Protein AF-A0A813F5Y9-F1 (afdb_monomer_lite)

InterPro domains:
  IPR003859 Beta-1,4-galactosyltransferase [PR02050] (58-77)
  IPR003859 Beta-1,4-galactosyltransferase [PR02050] (91-110)
  IPR003859 Beta-1,4-galactosyltransferase [PR02050] (127-148)
  IPR003859 Beta-1,4-galactosyltransferase [PR02050] (149-167)
  IPR007871 Methyltransferase TRM13 [PF05206] (434-636)
  IPR011611 Carbohydrate kinase PfkB [PF00294] (832-902)
  IPR013087 Zinc finger C2H2-type [PS50157] (315-345)
  IPR027791 Galactosyltransferase, C-terminal [PF02709] (118-175)
  IPR029044 Nucleotide-diphospho-sugar transferases [G3DSA:3.90.550.10] (4-257)
  IPR029044 Nucleotide-diphospho-sugar transferases [SSF53448] (18-175)
  IPR029056 Ribokinase-like [G3DSA:3.40.1190.20] (605-904)
  IPR029056 Ribokinase-like [SSF53613] (621-900)
  IPR039044 tRNA:m(4)X modification enzyme Trm13 [PTHR12998] (368-634)

pLDDT: mean 72.05, std 18.77, range [26.48, 98.25]

Radius of gyration: 41.07 Å; chains: 1; bounding box: 110×80×117 Å

Sequence (919 aa):
MGAGTSWPCLSRSARAEAPNFVIIVPFRNIGDSSWSARLERLTAHFEVALPPGGRLLVVEQSCDGQPFNRGQLLNAGFLACFEQAWMRPDVVVLHDLSMLPDQATLNLYAYQGETRVRAFAAAHGKYKTDGCFCGVLALCPAAFEAANGFPNNLPGCGCENSALQTRLKKAEMSWTHSFGEFESNLQRFDSQRDPMVAVGDLPKGQMTSKEKRQHLTTDKRRWREDGLSTVQYSAVTSRSMERNGSVWCVHLVVELDSNGVRCGRCQKWQPVSFYSNRQANQRGPANKTVCKSCLSDEYSVVETRVKQNADEARRSCEECGKVFSTRSQLFNHLPKCGQETDESPPLVACRPCKLADKSGLSPQGWIKAFAAKIIRAASSLSTGDACSVAEGSETLLRRLLAAQKVSCQSRHTHIAQMQSLLARVTDLVGAADGDETSVLDLGAGKALFTRALYESFGRRVPVIALDVLDLRDSRKDSFFDPAEVRLGEAPYTRIVTDLRTPQWVEGPELKGPIVAVTKHLCGGATDAALVQVCQLQLKGLCMAPCCHQKLNLTEYCNKAYLEEIGFATARDFRWLLKLLQISCHKTLKEFEYRNQAILQALPFEAVKQLGRCARRVVEEGRARYLRDRGFDVTVMFALSALRGAGVDTTLVEEVTDGSGLPSSLVVLSQDTGSRTIISSRRGLREMDPDHFGVALEQAQLEVPTKGELCWCHLECRQMPGVQRMAEILRPAGLSSPGLPVLSVEVEKPSLEPAQLVALLRICDVALFSSAFIEARAAELSEPKDEQEAGEQQPMPSSSDNGSWKGHIALQSLRGYSSKVGCRRALWVCPWGALGAFALDTATGEAFFEPARAAGEVVDTLGAGDTFNAACLHALALGATAQEALRSACTVAGKKVSQHGIASLGSSVPSDMPWLQQAP

Secondary structure (DSSP, 8-state):
-----------S----SPPPEEEEEEE---S-HHHHHHHHHHHHHHHHHPPTTEEEEEEEEPS-SSPP-HHHHHHHHHHHHHHSGGG--SEEEE--TT--B-HHHHHHHT---S-SEEEEEESSGGG-STT---SEEEE-HHHHHHTT-S-SS-TT-S-HHHHHHHHHHHTT--EEEEEE-B-GGGGGGTTS--GGG--SS-TT-SPPHHHHHHHHHHHHHHTTTSSGGG--EEEEEEEEEEETTEEEEEEEEEEE-TTEEE-TTT--EEEGGGS-TTTTT----GGG---HHHHHHHHHHHHHHHHHTTSSSSSB-TTT--B-SSHHHHHHHGGGGT----S------PPPPS---TT---HHHHHHHHHHHHHHHHHT-------PPPTTHHHHHHHHHHT---TTS--HHHHHHHHHHHHHHHHHH-SS-TTT-EEEEET-TTSHHHHHHHHHTTT-S-EEEEE---TT-GGG------TTS-TT--SSEEEES-TTSSGGGG-GGG-S-EEEEEES--HHHHHHHHHHHTTS-EEEEEEE--SS----TTT-TTHHHHHHTT--SHHHHHHHHHHHHHTT---GGGTHHHHHHHHTTS-HHHHHHHHHHHHHHHHHHHHHHHHTTT-------TTHHHHHTT---TT-----SSPBPPEEEEEEPTTT--EEEEEE-TBPPPPPHHHHHHHHHHHHHH-SSS----EEEEE--STTHHHHHHHHHS-TT---TTPPEEEEEE--TTS-HHHHHHHHTT-SEEEE-HHHHHHHHHHHSPPPPSS-----PPPPSS--TTGGGG-HHHHHHHHHHHHHT-SS-EEEEE-GGG-EEEEETTT--EEEE-----SS----TTHHHHHHHHHHHHHHTT--HHHHHHHHHHHHHHHHTSSSSTTGGGGS-TT-GGGGS--

Organism: Polarella glacialis (NCBI:txid89957)

Structure (mmCIF, N/CA/C/O backbone):
data_AF-A0A813F5Y9-F1
#
_entry.id   AF-A0A813F5Y9-F1
#
loop_
_atom_site.group_PDB
_atom_site.id
_atom_site.type_symbol
_atom_site.label_atom_id
_atom_site.label_alt_id
_atom_site.label_comp_id
_atom_site.label_asym_id
_atom_site.label_entity_id
_atom_site.label_seq_id
_atom_site.pdbx_PDB_ins_code
_atom_site.Cartn_x
_atom_site.Cartn_y
_atom_site.Cartn_z
_atom_site.occupancy
_atom_site.B_iso_or_equiv
_atom_site.auth_seq_id
_atom_site.auth_comp_id
_atom_site.auth_asym_id
_atom_site.auth_atom_id
_atom_site.pdbx_PDB_model_num
ATOM 1 N N . MET A 1 1 ? 16.186 19.788 -42.450 1.00 28.94 1 MET A N 1
ATOM 2 C CA . MET A 1 1 ? 17.146 20.915 -42.434 1.00 28.94 1 MET A CA 1
ATOM 3 C C . MET A 1 1 ? 18.277 20.512 -41.498 1.00 28.94 1 MET A C 1
ATOM 5 O O . MET A 1 1 ? 17.964 20.159 -40.376 1.00 28.94 1 MET A O 1
ATOM 9 N N . GLY A 1 2 ? 19.553 20.431 -41.857 1.00 27.33 2 GLY A N 1
ATOM 10 C CA . GLY A 1 2 ? 20.276 20.708 -43.094 1.00 27.33 2 GLY A CA 1
ATOM 11 C C . GLY A 1 2 ? 21.737 20.240 -42.922 1.00 27.33 2 GLY A C 1
ATOM 12 O O . GLY A 1 2 ? 22.149 19.939 -41.805 1.00 27.33 2 GLY A O 1
ATOM 13 N N . ALA A 1 3 ? 22.460 20.201 -44.045 1.00 26.98 3 ALA A N 1
ATOM 14 C CA . ALA A 1 3 ? 23.909 20.045 -44.209 1.00 26.98 3 ALA A CA 1
ATOM 15 C C . ALA A 1 3 ? 24.560 18.727 -43.746 1.00 26.98 3 ALA A C 1
ATOM 17 O O . ALA A 1 3 ? 25.001 18.571 -42.611 1.00 26.98 3 ALA A O 1
ATOM 18 N N . GLY A 1 4 ? 24.726 17.815 -44.708 1.00 34.03 4 GLY A N 1
ATOM 19 C CA . GLY A 1 4 ? 25.836 16.872 -44.685 1.00 34.03 4 GLY A CA 1
ATOM 20 C C . GLY A 1 4 ? 27.154 17.626 -44.865 1.00 34.03 4 GLY A C 1
ATOM 21 O O . GLY A 1 4 ? 27.339 18.329 -45.854 1.00 34.03 4 GLY A O 1
ATOM 22 N N . THR A 1 5 ? 28.062 17.474 -43.909 1.00 29.80 5 THR A N 1
ATOM 23 C CA . THR A 1 5 ? 29.473 17.833 -44.045 1.00 29.80 5 THR A CA 1
ATOM 24 C C . THR A 1 5 ? 30.277 16.544 -44.150 1.00 29.80 5 THR A C 1
ATOM 26 O O . THR A 1 5 ? 30.810 16.022 -43.175 1.00 29.80 5 THR A O 1
ATOM 29 N N . SER A 1 6 ? 30.344 15.993 -45.362 1.00 30.52 6 SER A N 1
ATOM 30 C CA . SER A 1 6 ? 31.436 15.092 -45.718 1.00 30.52 6 SER A CA 1
ATOM 31 C C . SER A 1 6 ? 32.714 15.926 -45.711 1.00 30.52 6 SER A C 1
ATOM 33 O O . SER A 1 6 ? 32.892 16.787 -46.574 1.00 30.52 6 SER A O 1
ATOM 35 N N . TRP A 1 7 ? 33.574 15.717 -44.719 1.00 33.16 7 TRP A N 1
ATOM 36 C CA . TRP A 1 7 ? 34.915 16.286 -44.727 1.00 33.16 7 TRP A CA 1
ATOM 37 C C . TRP A 1 7 ? 35.662 15.681 -45.922 1.00 33.16 7 TRP A C 1
ATOM 39 O O . TRP A 1 7 ? 35.744 14.452 -46.011 1.00 33.16 7 TRP A O 1
ATOM 49 N N . PRO A 1 8 ? 36.142 16.486 -46.886 1.00 32.69 8 PRO A N 1
ATOM 50 C CA . PRO A 1 8 ? 36.857 15.937 -48.019 1.00 32.69 8 PRO A CA 1
ATOM 51 C C . PRO A 1 8 ? 38.165 15.343 -47.502 1.00 32.69 8 PRO A C 1
ATOM 53 O O . PRO A 1 8 ? 38.987 16.041 -46.913 1.00 32.69 8 PRO A O 1
ATOM 56 N N . CYS A 1 9 ? 38.355 14.045 -47.732 1.00 36.09 9 CYS A N 1
ATOM 57 C CA . CYS A 1 9 ? 39.673 13.437 -47.667 1.00 36.09 9 CYS A CA 1
ATOM 58 C C . CYS A 1 9 ? 40.500 14.136 -48.752 1.00 36.09 9 CYS A C 1
ATOM 60 O O . CYS A 1 9 ? 40.226 13.945 -49.937 1.00 36.09 9 CYS A O 1
ATOM 62 N N . LEU A 1 10 ? 41.408 15.026 -48.341 1.00 36.84 10 LEU A N 1
ATOM 63 C CA . LEU A 1 10 ? 42.212 15.859 -49.234 1.00 36.84 10 LEU A CA 1
ATOM 64 C C . LEU A 1 10 ? 42.842 14.987 -50.325 1.00 36.84 10 LEU A C 1
ATOM 66 O O . LEU A 1 10 ? 43.659 14.107 -50.054 1.00 36.84 10 LEU A O 1
ATOM 70 N N . SER A 1 11 ? 42.422 15.214 -51.569 1.00 39.12 11 SER A N 1
ATOM 71 C CA . SER A 1 11 ? 43.064 14.639 -52.740 1.00 39.12 11 SER A CA 1
ATOM 72 C C . SER A 1 11 ? 44.465 15.222 -52.876 1.00 39.12 11 SER A C 1
ATOM 74 O O . SER A 1 11 ? 44.655 16.428 -52.725 1.00 39.12 11 SER A O 1
ATOM 76 N N . ARG A 1 12 ? 45.419 14.341 -53.193 1.00 44.97 12 ARG A N 1
ATOM 77 C CA . ARG A 1 12 ? 46.825 14.615 -53.512 1.00 44.97 12 ARG A CA 1
ATOM 78 C C . ARG A 1 12 ? 46.995 15.831 -54.433 1.00 44.97 12 ARG A C 1
ATOM 80 O O . ARG A 1 12 ? 47.028 15.682 -55.648 1.00 44.97 12 ARG A O 1
ATOM 87 N N . SER A 1 13 ? 47.184 17.014 -53.869 1.00 42.34 13 SER A N 1
ATOM 88 C CA . SER A 1 13 ? 47.891 18.104 -54.538 1.00 42.34 13 SER A CA 1
ATOM 89 C C . SER A 1 13 ? 48.274 19.168 -53.516 1.00 42.34 13 SER A C 1
ATOM 91 O O . SER A 1 13 ? 47.397 19.768 -52.904 1.00 42.34 13 SER A O 1
ATOM 93 N N . ALA A 1 14 ? 49.582 19.411 -53.409 1.00 38.91 14 ALA A N 1
ATOM 94 C CA . ALA A 1 14 ? 50.242 20.492 -52.674 1.00 38.91 14 ALA A CA 1
ATOM 95 C C . ALA A 1 14 ? 50.413 20.316 -51.151 1.00 38.91 14 ALA A C 1
ATOM 97 O O . ALA A 1 14 ? 49.643 20.853 -50.363 1.00 38.91 14 ALA A O 1
ATOM 98 N N . ARG A 1 15 ? 51.516 19.665 -50.751 1.00 38.62 15 ARG A N 1
ATOM 99 C CA . ARG A 1 15 ? 52.508 20.208 -49.797 1.00 38.62 15 ARG A CA 1
ATOM 100 C C . ARG A 1 15 ? 53.756 19.322 -49.791 1.00 38.62 15 ARG A C 1
ATOM 102 O O . ARG A 1 15 ? 53.666 18.122 -49.573 1.00 38.62 15 ARG A O 1
ATOM 109 N N . ALA A 1 16 ? 54.915 19.922 -50.051 1.00 43.78 16 ALA A N 1
ATOM 110 C CA . ALA A 1 16 ? 56.237 19.304 -49.918 1.00 43.78 16 ALA A CA 1
ATOM 111 C C . ALA A 1 16 ? 56.731 19.320 -48.450 1.00 43.78 16 ALA A C 1
ATOM 113 O O . ALA A 1 16 ? 57.929 19.383 -48.194 1.00 43.78 16 ALA A O 1
ATOM 114 N N . GLU A 1 17 ? 55.805 19.319 -47.489 1.00 54.97 17 GLU A N 1
ATOM 115 C CA . GLU A 1 17 ? 56.072 19.398 -46.051 1.00 54.97 17 GLU A CA 1
ATOM 116 C C . GLU A 1 17 ? 55.865 18.014 -45.422 1.00 54.97 17 GLU A C 1
ATOM 118 O O . GLU A 1 17 ? 54.982 17.265 -45.845 1.00 54.97 17 GLU A O 1
ATOM 123 N N . ALA A 1 18 ? 56.693 17.659 -44.434 1.00 60.72 18 ALA A N 1
ATOM 124 C CA . ALA A 1 18 ? 56.549 16.406 -43.696 1.00 60.72 18 ALA A CA 1
ATOM 125 C C . ALA A 1 18 ? 55.135 16.312 -43.076 1.00 60.72 18 ALA A C 1
ATOM 127 O O . ALA A 1 18 ? 54.652 17.313 -42.542 1.00 60.72 18 ALA A O 1
ATOM 128 N N . PRO A 1 19 ? 54.459 15.149 -43.152 1.00 70.00 19 PRO A N 1
ATOM 129 C CA . PRO A 1 19 ? 53.090 15.008 -42.663 1.00 70.00 19 PRO A CA 1
ATOM 130 C C . PRO A 1 19 ? 53.037 15.237 -41.153 1.00 70.00 19 PRO A C 1
ATOM 132 O O . PRO A 1 19 ? 53.887 14.742 -40.409 1.00 70.00 19 PRO A O 1
ATOM 135 N N . ASN A 1 20 ? 52.025 15.974 -40.694 1.00 85.12 20 ASN A N 1
ATOM 136 C CA . ASN A 1 20 ? 51.847 16.222 -39.272 1.00 85.12 20 ASN A CA 1
ATOM 137 C C . ASN A 1 20 ? 51.308 14.957 -38.618 1.00 85.12 20 ASN A C 1
ATOM 139 O O . ASN A 1 20 ? 50.310 14.388 -39.066 1.00 85.12 20 ASN A O 1
ATOM 143 N N . PHE A 1 21 ? 51.925 14.523 -37.528 1.00 90.75 21 PHE A N 1
ATOM 144 C CA . PHE A 1 21 ? 51.423 13.381 -36.780 1.00 90.75 21 PHE A CA 1
ATOM 145 C C . PHE A 1 21 ? 51.489 13.629 -35.284 1.00 90.75 21 PHE A C 1
ATOM 147 O O . PHE A 1 21 ? 52.383 14.308 -34.779 1.00 90.75 21 PHE A O 1
ATOM 154 N N . VAL A 1 22 ? 50.516 13.074 -34.570 1.00 93.69 22 VAL A N 1
ATOM 155 C CA . VAL A 1 22 ? 50.449 13.173 -33.112 1.00 93.69 22 VAL A CA 1
ATOM 156 C C . VAL A 1 22 ? 50.495 11.778 -32.518 1.00 93.69 22 VAL A C 1
ATOM 158 O O . VAL A 1 22 ? 49.676 10.920 -32.850 1.00 93.69 22 VAL A O 1
ATOM 161 N N . ILE A 1 23 ? 51.452 11.572 -31.621 1.00 95.00 23 ILE A N 1
ATOM 162 C CA . ILE A 1 23 ? 51.580 10.381 -30.790 1.00 95.00 23 ILE A CA 1
ATOM 163 C C . ILE A 1 23 ? 50.748 10.590 -29.530 1.00 95.00 23 ILE A C 1
ATOM 165 O O . ILE A 1 23 ? 51.041 11.481 -28.744 1.00 95.00 23 ILE A O 1
ATOM 169 N N . ILE A 1 24 ? 49.726 9.765 -29.329 1.00 95.62 24 ILE A N 1
ATOM 170 C CA . ILE A 1 24 ? 48.841 9.799 -28.167 1.00 95.62 24 ILE A CA 1
ATOM 171 C C . ILE A 1 24 ? 49.235 8.670 -27.218 1.00 95.62 24 ILE A C 1
ATOM 173 O O . ILE A 1 24 ? 49.145 7.491 -27.575 1.00 95.62 24 ILE A O 1
ATOM 177 N N . VAL A 1 25 ? 49.631 9.033 -26.000 1.00 94.19 25 VAL A N 1
ATOM 178 C CA . VAL A 1 25 ? 50.066 8.099 -24.955 1.00 94.19 25 VAL A CA 1
ATOM 179 C C . VAL A 1 25 ? 49.088 8.155 -23.779 1.00 94.19 25 VAL A C 1
ATOM 181 O O . VAL A 1 25 ? 49.022 9.183 -23.107 1.00 94.19 25 VAL A O 1
ATOM 184 N N . PRO A 1 26 ? 48.330 7.082 -23.496 1.00 91.69 26 PRO A N 1
ATOM 185 C CA . PRO A 1 26 ? 47.463 7.018 -22.328 1.00 91.69 26 PRO A CA 1
ATOM 186 C C . PRO A 1 26 ? 48.295 6.716 -21.073 1.00 91.69 26 PRO A C 1
ATOM 188 O O . PRO A 1 26 ? 49.099 5.782 -21.065 1.00 91.69 26 PRO A O 1
ATOM 191 N N . PHE A 1 27 ? 48.081 7.473 -19.999 1.00 88.81 27 PHE A N 1
ATOM 192 C CA . PHE A 1 27 ? 48.840 7.370 -18.751 1.00 88.81 27 PHE A CA 1
ATOM 193 C C . PHE A 1 27 ? 47.930 7.485 -17.520 1.00 88.81 27 PHE A C 1
ATOM 195 O O . PHE A 1 27 ? 46.802 7.961 -17.610 1.00 88.81 27 PHE A O 1
ATOM 202 N N . ARG A 1 28 ? 48.403 7.021 -16.361 1.00 84.31 28 ARG A N 1
ATOM 203 C CA . ARG A 1 28 ? 47.819 7.322 -15.049 1.00 84.31 28 ARG A CA 1
ATOM 204 C C . ARG A 1 28 ? 48.908 7.243 -13.993 1.00 84.31 28 ARG A C 1
ATOM 206 O O . ARG A 1 28 ? 49.507 6.179 -13.823 1.00 84.31 28 ARG A O 1
ATOM 213 N N . ASN A 1 29 ? 49.116 8.325 -13.252 1.00 78.00 29 ASN A N 1
ATOM 214 C CA . ASN A 1 29 ? 50.022 8.310 -12.117 1.00 78.00 29 ASN A CA 1
ATOM 215 C C . ASN A 1 29 ? 49.344 7.648 -10.909 1.00 78.00 29 ASN A C 1
ATOM 217 O O . ASN A 1 29 ? 48.467 8.224 -10.277 1.00 78.00 29 ASN A O 1
ATOM 221 N N . ILE A 1 30 ? 49.746 6.421 -10.583 1.00 67.38 30 ILE A N 1
ATOM 222 C CA . ILE A 1 30 ? 49.210 5.668 -9.437 1.00 67.38 30 ILE A CA 1
ATOM 223 C C . ILE A 1 30 ? 50.049 5.830 -8.154 1.00 67.38 30 ILE A C 1
ATOM 225 O O . ILE A 1 30 ? 49.884 5.054 -7.217 1.00 67.38 30 ILE A O 1
ATOM 229 N N . GLY A 1 31 ? 50.963 6.808 -8.107 1.00 62.12 31 GLY A N 1
ATOM 230 C CA . GLY A 1 31 ? 51.870 7.031 -6.972 1.00 62.12 31 GLY A CA 1
ATOM 231 C C . GLY A 1 31 ? 53.081 6.088 -6.924 1.00 62.12 31 GLY A C 1
ATOM 232 O O . GLY A 1 31 ? 53.858 6.139 -5.975 1.00 62.12 31 GLY A O 1
ATOM 233 N N . ASP A 1 32 ? 53.259 5.244 -7.944 1.00 64.56 32 ASP A N 1
ATOM 234 C CA . ASP A 1 32 ? 54.415 4.359 -8.115 1.00 64.56 32 ASP A CA 1
ATOM 235 C C . ASP A 1 32 ? 55.504 5.067 -8.937 1.00 64.56 32 ASP A C 1
ATOM 237 O O . ASP A 1 32 ? 55.296 5.432 -10.101 1.00 64.56 32 ASP A O 1
ATOM 241 N N . SER A 1 33 ? 56.686 5.239 -8.339 1.00 63.16 33 SER A N 1
ATOM 242 C CA . SER A 1 33 ? 57.829 5.918 -8.957 1.00 63.16 33 SER A CA 1
ATOM 243 C C . SER A 1 33 ? 58.326 5.237 -10.237 1.00 63.16 33 SER A C 1
ATOM 245 O O . SER A 1 33 ? 58.908 5.901 -11.093 1.00 63.16 33 SER A O 1
ATOM 247 N N . SER A 1 34 ? 58.056 3.942 -10.426 1.00 67.94 34 SER A N 1
ATOM 248 C CA . SER A 1 34 ? 58.490 3.197 -11.610 1.00 67.94 34 SER A CA 1
ATOM 249 C C . SER A 1 34 ? 57.737 3.585 -12.889 1.00 67.94 34 SER A C 1
ATOM 251 O O . SER A 1 34 ? 58.334 3.584 -13.967 1.00 67.94 34 SER A O 1
ATOM 253 N N . TRP A 1 35 ? 56.454 3.954 -12.804 1.00 71.19 35 TRP A N 1
ATOM 254 C CA . TRP A 1 35 ? 55.637 4.326 -13.969 1.00 71.19 35 TRP A CA 1
ATOM 255 C C . TRP A 1 35 ? 55.847 5.776 -14.393 1.00 71.19 35 TRP A C 1
ATOM 257 O O . TRP A 1 35 ? 55.947 6.052 -15.590 1.00 71.19 35 TRP A O 1
ATOM 267 N N . SER A 1 36 ? 56.009 6.678 -13.427 1.00 78.94 36 SER A N 1
ATOM 268 C CA . SER A 1 36 ? 56.427 8.056 -13.696 1.00 78.94 36 SER A CA 1
ATOM 269 C C . SER A 1 36 ? 57.812 8.091 -14.351 1.00 78.94 36 SER A C 1
ATOM 271 O O . SER A 1 36 ? 57.975 8.739 -15.380 1.00 78.94 36 SER A O 1
ATOM 273 N N . ALA A 1 37 ? 58.765 7.275 -13.877 1.00 79.31 37 ALA A N 1
ATOM 274 C CA . ALA A 1 37 ? 60.085 7.145 -14.503 1.00 79.31 37 ALA A CA 1
ATOM 275 C C . ALA A 1 37 ? 60.026 6.607 -15.951 1.00 79.31 37 ALA A C 1
ATOM 277 O O . ALA A 1 37 ? 60.850 6.970 -16.793 1.00 79.31 37 ALA A O 1
ATOM 278 N N . ARG A 1 38 ? 59.045 5.751 -16.283 1.00 79.75 38 ARG A N 1
ATOM 279 C CA . ARG A 1 38 ? 58.827 5.294 -17.671 1.00 79.75 38 ARG A CA 1
ATOM 280 C C . ARG A 1 38 ? 58.311 6.413 -18.563 1.00 79.75 38 ARG A C 1
ATOM 282 O O . ARG A 1 38 ? 58.803 6.551 -19.681 1.00 79.75 38 ARG A O 1
ATOM 289 N N . LEU A 1 39 ? 57.349 7.200 -18.081 1.00 87.12 39 LEU A N 1
ATOM 290 C CA . LEU A 1 39 ? 56.855 8.364 -18.814 1.00 87.12 39 LEU A CA 1
ATOM 291 C C . LEU A 1 39 ? 57.957 9.395 -19.032 1.00 87.12 39 LEU A C 1
ATOM 293 O O . LEU A 1 39 ? 58.086 9.903 -20.142 1.00 87.12 39 LEU A O 1
ATOM 297 N N . GLU A 1 40 ? 58.784 9.651 -18.022 1.00 87.69 40 GLU A N 1
ATOM 298 C CA . GLU A 1 40 ? 59.948 10.529 -18.141 1.00 87.69 40 GLU A CA 1
ATOM 299 C C . GLU A 1 40 ? 60.922 10.024 -19.208 1.00 87.69 40 GLU A C 1
ATOM 301 O O . GLU A 1 40 ? 61.286 10.779 -20.106 1.00 87.69 40 GLU A O 1
ATOM 306 N N . ARG A 1 41 ? 61.276 8.731 -19.189 1.00 86.19 41 ARG A N 1
ATOM 307 C CA . ARG A 1 41 ? 62.170 8.139 -20.196 1.00 86.19 41 ARG A CA 1
ATOM 308 C C . ARG A 1 41 ? 61.588 8.203 -21.612 1.00 86.19 41 ARG A C 1
ATOM 310 O O . ARG A 1 41 ? 62.318 8.498 -22.554 1.00 86.19 41 ARG A O 1
ATOM 317 N N . LEU A 1 42 ? 60.292 7.933 -21.770 1.00 88.31 42 LEU A N 1
ATOM 318 C CA . LEU A 1 42 ? 59.597 8.011 -23.058 1.00 88.31 42 LEU A CA 1
ATOM 319 C C . LEU A 1 42 ? 59.521 9.449 -23.580 1.00 88.31 42 LEU A C 1
ATOM 321 O O . LEU A 1 42 ? 59.805 9.702 -24.749 1.00 88.31 42 LEU A O 1
ATOM 325 N N . THR A 1 43 ? 59.196 10.393 -22.702 1.00 90.44 43 THR A N 1
ATOM 326 C CA . THR A 1 43 ? 59.127 11.818 -23.035 1.00 90.44 43 THR A CA 1
ATOM 327 C C . THR A 1 43 ? 60.507 12.343 -23.427 1.00 90.44 43 THR A C 1
ATOM 329 O O . THR A 1 43 ? 60.625 12.964 -24.477 1.00 90.44 43 THR A O 1
ATOM 332 N N . ALA A 1 44 ? 61.560 12.010 -22.672 1.00 89.88 44 ALA A N 1
ATOM 333 C CA . ALA A 1 44 ? 62.941 12.383 -22.989 1.00 89.88 44 ALA A CA 1
ATOM 334 C C . ALA A 1 44 ? 63.428 11.781 -24.319 1.00 89.88 44 ALA A C 1
ATOM 336 O O . ALA A 1 44 ? 64.133 12.436 -25.083 1.00 89.88 44 ALA A O 1
ATOM 337 N N . HIS A 1 45 ? 63.029 10.545 -24.633 1.00 89.62 45 HIS A N 1
ATOM 338 C CA . HIS A 1 45 ? 63.341 9.939 -25.924 1.00 89.62 45 HIS A CA 1
ATOM 339 C C . HIS A 1 45 ? 62.681 10.709 -27.079 1.00 89.62 45 HIS A C 1
ATOM 341 O O . HIS A 1 45 ? 63.361 11.098 -28.030 1.00 89.62 45 HIS A O 1
ATOM 347 N N . PHE A 1 46 ? 61.376 10.987 -26.988 1.00 90.69 46 PHE A N 1
ATOM 348 C CA . PHE A 1 46 ? 60.668 11.745 -28.021 1.00 90.69 46 PHE A CA 1
ATOM 349 C C . PHE A 1 46 ? 61.135 13.200 -28.117 1.00 90.69 46 PHE A C 1
ATOM 351 O O . PHE A 1 46 ? 61.179 13.740 -29.220 1.00 90.69 46 PHE A O 1
ATOM 358 N N . GLU A 1 47 ? 61.563 13.810 -27.013 1.00 89.75 47 GLU A N 1
ATOM 359 C CA . GLU A 1 47 ? 62.144 15.154 -27.011 1.00 89.75 47 GLU A CA 1
ATOM 360 C C . GLU A 1 47 ? 63.356 15.267 -27.932 1.00 89.75 47 GLU A C 1
ATOM 362 O O . GLU A 1 47 ? 63.586 16.332 -28.495 1.00 89.75 47 GLU A O 1
ATOM 367 N N . VAL A 1 48 ? 64.126 14.193 -28.114 1.00 87.00 48 VAL A N 1
ATOM 368 C CA . VAL A 1 48 ? 65.313 14.187 -28.979 1.00 87.00 48 VAL A CA 1
ATOM 369 C C . VAL A 1 48 ? 64.992 13.604 -30.356 1.00 87.00 48 VAL A C 1
ATOM 371 O O . VAL A 1 48 ? 65.397 14.176 -31.366 1.00 87.00 48 VAL A O 1
ATOM 374 N N . ALA A 1 49 ? 64.236 12.506 -30.407 1.00 86.62 49 ALA A N 1
ATOM 375 C CA . ALA A 1 49 ? 64.081 11.676 -31.602 1.00 86.62 49 ALA A CA 1
ATOM 376 C C . ALA A 1 49 ? 62.872 12.027 -32.493 1.00 86.62 49 ALA A C 1
ATOM 378 O O . ALA A 1 49 ? 62.783 11.514 -33.612 1.00 86.62 49 ALA A O 1
ATOM 379 N N . LEU A 1 50 ? 61.935 12.879 -32.038 1.00 87.00 50 LEU A N 1
ATOM 380 C CA . LEU A 1 50 ? 60.741 13.247 -32.816 1.00 87.00 50 LEU A CA 1
ATOM 381 C C . LEU A 1 50 ? 61.110 13.896 -34.167 1.00 87.00 50 LEU A C 1
ATOM 383 O O . LEU A 1 50 ? 61.708 14.980 -34.172 1.00 87.00 50 LEU A O 1
ATOM 387 N N . PRO A 1 51 ? 60.699 13.290 -35.302 1.00 82.75 51 PRO A N 1
ATOM 388 C CA . PRO A 1 51 ? 60.822 13.890 -36.627 1.00 82.75 51 PRO A CA 1
ATOM 389 C C . PRO A 1 51 ? 60.084 15.238 -36.753 1.00 82.75 51 PRO A C 1
ATOM 391 O O . PRO A 1 51 ? 59.116 15.486 -36.024 1.00 82.75 51 PRO A O 1
ATOM 394 N N . PRO A 1 52 ? 60.472 16.097 -37.717 1.00 79.56 52 PRO A N 1
ATOM 395 C CA . PRO A 1 52 ? 59.720 17.307 -38.050 1.00 79.56 52 PRO A CA 1
ATOM 396 C C . PRO A 1 52 ? 58.241 17.003 -38.342 1.00 79.56 52 PRO A C 1
ATOM 398 O O . PRO A 1 52 ? 57.934 16.045 -39.047 1.00 79.56 52 PRO A O 1
ATOM 401 N N . GLY A 1 53 ? 57.330 17.813 -37.792 1.00 80.56 53 GLY A N 1
ATOM 402 C CA . GLY A 1 53 ? 55.875 17.600 -37.893 1.00 80.56 53 GLY A CA 1
ATOM 403 C C . GLY A 1 53 ? 55.293 16.631 -36.851 1.00 80.56 53 GLY A C 1
ATOM 404 O O . GLY A 1 53 ? 54.073 16.559 -36.697 1.00 80.56 53 GLY A O 1
ATOM 405 N N . GLY A 1 54 ? 56.142 15.927 -36.096 1.00 88.75 54 GLY A N 1
ATOM 406 C CA . GLY A 1 54 ? 55.734 15.047 -35.006 1.00 88.75 54 GLY A CA 1
ATOM 407 C C . GLY A 1 54 ? 55.469 15.795 -33.699 1.00 88.75 54 GLY A C 1
ATOM 408 O O . GLY A 1 54 ? 56.227 16.684 -33.306 1.00 88.75 54 GLY A O 1
ATOM 409 N N . ARG A 1 55 ? 54.405 15.406 -32.995 1.00 92.75 55 ARG A N 1
ATOM 410 C CA . ARG A 1 55 ? 54.056 15.919 -31.661 1.00 92.75 55 ARG A CA 1
ATOM 411 C C . ARG A 1 55 ? 53.702 14.777 -30.716 1.00 92.75 55 ARG A C 1
ATOM 413 O O . ARG A 1 55 ? 53.195 13.744 -31.148 1.00 92.75 55 ARG A O 1
ATOM 420 N N . LEU A 1 56 ? 53.920 14.989 -29.424 1.00 95.06 56 LEU A N 1
ATOM 421 C CA . LEU A 1 56 ? 53.534 14.073 -28.356 1.00 95.06 56 LEU A CA 1
ATOM 422 C C . LEU A 1 56 ? 52.342 14.642 -27.574 1.00 95.06 56 LEU A C 1
ATOM 424 O O . LEU A 1 56 ? 52.346 15.801 -27.170 1.00 95.06 56 LEU A O 1
ATOM 428 N N . LEU A 1 57 ? 51.331 13.817 -27.342 1.00 95.94 57 LEU A N 1
ATOM 429 C CA . LEU A 1 57 ? 50.197 14.101 -26.476 1.00 95.94 57 LEU A CA 1
ATOM 430 C C . LEU A 1 57 ? 50.108 13.001 -25.419 1.00 95.94 57 LEU A C 1
ATOM 432 O O . LEU A 1 57 ? 49.693 11.877 -25.700 1.00 95.94 57 LEU A O 1
ATOM 436 N N . VAL A 1 58 ? 50.489 13.330 -24.191 1.00 95.81 58 VAL A N 1
ATOM 437 C CA . VAL A 1 58 ? 50.279 12.457 -23.036 1.00 95.81 58 VAL A CA 1
ATOM 438 C C . VAL A 1 58 ? 48.895 12.753 -22.479 1.00 95.81 58 VAL A C 1
ATOM 440 O O . VAL A 1 58 ? 48.598 13.901 -22.163 1.00 95.81 58 VAL A O 1
ATOM 443 N N . VAL A 1 59 ? 48.050 11.731 -22.368 1.00 94.62 59 VAL A N 1
ATOM 444 C CA . VAL A 1 59 ? 46.694 11.837 -21.820 1.00 94.62 59 VAL A CA 1
ATOM 445 C C . VAL A 1 59 ? 46.647 11.059 -20.514 1.00 94.62 59 VAL A C 1
ATOM 447 O O . VAL A 1 59 ? 46.546 9.830 -20.512 1.00 94.62 59 VAL A O 1
ATOM 450 N N . GLU A 1 60 ? 46.759 11.775 -19.403 1.00 92.62 60 GLU A N 1
ATOM 451 C CA . GLU A 1 60 ? 46.773 11.210 -18.060 1.00 92.62 60 GLU A CA 1
ATOM 452 C C . GLU A 1 60 ? 45.354 11.140 -17.489 1.00 92.62 60 GLU A C 1
ATOM 454 O O . GLU A 1 60 ? 44.691 12.162 -17.369 1.00 92.62 60 GLU A O 1
ATOM 459 N N . GLN A 1 61 ? 44.881 9.957 -17.096 1.00 88.88 61 GLN A N 1
ATOM 460 C CA . GLN A 1 61 ? 43.679 9.844 -16.268 1.00 88.88 61 GLN A CA 1
ATOM 461 C C . GLN A 1 61 ? 44.004 10.338 -14.859 1.00 88.88 61 GLN A C 1
ATOM 463 O O . GLN A 1 61 ? 44.937 9.830 -14.235 1.00 88.88 61 GLN A O 1
ATOM 468 N N . SER A 1 62 ? 43.222 11.285 -14.347 1.00 83.25 62 SER A N 1
ATOM 469 C CA . SER A 1 62 ? 43.364 11.765 -12.974 1.00 83.25 62 SER A CA 1
ATOM 470 C C . SER A 1 62 ? 43.133 10.645 -11.944 1.00 83.25 62 SER A C 1
ATOM 472 O O . SER A 1 62 ? 42.574 9.585 -12.240 1.00 83.25 62 SER A O 1
ATOM 474 N N . CYS A 1 63 ? 43.538 10.879 -10.694 1.00 68.12 63 CYS A N 1
ATOM 475 C CA . CYS A 1 63 ? 43.235 9.995 -9.563 1.00 68.12 63 CYS A CA 1
ATOM 476 C C . CYS A 1 63 ? 41.767 10.134 -9.112 1.00 68.12 63 CYS A C 1
ATOM 478 O O . CYS A 1 63 ? 41.480 10.429 -7.955 1.00 68.12 63 CYS A O 1
ATOM 480 N N . ASP A 1 64 ? 40.836 9.908 -10.035 1.00 62.56 64 ASP A N 1
ATOM 481 C CA . ASP A 1 64 ? 39.379 10.023 -9.879 1.00 62.56 64 ASP A CA 1
ATOM 482 C C . ASP A 1 64 ? 38.728 8.860 -9.101 1.00 62.56 64 ASP A C 1
ATOM 484 O O . ASP A 1 64 ? 37.504 8.799 -8.947 1.00 62.56 64 ASP A O 1
ATOM 488 N N . GLY A 1 65 ? 39.532 7.904 -8.624 1.00 64.44 65 GLY A N 1
ATOM 489 C CA . GLY A 1 65 ? 39.061 6.683 -7.966 1.00 64.44 65 GLY A CA 1
ATOM 490 C C . GLY A 1 65 ? 38.368 5.689 -8.908 1.00 64.44 65 GLY A C 1
ATOM 491 O O . GLY A 1 65 ? 37.810 4.699 -8.434 1.00 64.44 65 GLY A O 1
ATOM 492 N N . GLN A 1 66 ? 38.386 5.922 -10.226 1.00 69.38 66 GLN A N 1
ATOM 493 C CA . GLN A 1 66 ? 37.818 5.020 -11.226 1.00 69.38 66 GLN A CA 1
ATOM 494 C C . GLN A 1 66 ? 38.865 4.019 -11.733 1.00 69.38 66 GLN A C 1
ATOM 496 O O . GLN A 1 66 ? 40.073 4.258 -11.645 1.00 69.38 66 GLN A O 1
ATOM 501 N N . PRO A 1 67 ? 38.449 2.873 -12.299 1.00 71.88 67 PRO A N 1
ATOM 502 C CA . PRO A 1 67 ? 39.378 1.970 -12.968 1.00 71.88 67 PRO A CA 1
ATOM 503 C C . PRO A 1 67 ? 40.057 2.639 -14.175 1.00 71.88 67 PRO A C 1
ATOM 505 O O . PRO A 1 67 ? 39.462 3.482 -14.849 1.00 71.88 67 PRO A O 1
ATOM 508 N N . PHE A 1 68 ? 41.290 2.228 -14.487 1.00 79.31 68 PHE A N 1
ATOM 509 C CA . PHE A 1 68 ? 42.019 2.751 -15.644 1.00 79.31 68 PHE A CA 1
ATOM 510 C C . PHE A 1 68 ? 41.306 2.396 -16.955 1.00 79.31 68 PHE A C 1
ATOM 512 O O . PHE A 1 68 ? 41.041 1.216 -17.227 1.00 79.31 68 PHE A O 1
ATOM 519 N N . ASN A 1 69 ? 41.021 3.398 -17.788 1.00 84.31 69 ASN A N 1
ATOM 520 C CA . ASN A 1 69 ? 40.296 3.209 -19.042 1.00 84.31 69 ASN A CA 1
ATOM 521 C C . ASN A 1 69 ? 41.103 3.671 -20.261 1.00 84.31 69 ASN A C 1
ATOM 523 O O . ASN A 1 69 ? 40.892 4.747 -20.821 1.00 84.31 69 ASN A O 1
ATOM 527 N N . ARG A 1 70 ? 42.008 2.795 -20.714 1.00 88.00 70 ARG A N 1
ATOM 528 C CA . ARG A 1 70 ? 42.888 3.032 -21.867 1.00 88.00 70 ARG A CA 1
ATOM 529 C C . ARG A 1 70 ? 42.134 3.448 -23.136 1.00 88.00 70 ARG A C 1
ATOM 531 O O . ARG A 1 70 ? 42.553 4.385 -23.807 1.00 88.00 70 ARG A O 1
ATOM 538 N N . GLY A 1 71 ? 41.036 2.769 -23.474 1.00 89.19 71 GLY A N 1
ATOM 539 C CA . GLY A 1 71 ? 40.269 3.065 -24.690 1.00 89.19 71 GLY A CA 1
ATOM 540 C C . GLY A 1 71 ? 39.658 4.468 -24.668 1.00 89.19 71 GLY A C 1
ATOM 541 O O . GLY A 1 71 ? 39.750 5.206 -25.648 1.00 89.19 71 GLY A O 1
ATOM 542 N N . GLN A 1 72 ? 39.100 4.863 -23.523 1.00 89.75 72 GLN A N 1
ATOM 543 C CA . GLN A 1 72 ? 38.503 6.184 -23.345 1.00 89.75 72 GLN A CA 1
ATOM 544 C C . GLN A 1 72 ? 39.559 7.304 -23.372 1.00 89.75 72 GLN A C 1
ATOM 546 O O . GLN A 1 72 ? 39.314 8.337 -23.990 1.00 89.75 72 GLN A O 1
ATOM 551 N N . LEU A 1 73 ? 40.752 7.082 -22.802 1.00 91.50 73 LEU A N 1
ATOM 552 C CA . LEU A 1 73 ? 41.875 8.032 -22.888 1.00 91.50 73 LEU A CA 1
ATOM 553 C C . LEU A 1 73 ? 42.350 8.248 -24.323 1.00 91.50 73 LEU A C 1
ATOM 555 O O . LEU A 1 73 ? 42.614 9.376 -24.724 1.00 91.50 73 LEU A O 1
ATOM 559 N N . LEU A 1 74 ? 42.429 7.179 -25.115 1.00 93.56 74 LEU A N 1
ATOM 560 C CA . LEU A 1 74 ? 42.828 7.272 -26.519 1.00 93.56 74 LEU A CA 1
ATOM 561 C C . LEU A 1 74 ? 41.779 8.012 -27.363 1.00 93.56 74 LEU A C 1
ATOM 563 O O . LEU A 1 74 ? 42.142 8.807 -28.227 1.00 93.56 74 LEU A O 1
ATOM 567 N N . ASN A 1 75 ? 40.486 7.810 -27.087 1.00 93.56 75 ASN A N 1
ATOM 568 C CA . ASN A 1 75 ? 39.416 8.604 -27.699 1.00 93.56 75 ASN A CA 1
ATOM 569 C C . ASN A 1 75 ? 39.491 10.087 -27.291 1.00 93.56 75 ASN A C 1
ATOM 571 O O . ASN A 1 75 ? 39.332 10.959 -28.142 1.00 93.56 75 ASN A O 1
ATOM 575 N N . ALA A 1 76 ? 39.738 10.372 -26.008 1.00 92.06 76 ALA A N 1
ATOM 576 C CA . ALA A 1 76 ? 39.878 11.733 -25.493 1.00 92.06 76 ALA A CA 1
ATOM 577 C C . ALA A 1 76 ? 41.074 12.454 -26.126 1.00 92.06 76 ALA A C 1
ATOM 579 O O . ALA A 1 76 ? 40.929 13.554 -26.650 1.00 92.06 76 ALA A O 1
ATOM 580 N N . GLY A 1 77 ? 42.232 11.791 -26.164 1.00 93.06 77 GLY A N 1
ATOM 581 C CA . GLY A 1 77 ? 43.425 12.302 -26.830 1.00 93.06 77 GLY A CA 1
ATOM 582 C C . GLY A 1 77 ? 43.186 12.600 -28.301 1.00 93.06 77 GLY A C 1
ATOM 583 O O . GLY A 1 77 ? 43.594 13.653 -28.778 1.00 93.06 77 GLY A O 1
ATOM 584 N N . PHE A 1 78 ? 42.480 11.707 -29.005 1.00 93.94 78 PHE A N 1
ATOM 585 C CA . PHE A 1 78 ? 42.155 11.925 -30.409 1.00 93.94 78 PHE A CA 1
ATOM 586 C C . PHE A 1 78 ? 41.380 13.227 -30.582 1.00 93.94 78 PHE A C 1
ATOM 588 O O . PHE A 1 78 ? 41.787 14.058 -31.382 1.00 93.94 78 PHE A O 1
ATOM 595 N N . LEU A 1 79 ? 40.305 13.434 -29.813 1.00 87.50 79 LEU A N 1
ATOM 596 C CA . LEU A 1 79 ? 39.508 14.659 -29.900 1.00 87.50 79 LEU A CA 1
ATOM 597 C C . LEU A 1 79 ? 40.318 15.907 -29.533 1.00 87.50 79 LEU A C 1
ATOM 599 O O . LEU A 1 79 ? 40.233 16.899 -30.258 1.00 87.50 79 LEU A O 1
ATOM 603 N N . ALA A 1 80 ? 41.150 15.834 -28.492 1.00 86.94 80 ALA A N 1
ATOM 604 C CA . ALA A 1 80 ? 42.007 16.938 -28.069 1.00 86.94 80 ALA A CA 1
ATOM 605 C C . ALA A 1 80 ? 42.933 17.419 -29.200 1.00 86.94 80 ALA A C 1
ATOM 607 O O . ALA A 1 80 ? 43.119 18.624 -29.371 1.00 86.94 80 ALA A O 1
ATOM 608 N N . CYS A 1 81 ? 43.441 16.513 -30.048 1.00 86.19 81 CYS A N 1
ATOM 609 C CA . CYS A 1 81 ? 44.234 16.884 -31.224 1.00 86.19 81 CYS A CA 1
ATOM 610 C C . CYS A 1 81 ? 43.482 17.798 -32.210 1.00 86.19 81 CYS A C 1
ATOM 612 O O . CYS A 1 81 ? 44.107 18.595 -32.908 1.00 86.19 81 CYS A O 1
ATOM 614 N N . PHE A 1 82 ? 42.150 17.705 -32.284 1.00 84.19 82 PHE A N 1
ATOM 615 C CA . PHE A 1 82 ? 41.336 18.472 -33.236 1.00 84.19 82 PHE A CA 1
ATOM 616 C C . PHE A 1 82 ? 40.773 19.782 -32.682 1.00 84.19 82 PHE A C 1
ATOM 618 O O . PHE A 1 82 ? 40.263 20.594 -33.470 1.00 84.19 82 PHE A O 1
ATOM 625 N N . GLU A 1 83 ? 40.904 20.016 -31.373 1.00 77.94 83 GLU A N 1
ATOM 626 C CA . GLU A 1 83 ? 40.480 21.251 -30.704 1.00 77.94 83 GLU A CA 1
ATOM 627 C C . GLU A 1 83 ? 41.311 22.458 -31.149 1.00 77.94 83 GLU A C 1
ATOM 629 O O . GLU A 1 83 ? 40.776 23.549 -31.340 1.00 77.94 83 GLU A O 1
ATOM 634 N N . GLN A 1 84 ? 42.612 22.256 -31.363 1.00 74.19 84 GLN A N 1
ATOM 635 C CA . GLN A 1 84 ? 43.542 23.306 -31.760 1.00 74.19 84 GLN A CA 1
ATOM 636 C C . GLN A 1 84 ? 44.045 23.068 -33.180 1.00 74.19 84 GLN A C 1
ATOM 638 O O . GLN A 1 84 ? 44.564 21.999 -33.494 1.00 74.19 84 GLN A O 1
ATOM 643 N N . ALA A 1 85 ? 43.942 24.081 -34.045 1.00 74.94 85 ALA A N 1
ATOM 644 C CA . ALA A 1 85 ? 44.316 23.956 -35.456 1.00 74.94 85 ALA A CA 1
ATOM 645 C C . ALA A 1 85 ? 45.773 23.496 -35.658 1.00 74.94 85 ALA A C 1
ATOM 647 O O . ALA A 1 85 ? 46.050 22.747 -36.588 1.00 74.94 85 ALA A O 1
ATOM 648 N N . TRP A 1 86 ? 46.684 23.896 -34.765 1.00 81.69 86 TRP A N 1
ATOM 649 C CA . TRP A 1 86 ? 48.108 23.552 -34.824 1.00 81.69 86 TRP A CA 1
ATOM 650 C C . TRP A 1 86 ? 48.428 22.111 -34.383 1.00 81.69 86 TRP A C 1
ATOM 652 O O . TRP A 1 86 ? 49.512 21.619 -34.697 1.00 81.69 86 TRP A O 1
ATOM 662 N N . MET A 1 87 ? 47.511 21.433 -33.680 1.00 83.25 87 MET A N 1
ATOM 663 C CA . MET A 1 87 ? 47.654 20.030 -33.258 1.00 83.25 87 MET A CA 1
ATOM 664 C C . MET A 1 87 ? 46.973 19.038 -34.197 1.00 83.25 87 MET A C 1
ATOM 666 O O . MET A 1 87 ? 47.123 17.838 -33.988 1.00 83.25 87 MET A O 1
ATOM 670 N N . ARG A 1 88 ? 46.234 19.506 -35.211 1.00 85.44 88 ARG A N 1
ATOM 671 C CA . ARG A 1 88 ? 45.487 18.631 -36.120 1.00 85.44 88 ARG A CA 1
ATOM 672 C C . ARG A 1 88 ? 46.447 17.736 -36.906 1.00 85.44 88 ARG A C 1
ATOM 674 O O . ARG A 1 88 ? 47.198 18.258 -37.729 1.00 85.44 88 ARG A O 1
ATOM 681 N N . PRO A 1 89 ? 46.434 16.415 -36.667 1.00 88.38 89 PRO A N 1
ATOM 682 C CA . PRO A 1 89 ? 47.353 15.507 -37.315 1.00 88.38 89 PRO A CA 1
ATOM 683 C C . PRO A 1 89 ? 46.762 14.982 -38.615 1.00 88.38 89 PRO A C 1
ATOM 685 O O . PRO A 1 89 ? 45.571 14.680 -38.704 1.00 88.38 89 PRO A O 1
ATOM 688 N N . ASP A 1 90 ? 47.629 14.757 -39.589 1.00 85.56 90 ASP A N 1
ATOM 689 C CA . ASP A 1 90 ? 47.306 13.949 -40.752 1.00 85.56 90 ASP A CA 1
ATOM 690 C C . ASP A 1 90 ? 47.408 12.441 -40.435 1.00 85.56 90 ASP A C 1
ATOM 692 O O . ASP A 1 90 ? 46.759 11.617 -41.085 1.00 85.56 90 ASP A O 1
ATOM 696 N N . VAL A 1 91 ? 48.194 12.074 -39.411 1.00 89.31 91 VAL A N 1
ATOM 697 C CA . VAL A 1 91 ? 48.305 10.709 -38.868 1.00 89.31 91 VAL A CA 1
ATOM 698 C C . VAL A 1 91 ? 48.232 10.719 -37.341 1.00 89.31 91 VAL A C 1
ATOM 700 O O . VAL A 1 91 ? 48.992 11.410 -36.665 1.00 89.31 91 VAL A O 1
ATOM 703 N N . VAL A 1 92 ? 47.344 9.909 -36.771 1.00 91.81 92 VAL A N 1
ATOM 704 C CA . VAL A 1 92 ? 47.290 9.672 -35.325 1.00 91.81 92 VAL A CA 1
ATOM 705 C C . VAL A 1 92 ? 48.035 8.390 -35.001 1.00 91.81 92 VAL A C 1
ATOM 707 O O . VAL A 1 92 ? 47.790 7.357 -35.622 1.00 91.81 92 VAL A O 1
ATOM 710 N N . VAL A 1 93 ? 48.911 8.443 -34.003 1.00 93.06 93 VAL A N 1
ATOM 711 C CA . VAL A 1 93 ? 49.654 7.285 -33.508 1.00 93.06 93 VAL A CA 1
ATOM 712 C C . VAL A 1 93 ? 49.201 6.973 -32.089 1.00 93.06 93 VAL A C 1
ATOM 714 O O . VAL A 1 93 ? 49.503 7.700 -31.152 1.00 93.06 93 VAL A O 1
ATOM 717 N N . LEU A 1 94 ? 48.467 5.881 -31.917 1.00 92.94 94 LEU A N 1
ATOM 718 C CA . LEU A 1 94 ? 48.024 5.377 -30.619 1.00 92.94 94 LEU A CA 1
ATOM 719 C C . LEU A 1 94 ? 49.146 4.525 -30.044 1.00 92.94 94 LEU A C 1
ATOM 721 O O . LEU A 1 94 ? 49.483 3.496 -30.632 1.00 92.94 94 LEU A O 1
ATOM 725 N N . HIS A 1 95 ? 49.726 4.944 -28.926 1.00 90.62 95 HIS A N 1
ATOM 726 C CA . HIS A 1 95 ? 51.024 4.437 -28.503 1.00 90.62 95 HIS A CA 1
ATOM 727 C C . HIS A 1 95 ? 50.999 3.867 -27.084 1.00 90.62 95 HIS A C 1
ATOM 729 O O . HIS A 1 95 ? 50.369 4.415 -26.182 1.00 90.62 95 HIS A O 1
ATOM 735 N N . ASP A 1 96 ? 51.686 2.745 -26.881 1.00 83.38 96 ASP A N 1
ATOM 736 C CA . ASP A 1 96 ? 51.870 2.123 -25.569 1.00 83.38 96 ASP A CA 1
ATOM 737 C C . ASP A 1 96 ? 53.083 2.746 -24.861 1.00 83.38 96 ASP A C 1
ATOM 739 O O . ASP A 1 96 ? 54.132 2.952 -25.472 1.00 83.38 96 ASP A O 1
ATOM 743 N N . LEU A 1 97 ? 52.960 3.039 -23.567 1.00 81.50 97 LEU A N 1
ATOM 744 C CA . LEU A 1 97 ? 54.039 3.610 -22.757 1.00 81.50 97 LEU A CA 1
ATOM 745 C C . LEU A 1 97 ? 55.281 2.699 -22.680 1.00 81.50 97 LEU A C 1
ATOM 747 O O . LEU A 1 97 ? 56.387 3.164 -22.423 1.00 81.50 97 LEU A O 1
ATOM 751 N N . SER A 1 98 ? 55.107 1.392 -22.889 1.00 73.94 98 SER A N 1
ATOM 752 C CA . SER A 1 98 ? 56.172 0.386 -22.783 1.00 73.94 98 SER A CA 1
ATOM 753 C C . SER A 1 98 ? 56.983 0.161 -24.067 1.00 73.94 98 SER A C 1
ATOM 755 O O . SER A 1 98 ? 57.893 -0.670 -24.068 1.00 73.94 98 SER A O 1
ATOM 757 N N . MET A 1 99 ? 56.679 0.874 -25.156 1.00 79.12 99 MET A N 1
ATOM 758 C CA . MET A 1 99 ? 57.288 0.648 -26.471 1.00 79.12 99 MET A CA 1
ATOM 759 C C . MET A 1 99 ? 58.133 1.845 -26.913 1.00 79.12 99 MET A C 1
ATOM 761 O O . MET A 1 99 ? 57.621 2.732 -27.567 1.00 79.12 99 MET A O 1
ATOM 765 N N . LEU A 1 100 ? 59.429 1.880 -26.594 1.00 84.06 100 LEU A N 1
ATOM 766 C CA . LEU A 1 100 ? 60.347 2.925 -27.078 1.00 84.06 100 LEU A CA 1
ATOM 767 C C . LEU A 1 100 ? 60.847 2.596 -28.497 1.00 84.06 100 LEU A C 1
ATOM 769 O O . LEU A 1 100 ? 61.599 1.628 -28.614 1.00 84.06 100 LEU A O 1
ATOM 773 N N . PRO A 1 101 ? 60.440 3.327 -29.552 1.00 87.00 101 PRO A N 1
ATOM 774 C CA . PRO A 1 101 ? 60.875 3.053 -30.924 1.00 87.00 101 PRO A CA 1
ATOM 775 C C . PRO A 1 101 ? 62.313 3.517 -31.177 1.00 87.00 101 PRO A C 1
ATOM 777 O O . PRO A 1 101 ? 62.772 4.488 -30.587 1.00 87.00 101 PRO A O 1
ATOM 780 N N . ASP A 1 102 ? 63.018 2.870 -32.101 1.00 86.00 102 ASP A N 1
ATOM 781 C CA . ASP A 1 102 ? 64.228 3.452 -32.683 1.00 86.00 102 ASP A CA 1
ATOM 782 C C . ASP A 1 102 ? 63.895 4.537 -33.734 1.00 86.00 102 ASP A C 1
ATOM 784 O O . ASP A 1 102 ? 62.736 4.758 -34.109 1.00 86.00 102 ASP A O 1
ATOM 788 N N . GLN A 1 103 ? 64.919 5.229 -34.244 1.00 83.31 103 GLN A N 1
ATOM 789 C CA . GLN A 1 103 ? 64.713 6.311 -35.215 1.00 83.31 103 GLN A CA 1
ATOM 790 C C . GLN A 1 103 ? 64.096 5.814 -36.535 1.00 83.31 103 GLN A C 1
ATOM 792 O O . GLN A 1 103 ? 63.290 6.521 -37.144 1.00 83.31 103 GLN A O 1
ATOM 797 N N . ALA A 1 104 ? 64.451 4.606 -36.988 1.00 83.06 104 ALA A N 1
ATOM 798 C CA . ALA A 1 104 ? 63.901 4.030 -38.213 1.00 83.06 104 ALA A CA 1
ATOM 799 C C . ALA A 1 104 ? 62.397 3.753 -38.066 1.00 83.06 104 ALA A C 1
ATOM 801 O O . ALA A 1 104 ? 61.615 4.104 -38.951 1.00 83.06 104 ALA A O 1
ATOM 802 N N . THR A 1 105 ? 61.981 3.210 -36.922 1.00 85.19 105 THR A N 1
ATOM 803 C CA . THR A 1 105 ? 60.579 2.948 -36.578 1.00 85.19 105 THR A CA 1
ATOM 804 C C . THR A 1 105 ? 59.792 4.246 -36.419 1.00 85.19 105 THR A C 1
ATOM 806 O O . THR A 1 105 ? 58.679 4.353 -36.934 1.00 85.19 105 THR A O 1
ATOM 809 N N . LEU A 1 106 ? 60.380 5.271 -35.795 1.00 86.06 106 LEU A N 1
ATOM 810 C CA . LEU A 1 106 ? 59.773 6.602 -35.684 1.00 86.06 106 LEU A CA 1
ATOM 811 C C . LEU A 1 106 ? 59.465 7.235 -37.039 1.00 86.06 106 LEU A C 1
ATOM 813 O O . LEU A 1 106 ? 58.394 7.810 -37.227 1.00 86.06 106 LEU A O 1
ATOM 817 N N . ASN A 1 107 ? 60.357 7.085 -38.015 1.00 83.69 107 ASN A N 1
ATOM 818 C CA . ASN A 1 107 ? 60.124 7.602 -39.364 1.00 83.69 107 ASN A CA 1
ATOM 819 C C . ASN A 1 107 ? 58.930 6.911 -40.055 1.00 83.69 107 ASN A C 1
ATOM 821 O O . ASN A 1 107 ? 58.299 7.496 -40.936 1.00 83.69 107 ASN A O 1
ATOM 825 N N . LEU A 1 108 ? 58.565 5.693 -39.635 1.00 82.94 108 LEU A N 1
ATOM 826 C CA . LEU A 1 108 ? 57.398 4.971 -40.152 1.00 82.94 108 LEU A CA 1
ATOM 827 C C . LEU A 1 108 ? 56.067 5.447 -39.552 1.00 82.94 108 LEU A C 1
ATOM 829 O O . LEU A 1 108 ? 55.020 5.124 -40.125 1.00 82.94 108 LEU A O 1
ATOM 833 N N . TYR A 1 109 ? 56.081 6.197 -38.442 1.00 86.31 109 TYR A N 1
ATOM 834 C CA . TYR A 1 109 ? 54.875 6.768 -37.820 1.00 86.31 109 TYR A CA 1
ATOM 835 C C . TYR A 1 109 ? 54.243 7.865 -38.679 1.00 86.31 109 TYR A C 1
ATOM 837 O O . TYR A 1 109 ? 53.027 8.021 -38.684 1.00 86.31 109 TYR A O 1
ATOM 845 N N . ALA A 1 110 ? 55.062 8.573 -39.454 1.00 73.56 110 ALA A N 1
ATOM 846 C CA . ALA A 1 110 ? 54.650 9.660 -40.333 1.00 73.56 110 ALA A CA 1
ATOM 847 C C . ALA A 1 110 ? 54.012 9.176 -41.660 1.00 73.56 110 ALA A C 1
ATOM 849 O O . ALA A 1 110 ? 53.641 9.976 -42.512 1.00 73.56 110 ALA A O 1
ATOM 850 N N . TYR A 1 111 ? 53.912 7.866 -41.900 1.00 67.69 111 TYR A N 1
ATOM 851 C CA . TYR A 1 111 ? 53.608 7.330 -43.230 1.00 67.69 111 TYR A CA 1
ATOM 852 C C . TYR A 1 111 ? 52.125 7.426 -43.646 1.00 67.69 111 TYR A C 1
ATOM 854 O O . TYR A 1 111 ? 51.237 6.980 -42.923 1.00 67.69 111 TYR A O 1
ATOM 862 N N . GLN A 1 112 ? 51.877 7.885 -44.881 1.00 60.06 112 GLN A N 1
ATOM 863 C CA . GLN A 1 112 ? 50.551 8.026 -45.512 1.00 60.06 112 GLN A CA 1
ATOM 864 C C . GLN A 1 112 ? 50.399 7.216 -46.820 1.00 60.06 112 GLN A C 1
ATOM 866 O O . GLN A 1 112 ? 50.148 7.766 -47.894 1.00 60.06 112 GLN A O 1
ATOM 871 N N . GLY A 1 113 ? 50.602 5.900 -46.780 1.00 56.16 113 GLY A N 1
ATOM 872 C CA . GLY A 1 113 ? 50.374 5.045 -47.957 1.00 56.16 113 GLY A CA 1
ATOM 873 C C . GLY A 1 113 ? 48.902 4.718 -48.214 1.00 56.16 113 GLY A C 1
ATOM 874 O O . GLY A 1 113 ? 48.002 5.227 -47.553 1.00 56.16 113 GLY A O 1
ATOM 875 N N . GLU A 1 114 ? 48.664 3.818 -49.171 1.00 54.84 114 GLU A N 1
ATOM 876 C CA . GLU A 1 114 ? 47.327 3.370 -49.607 1.00 54.84 114 GLU A CA 1
ATOM 877 C C . GLU A 1 114 ? 46.479 2.751 -48.480 1.00 54.84 114 GLU A C 1
ATOM 879 O O . GLU A 1 114 ? 45.249 2.755 -48.538 1.00 54.84 114 GLU A O 1
ATOM 884 N N . THR A 1 115 ? 47.121 2.248 -47.424 1.00 58.56 115 THR A N 1
ATOM 885 C CA . THR A 1 115 ? 46.454 1.614 -46.286 1.00 58.56 115 THR A CA 1
ATOM 886 C C . THR A 1 115 ? 46.195 2.606 -45.159 1.00 58.56 115 THR A C 1
ATOM 888 O O . THR A 1 115 ? 47.120 3.181 -44.591 1.00 58.56 115 THR A O 1
ATOM 891 N N . ARG A 1 116 ? 44.919 2.747 -44.787 1.00 74.38 116 ARG A N 1
ATOM 892 C CA . ARG A 1 116 ? 44.417 3.734 -43.815 1.00 74.38 116 ARG A CA 1
ATOM 893 C C . ARG A 1 116 ? 44.838 3.480 -42.356 1.00 74.38 116 ARG A C 1
ATOM 895 O O . ARG A 1 116 ? 44.656 4.355 -41.512 1.00 74.38 116 ARG A O 1
ATOM 902 N N . VAL A 1 117 ? 45.379 2.296 -42.059 1.00 85.31 117 VAL A N 1
ATOM 903 C CA . VAL A 1 117 ? 45.838 1.869 -40.727 1.00 85.31 117 VAL A CA 1
ATOM 904 C C . VAL A 1 117 ? 47.120 1.037 -40.853 1.00 85.31 117 VAL A C 1
ATOM 906 O O . VAL A 1 117 ? 47.247 0.200 -41.746 1.00 85.31 117 VAL A O 1
ATOM 909 N N . ARG A 1 118 ? 48.055 1.213 -39.922 1.00 87.00 118 ARG A N 1
ATOM 910 C CA . ARG A 1 118 ? 49.289 0.441 -39.779 1.00 87.00 118 ARG A CA 1
ATOM 911 C C . ARG A 1 118 ? 49.449 -0.018 -38.335 1.00 87.00 118 ARG A C 1
ATOM 913 O O . ARG A 1 118 ? 49.430 0.795 -37.415 1.00 87.00 118 ARG A O 1
ATOM 920 N N . ALA A 1 119 ? 49.624 -1.321 -38.149 1.00 85.94 119 ALA A N 1
ATOM 921 C CA . ALA A 1 119 ? 49.901 -1.925 -36.853 1.00 85.94 119 ALA A CA 1
ATOM 922 C C . ALA A 1 119 ? 51.380 -2.311 -36.757 1.00 85.94 119 ALA A C 1
ATOM 924 O O . ALA A 1 119 ? 51.903 -2.961 -37.666 1.00 85.94 119 ALA A O 1
ATOM 925 N N . PHE A 1 120 ? 52.038 -1.925 -35.663 1.00 83.06 120 PHE A N 1
ATOM 926 C CA . PHE A 1 120 ? 53.449 -2.224 -35.436 1.00 83.06 120 PHE A CA 1
ATOM 927 C C . PHE A 1 120 ? 53.611 -3.439 -34.523 1.00 83.06 120 PHE A C 1
ATOM 929 O O . PHE A 1 120 ? 53.086 -3.465 -33.411 1.00 83.06 120 PHE A O 1
ATOM 936 N N . ALA A 1 121 ? 54.358 -4.436 -34.994 1.00 70.81 121 ALA A N 1
ATOM 937 C CA . ALA A 1 121 ? 54.809 -5.562 -34.180 1.00 70.81 121 ALA A CA 1
ATOM 938 C C . ALA A 1 121 ? 56.223 -5.289 -33.645 1.00 70.81 121 ALA A C 1
ATOM 940 O O . ALA A 1 121 ? 57.011 -4.603 -34.299 1.00 70.81 121 ALA A O 1
ATOM 941 N N . ALA A 1 122 ? 56.545 -5.838 -32.471 1.00 66.38 122 ALA A N 1
ATOM 942 C CA . ALA A 1 122 ? 57.879 -5.730 -31.878 1.00 66.38 122 ALA A CA 1
ATOM 943 C C . ALA A 1 122 ? 58.708 -6.994 -32.149 1.00 66.38 122 ALA A C 1
ATOM 945 O O . ALA A 1 122 ? 58.170 -8.101 -32.153 1.00 66.38 122 ALA A O 1
ATOM 946 N N . ALA A 1 123 ? 60.029 -6.853 -32.292 1.00 59.38 123 ALA A N 1
ATOM 947 C CA . ALA A 1 123 ? 60.947 -7.982 -32.495 1.00 59.38 123 ALA A CA 1
ATOM 948 C C . ALA A 1 123 ? 60.962 -8.992 -31.317 1.00 59.38 123 ALA A C 1
ATOM 950 O O . ALA A 1 123 ? 61.228 -10.190 -31.490 1.00 59.38 123 ALA A O 1
ATOM 951 N N . HIS A 1 124 ? 60.635 -8.531 -30.104 1.00 57.59 124 HIS A N 1
ATOM 952 C CA . HIS A 1 124 ? 60.660 -9.306 -28.860 1.00 57.59 124 HIS A CA 1
ATOM 953 C C . HIS A 1 124 ? 59.425 -9.012 -27.969 1.00 57.59 124 HIS A C 1
ATOM 955 O O . HIS A 1 124 ? 58.720 -8.027 -28.175 1.00 57.59 124 HIS A O 1
ATOM 961 N N . GLY A 1 125 ? 59.138 -9.888 -26.990 1.00 58.25 125 GLY A N 1
ATOM 962 C CA . GLY A 1 125 ? 58.086 -9.689 -25.972 1.00 58.25 125 GLY A CA 1
ATOM 963 C C . GLY A 1 125 ? 56.660 -10.124 -26.354 1.00 58.25 125 GLY A C 1
ATOM 964 O O . GLY A 1 125 ? 56.455 -10.921 -27.268 1.00 58.25 125 GLY A O 1
ATOM 965 N N . LYS A 1 126 ? 55.647 -9.611 -25.631 1.00 57.56 126 LYS A N 1
ATOM 966 C CA . LYS A 1 126 ? 54.215 -9.969 -25.799 1.00 57.56 126 LYS A CA 1
ATOM 967 C C . LYS A 1 126 ? 53.590 -9.520 -27.130 1.00 57.56 126 LYS A C 1
ATOM 969 O O . LYS A 1 126 ? 52.465 -9.901 -27.440 1.00 57.56 126 LYS A O 1
ATOM 974 N N . TYR A 1 127 ? 54.330 -8.745 -27.921 1.00 63.38 127 TYR A N 1
ATOM 975 C CA . TYR A 1 127 ? 53.909 -8.163 -29.199 1.00 63.38 127 TYR A CA 1
ATOM 976 C C . TYR A 1 127 ? 54.621 -8.793 -30.417 1.00 63.38 127 TYR A C 1
ATOM 978 O O . TYR A 1 127 ? 54.610 -8.218 -31.501 1.00 63.38 127 TYR A O 1
ATOM 986 N N . LYS A 1 128 ? 55.225 -9.981 -30.240 1.00 55.97 128 LYS A N 1
ATOM 987 C CA . LYS A 1 128 ? 56.109 -10.671 -31.207 1.00 55.97 128 LYS A CA 1
ATOM 988 C C . LYS A 1 128 ? 55.403 -11.384 -32.378 1.00 55.97 128 LYS A C 1
ATOM 990 O O . LYS A 1 128 ? 56.056 -12.040 -33.180 1.00 55.97 128 LYS A O 1
ATOM 995 N N . THR A 1 129 ? 54.076 -11.340 -32.482 1.00 56.28 129 THR A N 1
ATOM 996 C CA . THR A 1 129 ? 53.353 -12.151 -33.482 1.00 56.28 129 THR A CA 1
ATOM 997 C C . THR A 1 129 ? 53.064 -11.383 -34.768 1.00 56.28 129 THR A C 1
ATOM 999 O O . THR A 1 129 ? 52.524 -10.275 -34.727 1.00 56.28 129 THR A O 1
ATOM 1002 N N . ASP A 1 130 ? 53.357 -12.017 -35.909 1.00 50.12 130 ASP A N 1
ATOM 1003 C CA . ASP A 1 130 ? 52.787 -11.643 -37.205 1.00 50.12 130 ASP A CA 1
ATOM 1004 C C . ASP A 1 130 ? 51.262 -11.558 -37.061 1.00 50.12 130 ASP A C 1
ATOM 1006 O O . ASP A 1 130 ? 50.605 -12.524 -36.667 1.00 50.12 130 ASP A O 1
ATOM 1010 N N . GLY A 1 131 ? 50.693 -10.379 -37.311 1.00 54.75 131 GLY A N 1
ATOM 1011 C CA . GLY A 1 131 ? 49.258 -10.145 -37.150 1.00 54.75 131 GLY A CA 1
ATOM 1012 C C . GLY A 1 131 ? 48.817 -9.513 -35.823 1.00 54.75 131 GLY A C 1
ATOM 1013 O O . GLY A 1 131 ? 47.610 -9.318 -35.639 1.00 54.75 131 GLY A O 1
ATOM 1014 N N . CYS A 1 132 ? 49.727 -9.152 -34.903 1.00 60.97 132 CYS A N 1
ATOM 1015 C CA . CYS A 1 132 ? 49.320 -8.464 -33.671 1.00 60.97 132 CYS A CA 1
ATOM 1016 C C . CYS A 1 132 ? 48.720 -7.085 -33.979 1.00 60.97 132 CYS A C 1
ATOM 1018 O O . CYS A 1 132 ? 49.336 -6.241 -34.627 1.00 60.97 132 CYS A O 1
ATOM 1020 N N . PHE A 1 133 ? 47.490 -6.864 -33.512 1.00 72.38 133 PHE A N 1
ATOM 1021 C CA . PHE A 1 133 ? 46.789 -5.582 -33.585 1.00 72.38 133 PHE A CA 1
ATOM 1022 C C . PHE A 1 133 ? 46.788 -4.956 -32.189 1.00 72.38 133 PHE A C 1
ATOM 1024 O O . PHE A 1 133 ? 45.782 -4.969 -31.482 1.00 72.38 133 PHE A O 1
ATOM 1031 N N . CYS A 1 134 ? 47.968 -4.565 -31.722 1.00 67.06 134 CYS A N 1
ATOM 1032 C CA . CYS A 1 134 ? 48.251 -4.292 -30.317 1.00 67.06 134 CYS A CA 1
ATOM 1033 C C . CYS A 1 134 ? 49.482 -3.370 -30.197 1.00 67.06 134 CYS A C 1
ATOM 1035 O O . CYS A 1 134 ? 50.240 -3.247 -31.154 1.00 67.06 134 CYS A O 1
ATOM 1037 N N . GLY A 1 135 ? 49.704 -2.741 -29.039 1.00 73.00 135 GLY A N 1
ATOM 1038 C CA . GLY A 1 135 ? 50.898 -1.917 -28.805 1.00 73.00 135 GLY A CA 1
ATOM 1039 C C . GLY A 1 135 ? 50.812 -0.535 -29.458 1.00 73.00 135 GLY A C 1
ATOM 1040 O O . GLY A 1 135 ? 50.234 0.377 -28.864 1.00 73.00 135 GLY A O 1
ATOM 1041 N N . VAL A 1 136 ? 51.351 -0.392 -30.674 1.00 86.62 136 VAL A N 1
ATOM 1042 C CA . VAL A 1 136 ? 51.356 0.870 -31.431 1.00 86.62 136 VAL A CA 1
ATOM 1043 C C . VAL A 1 136 ? 50.566 0.747 -32.734 1.00 86.62 136 VAL A C 1
ATOM 1045 O O . VAL A 1 136 ? 50.796 -0.154 -33.544 1.00 86.62 136 VAL A O 1
ATOM 1048 N N . LEU A 1 137 ? 49.647 1.689 -32.955 1.00 89.44 137 LEU A N 1
ATOM 1049 C CA . LEU A 1 137 ? 48.838 1.793 -34.171 1.00 89.44 137 LEU A CA 1
ATOM 1050 C C . LEU A 1 137 ? 48.978 3.197 -34.761 1.00 89.44 137 LEU A C 1
ATOM 1052 O O . LEU A 1 137 ? 48.633 4.164 -34.092 1.00 89.44 137 LEU A O 1
ATOM 1056 N N . ALA A 1 138 ? 49.417 3.309 -36.013 1.00 89.94 138 ALA A N 1
ATOM 1057 C CA . ALA A 1 138 ? 49.355 4.556 -36.775 1.00 89.94 138 ALA A CA 1
ATOM 1058 C C . ALA A 1 138 ? 48.172 4.498 -37.743 1.00 89.94 138 ALA A C 1
ATOM 1060 O O . ALA A 1 138 ? 47.977 3.501 -38.436 1.00 89.94 138 ALA A O 1
ATOM 1061 N N . LEU A 1 139 ? 47.349 5.535 -37.788 1.00 90.06 139 LEU A N 1
ATOM 1062 C CA . LEU A 1 139 ? 46.136 5.543 -38.594 1.00 90.06 139 LEU A CA 1
ATOM 1063 C C . LEU A 1 139 ? 45.772 6.953 -39.038 1.00 90.06 139 LEU A C 1
ATOM 1065 O O . LEU A 1 139 ? 46.035 7.929 -38.336 1.00 90.06 139 LEU A O 1
ATOM 1069 N N . CYS A 1 140 ? 45.123 7.061 -40.196 1.00 86.75 140 CYS A N 1
ATOM 1070 C CA . CYS A 1 140 ? 44.548 8.338 -40.591 1.00 86.75 140 CYS A CA 1
ATOM 1071 C C . CYS A 1 140 ? 43.322 8.660 -39.712 1.00 86.75 140 CYS A C 1
ATOM 1073 O O . CYS A 1 140 ? 42.595 7.740 -39.308 1.00 86.75 140 CYS A O 1
ATOM 1075 N N . PRO A 1 141 ? 43.038 9.947 -39.440 1.00 87.50 141 PRO A N 1
ATOM 1076 C CA . PRO A 1 141 ? 41.885 10.354 -38.636 1.00 87.50 141 PRO A CA 1
ATOM 1077 C C . PRO A 1 141 ? 40.561 9.737 -39.098 1.00 87.50 141 PRO A C 1
ATOM 1079 O O . PRO A 1 141 ? 39.813 9.189 -38.289 1.00 87.50 141 PRO A O 1
ATOM 1082 N N . ALA A 1 142 ? 40.337 9.704 -40.415 1.00 83.62 142 ALA A N 1
ATOM 1083 C CA . ALA A 1 142 ? 39.132 9.138 -41.014 1.00 83.62 142 ALA A CA 1
ATOM 1084 C C . ALA A 1 142 ? 38.930 7.647 -40.683 1.00 83.62 142 ALA A C 1
ATOM 1086 O O . ALA A 1 142 ? 37.793 7.194 -40.563 1.00 83.62 142 ALA A O 1
ATOM 1087 N N . ALA A 1 143 ? 40.003 6.865 -40.517 1.00 86.94 143 ALA A N 1
ATOM 1088 C CA . ALA A 1 143 ? 39.888 5.460 -40.129 1.00 86.94 143 ALA A CA 1
ATOM 1089 C C . ALA A 1 143 ? 39.450 5.303 -38.669 1.00 86.94 143 ALA A C 1
ATOM 1091 O O . ALA A 1 143 ? 38.633 4.432 -38.362 1.00 86.94 143 ALA A O 1
ATOM 1092 N N . PHE A 1 144 ? 39.961 6.156 -37.775 1.00 90.00 144 PHE A N 1
ATOM 1093 C CA . PHE A 1 144 ? 39.565 6.145 -36.367 1.00 90.00 144 PHE A CA 1
ATOM 1094 C C . PHE A 1 144 ? 38.101 6.555 -36.199 1.00 90.00 144 PHE A C 1
ATOM 1096 O O . PHE A 1 144 ? 37.344 5.895 -35.487 1.00 90.00 144 PHE A O 1
ATOM 1103 N N . GLU A 1 145 ? 37.686 7.597 -36.918 1.00 86.88 145 GLU A N 1
ATOM 1104 C CA . GLU A 1 145 ? 36.307 8.081 -36.944 1.00 86.88 145 GLU A CA 1
ATOM 1105 C C . GLU A 1 145 ? 35.351 7.046 -37.541 1.00 86.88 145 GLU A C 1
ATOM 1107 O O . GLU A 1 145 ? 34.309 6.759 -36.951 1.00 86.88 145 GLU A O 1
ATOM 1112 N N . ALA A 1 146 ? 35.719 6.420 -38.665 1.00 86.25 146 ALA A N 1
ATOM 1113 C CA . ALA A 1 146 ? 34.907 5.380 -39.295 1.00 86.25 146 ALA A CA 1
ATOM 1114 C C . ALA A 1 146 ? 34.715 4.154 -38.387 1.00 86.25 146 ALA A C 1
ATOM 1116 O O . ALA A 1 146 ? 33.660 3.521 -38.428 1.00 86.25 146 ALA A O 1
ATOM 1117 N N . ALA A 1 147 ? 35.701 3.842 -37.540 1.00 89.94 147 ALA A N 1
ATOM 1118 C CA . ALA A 1 147 ? 35.605 2.804 -36.515 1.00 89.94 147 ALA A CA 1
ATOM 1119 C C . ALA A 1 147 ? 34.876 3.254 -35.238 1.00 89.94 147 ALA A C 1
ATOM 1121 O O . ALA A 1 147 ? 34.684 2.440 -34.334 1.00 89.94 147 ALA A O 1
ATOM 1122 N N . ASN A 1 148 ? 34.449 4.517 -35.158 1.00 91.81 148 ASN A N 1
ATOM 1123 C CA . ASN A 1 148 ? 33.929 5.131 -33.943 1.00 91.81 148 ASN A CA 1
ATOM 1124 C C . ASN A 1 148 ? 34.888 4.951 -32.749 1.00 91.81 148 ASN A C 1
ATOM 1126 O O . ASN A 1 148 ? 34.445 4.676 -31.637 1.00 91.81 148 ASN A O 1
ATOM 1130 N N . GLY A 1 149 ? 36.201 5.034 -32.982 1.00 92.00 149 GLY A N 1
ATOM 1131 C CA . GLY A 1 149 ? 37.251 4.844 -31.977 1.00 92.00 149 GLY A CA 1
ATOM 1132 C C . GLY A 1 149 ? 37.124 3.573 -31.125 1.00 92.00 149 GLY A C 1
ATOM 1133 O O . GLY A 1 149 ? 36.530 2.563 -31.523 1.00 92.00 149 GLY A O 1
ATOM 1134 N N . PHE A 1 150 ? 37.701 3.618 -29.925 1.00 92.62 150 PHE A N 1
ATOM 1135 C CA . PHE A 1 150 ? 37.595 2.539 -28.941 1.00 92.62 150 PHE A CA 1
ATOM 1136 C C . PHE A 1 150 ? 36.234 2.551 -28.229 1.00 92.62 150 PHE A C 1
ATOM 1138 O O . PHE A 1 150 ? 35.645 3.616 -28.072 1.00 92.62 150 PHE A O 1
ATOM 1145 N N . PRO A 1 151 ? 35.731 1.408 -27.737 1.00 89.44 151 PRO A N 1
ATOM 1146 C CA . PRO A 1 151 ? 34.616 1.392 -26.784 1.00 89.44 151 PRO A CA 1
ATOM 1147 C C . PRO A 1 151 ? 34.985 2.120 -25.484 1.00 89.44 151 PRO A C 1
ATOM 1149 O O . PRO A 1 151 ? 36.075 1.910 -24.950 1.00 89.44 151 PRO A O 1
ATOM 1152 N N . ASN A 1 152 ? 34.067 2.921 -24.934 1.00 86.00 152 ASN A N 1
ATOM 1153 C CA . ASN A 1 152 ? 34.313 3.605 -23.659 1.00 86.00 152 ASN A CA 1
ATOM 1154 C C . ASN A 1 152 ? 33.970 2.720 -22.451 1.00 86.00 152 ASN A C 1
ATOM 1156 O O . ASN A 1 152 ? 34.419 2.993 -21.344 1.00 86.00 152 ASN A O 1
ATOM 1160 N N . ASN A 1 153 ? 33.188 1.652 -22.635 1.00 78.62 153 ASN A N 1
ATOM 1161 C CA . ASN A 1 153 ? 32.674 0.804 -21.552 1.00 78.62 153 ASN A CA 1
ATOM 1162 C C . ASN A 1 153 ? 33.556 -0.413 -21.191 1.00 78.62 153 ASN A C 1
ATOM 1164 O O . ASN A 1 153 ? 33.056 -1.382 -20.611 1.00 78.62 153 ASN A O 1
ATOM 1168 N N . LEU A 1 154 ? 34.848 -0.379 -21.536 1.00 75.38 154 LEU A N 1
ATOM 1169 C CA . LEU A 1 154 ? 35.804 -1.477 -21.340 1.00 75.38 154 LEU A CA 1
ATOM 1170 C C . LEU A 1 154 ? 36.995 -1.115 -20.421 1.00 75.38 154 LEU A C 1
ATOM 1172 O O . LEU A 1 154 ? 38.149 -1.318 -20.808 1.00 75.38 154 LEU A O 1
ATOM 1176 N N . PRO A 1 155 ? 36.770 -0.614 -19.192 1.00 70.00 155 PRO A N 1
ATOM 1177 C CA . PRO A 1 155 ? 37.871 -0.295 -18.290 1.00 70.00 155 PRO A CA 1
ATOM 1178 C C . PRO A 1 155 ? 38.633 -1.562 -17.865 1.00 70.00 155 PRO A C 1
ATOM 1180 O O . PRO A 1 155 ? 38.024 -2.580 -17.530 1.00 70.00 155 PRO A O 1
ATOM 1183 N N . GLY A 1 156 ? 39.968 -1.514 -17.884 1.00 61.72 156 GLY A N 1
ATOM 1184 C CA . GLY A 1 156 ? 40.839 -2.585 -17.374 1.00 61.72 156 GLY A CA 1
ATOM 1185 C C . GLY A 1 156 ? 40.695 -3.978 -18.018 1.00 61.72 156 GLY A C 1
ATOM 1186 O O . GLY A 1 156 ? 41.211 -4.951 -17.466 1.00 61.72 156 GLY A O 1
ATOM 1187 N N . CYS A 1 157 ? 39.997 -4.131 -19.156 1.00 61.91 157 CYS A N 1
ATOM 1188 C CA . CYS A 1 157 ? 39.699 -5.460 -19.716 1.00 61.91 157 CYS A CA 1
ATOM 1189 C C . CYS A 1 157 ? 40.853 -6.082 -20.526 1.00 61.91 157 CYS A C 1
ATOM 1191 O O . CYS A 1 157 ? 40.876 -7.308 -20.701 1.00 61.91 157 CYS A O 1
ATOM 1193 N N . GLY A 1 158 ? 41.789 -5.273 -21.041 1.00 66.62 158 GLY A N 1
ATOM 1194 C CA . GLY A 1 158 ? 42.871 -5.713 -21.937 1.00 66.62 158 GLY A CA 1
ATOM 1195 C C . GLY A 1 158 ? 42.367 -6.297 -23.265 1.00 66.62 158 GLY A C 1
ATOM 1196 O O . GLY A 1 158 ? 42.999 -7.168 -23.855 1.00 66.62 158 GLY A O 1
ATOM 1197 N N . CYS A 1 159 ? 41.167 -5.900 -23.678 1.00 74.94 159 CYS A N 1
ATOM 1198 C CA . CYS A 1 159 ? 40.414 -6.431 -24.811 1.00 74.94 159 CYS A CA 1
ATOM 1199 C C . CYS A 1 159 ? 39.969 -5.329 -25.790 1.00 74.94 159 CYS A C 1
ATOM 1201 O O . CYS A 1 159 ? 39.400 -5.613 -26.845 1.00 74.94 159 CYS A O 1
ATOM 1203 N N . GLU A 1 160 ? 40.266 -4.069 -25.471 1.00 82.44 160 GLU A N 1
ATOM 1204 C CA . GLU A 1 160 ? 39.899 -2.877 -26.228 1.00 82.44 160 GLU A CA 1
ATOM 1205 C C . GLU A 1 160 ? 40.541 -2.843 -27.623 1.00 82.44 160 GLU A C 1
ATOM 1207 O O . GLU A 1 160 ? 39.890 -2.458 -28.592 1.00 82.44 160 GLU A O 1
ATOM 1212 N N . ASN A 1 161 ? 41.768 -3.353 -27.766 1.00 83.62 161 ASN A N 1
ATOM 1213 C CA . ASN A 1 161 ? 42.430 -3.469 -29.069 1.00 83.62 161 ASN A CA 1
ATOM 1214 C C . ASN A 1 161 ? 41.718 -4.480 -29.990 1.00 83.62 161 ASN A C 1
ATOM 1216 O O . ASN A 1 161 ? 41.555 -4.228 -31.184 1.00 83.62 161 ASN A O 1
ATOM 1220 N N . SER A 1 162 ? 41.212 -5.593 -29.442 1.00 85.88 162 SER A N 1
ATOM 1221 C CA . SER A 1 162 ? 40.413 -6.566 -30.204 1.00 85.88 162 SER A CA 1
ATOM 1222 C C . SER A 1 162 ? 39.061 -5.991 -30.642 1.00 85.88 162 SER A C 1
ATOM 1224 O O . SER A 1 162 ? 38.554 -6.337 -31.716 1.00 85.88 162 SER A O 1
ATOM 1226 N N . ALA A 1 163 ? 38.475 -5.107 -29.828 1.00 87.88 163 ALA A N 1
ATOM 1227 C CA . ALA A 1 163 ? 37.262 -4.378 -30.180 1.00 87.88 163 ALA A CA 1
ATOM 1228 C C . ALA A 1 163 ? 37.526 -3.415 -31.347 1.00 87.88 163 ALA A C 1
ATOM 1230 O O . ALA A 1 163 ? 36.849 -3.507 -32.372 1.00 87.88 163 ALA A O 1
ATOM 1231 N N . LEU A 1 164 ? 38.570 -2.580 -31.254 1.00 90.56 164 LEU A N 1
ATOM 1232 C CA . LEU A 1 164 ? 38.946 -1.652 -32.324 1.00 90.56 164 LEU A CA 1
ATOM 1233 C C . LEU A 1 164 ? 39.267 -2.381 -33.637 1.00 90.56 164 LEU A C 1
ATOM 1235 O O . LEU A 1 164 ? 38.761 -1.990 -34.687 1.00 90.56 164 LEU A O 1
ATOM 1239 N N . GLN A 1 165 ? 40.017 -3.487 -33.589 1.00 90.00 165 GLN A N 1
ATOM 1240 C CA . GLN A 1 165 ? 40.294 -4.300 -34.780 1.00 90.00 165 GLN A CA 1
ATOM 1241 C C . GLN A 1 165 ? 39.001 -4.781 -35.453 1.00 90.00 165 GLN A C 1
ATOM 1243 O O . GLN A 1 165 ? 38.861 -4.763 -36.676 1.00 90.00 165 GLN A O 1
ATOM 1248 N N . THR A 1 166 ? 38.031 -5.221 -34.649 1.00 90.56 166 THR A N 1
ATOM 1249 C CA . THR A 1 166 ? 36.738 -5.687 -35.155 1.00 90.56 166 THR A CA 1
ATOM 1250 C C . THR A 1 166 ? 35.928 -4.547 -35.772 1.00 90.56 166 THR A C 1
ATOM 1252 O O . THR A 1 166 ? 35.268 -4.750 -36.791 1.00 90.56 166 THR A O 1
ATOM 1255 N N . ARG A 1 167 ? 35.979 -3.353 -35.178 1.00 93.69 167 ARG A N 1
ATOM 1256 C CA . ARG A 1 167 ? 35.306 -2.151 -35.685 1.00 93.69 167 ARG A CA 1
ATOM 1257 C C . ARG A 1 167 ? 35.907 -1.683 -37.006 1.00 93.69 167 ARG A C 1
ATOM 1259 O O . ARG A 1 167 ? 35.158 -1.454 -37.945 1.00 93.69 167 ARG A O 1
ATOM 1266 N N . LEU A 1 168 ? 37.234 -1.661 -37.123 1.00 90.06 168 LEU A N 1
ATOM 1267 C CA . LEU A 1 168 ? 37.932 -1.332 -38.371 1.00 90.06 168 LEU A CA 1
ATOM 1268 C C . LEU A 1 168 ? 37.596 -2.312 -39.500 1.00 90.06 168 LEU A C 1
ATOM 1270 O O . LEU A 1 168 ? 37.282 -1.875 -40.603 1.00 90.06 168 LEU A O 1
ATOM 1274 N N . LYS A 1 169 ? 37.537 -3.620 -39.209 1.00 89.81 169 LYS A N 1
ATOM 1275 C CA . LYS A 1 169 ? 37.034 -4.630 -40.161 1.00 89.81 169 LYS A CA 1
ATOM 1276 C C . LYS A 1 169 ? 35.612 -4.317 -40.635 1.00 89.81 169 LYS A C 1
ATOM 1278 O O . LYS A 1 169 ? 35.325 -4.409 -41.820 1.00 89.81 169 LYS A O 1
ATOM 1283 N N . LYS A 1 170 ? 34.717 -3.947 -39.713 1.00 90.06 170 LYS A N 1
ATOM 1284 C CA . LYS A 1 170 ? 33.320 -3.590 -40.026 1.00 90.06 170 LYS A CA 1
ATOM 1285 C C . LYS A 1 170 ? 33.170 -2.257 -40.754 1.00 90.06 170 LYS A C 1
ATOM 1287 O O . LYS A 1 170 ? 32.156 -2.053 -41.410 1.00 90.06 170 LYS A O 1
ATOM 1292 N N . ALA A 1 171 ? 34.138 -1.365 -40.599 1.00 88.19 171 ALA A N 1
ATOM 1293 C CA . ALA A 1 171 ? 34.239 -0.114 -41.333 1.00 88.19 171 ALA A CA 1
ATOM 1294 C C . ALA A 1 171 ? 34.947 -0.290 -42.689 1.00 88.19 171 ALA A C 1
ATOM 1296 O O . ALA A 1 171 ? 35.265 0.708 -43.325 1.00 88.19 171 ALA A O 1
ATOM 1297 N N . GLU A 1 172 ? 35.210 -1.536 -43.106 1.00 88.69 172 GLU A N 1
ATOM 1298 C CA . GLU A 1 172 ? 35.867 -1.877 -44.374 1.00 88.69 172 GLU A CA 1
ATOM 1299 C C . GLU A 1 172 ? 37.255 -1.226 -44.515 1.00 88.69 172 GLU A C 1
ATOM 1301 O O . GLU A 1 172 ? 37.704 -0.872 -45.602 1.00 88.69 172 GLU A O 1
ATOM 1306 N N . MET A 1 173 ? 37.961 -1.071 -43.388 1.00 85.62 173 MET A N 1
ATOM 1307 C CA . MET A 1 173 ? 39.311 -0.515 -43.352 1.00 85.62 173 MET A CA 1
ATOM 1308 C C . MET A 1 173 ? 40.348 -1.633 -43.463 1.00 85.62 173 MET A C 1
ATOM 1310 O O . MET A 1 173 ? 40.368 -2.566 -42.658 1.00 85.62 173 MET A O 1
ATOM 1314 N N . SER A 1 174 ? 41.253 -1.508 -44.430 1.00 82.62 174 SER A N 1
ATOM 1315 C CA . SER A 1 174 ? 42.448 -2.346 -44.544 1.00 82.62 174 SER A CA 1
ATOM 1316 C C . SER A 1 174 ? 43.569 -1.832 -43.639 1.00 82.62 174 SER A C 1
ATOM 1318 O O . SER A 1 174 ? 43.766 -0.617 -43.536 1.00 82.62 174 SER A O 1
ATOM 1320 N N . TRP A 1 175 ? 44.361 -2.739 -43.062 1.00 85.38 175 TRP A N 1
ATOM 1321 C CA . TRP A 1 175 ? 45.595 -2.388 -42.356 1.00 85.38 175 TRP A CA 1
ATOM 1322 C C . TRP A 1 175 ? 46.796 -3.182 -42.864 1.00 85.38 175 TRP A C 1
ATOM 1324 O O . TRP A 1 175 ? 46.653 -4.302 -43.351 1.00 85.38 175 TRP A O 1
ATOM 1334 N N . THR A 1 176 ? 47.984 -2.607 -42.701 1.00 84.25 176 THR A N 1
ATOM 1335 C CA . THR A 1 176 ? 49.267 -3.295 -42.907 1.00 84.25 176 THR A CA 1
ATOM 1336 C C . THR A 1 176 ? 49.926 -3.604 -41.578 1.00 84.25 176 THR A C 1
ATOM 1338 O O . THR A 1 176 ? 49.820 -2.814 -40.637 1.00 84.25 176 THR A O 1
ATOM 1341 N N . HIS A 1 177 ? 50.675 -4.699 -41.529 1.00 81.69 177 HIS A N 1
ATOM 1342 C CA . HIS A 1 177 ? 51.615 -4.949 -40.446 1.00 81.69 177 HIS A CA 1
ATOM 1343 C C . HIS A 1 177 ? 52.993 -4.418 -40.839 1.00 81.69 177 HIS A C 1
ATOM 1345 O O . HIS A 1 177 ? 53.427 -4.568 -41.981 1.00 81.69 177 HIS A O 1
ATOM 1351 N N . SER A 1 178 ? 53.659 -3.754 -39.904 1.00 78.38 178 SER A N 1
ATOM 1352 C CA . SER A 1 178 ? 55.040 -3.309 -40.061 1.00 78.38 178 SER A CA 1
ATOM 1353 C C . SER A 1 178 ? 55.844 -3.765 -38.857 1.00 78.38 178 SER A C 1
ATOM 1355 O O . SER A 1 178 ? 55.365 -3.721 -37.724 1.00 78.38 178 SER A O 1
ATOM 1357 N N . PHE A 1 179 ? 57.062 -4.221 -39.111 1.00 75.81 179 PHE A N 1
ATOM 1358 C CA . PHE A 1 179 ? 57.999 -4.557 -38.053 1.00 75.81 179 PHE A CA 1
ATOM 1359 C C . PHE A 1 179 ? 58.738 -3.293 -37.628 1.00 75.81 179 PHE A C 1
ATOM 1361 O O . PHE A 1 179 ? 59.265 -2.577 -38.479 1.00 75.81 179 PHE A O 1
ATOM 1368 N N . GLY A 1 180 ? 58.716 -3.013 -36.325 1.00 72.69 180 GLY A N 1
ATOM 1369 C CA . GLY A 1 180 ? 59.493 -1.946 -35.705 1.00 72.69 180 GLY A CA 1
ATOM 1370 C C . GLY A 1 180 ? 60.485 -2.513 -34.694 1.00 72.69 180 GLY A C 1
ATOM 1371 O O . GLY A 1 180 ? 60.197 -3.499 -34.007 1.00 72.69 180 GLY A O 1
ATOM 1372 N N . GLU A 1 181 ? 61.645 -1.874 -34.604 1.00 78.25 181 GLU A N 1
ATOM 1373 C CA . GLU A 1 181 ? 62.624 -2.096 -33.543 1.00 78.25 181 GLU A CA 1
ATOM 1374 C C . GLU A 1 181 ? 62.238 -1.228 -32.341 1.00 78.25 181 GLU A C 1
ATOM 1376 O O . GLU A 1 181 ? 62.086 -0.008 -32.444 1.00 78.25 181 GLU A O 1
ATOM 1381 N N . PHE A 1 182 ? 62.043 -1.878 -31.193 1.00 77.25 182 PHE A N 1
ATOM 1382 C CA . PHE A 1 182 ? 61.689 -1.222 -29.937 1.00 77.25 182 PHE A CA 1
ATOM 1383 C C . PHE A 1 182 ? 62.652 -1.675 -28.840 1.00 77.25 182 PHE A C 1
ATOM 1385 O O . PHE A 1 182 ? 62.929 -2.871 -28.724 1.00 77.25 182 PHE A O 1
ATOM 1392 N N . GLU A 1 183 ? 63.136 -0.755 -28.001 1.00 69.62 183 GLU A N 1
ATOM 1393 C CA . GLU A 1 183 ? 64.113 -1.094 -26.961 1.00 69.62 183 GLU A CA 1
ATOM 1394 C C . GLU A 1 183 ? 63.582 -2.183 -26.005 1.00 69.62 183 GLU A C 1
ATOM 1396 O O . GLU A 1 183 ? 62.609 -2.002 -25.266 1.00 69.62 183 GLU A O 1
ATOM 1401 N N . SER A 1 184 ? 64.280 -3.322 -25.956 1.00 52.06 184 SER A N 1
ATOM 1402 C CA . SER A 1 184 ? 63.872 -4.535 -25.230 1.00 52.06 184 SER A CA 1
ATOM 1403 C C . SER A 1 184 ? 63.833 -4.396 -23.701 1.00 52.06 184 SER A C 1
ATOM 1405 O O . SER A 1 184 ? 63.237 -5.226 -23.009 1.00 52.06 184 SER A O 1
ATOM 1407 N N . ASN A 1 185 ? 64.484 -3.374 -23.138 1.00 45.59 185 ASN A N 1
ATOM 1408 C CA . ASN A 1 185 ? 64.691 -3.254 -21.690 1.00 45.59 185 ASN A CA 1
ATOM 1409 C C . ASN A 1 185 ? 63.456 -2.771 -20.909 1.00 45.59 185 ASN A C 1
ATOM 1411 O O . ASN A 1 185 ? 63.394 -3.004 -19.704 1.00 45.59 185 ASN A O 1
ATOM 1415 N N . LEU A 1 186 ? 62.451 -2.169 -21.556 1.00 51.16 186 LEU A N 1
ATOM 1416 C CA . LEU A 1 186 ? 61.190 -1.803 -20.887 1.00 51.16 186 LEU A CA 1
ATOM 1417 C C . LEU A 1 186 ? 60.214 -2.983 -20.741 1.00 51.16 186 LEU A C 1
ATOM 1419 O O . LEU A 1 186 ? 59.369 -2.973 -19.848 1.00 51.16 186 LEU A O 1
ATOM 1423 N N . GLN A 1 187 ? 60.360 -4.023 -21.566 1.00 45.84 187 GLN A N 1
ATOM 1424 C CA . GLN A 1 187 ? 59.480 -5.199 -21.576 1.00 45.84 187 GLN A CA 1
ATOM 1425 C C . GLN A 1 187 ? 59.890 -6.287 -20.563 1.00 45.84 187 GLN A C 1
ATOM 1427 O O . GLN A 1 187 ? 59.091 -7.162 -20.237 1.00 45.84 187 GLN A O 1
ATOM 1432 N N . ARG A 1 188 ? 61.125 -6.249 -20.037 1.00 40.62 188 ARG A N 1
ATOM 1433 C CA . ARG A 1 188 ? 61.656 -7.259 -19.093 1.00 40.62 188 ARG A CA 1
ATOM 1434 C C . ARG A 1 188 ? 61.025 -7.229 -17.694 1.00 40.62 188 ARG A C 1
ATOM 1436 O O . ARG A 1 188 ? 61.187 -8.192 -16.953 1.00 40.62 188 ARG A O 1
ATOM 1443 N N . PHE A 1 189 ? 60.288 -6.175 -17.346 1.00 41.88 189 PHE A N 1
ATOM 1444 C CA . PHE A 1 189 ? 59.577 -6.053 -16.065 1.00 41.88 189 PHE A CA 1
ATOM 1445 C C . PHE A 1 189 ? 58.151 -6.652 -16.081 1.00 41.88 189 PHE A C 1
ATOM 1447 O O . PHE A 1 189 ? 57.464 -6.603 -15.068 1.00 41.88 189 PHE A O 1
ATOM 1454 N N . ASP A 1 190 ? 57.699 -7.227 -17.204 1.00 41.66 190 ASP A N 1
ATOM 1455 C CA . ASP A 1 190 ? 56.303 -7.652 -17.447 1.00 41.66 190 ASP A CA 1
ATOM 1456 C C . ASP A 1 190 ? 55.996 -9.112 -17.032 1.00 41.66 190 ASP A C 1
ATOM 1458 O O . ASP A 1 190 ? 54.974 -9.684 -17.408 1.00 41.66 190 ASP A O 1
ATOM 1462 N N . SER A 1 191 ? 56.872 -9.761 -16.252 1.00 37.06 191 SER A N 1
ATOM 1463 C CA . SER A 1 191 ? 56.566 -11.072 -15.646 1.00 37.06 191 SER A CA 1
ATOM 1464 C C . SER A 1 191 ? 55.605 -10.965 -14.453 1.00 37.06 191 SER A C 1
ATOM 1466 O O . SER A 1 191 ? 55.116 -11.982 -13.958 1.00 37.06 191 SER A O 1
ATOM 1468 N N . GLN A 1 192 ? 55.279 -9.744 -14.017 1.00 38.97 192 GLN A N 1
ATOM 1469 C CA . GLN A 1 192 ? 54.257 -9.461 -13.015 1.00 38.97 192 GLN A CA 1
ATOM 1470 C C . GLN A 1 192 ? 53.174 -8.548 -13.607 1.00 38.97 192 GLN A C 1
ATOM 1472 O O . GLN A 1 192 ? 53.467 -7.569 -14.281 1.00 38.97 192 GLN A O 1
ATOM 1477 N N . ARG A 1 193 ? 51.914 -8.942 -13.372 1.00 44.56 193 ARG A N 1
ATOM 1478 C CA . ARG A 1 193 ? 50.650 -8.352 -13.857 1.00 44.56 193 ARG A CA 1
ATOM 1479 C C . ARG A 1 193 ? 50.689 -6.823 -13.960 1.00 44.56 193 ARG A C 1
ATOM 1481 O O . ARG A 1 193 ? 51.102 -6.188 -13.002 1.00 44.56 193 ARG A O 1
ATOM 1488 N N . ASP A 1 194 ? 50.133 -6.272 -15.044 1.00 46.97 194 ASP A N 1
ATOM 1489 C CA . ASP A 1 194 ? 49.975 -4.829 -15.297 1.00 46.97 194 ASP A CA 1
ATOM 1490 C C . ASP A 1 194 ? 49.303 -4.095 -14.103 1.00 46.97 194 ASP A C 1
ATOM 1492 O O . ASP A 1 194 ? 48.078 -4.185 -13.928 1.00 46.97 194 ASP A O 1
ATOM 1496 N N . PRO A 1 195 ? 50.071 -3.408 -13.230 1.00 42.28 195 PRO A N 1
ATOM 1497 C CA . PRO A 1 195 ? 49.570 -2.835 -11.980 1.00 42.28 195 PRO A CA 1
ATOM 1498 C C . PRO A 1 195 ? 48.712 -1.585 -12.196 1.00 42.28 195 PRO A C 1
ATOM 1500 O O . PRO A 1 195 ? 47.968 -1.200 -11.294 1.00 42.28 195 PRO A O 1
ATOM 1503 N N . MET A 1 196 ? 48.741 -0.973 -13.391 1.00 47.00 196 MET A N 1
ATOM 1504 C CA . MET A 1 196 ? 47.880 0.172 -13.723 1.00 47.00 196 MET A CA 1
ATOM 1505 C C . MET A 1 196 ? 46.387 -0.186 -13.675 1.00 47.00 196 MET A C 1
ATOM 1507 O O . MET A 1 196 ? 45.550 0.707 -13.559 1.00 47.00 196 MET A O 1
ATOM 1511 N N . VAL A 1 197 ? 46.038 -1.478 -13.689 1.00 48.41 197 VAL A N 1
ATOM 1512 C CA . VAL A 1 197 ? 44.667 -1.990 -13.528 1.00 48.41 197 VAL A CA 1
ATOM 1513 C C . VAL A 1 197 ? 44.238 -2.089 -12.049 1.00 48.41 197 VAL A C 1
ATOM 1515 O O . VAL A 1 197 ? 43.050 -2.230 -11.774 1.00 48.41 197 VAL A O 1
ATOM 1518 N N . ALA A 1 198 ? 45.164 -2.004 -11.086 1.00 40.75 198 ALA A N 1
ATOM 1519 C CA . ALA A 1 198 ? 44.978 -2.566 -9.742 1.00 40.75 198 ALA A CA 1
ATOM 1520 C C . ALA A 1 198 ? 44.807 -1.570 -8.573 1.00 40.75 198 ALA A C 1
ATOM 1522 O O . ALA A 1 198 ? 44.798 -2.016 -7.427 1.00 40.75 198 ALA A O 1
ATOM 1523 N N . VAL A 1 199 ? 44.657 -0.259 -8.802 1.00 36.69 199 VAL A N 1
ATOM 1524 C CA . VAL A 1 199 ? 44.489 0.707 -7.692 1.00 36.69 199 VAL A CA 1
ATOM 1525 C C . VAL A 1 199 ? 43.025 1.109 -7.504 1.00 36.69 199 VAL A C 1
ATOM 1527 O O . VAL A 1 199 ? 42.399 1.661 -8.409 1.00 36.69 199 VAL A O 1
ATOM 1530 N N . GLY A 1 200 ? 42.522 0.797 -6.307 1.00 34.19 200 GLY A N 1
ATOM 1531 C CA . GLY A 1 200 ? 41.144 0.906 -5.831 1.00 34.19 200 GLY A CA 1
ATOM 1532 C C . GLY A 1 200 ? 40.785 -0.397 -5.114 1.00 34.19 200 GLY A C 1
ATOM 1533 O O . GLY A 1 200 ? 40.741 -1.442 -5.757 1.00 34.19 200 GLY A O 1
ATOM 1534 N N . ASP A 1 201 ? 40.611 -0.362 -3.792 1.00 33.66 201 ASP A N 1
ATOM 1535 C CA . ASP A 1 201 ? 40.357 -1.530 -2.940 1.00 33.66 201 ASP A CA 1
ATOM 1536 C C . ASP A 1 201 ? 39.383 -2.542 -3.569 1.00 33.66 201 ASP A C 1
ATOM 1538 O O . ASP A 1 201 ? 38.179 -2.299 -3.633 1.00 33.66 201 ASP A O 1
ATOM 1542 N N . LEU A 1 202 ? 39.920 -3.676 -4.040 1.00 33.72 202 LEU A N 1
ATOM 1543 C CA . LEU A 1 202 ? 39.411 -5.048 -3.900 1.00 33.72 202 LEU A CA 1
ATOM 1544 C C . LEU A 1 202 ? 40.090 -5.978 -4.934 1.00 33.72 202 LEU A C 1
ATOM 1546 O O . LEU A 1 202 ? 40.037 -5.715 -6.137 1.00 33.72 202 LEU A O 1
ATOM 1550 N N . PRO A 1 203 ? 40.579 -7.167 -4.534 1.00 36.81 203 PRO A N 1
ATOM 1551 C CA . PRO A 1 203 ? 40.995 -8.246 -5.442 1.00 36.81 203 PRO A CA 1
ATOM 1552 C C . PRO A 1 203 ? 39.807 -8.922 -6.182 1.00 36.81 203 PRO A C 1
ATOM 1554 O O . PRO A 1 203 ? 39.786 -10.137 -6.367 1.00 36.81 203 PRO A O 1
ATOM 1557 N N . LYS A 1 204 ? 38.789 -8.149 -6.601 1.00 38.91 204 LYS A N 1
ATOM 1558 C CA . LYS A 1 204 ? 37.555 -8.598 -7.287 1.00 38.91 204 LYS A CA 1
ATOM 1559 C C . LYS A 1 204 ? 37.288 -7.908 -8.643 1.00 38.91 204 LYS A C 1
ATOM 1561 O O . LYS A 1 204 ? 36.213 -8.090 -9.202 1.00 38.91 204 LYS A O 1
ATOM 1566 N N . GLY A 1 205 ? 38.231 -7.129 -9.179 1.00 45.06 205 GLY A N 1
ATOM 1567 C CA . GLY A 1 205 ? 37.998 -6.232 -10.327 1.00 45.06 205 GLY A CA 1
ATOM 1568 C C . GLY A 1 205 ? 38.438 -6.706 -11.722 1.00 45.06 205 GLY A C 1
ATOM 1569 O O . GLY A 1 205 ? 38.343 -5.925 -12.663 1.00 45.06 205 GLY A O 1
ATOM 1570 N N . GLN A 1 206 ? 38.935 -7.935 -11.910 1.00 51.03 206 GLN A N 1
ATOM 1571 C CA . GLN A 1 206 ? 39.306 -8.412 -13.253 1.00 51.03 206 GLN A CA 1
ATOM 1572 C C . GLN A 1 206 ? 38.115 -9.058 -13.965 1.00 51.03 206 GLN A C 1
ATOM 1574 O O . GLN A 1 206 ? 37.572 -10.054 -13.489 1.00 51.03 206 GLN A O 1
ATOM 1579 N N . MET A 1 207 ? 37.758 -8.531 -15.144 1.00 60.09 207 MET A N 1
ATOM 1580 C CA . MET A 1 207 ? 36.769 -9.166 -16.019 1.00 60.09 207 MET A CA 1
ATOM 1581 C C . MET A 1 207 ? 37.206 -10.596 -16.355 1.00 60.09 207 MET A C 1
ATOM 1583 O O . MET A 1 207 ? 38.274 -10.823 -16.934 1.00 60.09 207 MET A O 1
ATOM 1587 N N . THR A 1 208 ? 36.351 -11.564 -16.043 1.00 67.06 208 THR A N 1
ATOM 1588 C CA . THR A 1 208 ? 36.520 -12.968 -16.419 1.00 67.06 208 THR A CA 1
ATOM 1589 C C . THR A 1 208 ? 36.571 -13.117 -17.942 1.00 67.06 208 THR A C 1
ATOM 1591 O O . THR A 1 208 ? 36.001 -12.321 -18.693 1.00 67.06 208 THR A O 1
ATOM 1594 N N . SER A 1 209 ? 37.178 -14.197 -18.444 1.00 67.50 209 SER A N 1
ATOM 1595 C CA . SER A 1 209 ? 37.184 -14.511 -19.885 1.00 67.50 209 SER A CA 1
ATOM 1596 C C . SER A 1 209 ? 35.774 -14.565 -20.492 1.00 67.50 209 SER A C 1
ATOM 1598 O O . SER A 1 209 ? 35.589 -14.268 -21.674 1.00 67.50 209 SER A O 1
ATOM 1600 N N . LYS A 1 210 ? 34.768 -14.915 -19.677 1.00 69.38 210 LYS A N 1
ATOM 1601 C CA . LYS A 1 210 ? 33.353 -14.922 -20.060 1.00 69.38 210 LYS A CA 1
ATOM 1602 C C . LYS A 1 210 ? 32.798 -13.504 -20.221 1.00 69.38 210 LYS A C 1
ATOM 1604 O O . LYS A 1 210 ? 32.161 -13.229 -21.236 1.00 69.38 210 LYS A O 1
ATOM 1609 N N . GLU A 1 211 ? 33.077 -12.607 -19.280 1.00 68.88 211 GLU A N 1
ATOM 1610 C CA . GLU A 1 211 ? 32.674 -11.196 -19.350 1.00 68.88 211 GLU A CA 1
ATOM 1611 C C . GLU A 1 211 ? 33.352 -10.482 -20.521 1.00 68.88 211 GLU A C 1
ATOM 1613 O O . GLU A 1 211 ? 32.660 -9.854 -21.319 1.00 68.88 211 GLU A O 1
ATOM 1618 N N . LYS A 1 212 ? 34.664 -10.679 -20.728 1.00 70.19 212 LYS A N 1
ATOM 1619 C CA . LYS A 1 212 ? 35.377 -10.135 -21.902 1.00 70.19 212 LYS A CA 1
ATOM 1620 C C . LYS A 1 212 ? 34.703 -10.556 -23.210 1.00 70.19 212 LYS A C 1
ATOM 1622 O O . LYS A 1 212 ? 34.467 -9.734 -24.094 1.00 70.19 212 LYS A O 1
ATOM 1627 N N . ARG A 1 213 ? 34.322 -11.834 -23.327 1.00 76.38 213 ARG A N 1
ATOM 1628 C CA . ARG A 1 213 ? 33.624 -12.362 -24.511 1.00 76.38 213 ARG A CA 1
ATOM 1629 C C . ARG A 1 213 ? 32.229 -11.761 -24.681 1.00 76.38 213 ARG A C 1
ATOM 1631 O O . ARG A 1 213 ? 31.830 -11.475 -25.810 1.00 76.38 213 ARG A O 1
ATOM 1638 N N . GLN A 1 214 ? 31.501 -11.541 -23.589 1.00 77.56 214 GLN A N 1
ATOM 1639 C CA . GLN A 1 214 ? 30.179 -10.917 -23.608 1.00 77.56 214 GLN A CA 1
ATOM 1640 C C . GLN A 1 214 ? 30.247 -9.440 -24.014 1.00 77.56 214 GLN A C 1
ATOM 1642 O O . GLN A 1 214 ? 29.467 -9.011 -24.870 1.00 77.56 214 GLN A O 1
ATOM 1647 N N . HIS A 1 215 ? 31.196 -8.681 -23.465 1.00 75.25 215 HIS A N 1
ATOM 1648 C CA . HIS A 1 215 ? 31.400 -7.288 -23.842 1.00 75.25 215 HIS A CA 1
ATOM 1649 C C . HIS A 1 215 ? 31.817 -7.163 -25.309 1.00 75.25 215 HIS A C 1
ATOM 1651 O O . HIS A 1 215 ? 31.164 -6.433 -26.046 1.00 75.25 215 HIS A O 1
ATOM 1657 N N . LEU A 1 216 ? 32.781 -7.961 -25.788 1.00 81.06 216 LEU A N 1
ATOM 1658 C CA . LEU A 1 216 ? 33.165 -7.982 -27.209 1.00 81.06 216 LEU A CA 1
ATOM 1659 C C . LEU A 1 216 ? 32.010 -8.401 -28.136 1.00 81.06 216 LEU A C 1
ATOM 1661 O O . LEU A 1 216 ? 31.896 -7.908 -29.256 1.00 81.06 216 LEU A O 1
ATOM 1665 N N . THR A 1 217 ? 31.133 -9.306 -27.694 1.00 83.62 217 THR A N 1
ATOM 1666 C CA . THR A 1 217 ? 29.941 -9.707 -28.469 1.00 83.62 217 THR A CA 1
ATOM 1667 C C . THR A 1 217 ? 28.908 -8.585 -28.535 1.00 83.62 217 THR A C 1
ATOM 1669 O O . THR A 1 217 ? 28.283 -8.374 -29.575 1.00 83.62 217 THR A O 1
ATOM 1672 N N . THR A 1 218 ? 28.737 -7.851 -27.437 1.00 81.81 218 THR A N 1
ATOM 1673 C CA . THR A 1 218 ? 27.846 -6.688 -27.376 1.00 81.81 218 THR A CA 1
ATOM 1674 C C . THR A 1 218 ? 28.388 -5.558 -28.243 1.00 81.81 218 THR A C 1
ATOM 1676 O O . THR A 1 218 ? 27.651 -5.014 -29.065 1.00 81.81 218 THR A O 1
ATOM 1679 N N . ASP A 1 219 ? 29.686 -5.283 -28.129 1.00 86.19 219 ASP A N 1
ATOM 1680 C CA . ASP A 1 219 ? 30.409 -4.298 -28.924 1.00 86.19 219 ASP A CA 1
ATOM 1681 C C . ASP A 1 219 ? 30.245 -4.564 -30.419 1.00 86.19 219 ASP A C 1
ATOM 1683 O O . ASP A 1 219 ? 29.752 -3.720 -31.162 1.00 86.19 219 ASP A O 1
ATOM 1687 N N . LYS A 1 220 ? 30.486 -5.811 -30.845 1.00 85.81 220 LYS A N 1
ATOM 1688 C CA . LYS A 1 220 ? 30.254 -6.255 -32.225 1.00 85.81 220 LYS A CA 1
ATOM 1689 C C . LYS A 1 220 ? 28.883 -5.850 -32.765 1.00 85.81 220 LYS A C 1
ATOM 1691 O O . LYS A 1 220 ? 28.778 -5.571 -33.957 1.00 85.81 220 LYS A O 1
ATOM 1696 N N . ARG A 1 221 ? 27.832 -5.836 -31.943 1.00 82.31 221 ARG A N 1
ATOM 1697 C CA . ARG A 1 221 ? 26.468 -5.487 -32.374 1.00 82.31 221 ARG A CA 1
ATOM 1698 C C . ARG A 1 221 ? 26.181 -3.988 -32.300 1.00 82.31 221 ARG A C 1
ATOM 1700 O O . ARG A 1 221 ? 25.432 -3.498 -33.134 1.00 82.31 221 ARG A O 1
ATOM 1707 N N . ARG A 1 222 ? 26.759 -3.280 -31.328 1.00 80.12 222 ARG A N 1
ATOM 1708 C CA . ARG A 1 222 ? 26.368 -1.908 -30.952 1.00 80.12 222 ARG A CA 1
ATOM 1709 C C . ARG A 1 222 ? 27.512 -0.891 -31.007 1.00 80.12 222 ARG A C 1
ATOM 1711 O O . ARG A 1 222 ? 27.385 0.190 -30.453 1.00 80.12 222 ARG A O 1
ATOM 1718 N N . TRP A 1 223 ? 28.612 -1.199 -31.691 1.00 84.56 223 TRP A N 1
ATOM 1719 C CA . TRP A 1 223 ? 29.815 -0.354 -31.740 1.00 84.56 223 TRP A CA 1
ATOM 1720 C C . TRP A 1 223 ? 29.590 1.084 -32.244 1.00 84.56 223 TRP A C 1
ATOM 1722 O O . TRP A 1 223 ? 30.365 1.980 -31.927 1.00 84.56 223 TRP A O 1
ATOM 1732 N N . ARG A 1 224 ? 28.512 1.335 -32.998 1.00 84.94 224 ARG A N 1
ATOM 1733 C CA . ARG A 1 224 ? 28.116 2.688 -33.434 1.00 84.94 224 ARG A CA 1
ATOM 1734 C C . ARG A 1 224 ? 27.474 3.533 -32.328 1.00 84.94 224 ARG A C 1
ATOM 1736 O O . ARG A 1 224 ? 27.307 4.731 -32.502 1.00 84.94 224 ARG A O 1
ATOM 1743 N N . GLU A 1 225 ? 27.078 2.912 -31.222 1.00 83.44 225 GLU A N 1
ATOM 1744 C CA . GLU A 1 225 ? 26.354 3.555 -30.120 1.00 83.44 225 GLU A CA 1
ATOM 1745 C C . GLU A 1 225 ? 27.257 3.890 -28.922 1.00 83.44 225 GLU A C 1
ATOM 1747 O O . GLU A 1 225 ? 26.826 4.618 -28.033 1.00 83.44 225 GLU A O 1
ATOM 1752 N N . ASP A 1 226 ? 28.482 3.360 -28.887 1.00 83.62 226 ASP A N 1
ATOM 1753 C CA . ASP A 1 226 ? 29.479 3.602 -27.839 1.00 83.62 226 ASP A CA 1
ATOM 1754 C C . ASP A 1 226 ? 30.872 3.698 -28.470 1.00 83.62 226 ASP A C 1
ATOM 1756 O O . ASP A 1 226 ? 31.349 2.737 -29.069 1.00 83.62 226 ASP A O 1
ATOM 1760 N N . GLY A 1 227 ? 31.529 4.847 -28.355 1.00 86.44 227 GLY A N 1
ATOM 1761 C CA . GLY A 1 227 ? 32.899 5.026 -28.819 1.00 86.44 227 GLY A CA 1
ATOM 1762 C C . GLY A 1 227 ? 33.321 6.487 -28.910 1.00 86.44 227 GLY A C 1
ATOM 1763 O O . GLY A 1 227 ? 32.918 7.293 -28.075 1.00 86.44 227 GLY A O 1
ATOM 1764 N N . LEU A 1 228 ? 34.096 6.853 -29.927 1.00 86.62 228 LEU A N 1
ATOM 1765 C CA . LEU A 1 228 ? 34.559 8.223 -30.163 1.00 86.62 228 LEU A CA 1
ATOM 1766 C C . LEU A 1 228 ? 33.408 9.241 -30.196 1.00 86.62 228 LEU A C 1
ATOM 1768 O O . LEU A 1 228 ? 33.519 10.322 -29.635 1.00 86.62 228 LEU A O 1
ATOM 1772 N N . SER A 1 229 ? 32.266 8.882 -30.783 1.00 80.56 229 SER A N 1
ATOM 1773 C CA . SER A 1 229 ? 31.081 9.744 -30.867 1.00 80.56 229 SER A CA 1
ATOM 1774 C C . SER A 1 229 ? 30.396 10.005 -29.519 1.00 80.56 229 SER A C 1
ATOM 1776 O O . SER A 1 229 ? 29.489 10.837 -29.432 1.00 80.56 229 SER A O 1
ATOM 1778 N N . THR A 1 230 ? 30.745 9.235 -28.486 1.00 80.31 230 THR A N 1
ATOM 1779 C CA . THR A 1 230 ? 30.102 9.262 -27.165 1.00 80.31 230 THR A CA 1
ATOM 1780 C C . THR A 1 230 ? 31.085 9.466 -26.017 1.00 80.31 230 THR A C 1
ATOM 1782 O O . THR A 1 230 ? 30.652 9.492 -24.865 1.00 80.31 230 THR A O 1
ATOM 1785 N N . VAL A 1 231 ? 32.388 9.573 -26.304 1.00 83.75 231 VAL A N 1
ATOM 1786 C CA . VAL A 1 231 ? 33.419 9.778 -25.286 1.00 83.75 231 VAL A CA 1
ATOM 1787 C C . VAL A 1 231 ? 33.182 11.103 -24.563 1.00 83.75 231 VAL A C 1
ATOM 1789 O O . VAL A 1 231 ? 32.812 12.109 -25.169 1.00 83.75 231 VAL A O 1
ATOM 1792 N N . GLN A 1 232 ? 33.392 11.086 -23.252 1.00 79.25 232 GLN A N 1
ATOM 1793 C CA . GLN A 1 232 ? 33.388 12.269 -22.404 1.00 79.25 232 GLN A CA 1
ATOM 1794 C C . GLN A 1 232 ? 34.647 12.309 -21.569 1.00 79.25 232 GLN A C 1
ATOM 1796 O O . GLN A 1 232 ? 35.058 11.281 -21.021 1.00 79.25 232 GLN A O 1
ATOM 1801 N N . TYR A 1 233 ? 35.218 13.500 -21.484 1.00 83.88 233 TYR A N 1
ATOM 1802 C CA . TYR A 1 233 ? 36.330 13.824 -20.615 1.00 83.88 233 TYR A CA 1
ATOM 1803 C C . TYR A 1 233 ? 36.309 15.324 -20.313 1.00 83.88 233 TYR A C 1
ATOM 1805 O O . TYR A 1 233 ? 35.816 16.120 -21.119 1.00 83.88 233 TYR A O 1
ATOM 1813 N N . SER A 1 234 ? 36.881 15.704 -19.177 1.00 80.94 234 SER A N 1
ATOM 1814 C CA . SER A 1 234 ? 37.204 17.092 -18.854 1.00 80.94 234 SER A CA 1
ATOM 1815 C C . SER A 1 234 ? 38.700 17.230 -18.624 1.00 80.94 234 SER A C 1
ATOM 1817 O O . SER A 1 234 ? 39.283 16.474 -17.850 1.00 80.94 234 SER A O 1
ATOM 1819 N N . ALA A 1 235 ? 39.328 18.201 -19.286 1.00 79.94 235 ALA A N 1
ATOM 1820 C CA . ALA A 1 235 ? 40.713 18.561 -19.009 1.00 79.94 235 ALA A CA 1
ATOM 1821 C C . ALA A 1 235 ? 40.809 19.191 -17.611 1.00 79.94 235 ALA A C 1
ATOM 1823 O O . ALA A 1 235 ? 40.196 20.225 -17.353 1.00 79.94 235 ALA A O 1
ATOM 1824 N N . VAL A 1 236 ? 41.565 18.561 -16.716 1.00 76.69 236 VAL A N 1
ATOM 1825 C CA . VAL A 1 236 ? 41.836 19.049 -15.357 1.00 76.69 236 VAL A CA 1
ATOM 1826 C C . VAL A 1 236 ? 43.016 20.009 -15.393 1.00 76.69 236 VAL A C 1
ATOM 1828 O O . VAL A 1 236 ? 42.938 21.130 -14.899 1.00 76.69 236 VAL A O 1
ATOM 1831 N N . THR A 1 237 ? 44.110 19.584 -16.022 1.00 84.62 237 THR A N 1
ATOM 1832 C CA . THR A 1 237 ? 45.299 20.406 -16.237 1.00 84.62 237 THR A CA 1
ATOM 1833 C C . THR A 1 237 ? 45.906 20.096 -17.599 1.00 84.62 237 THR A C 1
ATOM 1835 O O . THR A 1 237 ? 45.770 18.997 -18.132 1.00 84.62 237 THR A O 1
ATOM 1838 N N . SER A 1 238 ? 46.574 21.087 -18.181 1.00 88.69 238 SER A N 1
ATOM 1839 C CA . SER A 1 238 ? 47.323 20.936 -19.424 1.00 88.69 238 SER A CA 1
ATOM 1840 C C . SER A 1 238 ? 48.662 21.635 -19.271 1.00 88.69 238 SER A C 1
ATOM 1842 O O . SER A 1 238 ? 48.713 22.800 -18.873 1.00 88.69 238 SER A O 1
ATOM 1844 N N . ARG A 1 239 ? 49.747 20.936 -19.595 1.00 91.50 239 ARG A N 1
ATOM 1845 C CA . ARG A 1 239 ? 51.105 21.474 -19.599 1.00 91.50 239 ARG A CA 1
ATOM 1846 C C . ARG A 1 239 ? 51.728 21.263 -20.968 1.00 91.50 239 ARG A C 1
ATOM 1848 O O . ARG A 1 239 ? 51.913 20.129 -21.395 1.00 91.50 239 ARG A O 1
ATOM 1855 N N . SER A 1 240 ? 52.097 22.353 -21.623 1.00 91.38 240 SER A N 1
ATOM 1856 C CA . SER A 1 240 ? 52.821 22.317 -22.893 1.00 91.38 240 SER A CA 1
ATOM 1857 C C . SER A 1 240 ? 54.328 22.381 -22.652 1.00 91.38 240 SER A C 1
ATOM 1859 O O . SER A 1 240 ? 54.788 23.062 -21.735 1.00 91.38 240 SER A O 1
ATOM 1861 N N . MET A 1 241 ? 55.093 21.677 -23.478 1.00 93.06 241 MET A N 1
ATOM 1862 C CA . MET A 1 241 ? 56.551 21.736 -23.522 1.00 93.06 241 MET A CA 1
ATOM 1863 C C . MET A 1 241 ? 56.978 22.250 -24.895 1.00 93.06 241 MET A C 1
ATOM 1865 O O . MET A 1 241 ? 56.500 21.774 -25.931 1.00 93.06 241 MET A O 1
ATOM 1869 N N . GLU A 1 242 ? 57.874 23.231 -24.896 1.00 90.19 242 GLU A N 1
ATOM 1870 C CA . GLU A 1 242 ? 58.342 23.912 -26.099 1.00 90.19 242 GLU A CA 1
ATOM 1871 C C . GLU A 1 242 ? 59.801 23.583 -26.393 1.00 90.19 242 GLU A C 1
ATOM 1873 O O . GLU A 1 242 ? 60.619 23.429 -25.491 1.00 90.19 242 GLU A O 1
ATOM 1878 N N . ARG A 1 243 ? 60.124 23.491 -27.682 1.00 84.62 243 ARG A N 1
ATOM 1879 C CA . ARG A 1 243 ? 61.479 23.309 -28.198 1.00 84.62 243 ARG A CA 1
ATOM 1880 C C . ARG A 1 243 ? 61.618 24.210 -29.415 1.00 84.62 243 ARG A C 1
ATOM 1882 O O . ARG A 1 243 ? 60.802 24.135 -30.330 1.00 84.62 243 ARG A O 1
ATOM 1889 N N . ASN A 1 244 ? 62.620 25.088 -29.409 1.00 82.81 244 ASN A N 1
ATOM 1890 C CA . ASN A 1 244 ? 62.865 26.066 -30.478 1.00 82.81 244 ASN A CA 1
ATOM 1891 C C . ASN A 1 244 ? 61.626 26.927 -30.826 1.00 82.81 244 ASN A C 1
ATOM 1893 O O . ASN A 1 244 ? 61.334 27.159 -31.996 1.00 82.81 244 ASN A O 1
ATOM 1897 N N . GLY A 1 245 ? 60.867 27.361 -29.810 1.00 80.19 245 GLY A N 1
ATOM 1898 C CA . GLY A 1 245 ? 59.673 28.205 -29.979 1.00 80.19 245 GLY A CA 1
ATOM 1899 C C . GLY A 1 245 ? 58.436 27.484 -30.531 1.00 80.19 245 GLY A C 1
ATOM 1900 O O . GLY A 1 245 ? 57.474 28.137 -30.923 1.00 80.19 245 GLY A O 1
ATOM 1901 N N . SER A 1 246 ? 58.450 26.148 -30.594 1.00 83.50 246 SER A N 1
ATOM 1902 C CA . SER A 1 246 ? 57.312 25.327 -31.019 1.00 83.50 246 SER A CA 1
ATOM 1903 C C . SER A 1 246 ? 56.938 24.302 -29.952 1.00 83.50 246 SER A C 1
ATOM 1905 O O . SER A 1 246 ? 57.803 23.610 -29.413 1.00 83.50 246 SER A O 1
ATOM 1907 N N . VAL A 1 247 ? 55.639 24.160 -29.675 1.00 89.75 247 VAL A N 1
ATOM 1908 C CA . VAL A 1 247 ? 55.126 23.134 -28.753 1.00 89.75 247 VAL A CA 1
ATOM 1909 C C . VAL A 1 247 ? 55.310 21.749 -29.372 1.00 89.75 247 VAL A C 1
ATOM 1911 O O . VAL A 1 247 ? 54.720 21.449 -30.411 1.00 89.75 247 VAL A O 1
ATOM 1914 N N . TRP A 1 248 ? 56.108 20.895 -28.736 1.00 90.75 248 TRP A N 1
ATOM 1915 C CA . TRP A 1 248 ? 56.376 19.535 -29.216 1.00 90.75 248 TRP A CA 1
ATOM 1916 C C . TRP A 1 248 ? 55.663 18.468 -28.380 1.00 90.75 248 TRP A C 1
ATOM 1918 O O . TRP A 1 248 ? 55.330 17.411 -28.913 1.00 90.75 248 TRP A O 1
ATOM 1928 N N . CYS A 1 249 ? 55.387 18.755 -27.104 1.00 94.25 249 CYS A N 1
ATOM 1929 C CA . CYS A 1 249 ? 54.650 17.873 -26.204 1.00 94.25 249 CYS A CA 1
ATOM 1930 C C . CYS A 1 249 ? 53.544 18.635 -25.470 1.00 94.25 249 CYS A C 1
ATOM 1932 O O . CYS A 1 249 ? 53.745 19.763 -25.019 1.00 94.25 249 CYS A O 1
ATOM 1934 N N . VAL A 1 250 ? 52.386 17.998 -25.330 1.00 94.38 250 VAL A N 1
ATOM 1935 C CA . VAL A 1 250 ? 51.310 18.418 -24.434 1.00 94.38 250 VAL A CA 1
ATOM 1936 C C . VAL A 1 250 ? 51.041 17.280 -23.463 1.00 94.38 250 VAL A C 1
ATOM 1938 O O . VAL A 1 250 ? 50.755 16.157 -23.871 1.00 94.38 250 VAL A O 1
ATOM 1941 N N . HIS A 1 251 ? 51.118 17.574 -22.172 1.00 94.62 251 HIS A N 1
ATOM 1942 C CA . HIS A 1 251 ? 50.667 16.684 -21.119 1.00 94.62 251 HIS A CA 1
ATOM 1943 C C . HIS A 1 251 ? 49.300 17.153 -20.622 1.00 94.62 251 HIS A C 1
ATOM 1945 O O . HIS A 1 251 ? 49.189 18.194 -19.977 1.00 94.62 251 HIS A O 1
ATOM 1951 N N . LEU A 1 252 ? 48.269 16.389 -20.960 1.00 92.75 252 LEU A N 1
ATOM 1952 C CA . LEU A 1 252 ? 46.874 16.657 -20.659 1.00 92.75 252 LEU A CA 1
ATOM 1953 C C . LEU A 1 252 ? 46.381 15.688 -19.581 1.00 92.75 252 LEU A C 1
ATOM 1955 O O . LEU A 1 252 ? 46.210 14.501 -19.848 1.00 92.75 252 LEU A O 1
ATOM 1959 N N . VAL A 1 253 ? 46.106 16.196 -18.382 1.00 91.31 253 VAL A N 1
ATOM 1960 C CA . VAL A 1 253 ? 45.415 15.431 -17.340 1.00 91.31 253 VAL A CA 1
ATOM 1961 C C . VAL A 1 253 ? 43.920 15.572 -17.567 1.00 91.31 253 VAL A C 1
ATOM 1963 O O . VAL A 1 253 ? 43.393 16.684 -17.617 1.00 91.31 253 VAL A O 1
ATOM 1966 N N . VAL A 1 254 ? 43.229 14.448 -17.698 1.00 85.00 254 VAL A N 1
ATOM 1967 C CA . VAL A 1 254 ? 41.794 14.372 -17.930 1.00 85.00 254 VAL A CA 1
ATOM 1968 C C . VAL A 1 254 ? 41.105 13.599 -16.817 1.00 85.00 254 VAL A C 1
ATOM 1970 O O . VAL A 1 254 ? 41.560 12.548 -16.370 1.00 85.00 254 VAL A O 1
ATOM 1973 N N . GLU A 1 255 ? 39.955 14.103 -16.402 1.00 84.50 255 GLU A N 1
ATOM 1974 C CA . GLU A 1 255 ? 38.961 13.310 -15.699 1.00 84.50 255 GLU A CA 1
ATOM 1975 C C . GLU A 1 255 ? 38.134 12.586 -16.750 1.00 84.50 255 GLU A C 1
ATOM 1977 O O . GLU A 1 255 ? 37.555 13.200 -17.654 1.00 84.50 255 GLU A O 1
ATOM 1982 N N . LEU A 1 256 ? 38.124 11.259 -16.664 1.00 78.31 256 LEU A N 1
ATOM 1983 C CA . LEU A 1 256 ? 37.254 10.463 -17.501 1.00 78.31 256 LEU A CA 1
ATOM 1984 C C . LEU A 1 256 ? 35.896 10.441 -16.828 1.00 78.31 256 LEU A C 1
ATOM 1986 O O . LEU A 1 256 ? 35.712 9.836 -15.771 1.00 78.31 256 LEU A O 1
ATOM 1990 N N . ASP A 1 257 ? 34.918 11.052 -17.482 1.00 61.94 257 ASP A N 1
ATOM 1991 C CA . ASP A 1 257 ? 33.519 10.920 -17.109 1.00 61.94 257 ASP A CA 1
ATOM 1992 C C . ASP A 1 257 ? 33.083 9.485 -17.424 1.00 61.94 257 ASP A C 1
ATOM 1994 O O . ASP A 1 257 ? 32.430 9.186 -18.425 1.00 61.94 257 ASP A O 1
ATOM 1998 N N . SER A 1 258 ? 33.490 8.550 -16.569 1.00 49.81 258 SER A N 1
ATOM 1999 C CA . SER A 1 258 ? 33.337 7.102 -16.736 1.00 49.81 258 SER A CA 1
ATOM 2000 C C . SER A 1 258 ? 31.882 6.640 -16.728 1.00 49.81 258 SER A C 1
ATOM 2002 O O . SER A 1 258 ? 31.610 5.452 -16.846 1.00 49.81 258 SER A O 1
ATOM 2004 N N . ASN A 1 259 ? 30.920 7.556 -16.656 1.00 49.00 259 ASN A N 1
ATOM 2005 C CA . ASN A 1 259 ? 29.516 7.252 -16.852 1.00 49.00 259 ASN A CA 1
ATOM 2006 C C . ASN A 1 259 ? 28.789 8.443 -17.464 1.00 49.00 259 ASN A C 1
ATOM 2008 O O . ASN A 1 259 ? 27.869 8.983 -16.881 1.00 49.00 259 ASN A O 1
ATOM 2012 N N . GLY A 1 260 ? 29.194 8.905 -18.632 1.00 50.31 260 GLY A N 1
ATOM 2013 C CA . GLY A 1 260 ? 28.485 9.982 -19.296 1.00 50.31 260 GLY A CA 1
ATOM 2014 C C . GLY A 1 260 ? 27.117 9.580 -19.873 1.00 50.31 260 GLY A C 1
ATOM 2015 O O . GLY A 1 260 ? 27.074 8.746 -20.769 1.00 50.31 260 GLY A O 1
ATOM 2016 N N . VAL A 1 261 ? 25.992 10.186 -19.470 1.00 49.34 261 VAL A N 1
ATOM 2017 C CA . VAL A 1 261 ? 24.714 10.060 -20.217 1.00 49.34 261 VAL A CA 1
ATOM 2018 C C . VAL A 1 261 ? 24.525 11.298 -21.092 1.00 49.34 261 VAL A C 1
ATOM 2020 O O . VAL A 1 261 ? 24.899 12.404 -20.697 1.00 49.34 261 VAL A O 1
ATOM 2023 N N . ARG A 1 262 ? 23.982 11.140 -22.307 1.00 47.91 262 ARG A N 1
ATOM 2024 C CA . ARG A 1 262 ? 23.650 12.276 -23.177 1.00 47.91 262 ARG A CA 1
ATOM 2025 C C . ARG A 1 262 ? 22.364 12.918 -22.684 1.00 47.91 262 ARG A C 1
ATOM 2027 O O . ARG A 1 262 ? 21.344 12.244 -22.547 1.00 47.91 262 ARG A O 1
ATOM 2034 N N . CYS A 1 263 ? 22.407 14.219 -22.430 1.00 53.62 263 CYS A N 1
ATOM 2035 C CA . CYS A 1 263 ? 21.237 14.953 -21.994 1.00 53.62 263 CYS A CA 1
ATOM 2036 C C . CYS A 1 263 ? 20.235 15.063 -23.153 1.00 53.62 263 CYS A C 1
ATOM 2038 O O . CYS A 1 263 ? 20.493 15.758 -24.129 1.00 53.62 263 CYS A O 1
ATOM 2040 N N . GLY A 1 264 ? 19.058 14.453 -23.042 1.00 55.22 264 GLY A N 1
ATOM 2041 C CA . GLY A 1 264 ? 17.978 14.522 -24.025 1.00 55.22 264 GLY A CA 1
ATOM 2042 C C . GLY A 1 264 ? 17.431 15.934 -24.283 1.00 55.22 264 GLY A C 1
ATOM 2043 O O . GLY A 1 264 ? 16.723 16.125 -25.267 1.00 55.22 264 GLY A O 1
ATOM 2044 N N . ARG A 1 265 ? 17.767 16.932 -23.445 1.00 57.50 265 ARG A N 1
ATOM 2045 C CA . ARG A 1 265 ? 17.372 18.343 -23.627 1.00 57.50 265 ARG A CA 1
ATOM 2046 C C . ARG A 1 265 ? 18.440 19.148 -24.364 1.00 57.50 265 ARG A C 1
ATOM 2048 O O . ARG A 1 265 ? 18.206 19.590 -25.479 1.00 57.50 265 ARG A O 1
ATOM 2055 N N . CYS A 1 266 ? 19.609 19.335 -23.760 1.00 56.22 266 CYS A N 1
ATOM 2056 C CA . CYS A 1 266 ? 20.659 20.167 -24.352 1.00 56.22 266 CYS A CA 1
ATOM 2057 C C . CYS A 1 266 ? 21.620 19.394 -25.256 1.00 56.22 266 CYS A C 1
ATOM 2059 O O . CYS A 1 266 ? 22.555 19.982 -25.787 1.00 56.22 266 CYS A O 1
ATOM 2061 N N . GLN A 1 267 ? 21.414 18.084 -25.422 1.00 55.81 267 GLN A N 1
ATOM 2062 C CA . GLN A 1 267 ? 22.202 17.192 -26.280 1.00 55.81 267 GLN A CA 1
ATOM 2063 C C . GLN A 1 267 ? 23.696 17.115 -25.925 1.00 55.81 267 GLN A C 1
ATOM 2065 O O . GLN A 1 267 ? 24.441 16.400 -26.600 1.00 55.81 267 GLN A O 1
ATOM 2070 N N . LYS A 1 268 ? 24.101 17.787 -24.836 1.00 48.97 268 LYS A N 1
ATOM 2071 C CA . LYS A 1 268 ? 25.421 17.744 -24.217 1.00 48.97 268 LYS A CA 1
ATOM 2072 C C . LYS A 1 268 ? 25.569 16.482 -23.381 1.00 48.97 268 LYS A C 1
ATOM 2074 O O . LYS A 1 268 ? 24.647 16.015 -22.711 1.00 48.97 268 LYS A O 1
ATOM 2079 N N . TRP A 1 269 ? 26.758 15.940 -23.460 1.00 51.84 269 TRP A N 1
ATOM 2080 C CA . TRP A 1 269 ? 27.217 14.749 -22.784 1.00 51.84 269 TRP A CA 1
ATOM 2081 C C . TRP A 1 269 ? 27.732 15.168 -21.388 1.00 51.84 269 TRP A C 1
ATOM 2083 O O . TRP A 1 269 ? 28.426 16.178 -21.278 1.00 51.84 269 TRP A O 1
ATOM 2093 N N . GLN A 1 270 ? 27.245 14.517 -20.324 1.00 50.00 270 GLN A N 1
ATOM 2094 C CA . GLN A 1 270 ? 27.563 14.849 -18.923 1.00 50.00 270 GLN A CA 1
ATOM 2095 C C . GLN A 1 270 ? 27.759 13.573 -18.086 1.00 50.00 270 GLN A C 1
ATOM 2097 O O . GLN A 1 270 ? 27.064 12.593 -18.376 1.00 50.00 270 GLN A O 1
ATOM 2102 N N . PRO A 1 271 ? 28.596 13.569 -17.034 1.00 46.88 271 PRO A N 1
ATOM 2103 C CA . PRO A 1 271 ? 28.807 12.399 -16.174 1.00 46.88 271 PRO A CA 1
ATOM 2104 C C . PRO A 1 271 ? 27.533 11.985 -15.416 1.00 46.88 271 PRO A C 1
ATOM 2106 O O . PRO A 1 271 ? 26.648 12.800 -15.179 1.00 46.88 271 PRO A O 1
ATOM 2109 N N . VAL A 1 272 ? 27.395 10.722 -14.991 1.00 47.62 272 VAL A N 1
ATOM 2110 C CA . VAL A 1 272 ? 26.202 10.194 -14.281 1.00 47.62 272 VAL A CA 1
ATOM 2111 C C . VAL A 1 272 ? 26.031 10.907 -12.944 1.00 47.62 272 VAL A C 1
ATOM 2113 O O . VAL A 1 272 ? 24.901 11.127 -12.509 1.00 47.62 272 VAL A O 1
ATOM 2116 N N . SER A 1 273 ? 27.134 11.350 -12.335 1.00 43.88 273 SER A N 1
ATOM 2117 C CA . SER A 1 273 ? 27.148 12.234 -11.164 1.00 43.88 273 SER A CA 1
ATOM 2118 C C . SER A 1 273 ? 26.470 13.585 -11.437 1.00 43.88 273 SER A C 1
ATOM 2120 O O . SER A 1 273 ? 25.961 14.216 -10.509 1.00 43.88 273 SER A O 1
ATOM 2122 N N . PHE A 1 274 ? 26.375 14.002 -12.702 1.00 43.78 274 PHE A N 1
ATOM 2123 C CA . PHE A 1 274 ? 25.621 15.153 -13.198 1.00 43.78 274 PHE A CA 1
ATOM 2124 C C . PHE A 1 274 ? 24.140 14.842 -13.492 1.00 43.78 274 PHE A C 1
ATOM 2126 O O . PHE A 1 274 ? 23.438 15.686 -14.042 1.00 43.78 274 PHE A O 1
ATOM 2133 N N . TYR A 1 275 ? 23.616 13.679 -13.091 1.00 52.47 275 TYR A N 1
ATOM 2134 C CA . TYR A 1 275 ? 22.188 13.327 -13.116 1.00 52.47 275 TYR A CA 1
ATOM 2135 C C . TYR A 1 275 ? 21.711 12.944 -11.701 1.00 52.47 275 TYR A C 1
ATOM 2137 O O . TYR A 1 275 ? 22.512 12.717 -10.798 1.00 52.47 275 TYR A O 1
ATOM 2145 N N . SER A 1 276 ? 20.398 12.932 -11.443 1.00 50.22 276 SER A N 1
ATOM 2146 C CA . SER A 1 276 ? 19.873 12.554 -10.116 1.00 50.22 276 SER A CA 1
ATOM 2147 C C . SER A 1 276 ? 19.855 11.027 -9.926 1.00 50.22 276 SER A C 1
ATOM 2149 O O . SER A 1 276 ? 19.561 10.291 -10.869 1.00 50.22 276 SER A O 1
ATOM 2151 N N . ASN A 1 277 ? 20.086 10.528 -8.702 1.00 41.25 277 ASN A N 1
ATOM 2152 C CA . ASN A 1 277 ? 20.161 9.084 -8.386 1.00 41.25 277 ASN A CA 1
ATOM 2153 C C . ASN A 1 277 ? 18.917 8.261 -8.808 1.00 41.25 277 ASN A C 1
ATOM 2155 O O . ASN A 1 277 ? 19.002 7.046 -8.965 1.00 41.25 277 ASN A O 1
ATOM 2159 N N . ARG A 1 278 ? 17.758 8.900 -9.044 1.00 42.91 278 ARG A N 1
ATOM 2160 C CA . ARG A 1 278 ? 16.544 8.249 -9.584 1.00 42.91 278 ARG A CA 1
ATOM 2161 C C . ARG A 1 278 ? 16.589 8.001 -11.102 1.00 42.91 278 ARG A C 1
ATOM 2163 O O . ARG A 1 278 ? 15.832 7.164 -11.586 1.00 42.91 278 ARG A O 1
ATOM 2170 N N . GLN A 1 279 ? 17.429 8.716 -11.851 1.00 49.06 279 GLN A N 1
ATOM 2171 C CA . GLN A 1 279 ? 17.521 8.644 -13.318 1.00 49.06 279 GLN A CA 1
ATOM 2172 C C . GLN A 1 279 ? 18.647 7.724 -13.812 1.00 49.06 279 GLN A C 1
ATOM 2174 O O . GLN A 1 279 ? 18.517 7.160 -14.893 1.00 49.06 279 GLN A O 1
ATOM 2179 N N . ALA A 1 280 ? 19.695 7.500 -13.012 1.00 39.56 280 ALA A N 1
ATOM 2180 C CA . ALA A 1 280 ? 20.835 6.647 -13.375 1.00 39.56 280 ALA A CA 1
ATOM 2181 C C . ALA A 1 280 ? 20.467 5.160 -13.592 1.00 39.56 280 ALA A C 1
ATOM 2183 O O . ALA A 1 280 ? 21.127 4.460 -14.354 1.00 39.56 280 ALA A O 1
ATOM 2184 N N . ASN A 1 281 ? 19.375 4.685 -12.979 1.00 37.09 281 ASN A N 1
ATOM 2185 C CA . ASN A 1 281 ? 18.968 3.273 -13.018 1.00 37.09 281 ASN A CA 1
ATOM 2186 C C . ASN A 1 281 ? 17.885 2.936 -14.061 1.00 37.09 281 ASN A C 1
ATOM 2188 O O . ASN A 1 281 ? 17.459 1.784 -14.149 1.00 37.09 281 ASN A O 1
ATOM 2192 N N . GLN A 1 282 ? 17.426 3.897 -14.872 1.00 40.84 282 GLN A N 1
ATOM 2193 C CA . GLN A 1 282 ? 16.472 3.625 -15.952 1.00 40.84 282 GLN A CA 1
ATOM 2194 C C . GLN A 1 282 ? 17.208 3.524 -17.292 1.00 40.84 282 GLN A C 1
ATOM 2196 O O . GLN A 1 282 ? 17.509 4.532 -17.923 1.00 40.84 282 GLN A O 1
ATOM 2201 N N . ARG A 1 283 ? 17.449 2.294 -17.769 1.00 37.66 283 ARG A N 1
ATOM 2202 C CA . ARG A 1 283 ? 17.834 2.026 -19.168 1.00 37.66 283 ARG A CA 1
ATOM 2203 C C . ARG A 1 283 ? 16.627 2.265 -20.092 1.00 37.66 283 ARG A C 1
ATOM 2205 O O . ARG A 1 283 ? 16.018 1.320 -20.582 1.00 37.66 283 ARG A O 1
ATOM 2212 N N . GLY A 1 284 ? 16.229 3.525 -20.251 1.00 39.72 284 GLY A N 1
ATOM 2213 C CA . GLY A 1 284 ? 15.267 3.983 -21.258 1.00 39.72 284 GLY A CA 1
ATOM 2214 C C . GLY A 1 284 ? 15.973 4.556 -22.497 1.00 39.72 284 GLY A C 1
ATOM 2215 O O . GLY A 1 284 ? 17.187 4.756 -22.462 1.00 39.72 284 GLY A O 1
ATOM 2216 N N . PRO A 1 285 ? 15.246 4.829 -23.597 1.00 37.38 285 PRO A N 1
ATOM 2217 C CA . PRO A 1 285 ? 15.822 5.444 -24.794 1.00 37.38 285 PRO A CA 1
ATOM 2218 C C . PRO A 1 285 ? 16.441 6.816 -24.471 1.00 37.38 285 PRO A C 1
ATOM 2220 O O . PRO A 1 285 ? 15.885 7.575 -23.674 1.00 37.38 285 PRO A O 1
ATOM 2223 N N . ALA A 1 286 ? 17.568 7.133 -25.121 1.00 40.38 286 ALA A N 1
ATOM 2224 C CA . ALA A 1 286 ? 18.475 8.259 -24.838 1.00 40.38 286 ALA A CA 1
ATOM 2225 C C . ALA A 1 286 ? 17.827 9.663 -24.762 1.00 40.38 286 ALA A C 1
ATOM 2227 O O . ALA A 1 286 ? 18.428 10.600 -24.246 1.00 40.38 286 ALA A O 1
ATOM 2228 N N . ASN A 1 287 ? 16.579 9.820 -25.208 1.00 42.97 287 ASN A N 1
ATOM 2229 C CA . ASN A 1 287 ? 15.886 11.107 -25.294 1.00 42.97 287 ASN A CA 1
ATOM 2230 C C . ASN A 1 287 ? 15.184 11.562 -23.995 1.00 42.97 287 ASN A C 1
ATOM 2232 O O . ASN A 1 287 ? 14.488 12.574 -24.021 1.00 42.97 287 ASN A O 1
ATOM 2236 N N . LYS A 1 288 ? 15.312 10.849 -22.862 1.00 46.78 288 LYS A N 1
ATOM 2237 C CA . LYS A 1 288 ? 14.600 11.196 -21.604 1.00 46.78 288 LYS A CA 1
ATOM 2238 C C . LYS A 1 288 ? 15.487 11.547 -20.399 1.00 46.78 288 LYS A C 1
ATOM 2240 O O . LYS A 1 288 ? 14.951 11.891 -19.345 1.00 46.78 288 LYS A O 1
ATOM 2245 N N . THR A 1 289 ? 16.809 11.501 -20.524 1.00 54.06 289 THR A N 1
ATOM 2246 C CA . THR A 1 289 ? 17.740 11.787 -19.415 1.00 54.06 289 THR A CA 1
ATOM 2247 C C . THR A 1 289 ? 18.195 13.246 -19.488 1.00 54.06 289 THR A C 1
ATOM 2249 O O . THR A 1 289 ? 18.717 13.633 -20.516 1.00 54.06 289 THR A O 1
ATOM 2252 N N . VAL A 1 290 ? 17.996 14.090 -18.466 1.00 56.34 290 VAL A N 1
ATOM 2253 C CA . VAL A 1 290 ? 18.324 15.540 -18.520 1.00 56.34 290 VAL A CA 1
ATOM 2254 C C . VAL A 1 290 ? 19.364 15.895 -17.452 1.00 56.34 290 VAL A C 1
ATOM 2256 O O . VAL A 1 290 ? 19.171 15.530 -16.296 1.00 56.34 290 VAL A O 1
ATOM 2259 N N . CYS A 1 291 ? 20.469 16.549 -17.832 1.00 55.00 291 CYS A N 1
ATOM 2260 C CA . CYS A 1 291 ? 21.608 16.809 -16.943 1.00 55.00 291 CYS A CA 1
ATOM 2261 C C . CYS A 1 291 ? 21.338 17.931 -15.939 1.00 55.00 291 CYS A C 1
ATOM 2263 O O . CYS A 1 291 ? 20.532 18.822 -16.199 1.00 55.00 291 CYS A O 1
ATOM 2265 N N . LYS A 1 292 ? 22.070 17.922 -14.821 1.00 53.16 292 LYS A N 1
ATOM 2266 C CA . LYS A 1 292 ? 21.996 18.905 -13.735 1.00 53.16 292 LYS A CA 1
ATOM 2267 C C . LYS A 1 292 ? 22.206 20.337 -14.205 1.00 53.16 292 LYS A C 1
ATOM 2269 O O . LYS A 1 292 ? 21.588 21.189 -13.600 1.00 53.16 292 LYS A O 1
ATOM 2274 N N . SER A 1 293 ? 22.974 20.607 -15.269 1.00 55.16 293 SER A N 1
ATOM 2275 C CA . SER A 1 293 ? 23.127 21.974 -15.800 1.00 55.16 293 SER A CA 1
ATOM 2276 C C . SER A 1 293 ? 21.876 22.457 -16.554 1.00 55.16 293 SER A C 1
ATOM 2278 O O . SER A 1 293 ? 21.408 23.569 -16.376 1.00 55.16 293 SER A O 1
ATOM 2280 N N . CYS A 1 294 ? 21.265 21.585 -17.358 1.00 51.84 294 CYS A N 1
ATOM 2281 C CA . CYS A 1 294 ? 20.031 21.877 -18.099 1.00 51.84 294 CYS A CA 1
ATOM 2282 C C . CYS A 1 294 ? 18.777 21.743 -17.202 1.00 51.84 294 CYS A C 1
ATOM 2284 O O . CYS A 1 294 ? 17.686 22.173 -17.584 1.00 51.84 294 CYS A O 1
ATOM 2286 N N . LEU A 1 295 ? 18.953 21.158 -16.008 1.00 55.28 295 LEU A N 1
ATOM 2287 C CA . LEU A 1 295 ? 18.094 21.294 -14.829 1.00 55.28 295 LEU A CA 1
ATOM 2288 C C . LEU A 1 295 ? 18.403 22.595 -14.067 1.00 55.28 295 LEU A C 1
ATOM 2290 O O . LEU A 1 295 ? 17.486 23.224 -13.560 1.00 55.28 295 LEU A O 1
ATOM 2294 N N . SER A 1 296 ? 19.671 23.012 -13.978 1.00 45.16 296 SER A N 1
ATOM 2295 C CA . SER A 1 296 ? 20.092 24.211 -13.253 1.00 45.16 296 SER A CA 1
ATOM 2296 C C . SER A 1 296 ? 19.768 25.487 -14.001 1.00 45.16 296 SER A C 1
ATOM 2298 O O . SER A 1 296 ? 19.621 26.492 -13.342 1.00 45.16 296 SER A O 1
ATOM 2300 N N . ASP A 1 297 ? 19.594 25.467 -15.322 1.00 41.00 297 ASP A N 1
ATOM 2301 C CA . ASP A 1 297 ? 18.991 26.573 -16.082 1.00 41.00 297 ASP A CA 1
ATOM 2302 C C . ASP A 1 297 ? 17.487 26.717 -15.782 1.00 41.00 297 ASP A C 1
ATOM 2304 O O . ASP A 1 297 ? 16.921 27.807 -15.818 1.00 41.00 297 ASP A O 1
ATOM 2308 N N . GLU A 1 298 ? 16.829 25.613 -15.415 1.00 42.94 298 GLU A N 1
ATOM 2309 C CA . GLU A 1 298 ? 15.459 25.608 -14.888 1.00 42.94 298 GLU A CA 1
ATOM 2310 C C . GLU A 1 298 ? 15.449 26.136 -13.443 1.00 42.94 298 GLU A C 1
ATOM 2312 O O . GLU A 1 298 ? 14.561 26.902 -13.069 1.00 42.94 298 GLU A O 1
ATOM 2317 N N . TYR A 1 299 ? 16.482 25.797 -12.659 1.00 37.88 299 TYR A N 1
ATOM 2318 C CA . TYR A 1 299 ? 16.684 26.335 -11.319 1.00 37.88 299 TYR A CA 1
ATOM 2319 C C . TYR A 1 299 ? 17.247 27.745 -11.298 1.00 37.88 299 TYR A C 1
ATOM 2321 O O . TYR A 1 299 ? 16.922 28.404 -10.342 1.00 37.88 299 TYR A O 1
ATOM 2329 N N . SER A 1 300 ? 18.006 28.244 -12.274 1.00 36.81 300 SER A N 1
ATOM 2330 C CA . SER A 1 300 ? 18.629 29.575 -12.266 1.00 36.81 300 SER A CA 1
ATOM 2331 C C . SER A 1 300 ? 17.604 30.632 -12.629 1.00 36.81 300 SER A C 1
ATOM 2333 O O . SER A 1 300 ? 17.562 31.663 -11.986 1.00 36.81 300 SER A O 1
ATOM 2335 N N . VAL A 1 301 ? 16.652 30.336 -13.517 1.00 38.94 301 VAL A N 1
ATOM 2336 C CA . VAL A 1 301 ? 15.455 31.173 -13.704 1.00 38.94 301 VAL A CA 1
ATOM 2337 C C . VAL A 1 301 ? 14.588 31.189 -12.436 1.00 38.94 301 VAL A C 1
ATOM 2339 O O . VAL A 1 301 ? 13.956 32.200 -12.122 1.00 38.94 301 VAL A O 1
ATOM 2342 N N . VAL A 1 302 ? 14.577 30.089 -11.675 1.00 36.53 302 VAL A N 1
ATOM 2343 C CA . VAL A 1 302 ? 13.942 30.016 -10.351 1.00 36.53 302 VAL A CA 1
ATOM 2344 C C . VAL A 1 302 ? 14.818 30.655 -9.271 1.00 36.53 302 VAL A C 1
ATOM 2346 O O . VAL A 1 302 ? 14.261 31.245 -8.370 1.00 36.53 302 VAL A O 1
ATOM 2349 N N . GLU A 1 303 ? 16.146 30.649 -9.367 1.00 36.28 303 GLU A N 1
ATOM 2350 C CA . GLU A 1 303 ? 17.105 31.162 -8.385 1.00 36.28 303 GLU A CA 1
ATOM 2351 C C . GLU A 1 303 ? 17.295 32.658 -8.562 1.00 36.28 303 GLU A C 1
ATOM 2353 O O . GLU A 1 303 ? 17.482 33.340 -7.577 1.00 36.28 303 GLU A O 1
ATOM 2358 N N . THR A 1 304 ? 17.180 33.205 -9.772 1.00 35.62 304 THR A N 1
ATOM 2359 C CA . THR A 1 304 ? 17.073 34.647 -10.006 1.00 35.62 304 THR A CA 1
ATOM 2360 C C . THR A 1 304 ? 15.730 35.151 -9.481 1.00 35.62 304 THR A C 1
ATOM 2362 O O . THR A 1 304 ? 15.692 36.201 -8.858 1.00 35.62 304 THR A O 1
ATOM 2365 N N . ARG A 1 305 ? 14.644 34.367 -9.609 1.00 36.12 305 ARG A N 1
ATOM 2366 C CA . ARG A 1 305 ? 13.339 34.672 -8.986 1.00 36.12 305 ARG A CA 1
ATOM 2367 C C . ARG A 1 305 ? 13.313 34.449 -7.473 1.00 36.12 305 ARG A C 1
ATOM 2369 O O . ARG A 1 305 ? 12.598 35.151 -6.776 1.00 36.12 305 ARG A O 1
ATOM 2376 N N . VAL A 1 306 ? 14.066 33.482 -6.956 1.00 37.16 306 VAL A N 1
ATOM 2377 C CA . VAL A 1 306 ? 14.175 33.170 -5.525 1.00 37.16 306 VAL A CA 1
ATOM 2378 C C . VAL A 1 306 ? 15.161 34.118 -4.858 1.00 37.16 306 VAL A C 1
ATOM 2380 O O . VAL A 1 306 ? 14.849 34.558 -3.771 1.00 37.16 306 VAL A O 1
ATOM 2383 N N . LYS A 1 307 ? 16.264 34.524 -5.502 1.00 35.59 307 LYS A N 1
ATOM 2384 C CA . LYS A 1 307 ? 17.177 35.584 -5.038 1.00 35.59 307 LYS A CA 1
ATOM 2385 C C . LYS A 1 307 ? 16.476 36.945 -5.053 1.00 35.59 307 LYS A C 1
ATOM 2387 O O . LYS A 1 307 ? 16.507 37.615 -4.036 1.00 35.59 307 LYS A O 1
ATOM 2392 N N . GLN A 1 308 ? 15.696 37.269 -6.093 1.00 37.62 308 GLN A N 1
ATOM 2393 C CA . GLN A 1 308 ? 14.807 38.448 -6.083 1.00 37.62 308 GLN A CA 1
ATOM 2394 C C . GLN A 1 308 ? 13.696 38.382 -5.014 1.00 37.62 308 GLN A C 1
ATOM 2396 O O . GLN A 1 308 ? 13.220 39.422 -4.581 1.00 37.62 308 GLN A O 1
ATOM 2401 N N . ASN A 1 309 ? 13.295 37.185 -4.563 1.00 36.78 309 ASN A N 1
ATOM 2402 C CA . ASN A 1 309 ? 12.333 36.994 -3.465 1.00 36.78 309 ASN A CA 1
ATOM 2403 C C . ASN A 1 309 ? 13.001 36.768 -2.089 1.00 36.78 309 ASN A C 1
ATOM 2405 O O . ASN A 1 309 ? 12.291 36.606 -1.095 1.00 36.78 309 ASN A O 1
ATOM 2409 N N . ALA A 1 310 ? 14.335 36.689 -2.016 1.00 39.09 310 ALA A N 1
ATOM 2410 C CA . ALA A 1 310 ? 15.088 36.321 -0.813 1.00 39.09 310 ALA A CA 1
ATOM 2411 C C . ALA A 1 310 ? 15.915 37.470 -0.222 1.00 39.09 310 ALA A C 1
ATOM 2413 O O . ALA A 1 310 ? 16.558 37.239 0.813 1.00 39.09 310 ALA A O 1
ATOM 2414 N N . ASP A 1 311 ? 15.859 38.665 -0.819 1.00 37.38 311 ASP A N 1
ATOM 2415 C CA . ASP A 1 311 ? 16.489 39.864 -0.272 1.00 37.38 311 ASP A CA 1
ATOM 2416 C C . ASP A 1 311 ? 15.675 40.457 0.902 1.00 37.38 311 ASP A C 1
ATOM 2418 O O . ASP A 1 311 ? 14.557 40.961 0.791 1.00 37.38 311 ASP A O 1
ATOM 2422 N N . GLU A 1 312 ? 16.299 40.268 2.068 1.00 40.94 312 GLU A N 1
ATOM 2423 C CA . GLU A 1 312 ? 16.478 41.165 3.220 1.00 40.94 312 GLU A CA 1
ATOM 2424 C C . GLU A 1 312 ? 15.335 41.507 4.190 1.00 40.94 312 GLU A C 1
ATOM 2426 O O . GLU A 1 312 ? 15.640 41.750 5.354 1.00 40.94 312 GLU A O 1
ATOM 2431 N N . ALA A 1 313 ? 14.046 41.399 3.859 1.00 45.00 313 ALA A N 1
ATOM 2432 C CA . ALA A 1 313 ? 13.023 41.900 4.802 1.00 45.00 313 ALA A CA 1
ATOM 2433 C C . ALA A 1 313 ? 12.542 40.922 5.908 1.00 45.00 313 ALA A C 1
ATOM 2435 O O . ALA A 1 313 ? 11.903 41.360 6.854 1.00 45.00 313 ALA A O 1
ATOM 2436 N N . ARG A 1 314 ? 12.776 39.598 5.817 1.00 51.81 314 ARG A N 1
ATOM 2437 C CA . ARG A 1 314 ? 12.073 38.601 6.681 1.00 51.81 314 ARG A CA 1
ATOM 2438 C C . ARG A 1 314 ? 12.946 37.488 7.278 1.00 51.81 314 ARG A C 1
ATOM 2440 O O . ARG A 1 314 ? 12.549 36.321 7.274 1.00 51.81 314 ARG A O 1
ATOM 2447 N N . ARG A 1 315 ? 14.166 37.802 7.730 1.00 61.09 315 ARG A N 1
ATOM 2448 C CA . ARG A 1 315 ? 15.036 36.836 8.453 1.00 61.09 315 ARG A CA 1
ATOM 2449 C C . ARG A 1 315 ? 15.275 37.187 9.918 1.00 61.09 315 ARG A C 1
ATOM 2451 O O . ARG A 1 315 ? 15.854 36.377 10.641 1.00 61.09 315 ARG A O 1
ATOM 2458 N N . SER A 1 316 ? 14.802 38.349 10.343 1.00 58.81 316 SER A N 1
ATOM 2459 C CA . SER A 1 316 ? 14.637 38.738 11.736 1.00 58.81 316 SER A CA 1
ATOM 2460 C C . SER A 1 316 ? 13.239 38.358 12.218 1.00 58.81 316 SER A C 1
ATOM 2462 O O . SER A 1 316 ? 12.264 38.509 11.487 1.00 58.81 316 SER A O 1
ATOM 2464 N N . CYS A 1 317 ? 13.137 37.868 13.448 1.00 63.25 317 CYS A N 1
ATOM 2465 C CA . CYS A 1 317 ? 11.876 37.891 14.178 1.00 63.25 317 CYS A CA 1
ATOM 2466 C C . CYS A 1 317 ? 11.542 39.356 14.492 1.00 63.25 317 CYS A C 1
ATOM 2468 O O . CYS A 1 317 ? 12.370 40.028 15.098 1.00 63.25 317 CYS A O 1
ATOM 2470 N N . GLU A 1 318 ? 10.385 39.863 14.067 1.00 60.91 318 GLU A N 1
ATOM 2471 C CA . GLU A 1 318 ? 9.998 41.266 14.307 1.00 60.91 318 GLU A CA 1
ATOM 2472 C C . GLU A 1 318 ? 9.712 41.536 15.794 1.00 60.91 318 GLU A C 1
ATOM 2474 O O . GLU A 1 318 ? 9.980 42.630 16.278 1.00 60.91 318 GLU A O 1
ATOM 2479 N N . GLU A 1 319 ? 9.286 40.509 16.536 1.00 67.44 319 GLU A N 1
ATOM 2480 C CA . GLU A 1 319 ? 8.952 40.599 17.962 1.00 67.44 319 GLU A CA 1
ATOM 2481 C C . GLU A 1 319 ? 10.191 40.697 18.870 1.00 67.44 319 GLU A C 1
ATOM 2483 O O . GLU A 1 319 ? 10.210 41.448 19.841 1.00 67.44 319 GLU A O 1
ATOM 2488 N N . CYS A 1 320 ? 11.254 39.932 18.576 1.00 76.19 320 CYS A N 1
ATOM 2489 C CA . CYS A 1 320 ? 12.456 39.883 19.428 1.00 76.19 320 CYS A CA 1
ATOM 2490 C C . CYS A 1 320 ? 13.768 40.253 18.722 1.00 76.19 320 CYS A C 1
ATOM 2492 O O . CYS A 1 320 ? 14.844 40.146 19.312 1.00 76.19 320 CYS A O 1
ATOM 2494 N N . GLY A 1 321 ? 13.712 40.626 17.444 1.00 71.94 321 GLY A N 1
ATOM 2495 C CA . GLY A 1 321 ? 14.855 41.076 16.647 1.00 71.94 321 GLY A CA 1
ATOM 2496 C C . GLY A 1 321 ? 15.878 39.997 16.273 1.00 71.94 321 GLY A C 1
ATOM 2497 O O . GLY A 1 321 ? 16.847 40.295 15.575 1.00 71.94 321 GLY A O 1
ATOM 2498 N N . LYS A 1 322 ? 15.712 38.738 16.706 1.00 69.06 322 LYS A N 1
ATOM 2499 C CA . LYS A 1 322 ? 16.691 37.671 16.426 1.00 69.06 322 LYS A CA 1
ATOM 2500 C C . LYS A 1 322 ? 16.748 37.334 14.941 1.00 69.06 322 LYS A C 1
ATOM 2502 O O . LYS A 1 322 ? 15.721 37.049 14.331 1.00 69.06 322 LYS A O 1
ATOM 2507 N N . VAL A 1 323 ? 17.960 37.303 14.389 1.00 63.97 323 VAL A N 1
ATOM 2508 C CA . VAL A 1 323 ? 18.224 36.984 12.980 1.00 63.97 323 VAL A CA 1
ATOM 2509 C C . VAL A 1 323 ? 18.626 35.519 12.841 1.00 63.97 323 VAL A C 1
ATOM 2511 O O . VAL A 1 323 ? 19.525 35.045 13.535 1.00 63.97 323 VAL A O 1
ATOM 2514 N N . PHE A 1 324 ? 17.973 34.795 11.933 1.00 64.88 324 PHE A N 1
ATOM 2515 C CA . PHE A 1 324 ? 18.182 33.359 11.747 1.00 64.88 324 PHE A CA 1
ATOM 2516 C C . PHE A 1 324 ? 18.835 33.041 10.404 1.00 64.88 324 PHE A C 1
ATOM 2518 O O . PHE A 1 324 ? 18.501 33.614 9.366 1.00 64.88 324 PHE A O 1
ATOM 2525 N N . SER A 1 325 ? 19.740 32.059 10.417 1.00 44.94 325 SER A N 1
ATOM 2526 C CA . SER A 1 325 ? 20.486 31.643 9.222 1.00 44.94 325 SER A CA 1
ATOM 2527 C C . SER A 1 325 ? 19.610 30.934 8.177 1.00 44.94 325 SER A C 1
ATOM 2529 O O . SER A 1 325 ? 19.949 30.920 6.995 1.00 44.94 325 SER A O 1
ATOM 2531 N N . THR A 1 326 ? 18.456 30.383 8.585 1.00 48.00 326 THR A N 1
ATOM 2532 C CA . THR A 1 326 ? 17.490 29.722 7.690 1.00 48.00 326 THR A CA 1
ATOM 2533 C C . THR A 1 326 ? 16.037 30.046 8.063 1.00 48.00 326 THR A C 1
ATOM 2535 O O . THR A 1 326 ? 15.709 30.249 9.232 1.00 48.00 326 THR A O 1
ATOM 2538 N N . ARG A 1 327 ? 15.126 30.036 7.074 1.00 49.19 327 ARG A N 1
ATOM 2539 C CA . ARG A 1 327 ? 13.686 30.306 7.273 1.00 49.19 327 ARG A CA 1
ATOM 2540 C C . ARG A 1 327 ? 13.032 29.279 8.210 1.00 49.19 327 ARG A C 1
ATOM 2542 O O . ARG A 1 327 ? 12.222 29.657 9.042 1.00 49.19 327 ARG A O 1
ATOM 2549 N N . SER A 1 328 ? 13.440 28.011 8.157 1.00 45.59 328 SER A N 1
ATOM 2550 C CA . SER A 1 328 ? 12.971 26.971 9.087 1.00 45.59 328 SER A CA 1
ATOM 2551 C C . SER A 1 328 ? 13.367 27.238 10.543 1.00 45.59 328 SER A C 1
ATOM 2553 O O . SER A 1 328 ? 12.594 26.937 11.443 1.00 45.59 328 SER A O 1
ATOM 2555 N N . GLN A 1 329 ? 14.538 27.833 10.794 1.00 59.97 329 GLN A N 1
ATOM 2556 C CA . GLN A 1 329 ? 14.930 28.237 12.149 1.00 59.97 329 GLN A CA 1
ATOM 2557 C C . GLN A 1 329 ? 14.091 29.413 12.662 1.00 59.97 329 GLN A C 1
ATOM 2559 O O . GLN A 1 329 ? 13.708 29.392 13.827 1.00 59.97 329 GLN A O 1
ATOM 2564 N N . LEU A 1 330 ? 13.750 30.376 11.795 1.00 64.81 330 LEU A N 1
ATOM 2565 C CA . LEU A 1 330 ? 12.803 31.442 12.132 1.00 64.81 330 LEU A CA 1
ATOM 2566 C C . LEU A 1 330 ? 11.406 30.866 12.426 1.00 64.81 330 LEU A C 1
ATOM 2568 O O . LEU A 1 330 ? 10.867 31.131 13.490 1.00 64.81 330 LEU A O 1
ATOM 2572 N N . PHE A 1 331 ? 10.850 29.998 11.572 1.00 50.75 331 PHE A N 1
ATOM 2573 C CA . PHE A 1 331 ? 9.527 29.385 11.803 1.00 50.75 331 PHE A CA 1
ATOM 2574 C C . PHE A 1 331 ? 9.460 28.479 13.035 1.00 50.75 331 PHE A C 1
ATOM 2576 O O . PHE A 1 331 ? 8.425 28.419 13.680 1.00 50.75 331 PHE A O 1
ATOM 2583 N N . ASN A 1 332 ? 10.553 27.815 13.411 1.00 59.53 332 ASN A N 1
ATOM 2584 C CA . ASN A 1 332 ? 10.616 27.066 14.672 1.00 59.53 332 ASN A CA 1
ATOM 2585 C C . ASN A 1 332 ? 10.736 27.982 15.903 1.00 59.53 332 ASN A C 1
ATOM 2587 O O . ASN A 1 332 ? 10.517 27.540 17.034 1.00 59.53 332 ASN A O 1
ATOM 2591 N N . HIS A 1 333 ? 11.144 29.234 15.691 1.00 70.19 333 HIS A N 1
ATOM 2592 C CA . HIS A 1 333 ? 11.279 30.253 16.719 1.00 70.19 333 HIS A CA 1
ATOM 2593 C C . HIS A 1 333 ? 10.000 31.092 16.891 1.00 70.19 333 HIS A C 1
ATOM 2595 O O . HIS A 1 333 ? 9.674 31.402 18.032 1.00 70.19 333 HIS A O 1
ATOM 2601 N N . LEU A 1 334 ? 9.253 31.397 15.821 1.00 60.25 334 LEU A N 1
ATOM 2602 C CA . LEU A 1 334 ? 8.050 32.250 15.852 1.00 60.25 334 LEU A CA 1
ATOM 2603 C C . LEU A 1 334 ? 6.969 31.793 16.866 1.00 60.25 334 LEU A C 1
ATOM 2605 O O . LEU A 1 334 ? 6.572 32.626 17.680 1.00 60.25 334 LEU A O 1
ATOM 2609 N N . PRO A 1 335 ? 6.591 30.497 16.962 1.00 54.88 335 PRO A N 1
ATOM 2610 C CA . PRO A 1 335 ? 5.624 30.025 17.962 1.00 54.88 335 PRO A CA 1
ATOM 2611 C C . PRO A 1 335 ? 6.137 30.169 19.398 1.00 54.88 335 PRO A C 1
ATOM 2613 O O . PRO A 1 335 ? 5.375 30.385 20.332 1.00 54.88 335 PRO A O 1
ATOM 2616 N N . LYS A 1 336 ? 7.460 30.061 19.586 1.00 70.31 336 LYS A N 1
ATOM 2617 C CA . LYS A 1 336 ? 8.122 30.233 20.891 1.00 70.31 336 LYS A CA 1
ATOM 2618 C C . LYS A 1 336 ? 8.301 31.705 21.263 1.00 70.31 336 LYS A C 1
ATOM 2620 O O . LYS A 1 336 ? 8.641 31.998 22.403 1.00 70.31 336 LYS A O 1
ATOM 2625 N N . CYS A 1 337 ? 8.132 32.604 20.296 1.00 66.31 337 CYS A N 1
ATOM 2626 C CA . CYS A 1 337 ? 8.256 34.047 20.446 1.00 66.31 337 CYS A CA 1
ATOM 2627 C C . CYS A 1 337 ? 6.888 34.748 20.511 1.00 66.31 337 CYS A C 1
ATOM 2629 O O . CYS A 1 337 ? 6.845 35.971 20.492 1.00 66.31 337 CYS A O 1
ATOM 2631 N N . GLY A 1 338 ? 5.792 33.985 20.603 1.00 53.19 338 GLY A N 1
ATOM 2632 C CA . GLY A 1 338 ? 4.445 34.515 20.816 1.00 53.19 338 GLY A CA 1
ATOM 2633 C C . GLY A 1 338 ? 3.698 34.965 19.559 1.00 53.19 338 GLY A C 1
ATOM 2634 O O . GLY A 1 338 ? 2.636 35.555 19.705 1.00 53.19 338 GLY A O 1
ATOM 2635 N N . GLN A 1 339 ? 4.194 34.684 18.345 1.00 47.06 339 GLN A N 1
ATOM 2636 C CA . GLN A 1 339 ? 3.419 34.942 17.125 1.00 47.06 339 GLN A CA 1
ATOM 2637 C C . GLN A 1 339 ? 2.573 33.720 16.743 1.00 47.06 339 GLN A C 1
ATOM 2639 O O . GLN A 1 339 ? 3.113 32.658 16.416 1.00 47.06 339 GLN A O 1
ATOM 2644 N N . GLU A 1 340 ? 1.248 33.885 16.763 1.00 43.12 340 GLU A N 1
ATOM 2645 C CA . GLU A 1 340 ? 0.298 32.975 16.118 1.00 43.12 340 GLU A CA 1
ATOM 2646 C C . GLU A 1 340 ? 0.467 33.065 14.595 1.00 43.12 340 GLU A C 1
ATOM 2648 O O . GLU A 1 340 ? 0.492 34.149 14.013 1.00 43.12 340 GLU A O 1
ATOM 2653 N N . THR A 1 341 ? 0.641 31.923 13.929 1.00 37.16 341 THR A N 1
ATOM 2654 C CA . THR A 1 341 ? 0.766 31.884 12.469 1.00 37.16 341 THR A CA 1
ATOM 2655 C C . THR A 1 341 ? -0.616 31.859 11.832 1.00 37.16 341 THR A C 1
ATOM 2657 O O . THR A 1 341 ? -1.187 30.782 11.658 1.00 37.16 341 THR A O 1
ATOM 2660 N N . ASP A 1 342 ? -1.119 33.038 11.480 1.00 34.00 342 ASP A N 1
ATOM 2661 C CA . ASP A 1 342 ? -2.293 33.205 10.625 1.00 34.00 342 ASP A CA 1
ATOM 2662 C C . ASP A 1 342 ? -1.951 32.957 9.134 1.00 34.00 342 ASP A C 1
ATOM 2664 O O . ASP A 1 342 ? -0.790 32.960 8.712 1.00 34.00 342 ASP A O 1
ATOM 2668 N N . GLU A 1 343 ? -2.992 32.664 8.365 1.00 37.50 343 GLU A N 1
ATOM 2669 C CA . GLU A 1 343 ? -3.073 31.935 7.099 1.00 37.50 343 GLU A CA 1
ATOM 2670 C C . GLU A 1 343 ? -2.133 32.284 5.914 1.00 37.50 343 GLU A C 1
ATOM 2672 O O . GLU A 1 343 ? -1.702 33.408 5.682 1.00 37.50 343 GLU A O 1
ATOM 2677 N N . SER A 1 344 ? -1.983 31.264 5.047 1.00 28.89 344 SER A N 1
ATOM 2678 C CA . SER A 1 344 ? -1.791 31.322 3.582 1.00 28.89 344 SER A CA 1
ATOM 2679 C C . SER A 1 344 ? -0.546 32.036 3.000 1.00 28.89 344 SER A C 1
ATOM 2681 O O . SER A 1 344 ? -0.401 33.254 3.083 1.00 28.89 344 SER A O 1
ATOM 2683 N N . PRO A 1 345 ? 0.339 31.335 2.250 1.00 27.39 345 PRO A N 1
ATOM 2684 C CA . PRO A 1 345 ? 1.405 32.008 1.510 1.00 27.39 345 PRO A CA 1
ATOM 2685 C C . PRO A 1 345 ? 0.834 32.807 0.319 1.00 27.39 345 PRO A C 1
ATOM 2687 O O . PRO A 1 345 ? -0.073 32.328 -0.368 1.00 27.39 345 PRO A O 1
ATOM 2690 N N . PRO A 1 346 ? 1.386 33.998 0.010 1.00 27.56 346 PRO A N 1
ATOM 2691 C CA . PRO A 1 346 ? 0.848 34.864 -1.028 1.00 27.56 346 PRO A CA 1
ATOM 2692 C C . PRO A 1 346 ? 1.018 34.255 -2.425 1.00 27.56 346 PRO A C 1
ATOM 2694 O O . PRO A 1 346 ? 2.039 33.647 -2.761 1.00 27.56 346 PRO A O 1
ATOM 2697 N N . LEU A 1 347 ? -0.016 34.462 -3.243 1.00 31.08 347 LEU A N 1
ATOM 2698 C CA . LEU A 1 347 ? -0.140 34.063 -4.642 1.00 31.08 347 LEU A CA 1
ATOM 2699 C C . LEU A 1 347 ? 1.058 34.536 -5.483 1.00 31.08 347 LEU A C 1
ATOM 2701 O O . LEU A 1 347 ? 1.146 35.700 -5.869 1.00 31.08 347 LEU A O 1
ATOM 2705 N N . VAL A 1 348 ? 1.944 33.611 -5.860 1.00 26.48 348 VAL A N 1
ATOM 2706 C CA . VAL A 1 348 ? 2.894 33.838 -6.958 1.00 26.48 348 VAL A CA 1
ATOM 2707 C C . VAL A 1 348 ? 2.216 33.429 -8.262 1.00 26.48 348 VAL A C 1
ATOM 2709 O O . VAL A 1 348 ? 1.979 32.247 -8.518 1.00 26.48 348 VAL A O 1
ATOM 2712 N N . ALA A 1 349 ? 1.898 34.422 -9.092 1.00 29.81 349 ALA A N 1
ATOM 2713 C CA . ALA A 1 349 ? 1.301 34.242 -10.408 1.00 29.81 349 ALA A CA 1
ATOM 2714 C C . ALA A 1 349 ? 2.127 33.272 -11.278 1.00 29.81 349 ALA A C 1
ATOM 2716 O O . ALA A 1 349 ? 3.270 33.542 -11.661 1.00 29.81 349 ALA A O 1
ATOM 2717 N N . CYS A 1 350 ? 1.534 32.125 -11.613 1.00 28.02 350 CYS A N 1
ATOM 2718 C CA . CYS A 1 350 ? 2.112 31.158 -12.537 1.00 28.02 350 CYS A CA 1
ATOM 2719 C C . CYS A 1 350 ? 1.881 31.628 -13.986 1.00 28.02 350 CYS A C 1
ATOM 2721 O O . CYS A 1 350 ? 0.747 31.896 -14.383 1.00 28.02 350 CYS A O 1
ATOM 2723 N N . ARG A 1 351 ? 2.948 31.720 -14.796 1.00 26.70 351 ARG A N 1
ATOM 2724 C CA . ARG A 1 351 ? 2.835 31.967 -16.247 1.00 26.70 351 ARG A CA 1
ATOM 2725 C C . ARG A 1 351 ? 2.054 30.823 -16.927 1.00 26.70 351 ARG A C 1
ATOM 2727 O O . ARG A 1 351 ? 2.182 29.672 -16.515 1.00 26.70 351 ARG A O 1
ATOM 2734 N N . PRO A 1 352 ? 1.267 31.118 -17.976 1.00 36.25 352 PRO A N 1
ATOM 2735 C CA . PRO A 1 352 ? 0.135 30.292 -18.382 1.00 36.25 352 PRO A CA 1
ATOM 2736 C C . PRO A 1 352 ? 0.557 28.998 -19.090 1.00 36.25 352 PRO A C 1
ATOM 2738 O O . PRO A 1 352 ? 1.284 29.004 -20.085 1.00 36.25 352 PRO A O 1
ATOM 2741 N N . CYS A 1 353 ? 0.025 27.877 -18.602 1.00 31.91 353 CYS A N 1
ATOM 2742 C CA . CYS A 1 353 ? -0.064 26.621 -19.337 1.00 31.91 353 CYS A CA 1
ATOM 2743 C C . CYS A 1 353 ? -0.939 26.838 -20.585 1.00 31.91 353 CYS A C 1
ATOM 2745 O O . CYS A 1 353 ? -2.127 27.132 -20.470 1.00 31.91 353 CYS A O 1
ATOM 2747 N N . LYS A 1 354 ? -0.354 26.686 -21.780 1.00 31.97 354 LYS A N 1
ATOM 2748 C CA . LYS A 1 354 ? -1.050 26.727 -23.078 1.00 31.97 354 LYS A CA 1
ATOM 2749 C C . LYS A 1 354 ? -1.887 25.462 -23.324 1.00 31.97 354 LYS A C 1
ATOM 2751 O O . LYS A 1 354 ? -1.650 24.727 -24.278 1.00 31.97 354 LYS A O 1
ATOM 2756 N N . LEU A 1 355 ? -2.871 25.206 -22.473 1.00 38.94 355 LEU A N 1
ATOM 2757 C CA . LEU A 1 355 ? -4.017 24.361 -22.795 1.00 38.94 355 LEU A CA 1
ATOM 2758 C C . LEU A 1 355 ? -5.248 25.168 -22.403 1.00 38.94 355 LEU A C 1
ATOM 2760 O O . LEU A 1 355 ? -5.660 25.151 -21.248 1.00 38.94 355 LEU A O 1
ATOM 2764 N N . ALA A 1 356 ? -5.766 25.941 -23.359 1.00 33.31 356 ALA A N 1
ATOM 2765 C CA . ALA A 1 356 ? -7.030 26.640 -23.199 1.00 33.31 356 ALA A CA 1
ATOM 2766 C C . ALA A 1 356 ? -8.115 25.609 -22.858 1.00 33.31 356 ALA A C 1
ATOM 2768 O O . ALA A 1 356 ? -8.367 24.673 -23.621 1.00 33.31 356 ALA A O 1
ATOM 2769 N N . ASP A 1 357 ? -8.688 25.754 -21.670 1.00 41.50 357 ASP A N 1
ATOM 2770 C CA . ASP A 1 357 ? -9.774 24.932 -21.165 1.00 41.50 357 ASP A CA 1
ATOM 2771 C C . ASP A 1 357 ? -11.105 25.495 -21.683 1.00 41.50 357 ASP A C 1
ATOM 2773 O O . ASP A 1 357 ? -11.340 26.699 -21.595 1.00 41.50 357 ASP A O 1
ATOM 2777 N N . LYS A 1 358 ? -11.979 24.636 -22.218 1.00 47.94 358 LYS A N 1
ATOM 2778 C CA . LYS A 1 358 ? -13.349 25.014 -22.606 1.00 47.94 358 LYS A CA 1
ATOM 2779 C C . LYS A 1 358 ? -14.308 25.078 -21.402 1.00 47.94 358 LYS A C 1
ATOM 2781 O O . LYS A 1 358 ? -15.454 25.463 -21.586 1.00 47.94 358 LYS A O 1
ATOM 2786 N N . SER A 1 359 ? -13.868 24.699 -20.194 1.00 56.50 359 SER A N 1
ATOM 2787 C CA . SER A 1 359 ? -14.705 24.653 -18.979 1.00 56.50 359 SER A CA 1
ATOM 2788 C C . SER A 1 359 ? -14.764 25.954 -18.169 1.00 56.50 359 SER A C 1
ATOM 2790 O O . SER A 1 359 ? -15.543 26.033 -17.225 1.00 56.50 359 SER A O 1
ATOM 2792 N N . GLY A 1 360 ? -13.941 26.961 -18.487 1.00 57.66 360 GLY A N 1
ATOM 2793 C CA . GLY A 1 360 ? -13.920 28.248 -17.773 1.00 57.66 360 GLY A CA 1
ATOM 2794 C C . GLY A 1 360 ? -13.390 28.206 -16.327 1.00 57.66 360 GLY A C 1
ATOM 2795 O O . GLY A 1 360 ? -13.310 29.250 -15.685 1.00 57.66 360 GLY A O 1
ATOM 2796 N N . LEU A 1 361 ? -13.000 27.037 -15.804 1.00 62.47 361 LEU A N 1
ATOM 2797 C CA . LEU A 1 361 ? -12.503 26.875 -14.433 1.00 62.47 361 LEU A CA 1
ATOM 2798 C C . LEU A 1 361 ? -11.008 27.198 -14.307 1.00 62.47 361 LEU A C 1
ATOM 2800 O O . LEU A 1 361 ? -10.203 26.918 -15.199 1.00 62.47 361 LEU A O 1
ATOM 2804 N N . SER A 1 362 ? -10.610 27.716 -13.140 1.00 73.56 362 SER A N 1
ATOM 2805 C CA . SER A 1 362 ? -9.193 27.856 -12.791 1.00 73.56 362 SER A CA 1
ATOM 2806 C C . SER A 1 362 ? -8.512 26.478 -12.694 1.00 73.56 362 SER A C 1
ATOM 2808 O O . SER A 1 362 ? -9.180 25.475 -12.423 1.00 73.56 362 SER A O 1
ATOM 2810 N N . PRO A 1 363 ? -7.176 26.380 -12.851 1.00 69.81 363 PRO A N 1
ATOM 2811 C CA . PRO A 1 363 ? -6.462 25.110 -12.710 1.00 69.81 363 PRO A CA 1
ATOM 2812 C C . PRO A 1 363 ? -6.739 24.392 -11.381 1.00 69.81 363 PRO A C 1
ATOM 2814 O O . PRO A 1 363 ? -6.921 23.180 -11.382 1.00 69.81 363 PRO A O 1
ATOM 2817 N N . GLN A 1 364 ? -6.830 25.126 -10.267 1.00 70.31 364 GLN A N 1
ATOM 2818 C CA . GLN A 1 364 ? -7.192 24.573 -8.955 1.00 70.31 364 GLN A CA 1
ATOM 2819 C C . GLN A 1 364 ? -8.672 24.171 -8.890 1.00 70.31 364 GLN A C 1
ATOM 2821 O O . GLN A 1 364 ? -8.992 23.106 -8.364 1.00 70.31 364 GLN A O 1
ATOM 2826 N N . GLY A 1 365 ? -9.567 24.980 -9.469 1.00 70.12 365 GLY A N 1
ATOM 2827 C CA . GLY A 1 365 ? -10.998 24.682 -9.550 1.00 70.12 365 GLY A CA 1
ATOM 2828 C C . GLY A 1 365 ? -11.279 23.394 -10.324 1.00 70.12 365 GLY A C 1
ATOM 2829 O O . GLY A 1 365 ? -12.048 22.553 -9.866 1.00 70.12 365 GLY A O 1
ATOM 2830 N N . TRP A 1 366 ? -10.574 23.172 -11.436 1.00 82.88 366 TRP A N 1
ATOM 2831 C CA . TRP A 1 366 ? -10.672 21.923 -12.192 1.00 82.88 366 TRP A CA 1
ATOM 2832 C C . TRP A 1 366 ? -10.190 20.713 -11.375 1.00 82.88 366 TRP A C 1
ATOM 2834 O O . TRP A 1 366 ? -10.811 19.655 -11.425 1.00 82.88 366 TRP A O 1
ATOM 2844 N N . ILE A 1 367 ? -9.113 20.855 -10.592 1.00 78.00 367 ILE A N 1
ATOM 2845 C CA . ILE A 1 367 ? -8.586 19.771 -9.741 1.00 78.00 367 ILE A CA 1
ATOM 2846 C C . ILE A 1 367 ? -9.589 19.388 -8.654 1.00 78.00 367 ILE A C 1
ATOM 2848 O O . ILE A 1 367 ? -9.841 18.201 -8.455 1.00 78.00 367 ILE A O 1
ATOM 2852 N N . LYS A 1 368 ? -10.187 20.379 -7.986 1.00 73.25 368 LYS A N 1
ATOM 2853 C CA . LYS A 1 368 ? -11.230 20.153 -6.977 1.00 73.25 368 LYS A CA 1
ATOM 2854 C C . LYS A 1 368 ? -12.476 19.505 -7.593 1.00 73.25 368 LYS A C 1
ATOM 2856 O O . LYS A 1 368 ? -12.994 18.538 -7.043 1.00 73.25 368 LYS A O 1
ATOM 2861 N N . ALA A 1 369 ? -12.901 19.954 -8.776 1.00 76.25 369 ALA A N 1
ATOM 2862 C CA . ALA A 1 369 ? -14.018 19.346 -9.502 1.00 76.25 369 ALA A CA 1
ATOM 2863 C C . ALA A 1 369 ? -13.731 17.886 -9.905 1.00 76.25 369 ALA A C 1
ATOM 2865 O O . ALA A 1 369 ? -14.590 17.014 -9.754 1.00 76.25 369 ALA A O 1
ATOM 2866 N N . PHE A 1 370 ? -12.512 17.599 -10.371 1.00 83.50 370 PHE A N 1
ATOM 2867 C CA . PHE A 1 370 ? -12.070 16.246 -10.708 1.00 83.50 370 PHE A CA 1
ATOM 2868 C C . PHE A 1 370 ? -11.992 15.334 -9.472 1.00 83.50 370 PHE A C 1
ATOM 2870 O O . PHE A 1 370 ? -12.406 14.177 -9.530 1.00 83.50 370 PHE A O 1
ATOM 2877 N N . ALA A 1 371 ? -11.520 15.855 -8.337 1.00 75.94 371 ALA A N 1
ATOM 2878 C CA . ALA A 1 371 ? -11.510 15.145 -7.062 1.00 75.94 371 ALA A CA 1
ATOM 2879 C C . ALA A 1 371 ? -12.926 14.776 -6.596 1.00 75.94 371 ALA A C 1
ATOM 2881 O O . ALA A 1 371 ? -13.193 13.609 -6.318 1.00 75.94 371 ALA A O 1
ATOM 2882 N N . ALA A 1 372 ? -13.853 15.738 -6.602 1.00 73.25 372 ALA A N 1
ATOM 2883 C CA . ALA A 1 372 ? -15.249 15.502 -6.238 1.00 73.25 372 ALA A CA 1
ATOM 2884 C C . ALA A 1 372 ? -15.918 14.460 -7.152 1.00 73.25 372 ALA A C 1
ATOM 2886 O O . ALA A 1 372 ? -16.683 13.616 -6.693 1.00 73.25 372 ALA A O 1
ATOM 2887 N N . LYS A 1 373 ? -15.592 14.476 -8.449 1.00 81.69 373 LYS A N 1
ATOM 2888 C CA . LYS A 1 373 ? -16.054 13.475 -9.421 1.00 81.69 373 LYS A CA 1
ATOM 2889 C C . LYS A 1 373 ? -15.568 12.062 -9.076 1.00 81.69 373 LYS A C 1
ATOM 2891 O O . LYS A 1 373 ? -16.365 11.133 -9.131 1.00 81.69 373 LYS A O 1
ATOM 2896 N N . ILE A 1 374 ? -14.301 11.899 -8.684 1.00 80.31 374 ILE A N 1
ATOM 2897 C CA . ILE A 1 374 ? -13.752 10.606 -8.234 1.00 80.31 374 ILE A CA 1
ATOM 2898 C C . ILE A 1 374 ? -14.407 10.126 -6.943 1.00 80.31 374 ILE A C 1
ATOM 2900 O O . ILE A 1 374 ? -14.726 8.945 -6.844 1.00 80.31 374 ILE A O 1
ATOM 2904 N N . ILE A 1 375 ? -14.615 11.019 -5.974 1.00 72.56 375 ILE A N 1
ATOM 2905 C CA . ILE A 1 375 ? -15.248 10.671 -4.697 1.00 72.56 375 ILE A CA 1
ATOM 2906 C C . ILE A 1 375 ? -16.674 10.174 -4.944 1.00 72.56 375 ILE A C 1
ATOM 2908 O O . ILE A 1 375 ? -16.993 9.056 -4.557 1.00 72.56 375 ILE A O 1
ATOM 2912 N N . ARG A 1 376 ? -17.495 10.923 -5.695 1.00 75.44 376 ARG A N 1
ATOM 2913 C CA . ARG A 1 376 ? -18.864 10.499 -6.047 1.00 75.44 376 ARG A CA 1
ATOM 2914 C C . ARG A 1 376 ? -18.903 9.151 -6.770 1.00 75.44 376 ARG A C 1
ATOM 2916 O O . ARG A 1 376 ? -19.732 8.298 -6.455 1.00 75.44 376 ARG A O 1
ATOM 2923 N N . ALA A 1 377 ? -17.996 8.953 -7.726 1.00 74.56 377 ALA A N 1
ATOM 2924 C CA . ALA A 1 377 ? -17.896 7.697 -8.459 1.00 74.56 377 ALA A CA 1
ATOM 2925 C C . ALA A 1 377 ? -17.462 6.523 -7.570 1.00 74.56 377 ALA A C 1
ATOM 2927 O O . ALA A 1 377 ? -17.830 5.397 -7.859 1.00 74.56 377 ALA A O 1
ATOM 2928 N N . ALA A 1 378 ? -16.685 6.757 -6.508 1.00 72.62 378 ALA A N 1
ATOM 2929 C CA . ALA A 1 378 ? -16.259 5.710 -5.583 1.00 72.62 378 ALA A CA 1
ATOM 2930 C C . ALA A 1 378 ? -17.306 5.404 -4.499 1.00 72.62 378 ALA A C 1
ATOM 2932 O O . ALA A 1 378 ? -17.478 4.240 -4.144 1.00 72.62 378 ALA A O 1
ATOM 2933 N N . SER A 1 379 ? -18.006 6.423 -3.988 1.00 66.88 379 SER A N 1
ATOM 2934 C CA . SER A 1 379 ? -19.002 6.283 -2.914 1.00 66.88 379 SER A CA 1
ATOM 2935 C C . SER A 1 379 ? -20.273 5.543 -3.342 1.00 66.88 379 SER A C 1
ATOM 2937 O O . SER A 1 379 ? -20.976 5.006 -2.497 1.00 66.88 379 SER A O 1
ATOM 2939 N N . SER A 1 380 ? -20.563 5.483 -4.643 1.00 68.25 380 SER A N 1
ATOM 2940 C CA . SER A 1 380 ? -21.734 4.790 -5.204 1.00 68.25 380 SER A CA 1
ATOM 2941 C C . SER A 1 380 ? -21.521 3.287 -5.439 1.00 68.25 380 SER A C 1
ATOM 2943 O O . SER A 1 380 ? -22.422 2.610 -5.929 1.00 68.25 380 SER A O 1
ATOM 2945 N N . LEU A 1 381 ? -20.341 2.748 -5.114 1.00 70.25 381 LEU A N 1
ATOM 2946 C CA . LEU A 1 381 ? -19.961 1.378 -5.459 1.00 70.25 381 LEU A CA 1
ATOM 2947 C C . LEU A 1 381 ? -20.156 0.419 -4.281 1.00 70.25 381 LEU A C 1
ATOM 2949 O O . LEU A 1 381 ? -19.561 0.606 -3.219 1.00 70.25 381 LEU A O 1
ATOM 2953 N N . SER A 1 382 ? -20.924 -0.652 -4.493 1.00 52.00 382 SER A N 1
ATOM 2954 C CA . SER A 1 382 ? -21.144 -1.716 -3.505 1.00 52.00 382 SER A CA 1
ATOM 2955 C C . SER A 1 382 ? -19.883 -2.559 -3.272 1.00 52.00 382 SER A C 1
ATOM 2957 O O . SER A 1 382 ? -18.988 -2.633 -4.114 1.00 52.00 382 SER A O 1
ATOM 2959 N N . THR A 1 383 ? -19.771 -3.203 -2.114 1.00 51.81 383 THR A N 1
ATOM 2960 C CA . THR A 1 383 ? -18.687 -4.148 -1.787 1.00 51.81 383 THR A CA 1
ATOM 2961 C C . THR A 1 383 ? -19.302 -5.403 -1.191 1.00 51.81 383 THR A C 1
ATOM 2963 O O . THR A 1 383 ? -20.329 -5.281 -0.533 1.00 51.81 383 THR A O 1
ATOM 2966 N N . GLY A 1 384 ? -18.693 -6.573 -1.390 1.00 43.25 384 GLY A N 1
ATOM 2967 C CA . GLY A 1 384 ? -19.163 -7.801 -0.730 1.00 43.25 384 GLY A CA 1
ATOM 2968 C C . GLY A 1 384 ? -18.296 -8.249 0.441 1.00 43.25 384 GLY A C 1
ATOM 2969 O O . GLY A 1 384 ? -17.230 -7.677 0.692 1.00 43.25 384 GLY A O 1
ATOM 2970 N N . ASP A 1 385 ? -18.797 -9.263 1.141 1.00 38.12 385 ASP A N 1
ATOM 2971 C CA . ASP A 1 385 ? -18.383 -9.653 2.489 1.00 38.12 385 ASP A CA 1
ATOM 2972 C C . ASP A 1 385 ? -16.992 -10.289 2.577 1.00 38.12 385 ASP A C 1
ATOM 2974 O O . ASP A 1 385 ? -16.515 -10.962 1.662 1.00 38.12 385 ASP A O 1
ATOM 2978 N N . ALA A 1 386 ? -16.343 -10.093 3.730 1.00 41.72 386 ALA A N 1
ATOM 2979 C CA . ALA A 1 386 ? -15.108 -10.776 4.104 1.00 41.72 386 ALA A CA 1
ATOM 2980 C C . ALA A 1 386 ? -15.372 -12.250 4.445 1.00 41.72 386 ALA A C 1
ATOM 2982 O O . ALA A 1 386 ? -16.388 -12.581 5.042 1.00 41.72 386 ALA A O 1
ATOM 2983 N N . CYS A 1 387 ? -14.427 -13.134 4.125 1.00 38.94 387 CYS A N 1
ATOM 2984 C CA . CYS A 1 387 ? -14.610 -14.573 4.304 1.00 38.94 387 CYS A CA 1
ATOM 2985 C C . CYS A 1 387 ? -13.507 -15.198 5.169 1.00 38.94 387 CYS A C 1
ATOM 2987 O O . CYS A 1 387 ? -12.409 -14.649 5.300 1.00 38.94 387 CYS A O 1
ATOM 2989 N N . SER A 1 388 ? -13.801 -16.382 5.699 1.00 38.16 388 SER A N 1
ATOM 2990 C CA . SER A 1 388 ? -12.929 -17.199 6.542 1.00 38.16 388 SER A CA 1
ATOM 2991 C C . SER A 1 388 ? -11.605 -17.600 5.871 1.00 38.16 388 SER A C 1
ATOM 2993 O O . SER A 1 388 ? -11.479 -17.692 4.642 1.00 38.16 388 SER A O 1
ATOM 2995 N N . VAL A 1 389 ? -10.593 -17.803 6.721 1.00 42.47 389 VAL A N 1
ATOM 2996 C CA . VAL A 1 389 ? -9.239 -18.255 6.371 1.00 42.47 389 VAL A CA 1
ATOM 2997 C C . VAL A 1 389 ? -9.231 -19.784 6.312 1.00 42.47 389 VAL A C 1
ATOM 2999 O O . VAL A 1 389 ? -9.738 -20.424 7.227 1.00 42.47 389 VAL A O 1
ATOM 3002 N N . ALA A 1 390 ? -8.624 -20.373 5.279 1.00 45.56 390 ALA A N 1
ATOM 3003 C CA . ALA A 1 390 ? -8.466 -21.825 5.187 1.00 45.56 390 ALA A CA 1
ATOM 3004 C C . ALA A 1 390 ? -7.553 -22.355 6.310 1.00 45.56 390 ALA A C 1
ATOM 3006 O O . ALA A 1 390 ? -6.398 -21.916 6.435 1.00 45.56 390 ALA A O 1
ATOM 3007 N N . GLU A 1 391 ? -8.057 -23.299 7.109 1.00 46.53 391 GLU A N 1
ATOM 3008 C CA . GLU A 1 391 ? -7.319 -23.944 8.200 1.00 46.53 391 GLU A CA 1
ATOM 3009 C C . GLU A 1 391 ? -6.013 -24.589 7.700 1.00 46.53 391 GLU A C 1
ATOM 3011 O O . GLU A 1 391 ? -5.933 -25.136 6.602 1.00 46.53 391 GLU A O 1
ATOM 3016 N N . GLY A 1 392 ? -4.934 -24.478 8.483 1.00 51.84 392 GLY A N 1
ATOM 3017 C CA . GLY A 1 392 ? -3.630 -25.088 8.168 1.00 51.84 392 GLY A CA 1
ATOM 3018 C C . GLY A 1 392 ? -2.789 -24.397 7.077 1.00 51.84 392 GLY A C 1
ATOM 3019 O O . GLY A 1 392 ? -1.595 -24.690 6.949 1.00 51.84 392 GLY A O 1
ATOM 3020 N N . SER A 1 393 ? -3.348 -23.430 6.339 1.00 57.56 393 SER A N 1
ATOM 3021 C CA . SER A 1 393 ? -2.646 -22.704 5.263 1.00 57.56 393 SER A CA 1
ATOM 3022 C C . SER A 1 393 ? -1.413 -21.920 5.743 1.00 57.56 393 SER A C 1
ATOM 3024 O O . SER A 1 393 ? -0.422 -21.813 5.018 1.00 57.56 393 SER A O 1
ATOM 3026 N N . GLU A 1 394 ? -1.423 -21.411 6.980 1.00 59.69 394 GLU A N 1
ATOM 3027 C CA . GLU A 1 394 ? -0.292 -20.660 7.541 1.00 59.69 394 GLU A CA 1
ATOM 3028 C C . GLU A 1 394 ? 0.956 -21.528 7.708 1.00 59.69 394 GLU A C 1
ATOM 3030 O O . GLU A 1 394 ? 2.054 -21.152 7.290 1.00 59.69 394 GLU A O 1
ATOM 3035 N N . THR A 1 395 ? 0.779 -22.707 8.305 1.00 66.50 395 THR A N 1
ATOM 3036 C CA . THR A 1 395 ? 1.854 -23.659 8.589 1.00 66.50 395 THR A CA 1
ATOM 3037 C C . THR A 1 395 ? 2.498 -24.139 7.292 1.00 66.50 395 THR A C 1
ATOM 3039 O O . THR A 1 395 ? 3.726 -24.161 7.180 1.00 66.50 395 THR A O 1
ATOM 3042 N N . LEU A 1 396 ? 1.682 -24.437 6.274 1.00 68.19 396 LEU A N 1
ATOM 3043 C CA . LEU A 1 396 ? 2.152 -24.792 4.935 1.00 68.19 396 LEU A CA 1
ATOM 3044 C C . LEU A 1 396 ? 2.994 -23.668 4.313 1.00 68.19 396 LEU A C 1
ATOM 3046 O O . LEU A 1 396 ? 4.111 -23.916 3.860 1.00 68.19 396 LEU A O 1
ATOM 3050 N N . LEU A 1 397 ? 2.492 -22.429 4.318 1.00 65.44 397 LEU A N 1
ATOM 3051 C CA . LEU A 1 397 ? 3.188 -21.283 3.726 1.00 65.44 397 LEU A CA 1
ATOM 3052 C C . LEU A 1 397 ? 4.502 -20.966 4.443 1.00 65.44 397 LEU A C 1
ATOM 3054 O O . LEU A 1 397 ? 5.508 -20.693 3.788 1.00 65.44 397 LEU A O 1
ATOM 3058 N N . ARG A 1 398 ? 4.525 -21.046 5.777 1.00 67.44 398 ARG A N 1
ATOM 3059 C CA . ARG A 1 398 ? 5.747 -20.864 6.572 1.00 67.44 398 ARG A CA 1
ATOM 3060 C C . ARG A 1 398 ? 6.772 -21.961 6.293 1.00 67.44 398 ARG A C 1
ATOM 3062 O O . ARG A 1 398 ? 7.949 -21.641 6.150 1.00 67.44 398 ARG A O 1
ATOM 3069 N N . ARG A 1 399 ? 6.341 -23.218 6.136 1.00 71.88 399 ARG A N 1
ATOM 3070 C CA . ARG A 1 399 ? 7.213 -24.337 5.739 1.00 71.88 399 ARG A CA 1
ATOM 3071 C C . ARG A 1 399 ? 7.807 -24.127 4.344 1.00 71.88 399 ARG A C 1
ATOM 3073 O O . ARG A 1 399 ? 9.014 -24.266 4.172 1.00 71.88 399 ARG A O 1
ATOM 3080 N N . LEU A 1 400 ? 6.981 -23.750 3.364 1.00 67.12 400 LEU A N 1
ATOM 3081 C CA . LEU A 1 400 ? 7.432 -23.470 1.994 1.00 67.12 400 LEU A CA 1
ATOM 3082 C C . LEU A 1 400 ? 8.414 -22.289 1.944 1.00 67.12 400 LEU A C 1
ATOM 3084 O O . LEU A 1 400 ? 9.403 -22.348 1.219 1.00 67.12 400 LEU A O 1
ATOM 3088 N N . LEU A 1 401 ? 8.181 -21.240 2.739 1.00 63.72 401 LEU A N 1
ATOM 3089 C CA . LEU A 1 401 ? 9.094 -20.100 2.859 1.00 63.72 401 LEU A CA 1
ATOM 3090 C C . LEU A 1 401 ? 10.404 -20.461 3.569 1.00 63.72 401 LEU A C 1
ATOM 3092 O O . LEU A 1 401 ? 11.461 -20.015 3.134 1.00 63.72 401 LEU A O 1
ATOM 3096 N N . ALA A 1 402 ? 10.359 -21.276 4.626 1.00 61.66 402 ALA A N 1
ATOM 3097 C CA . ALA A 1 402 ? 11.552 -21.736 5.341 1.00 61.66 402 ALA A CA 1
ATOM 3098 C C . ALA A 1 402 ? 12.463 -22.605 4.456 1.00 61.66 402 ALA A C 1
ATOM 3100 O O . ALA A 1 402 ? 13.684 -22.554 4.586 1.00 61.66 402 ALA A O 1
ATOM 3101 N N . ALA A 1 403 ? 11.880 -23.349 3.512 1.00 59.66 403 ALA A N 1
ATOM 3102 C CA . ALA A 1 403 ? 12.623 -24.104 2.507 1.00 59.66 403 ALA A CA 1
ATOM 3103 C C . ALA A 1 403 ? 13.327 -23.207 1.461 1.00 59.66 403 ALA A C 1
ATOM 3105 O O . ALA A 1 403 ? 14.199 -23.679 0.730 1.00 59.66 403 ALA A O 1
ATOM 3106 N N . GLN A 1 404 ? 13.003 -21.908 1.384 1.00 56.81 404 GLN A N 1
ATOM 3107 C CA . GLN A 1 404 ? 13.635 -20.973 0.454 1.00 56.81 404 GLN A CA 1
ATOM 3108 C C . GLN A 1 404 ? 14.804 -20.212 1.098 1.00 56.81 404 GLN A C 1
ATOM 3110 O O . GLN A 1 404 ? 14.628 -19.387 1.991 1.00 56.81 404 GLN A O 1
ATOM 3115 N N . LYS A 1 405 ? 16.012 -20.358 0.539 1.00 48.00 405 LYS A N 1
ATOM 3116 C CA . LYS A 1 405 ? 17.178 -19.495 0.836 1.00 48.00 405 LYS A CA 1
ATOM 3117 C C . LYS A 1 405 ? 17.075 -18.102 0.171 1.00 48.00 405 LYS A C 1
ATOM 3119 O O . LYS A 1 405 ? 18.063 -17.597 -0.357 1.00 48.00 405 LYS A O 1
ATOM 3124 N N . VAL A 1 406 ? 15.887 -17.484 0.118 1.00 46.16 406 VAL A N 1
ATOM 3125 C CA . VAL A 1 406 ? 15.649 -16.223 -0.619 1.00 46.16 406 VAL A CA 1
ATOM 3126 C C . VAL A 1 406 ? 14.977 -15.173 0.273 1.00 46.16 406 VAL A C 1
ATOM 3128 O O . VAL A 1 406 ? 13.875 -15.358 0.772 1.00 46.16 406 VAL A O 1
ATOM 3131 N N . SER A 1 407 ? 15.634 -14.021 0.433 1.00 42.72 407 SER A N 1
ATOM 3132 C CA . SER A 1 407 ? 15.339 -13.011 1.462 1.00 42.72 407 SER A CA 1
ATOM 3133 C C . SER A 1 407 ? 14.181 -12.039 1.176 1.00 42.72 407 SER A C 1
ATOM 3135 O O . SER A 1 407 ? 13.880 -11.202 2.024 1.00 42.72 407 SER A O 1
ATOM 3137 N N . CYS A 1 408 ? 13.530 -12.083 0.005 1.00 39.03 408 CYS A N 1
ATOM 3138 C CA . CYS A 1 408 ? 12.569 -11.037 -0.389 1.00 39.03 408 CYS A CA 1
ATOM 3139 C C . CYS A 1 408 ? 11.081 -11.401 -0.257 1.00 39.03 408 CYS A C 1
ATOM 3141 O O . CYS A 1 408 ? 10.258 -10.490 -0.193 1.00 39.03 408 CYS A O 1
ATOM 3143 N N . GLN A 1 409 ? 10.723 -12.690 -0.195 1.00 43.19 409 GLN A N 1
ATOM 3144 C CA . GLN A 1 409 ? 9.327 -13.152 -0.076 1.00 43.19 409 GLN A CA 1
ATOM 3145 C C . GLN A 1 409 ? 8.911 -13.479 1.370 1.00 43.19 409 GLN A C 1
ATOM 3147 O O . GLN A 1 409 ? 7.736 -13.712 1.630 1.00 43.19 409 GLN A O 1
ATOM 3152 N N . SER A 1 410 ? 9.844 -13.418 2.325 1.00 40.84 410 SER A N 1
ATOM 3153 C CA . SER A 1 410 ? 9.650 -13.753 3.745 1.00 40.84 410 SER A CA 1
ATOM 3154 C C . SER A 1 410 ? 8.907 -12.693 4.577 1.00 40.84 410 SER A C 1
ATOM 3156 O O . SER A 1 410 ? 8.836 -12.807 5.799 1.00 40.84 410 SER A O 1
ATOM 3158 N N . ARG A 1 411 ? 8.353 -11.638 3.962 1.00 47.97 411 ARG A N 1
ATOM 3159 C CA . ARG A 1 411 ? 7.625 -10.585 4.695 1.00 47.97 411 ARG A CA 1
ATOM 3160 C C . ARG A 1 411 ? 6.212 -11.058 5.054 1.00 47.97 411 ARG A C 1
ATOM 3162 O O . ARG A 1 411 ? 5.466 -11.477 4.173 1.00 47.97 411 ARG A O 1
ATOM 3169 N N . HIS A 1 412 ? 5.813 -10.896 6.319 1.00 46.53 412 HIS A N 1
ATOM 3170 C CA . HIS A 1 412 ? 4.499 -11.292 6.863 1.00 46.53 412 HIS A CA 1
ATOM 3171 C C . HIS A 1 412 ? 3.285 -10.855 6.018 1.00 46.53 412 HIS A C 1
ATOM 3173 O O . HIS A 1 412 ? 2.298 -11.581 5.935 1.00 46.53 412 HIS A O 1
ATOM 3179 N N . THR A 1 413 ? 3.359 -9.703 5.343 1.00 43.47 413 THR A N 1
ATOM 3180 C CA . THR A 1 413 ? 2.279 -9.175 4.491 1.00 43.47 413 THR A CA 1
ATOM 3181 C C . THR A 1 413 ? 1.992 -10.026 3.250 1.00 43.47 413 THR A C 1
ATOM 3183 O O . THR A 1 413 ? 0.861 -10.038 2.772 1.00 43.47 413 THR A O 1
ATOM 3186 N N . HIS A 1 414 ? 2.979 -10.766 2.735 1.00 62.53 414 HIS A N 1
ATOM 3187 C CA . HIS A 1 414 ? 2.790 -11.643 1.577 1.00 62.53 414 HIS A CA 1
ATOM 3188 C C . HIS A 1 414 ? 2.104 -12.962 1.956 1.00 62.53 414 HIS A C 1
ATOM 3190 O O . HIS A 1 414 ? 1.375 -13.512 1.133 1.00 62.53 414 HIS A O 1
ATOM 3196 N N . ILE A 1 415 ? 2.294 -13.441 3.191 1.00 64.50 415 ILE A N 1
ATOM 3197 C CA . ILE A 1 415 ? 1.672 -14.674 3.699 1.00 64.50 415 ILE A CA 1
ATOM 3198 C C . ILE A 1 415 ? 0.164 -14.470 3.841 1.00 64.50 415 ILE A C 1
ATOM 3200 O O . ILE A 1 415 ? -0.596 -15.220 3.242 1.00 64.50 415 ILE A O 1
ATOM 3204 N N . ALA A 1 416 ? -0.264 -13.401 4.520 1.00 62.25 416 ALA A N 1
ATOM 3205 C CA . ALA A 1 416 ? -1.684 -13.106 4.731 1.00 62.25 416 ALA A CA 1
ATOM 3206 C C . ALA A 1 416 ? -2.472 -12.989 3.415 1.00 62.25 416 ALA A C 1
ATOM 3208 O O . ALA A 1 416 ? -3.568 -13.530 3.278 1.00 62.25 416 ALA A O 1
ATOM 3209 N N . GLN A 1 417 ? -1.886 -12.335 2.406 1.00 67.31 417 GLN A N 1
ATOM 3210 C CA . GLN A 1 417 ? -2.502 -12.241 1.085 1.00 67.31 417 GLN A CA 1
ATOM 3211 C C . GLN A 1 417 ? -2.599 -13.609 0.392 1.00 67.31 417 GLN A C 1
ATOM 3213 O O . GLN A 1 417 ? -3.616 -13.911 -0.224 1.00 67.31 417 GLN A O 1
ATOM 3218 N N . MET A 1 418 ? -1.561 -14.445 0.491 1.00 76.56 418 MET A N 1
ATOM 3219 C CA . MET A 1 418 ? -1.583 -15.795 -0.080 1.00 76.56 418 MET A CA 1
ATOM 3220 C C . MET A 1 418 ? -2.603 -16.695 0.621 1.00 76.56 418 MET A C 1
ATOM 3222 O O . MET A 1 418 ? -3.285 -17.442 -0.065 1.00 76.56 418 MET A O 1
ATOM 3226 N N . GLN A 1 419 ? -2.758 -16.596 1.944 1.00 74.06 419 GLN A N 1
ATOM 3227 C CA . GLN A 1 419 ? -3.784 -17.335 2.694 1.00 74.06 419 GLN A CA 1
ATOM 3228 C C . GLN A 1 419 ? -5.196 -16.964 2.237 1.00 74.06 419 GLN A C 1
ATOM 3230 O O . GLN A 1 419 ? -6.018 -17.842 1.992 1.00 74.06 419 GLN A O 1
ATOM 3235 N N . SER A 1 420 ? -5.459 -15.664 2.082 1.00 71.56 420 SER A N 1
ATOM 3236 C CA . SER A 1 420 ? -6.757 -15.168 1.617 1.00 71.56 420 SER A CA 1
ATOM 3237 C C . SER A 1 420 ? -7.086 -15.659 0.203 1.00 71.56 420 SER A C 1
ATOM 3239 O O . SER A 1 420 ? -8.195 -16.136 -0.034 1.00 71.56 420 SER A O 1
ATOM 3241 N N . LEU A 1 421 ? -6.115 -15.610 -0.717 1.00 80.00 421 LEU A N 1
ATOM 3242 C CA . LEU A 1 421 ? -6.285 -16.141 -2.072 1.00 80.00 421 LEU A CA 1
ATOM 3243 C C . LEU A 1 421 ? -6.455 -17.667 -2.077 1.00 80.00 421 LEU A C 1
ATOM 3245 O O . LEU A 1 421 ? -7.310 -18.165 -2.797 1.00 80.00 421 LEU A O 1
ATOM 3249 N N . LEU A 1 422 ? -5.689 -18.409 -1.267 1.00 82.12 422 LEU A N 1
ATOM 3250 C CA . LEU A 1 422 ? -5.811 -19.870 -1.154 1.00 82.12 422 LEU A CA 1
ATOM 3251 C C . LEU A 1 422 ? -7.211 -20.288 -0.712 1.00 82.12 422 LEU A C 1
ATOM 3253 O O . LEU A 1 422 ? -7.780 -21.192 -1.314 1.00 82.12 422 LEU A O 1
ATOM 3257 N N . ALA A 1 423 ? -7.776 -19.614 0.292 1.00 75.19 423 ALA A N 1
ATOM 3258 C CA . ALA A 1 423 ? -9.132 -19.893 0.752 1.00 75.19 423 ALA A CA 1
ATOM 3259 C C . ALA A 1 423 ? -10.151 -19.718 -0.386 1.00 75.19 423 ALA A C 1
ATOM 3261 O O . ALA A 1 423 ? -10.904 -20.638 -0.676 1.00 75.19 423 ALA A O 1
ATOM 3262 N N . ARG A 1 424 ? -10.088 -18.597 -1.122 1.00 77.50 424 ARG A N 1
ATOM 3263 C CA . ARG A 1 424 ? -11.001 -18.341 -2.251 1.00 77.50 424 ARG A CA 1
ATOM 3264 C C . ARG A 1 424 ? -10.837 -19.310 -3.404 1.00 77.50 424 ARG A C 1
ATOM 3266 O O . ARG A 1 424 ? -11.829 -19.741 -3.975 1.00 77.50 424 ARG A O 1
ATOM 3273 N N . VAL A 1 425 ? -9.602 -19.647 -3.762 1.00 85.19 425 VAL A N 1
ATOM 3274 C CA . VAL A 1 425 ? -9.373 -20.628 -4.825 1.00 85.19 425 VAL A CA 1
ATOM 3275 C C . VAL A 1 425 ? -9.874 -22.005 -4.390 1.00 85.19 425 VAL A C 1
ATOM 3277 O O . VAL A 1 425 ? -10.447 -22.708 -5.209 1.00 85.19 425 VAL A O 1
ATOM 3280 N N . THR A 1 426 ? -9.745 -22.363 -3.110 1.00 83.31 426 THR A N 1
ATOM 3281 C CA . THR A 1 426 ? -10.295 -23.619 -2.573 1.00 83.31 426 THR A CA 1
ATOM 3282 C C . THR A 1 426 ? -11.820 -23.650 -2.669 1.00 83.31 426 THR A C 1
ATOM 3284 O O . THR A 1 426 ? -12.366 -24.627 -3.176 1.00 83.31 426 THR A O 1
ATOM 3287 N N . ASP A 1 427 ? -12.493 -22.564 -2.277 1.00 80.38 427 ASP A N 1
ATOM 3288 C CA . ASP A 1 427 ? -13.953 -22.439 -2.383 1.00 80.38 427 ASP A CA 1
ATOM 3289 C C . ASP A 1 427 ? -14.430 -22.560 -3.843 1.00 80.38 427 ASP A C 1
ATOM 3291 O O . ASP A 1 427 ? -15.392 -23.269 -4.130 1.00 80.38 427 ASP A O 1
ATOM 3295 N N . LEU A 1 428 ? -13.727 -21.906 -4.778 1.00 82.12 428 LEU A N 1
ATOM 3296 C CA . LEU A 1 428 ? -14.054 -21.921 -6.211 1.00 82.12 428 LEU A CA 1
ATOM 3297 C C . LEU A 1 428 ? -13.778 -23.273 -6.885 1.00 82.12 428 LEU A C 1
ATOM 3299 O O . LEU A 1 428 ? -14.465 -23.640 -7.839 1.00 82.12 428 LEU A O 1
ATOM 3303 N N . VAL A 1 429 ? -12.764 -24.008 -6.423 1.00 84.31 429 VAL A N 1
ATOM 3304 C CA . VAL A 1 429 ? -12.474 -25.361 -6.918 1.00 84.31 429 VAL A CA 1
ATOM 3305 C C . VAL A 1 429 ? -13.526 -26.352 -6.406 1.00 84.31 429 VAL A C 1
ATOM 3307 O O . VAL A 1 429 ? -13.984 -27.181 -7.191 1.00 84.31 429 VAL A O 1
ATOM 3310 N N . GLY A 1 430 ? -13.984 -26.213 -5.157 1.00 73.12 430 GLY A N 1
ATOM 3311 C CA . GLY A 1 430 ? -15.015 -27.065 -4.555 1.00 73.12 430 GLY A CA 1
ATOM 3312 C C . GLY A 1 430 ? -14.503 -28.448 -4.119 1.00 73.12 430 GLY A C 1
ATOM 3313 O O . GLY A 1 430 ? -13.449 -28.910 -4.549 1.00 73.12 430 GLY A O 1
ATOM 3314 N N . ALA A 1 431 ? -15.248 -29.126 -3.237 1.00 56.69 431 ALA A N 1
ATOM 3315 C CA . ALA A 1 431 ? -14.825 -30.388 -2.611 1.00 56.69 431 ALA A CA 1
ATOM 3316 C C . ALA A 1 431 ? -14.957 -31.645 -3.506 1.00 56.69 431 ALA A C 1
ATOM 3318 O O . ALA A 1 431 ? -14.419 -32.689 -3.142 1.00 56.69 431 ALA A O 1
ATOM 3319 N N . ALA A 1 432 ? -15.662 -31.563 -4.645 1.00 49.12 432 ALA A N 1
ATOM 3320 C CA . ALA A 1 432 ? -16.085 -32.725 -5.444 1.00 49.12 432 ALA A CA 1
ATOM 3321 C C . ALA A 1 432 ? -15.512 -32.804 -6.880 1.00 49.12 432 ALA A C 1
ATOM 3323 O O . ALA A 1 432 ? -15.594 -33.865 -7.486 1.00 49.12 432 ALA A O 1
ATOM 3324 N N . ASP A 1 433 ? -14.884 -31.745 -7.410 1.00 53.19 433 ASP A N 1
ATOM 3325 C CA . ASP A 1 433 ? -14.515 -31.643 -8.843 1.00 53.19 433 ASP A CA 1
ATOM 3326 C C . ASP A 1 433 ? -13.021 -31.890 -9.133 1.00 53.19 433 ASP A C 1
ATOM 3328 O O . ASP A 1 433 ? -12.460 -31.368 -10.103 1.00 53.19 433 ASP A O 1
ATOM 3332 N N . GLY A 1 434 ? -12.358 -32.667 -8.270 1.00 53.12 434 GLY A N 1
ATOM 3333 C CA . GLY A 1 434 ? -10.906 -32.878 -8.292 1.00 53.12 434 GLY A CA 1
ATOM 3334 C C . GLY A 1 434 ? -10.342 -33.504 -9.573 1.00 53.12 434 GLY A C 1
ATOM 3335 O O . GLY A 1 434 ? -9.143 -33.372 -9.797 1.00 53.12 434 GLY A O 1
ATOM 3336 N N . ASP A 1 435 ? -11.183 -34.113 -10.414 1.00 55.62 435 ASP A N 1
ATOM 3337 C CA . ASP A 1 435 ? -10.735 -34.838 -11.610 1.00 55.62 435 ASP A CA 1
ATOM 3338 C C . ASP A 1 435 ? -10.865 -34.036 -12.926 1.00 55.62 435 ASP A C 1
ATOM 3340 O O . ASP A 1 435 ? -10.247 -34.419 -13.917 1.00 55.62 435 ASP A O 1
ATOM 3344 N N . GLU A 1 436 ? -11.584 -32.899 -12.960 1.00 73.12 436 GLU A N 1
ATOM 3345 C CA . GLU A 1 436 ? -11.770 -32.105 -14.200 1.00 73.12 436 GLU A CA 1
ATOM 3346 C C . GLU A 1 436 ? -11.374 -30.619 -14.105 1.00 73.12 436 GLU A C 1
ATOM 3348 O O . GLU A 1 436 ? -11.145 -29.982 -15.135 1.00 73.12 436 GLU A O 1
ATOM 3353 N N . THR A 1 437 ? -11.277 -30.031 -12.904 1.00 85.94 437 THR A N 1
ATOM 3354 C CA . THR A 1 437 ? -10.968 -28.593 -12.753 1.00 85.94 437 THR A CA 1
ATOM 3355 C C . THR A 1 437 ? -9.460 -28.341 -12.671 1.00 85.94 437 THR A C 1
ATOM 3357 O O . THR A 1 437 ? -8.777 -28.951 -11.854 1.00 85.94 437 THR A O 1
ATOM 3360 N N . SER A 1 438 ? -8.943 -27.375 -13.437 1.00 88.56 438 SER A N 1
ATOM 3361 C CA . SER A 1 438 ? -7.540 -26.926 -13.354 1.00 88.56 438 SER A CA 1
ATOM 3362 C C . SER A 1 438 ? -7.408 -25.525 -12.751 1.00 88.56 438 SER A C 1
ATOM 3364 O O . SER A 1 438 ? -8.274 -24.668 -12.935 1.00 88.56 438 SER A O 1
ATOM 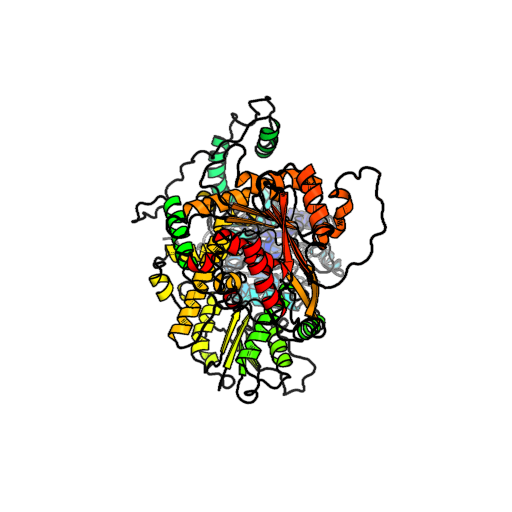3366 N N . VAL A 1 439 ? -6.301 -25.255 -12.054 1.00 90.50 439 VAL A N 1
ATOM 3367 C CA . VAL A 1 439 ? -6.007 -23.937 -11.464 1.00 90.50 439 VAL A CA 1
ATOM 3368 C C . VAL A 1 439 ? -4.913 -23.227 -12.254 1.00 90.50 439 VAL A C 1
ATOM 3370 O O . VAL A 1 439 ? -3.802 -23.734 -12.363 1.00 90.50 439 VAL A O 1
ATOM 3373 N N . LEU A 1 440 ? -5.192 -22.024 -12.754 1.00 91.81 440 LEU A N 1
ATOM 3374 C CA . LEU A 1 440 ? -4.254 -21.224 -13.549 1.00 91.81 440 LEU A CA 1
ATOM 3375 C C . LEU A 1 440 ? -3.708 -20.032 -12.745 1.00 91.81 440 LEU A C 1
ATOM 3377 O O . LEU A 1 440 ? -4.440 -19.085 -12.471 1.00 91.81 440 LEU A O 1
ATOM 3381 N N . ASP A 1 441 ? -2.416 -20.041 -12.407 1.00 90.75 441 ASP A N 1
ATOM 3382 C CA . ASP A 1 441 ? -1.707 -18.934 -11.747 1.00 90.75 441 ASP A CA 1
ATOM 3383 C C . ASP A 1 441 ? -1.130 -17.952 -12.783 1.00 90.75 441 ASP A C 1
ATOM 3385 O O . ASP A 1 441 ? -0.094 -18.193 -13.413 1.00 90.75 441 ASP A O 1
ATOM 3389 N N . LEU A 1 442 ? -1.823 -16.828 -12.967 1.00 87.88 442 LEU A N 1
ATOM 3390 C CA . LEU A 1 442 ? -1.488 -15.779 -13.925 1.00 87.88 442 LEU A CA 1
ATOM 3391 C C . LEU A 1 442 ? -0.392 -14.868 -13.362 1.00 87.88 442 LEU A C 1
ATOM 3393 O O . LEU A 1 442 ? -0.635 -14.036 -12.476 1.00 87.88 442 LEU A O 1
ATOM 3397 N N . GLY A 1 443 ? 0.807 -14.964 -13.936 1.00 83.19 443 GLY A N 1
ATOM 3398 C CA . GLY A 1 443 ? 1.976 -14.220 -13.474 1.00 83.19 443 GLY A CA 1
ATOM 3399 C C . GLY A 1 443 ? 2.691 -14.912 -12.313 1.00 83.19 443 GLY A C 1
ATOM 3400 O O . GLY A 1 443 ? 3.102 -14.242 -11.363 1.00 83.19 443 GLY A O 1
ATOM 3401 N N . ALA A 1 444 ? 2.873 -16.232 -12.409 1.00 77.12 444 ALA A N 1
ATOM 3402 C CA . ALA A 1 444 ? 3.427 -17.099 -11.363 1.00 77.12 444 ALA A CA 1
ATOM 3403 C C . ALA A 1 444 ? 4.813 -16.658 -10.843 1.00 77.12 444 ALA A C 1
ATOM 3405 O O . ALA A 1 444 ? 5.175 -16.890 -9.682 1.00 77.12 444 ALA A O 1
ATOM 3406 N N . GLY A 1 445 ? 5.606 -15.979 -11.678 1.00 76.44 445 GLY A N 1
ATOM 3407 C CA . GLY A 1 445 ? 6.890 -15.393 -11.299 1.00 76.44 445 GLY A CA 1
ATOM 3408 C C . GLY A 1 445 ? 7.898 -16.446 -10.837 1.00 76.44 445 GLY A C 1
ATOM 3409 O O . GLY A 1 445 ? 8.527 -17.099 -11.650 1.00 76.44 445 GLY A O 1
ATOM 3410 N N . LYS A 1 446 ? 8.082 -16.598 -9.518 1.00 73.00 446 LYS A N 1
ATOM 3411 C CA . LYS A 1 446 ? 8.964 -17.634 -8.934 1.00 73.00 446 LYS A CA 1
ATOM 3412 C C . LYS A 1 446 ? 8.224 -18.914 -8.519 1.00 73.00 446 LYS A C 1
ATOM 3414 O O . LYS A 1 446 ? 8.814 -19.749 -7.844 1.00 73.00 446 LYS A O 1
ATOM 3419 N N . ALA A 1 447 ? 6.936 -19.029 -8.838 1.00 74.38 447 ALA A N 1
ATOM 3420 C CA . ALA A 1 447 ? 6.074 -20.183 -8.565 1.00 74.38 447 ALA A CA 1
ATOM 3421 C C . ALA A 1 447 ? 5.851 -20.557 -7.081 1.00 74.38 447 ALA A C 1
ATOM 3423 O O . ALA A 1 447 ? 5.309 -21.617 -6.781 1.00 74.38 447 ALA A O 1
ATOM 3424 N N . LEU A 1 448 ? 6.190 -19.687 -6.115 1.00 77.44 448 LEU A N 1
ATOM 3425 C CA . LEU A 1 448 ? 5.916 -19.964 -4.691 1.00 77.44 448 LEU A CA 1
ATOM 3426 C C . LEU A 1 448 ? 4.409 -20.120 -4.412 1.00 77.44 448 LEU A C 1
ATOM 3428 O O . LEU A 1 448 ? 4.007 -20.987 -3.641 1.00 77.44 448 LEU A O 1
ATOM 3432 N N . PHE A 1 449 ? 3.577 -19.261 -5.006 1.00 82.31 449 PHE A N 1
ATOM 3433 C CA . PHE A 1 449 ? 2.127 -19.332 -4.820 1.00 82.31 449 PHE A CA 1
ATOM 3434 C C . PHE A 1 449 ? 1.518 -20.512 -5.582 1.00 82.31 449 PHE A C 1
ATOM 3436 O O . PHE A 1 449 ? 0.742 -21.259 -4.995 1.00 82.31 449 PHE A O 1
ATOM 3443 N N . THR A 1 450 ? 1.981 -20.756 -6.810 1.00 83.88 450 THR A N 1
ATOM 3444 C CA . THR A 1 450 ? 1.687 -21.967 -7.588 1.00 83.88 450 THR A CA 1
ATOM 3445 C C . THR A 1 450 ? 1.935 -23.243 -6.779 1.00 83.88 450 THR A C 1
ATOM 3447 O O . THR A 1 450 ? 1.065 -24.105 -6.692 1.00 83.88 450 THR A O 1
ATOM 3450 N N . ARG A 1 451 ? 3.089 -23.352 -6.102 1.00 78.69 451 ARG A N 1
ATOM 3451 C CA . ARG A 1 451 ? 3.392 -24.502 -5.239 1.00 78.69 451 ARG A CA 1
ATOM 3452 C C . ARG A 1 451 ? 2.445 -24.600 -4.047 1.00 78.69 451 ARG A C 1
ATOM 3454 O O . ARG A 1 451 ? 2.048 -25.704 -3.688 1.00 78.69 451 ARG A O 1
ATOM 3461 N N . ALA A 1 452 ? 2.109 -23.472 -3.424 1.00 79.62 452 ALA A N 1
ATOM 3462 C CA . ALA A 1 452 ? 1.184 -23.459 -2.297 1.00 79.62 452 ALA A CA 1
ATOM 3463 C C . ALA A 1 452 ? -0.207 -23.970 -2.700 1.00 79.62 452 ALA A C 1
ATOM 3465 O O . ALA A 1 452 ? -0.768 -24.765 -1.955 1.00 79.62 452 ALA A O 1
ATOM 3466 N N . LEU A 1 453 ? -0.702 -23.582 -3.883 1.00 83.62 453 LEU A N 1
ATOM 3467 C CA . LEU A 1 453 ? -1.947 -24.096 -4.466 1.00 83.62 453 LEU A CA 1
ATOM 3468 C C . LEU A 1 453 ? -1.871 -25.611 -4.687 1.00 83.62 453 LEU A C 1
ATOM 3470 O O . LEU A 1 453 ? -2.724 -26.355 -4.217 1.00 83.62 453 LEU A O 1
ATOM 3474 N N . TYR A 1 454 ? -0.812 -26.087 -5.342 1.00 80.94 454 TYR A N 1
ATOM 3475 C CA . TYR A 1 454 ? -0.650 -27.515 -5.623 1.00 80.94 454 TYR A CA 1
ATOM 3476 C C . TYR A 1 454 ? -0.633 -28.373 -4.347 1.00 80.94 454 TYR A C 1
ATOM 3478 O O . TYR A 1 454 ? -1.291 -29.411 -4.264 1.00 80.94 454 TYR A O 1
ATOM 3486 N N . GLU A 1 455 ? 0.087 -27.923 -3.316 1.00 78.31 455 GLU A N 1
ATOM 3487 C CA . GLU A 1 455 ? 0.170 -28.636 -2.039 1.00 78.31 455 GLU A CA 1
ATOM 3488 C C . GLU A 1 455 ? -1.127 -28.528 -1.224 1.00 78.31 455 GLU A C 1
ATOM 3490 O O . GLU A 1 455 ? -1.496 -29.499 -0.566 1.00 78.31 455 GLU A O 1
ATOM 3495 N N . SER A 1 456 ? -1.843 -27.393 -1.268 1.00 79.69 456 SER A N 1
ATOM 3496 C CA . SER A 1 456 ? -3.108 -27.229 -0.532 1.00 79.69 456 SER A CA 1
ATOM 3497 C C . SER A 1 456 ? -4.212 -28.141 -1.057 1.00 79.69 456 SER A C 1
ATOM 3499 O O . SER A 1 456 ? -5.040 -28.601 -0.279 1.00 79.69 456 SER A O 1
ATOM 3501 N N . PHE A 1 457 ? -4.189 -28.468 -2.351 1.00 77.06 457 PHE A N 1
ATOM 3502 C CA . PHE A 1 457 ? -5.102 -29.445 -2.951 1.00 77.06 457 PHE A CA 1
ATOM 3503 C C . PHE A 1 457 ? -4.655 -30.903 -2.765 1.00 77.06 457 PHE A C 1
ATOM 3505 O O . PHE A 1 457 ? -5.231 -31.824 -3.350 1.00 77.06 457 PHE A O 1
ATOM 3512 N N . GLY A 1 458 ? -3.612 -31.147 -1.965 1.00 73.75 458 GLY A N 1
ATOM 3513 C CA . GLY A 1 458 ? -3.060 -32.484 -1.770 1.00 73.75 458 GLY A CA 1
ATOM 3514 C C . GLY A 1 458 ? -2.555 -33.105 -3.073 1.00 73.75 458 GLY A C 1
ATOM 3515 O O . GLY A 1 458 ? -2.616 -34.322 -3.210 1.00 73.75 458 GLY A O 1
ATOM 3516 N N . ARG A 1 459 ? -2.087 -32.277 -4.024 1.00 76.12 459 ARG A N 1
ATOM 3517 C CA . ARG A 1 459 ? -1.522 -32.691 -5.322 1.00 76.12 459 ARG A CA 1
ATOM 3518 C C . ARG A 1 459 ? -2.499 -33.366 -6.290 1.00 76.12 459 ARG A C 1
ATOM 3520 O O . ARG A 1 459 ? -2.065 -33.992 -7.249 1.00 76.12 459 ARG A O 1
ATOM 3527 N N . ARG A 1 460 ? -3.805 -33.257 -6.034 1.00 75.19 460 ARG A N 1
ATOM 3528 C CA . ARG A 1 460 ? -4.854 -33.881 -6.858 1.00 75.19 460 ARG A CA 1
ATOM 3529 C C . ARG A 1 460 ? -5.359 -32.977 -7.978 1.00 75.19 460 ARG A C 1
ATOM 3531 O O . ARG A 1 460 ? -5.736 -33.471 -9.025 1.00 75.19 460 ARG A O 1
ATOM 3538 N N . VAL A 1 461 ? -5.321 -31.664 -7.766 1.00 80.75 461 VAL A N 1
ATOM 3539 C CA . VAL A 1 461 ? -5.806 -30.669 -8.729 1.00 80.75 461 VAL A CA 1
ATOM 3540 C C . VAL A 1 461 ? -4.644 -30.209 -9.617 1.00 80.75 461 VAL A C 1
ATOM 3542 O O . VAL A 1 461 ? -3.635 -29.743 -9.070 1.00 80.75 461 VAL A O 1
ATOM 3545 N N . PRO A 1 462 ? -4.756 -30.297 -10.957 1.00 83.81 462 PRO A N 1
ATOM 3546 C CA . PRO A 1 462 ? -3.756 -29.752 -11.865 1.00 83.81 462 PRO A CA 1
ATOM 3547 C C . PRO A 1 462 ? -3.584 -28.247 -11.649 1.00 83.81 462 PRO A C 1
ATOM 3549 O O . PRO A 1 462 ? -4.550 -27.482 -11.656 1.00 83.81 462 PRO A O 1
ATOM 3552 N N . VAL A 1 463 ? -2.339 -27.810 -11.467 1.00 86.06 463 VAL A N 1
ATOM 3553 C CA . VAL A 1 463 ? -1.997 -26.388 -11.368 1.00 86.06 463 VAL A CA 1
ATOM 3554 C C . VAL A 1 463 ? -1.127 -26.011 -12.559 1.00 86.06 463 VAL A C 1
ATOM 3556 O O . VAL A 1 463 ? -0.237 -26.760 -12.955 1.00 86.06 463 VAL A O 1
ATOM 3559 N N . ILE A 1 464 ? -1.393 -24.848 -13.140 1.00 87.56 464 ILE A N 1
ATOM 3560 C CA . ILE A 1 464 ? -0.722 -24.326 -14.324 1.00 87.56 464 ILE A CA 1
ATOM 3561 C C . ILE A 1 464 ? -0.137 -22.966 -13.954 1.00 87.56 464 ILE A C 1
ATOM 3563 O O . ILE A 1 464 ? -0.861 -22.044 -13.588 1.00 87.56 464 ILE A O 1
ATOM 3567 N N . ALA A 1 465 ? 1.180 -22.832 -14.027 1.00 86.12 465 ALA A N 1
ATOM 3568 C CA . ALA A 1 465 ? 1.884 -21.574 -13.841 1.00 86.12 465 ALA A CA 1
ATOM 3569 C C . ALA A 1 465 ? 2.109 -20.898 -15.187 1.00 86.12 465 ALA A C 1
ATOM 3571 O O . ALA A 1 465 ? 2.817 -21.431 -16.041 1.00 86.12 465 ALA A O 1
ATOM 3572 N N . LEU A 1 466 ? 1.574 -19.690 -15.342 1.00 85.31 466 LEU A N 1
ATOM 3573 C CA . LEU A 1 466 ? 1.843 -18.860 -16.506 1.00 85.31 466 LEU A CA 1
ATOM 3574 C C . LEU A 1 466 ? 2.790 -17.722 -16.123 1.00 85.31 466 LEU A C 1
ATOM 3576 O O . LEU A 1 466 ? 2.477 -16.890 -15.265 1.00 85.31 466 LEU A O 1
ATOM 3580 N N . ASP A 1 467 ? 3.961 -17.674 -16.753 1.00 82.25 467 ASP A N 1
ATOM 3581 C CA . ASP A 1 467 ? 4.959 -16.629 -16.536 1.00 82.25 467 ASP A CA 1
ATOM 3582 C C . ASP A 1 467 ? 5.679 -16.206 -17.827 1.00 82.25 467 ASP A C 1
ATOM 3584 O O . ASP A 1 467 ? 5.490 -16.773 -18.897 1.00 82.25 467 ASP A O 1
ATOM 3588 N N . VAL A 1 468 ? 6.492 -15.150 -17.736 1.00 73.31 468 VAL A N 1
ATOM 3589 C CA . VAL A 1 468 ? 7.342 -14.676 -18.838 1.00 73.31 468 VAL A CA 1
ATOM 3590 C C . VAL A 1 468 ? 8.790 -15.019 -18.495 1.00 73.31 468 VAL A C 1
ATOM 3592 O O . VAL A 1 468 ? 9.279 -14.575 -17.454 1.00 73.31 468 VAL A O 1
ATOM 3595 N N . LEU A 1 469 ? 9.508 -15.734 -19.372 1.00 61.47 469 LEU A N 1
ATOM 3596 C CA . LEU A 1 469 ? 10.949 -15.948 -19.193 1.00 61.47 469 LEU A CA 1
ATOM 3597 C C . LEU A 1 469 ? 11.712 -14.640 -19.427 1.00 61.47 469 LEU A C 1
ATOM 3599 O O . LEU A 1 469 ? 11.592 -14.014 -20.484 1.00 61.47 469 LEU A O 1
ATOM 3603 N N . ASP A 1 470 ? 12.610 -14.288 -18.508 1.00 53.44 470 ASP A N 1
ATOM 3604 C CA . ASP A 1 470 ? 13.662 -13.317 -18.808 1.00 53.44 470 ASP A CA 1
ATOM 3605 C C . ASP A 1 470 ? 14.795 -14.021 -19.577 1.00 53.44 470 ASP A C 1
ATOM 3607 O O . ASP A 1 470 ? 15.790 -14.473 -19.010 1.00 53.44 470 ASP A O 1
ATOM 3611 N N . LEU A 1 471 ? 14.642 -14.123 -20.904 1.00 43.94 471 LEU A N 1
ATOM 3612 C CA . LEU A 1 471 ? 15.585 -14.785 -21.826 1.00 43.94 471 LEU A CA 1
ATOM 3613 C C . LEU A 1 471 ? 17.010 -14.181 -21.829 1.00 43.94 471 LEU A C 1
ATOM 3615 O O . LEU A 1 471 ? 17.886 -14.653 -22.555 1.00 43.94 471 LEU A O 1
ATOM 3619 N N . ARG A 1 472 ? 17.271 -13.121 -21.052 1.00 41.78 472 ARG A N 1
ATOM 3620 C CA . ARG A 1 472 ? 18.569 -12.431 -20.991 1.00 41.78 472 ARG A CA 1
ATOM 3621 C C . ARG A 1 472 ? 19.606 -13.139 -20.114 1.00 41.78 472 ARG A C 1
ATOM 3623 O O . ARG A 1 472 ? 20.792 -12.853 -20.277 1.00 41.78 472 ARG A O 1
ATOM 3630 N N . ASP A 1 473 ? 19.204 -14.044 -19.217 1.00 41.56 473 ASP A N 1
ATOM 3631 C CA . ASP A 1 473 ? 20.126 -14.855 -18.404 1.00 41.56 473 ASP A CA 1
ATOM 3632 C C . ASP A 1 473 ? 19.429 -16.128 -17.882 1.00 41.56 473 ASP A C 1
ATOM 3634 O O . ASP A 1 473 ? 18.870 -16.137 -16.788 1.00 41.56 473 ASP A O 1
ATOM 3638 N N . SER A 1 474 ? 19.493 -17.233 -18.634 1.00 40.09 474 SER A N 1
ATOM 3639 C CA . SER A 1 474 ? 18.899 -18.530 -18.244 1.00 40.09 474 SER A CA 1
ATOM 3640 C C . SER A 1 474 ? 19.439 -19.100 -16.923 1.00 40.09 474 SER A C 1
ATOM 3642 O O . SER A 1 474 ? 18.823 -19.972 -16.326 1.00 40.09 474 SER A O 1
ATOM 3644 N N . ARG A 1 475 ? 20.561 -18.574 -16.409 1.00 43.28 475 ARG A N 1
ATOM 3645 C CA . ARG A 1 475 ? 21.116 -18.918 -15.085 1.00 43.28 475 ARG A CA 1
ATOM 3646 C C . ARG A 1 475 ? 20.395 -18.236 -13.913 1.00 43.28 475 ARG A C 1
ATOM 3648 O O . ARG A 1 475 ? 20.730 -18.510 -12.765 1.00 43.28 475 ARG A O 1
ATOM 3655 N N . LYS A 1 476 ? 19.448 -17.330 -14.187 1.00 43.28 476 LYS A N 1
ATOM 3656 C CA . LYS A 1 476 ? 18.592 -16.652 -13.196 1.00 43.28 476 LYS A CA 1
ATOM 3657 C C . LYS A 1 476 ? 17.135 -17.105 -13.248 1.00 43.28 476 LYS A C 1
ATOM 3659 O O . LYS A 1 476 ? 16.311 -16.510 -12.545 1.00 43.28 476 LYS A O 1
ATOM 3664 N N . ASP A 1 477 ? 16.827 -18.141 -14.029 1.00 52.22 477 ASP A N 1
ATOM 3665 C CA . ASP A 1 477 ? 15.532 -18.811 -13.977 1.00 52.22 477 ASP A CA 1
ATOM 3666 C C . ASP A 1 477 ? 15.413 -19.531 -12.625 1.00 52.22 477 ASP A C 1
ATOM 3668 O O . ASP A 1 477 ? 15.740 -20.697 -12.457 1.00 52.22 477 ASP A O 1
ATOM 3672 N N . SER A 1 478 ? 15.051 -18.748 -11.609 1.00 55.72 478 SER A N 1
ATOM 3673 C CA . SER A 1 478 ? 14.768 -19.182 -10.237 1.00 55.72 478 SER A CA 1
ATOM 3674 C C . SER A 1 478 ? 13.293 -19.543 -10.090 1.00 55.72 478 SER A C 1
ATOM 3676 O O . SER A 1 478 ? 12.692 -19.323 -9.035 1.00 55.72 478 SER A O 1
ATOM 3678 N N . PHE A 1 479 ? 12.703 -20.021 -11.185 1.00 62.97 479 PHE A N 1
ATOM 3679 C CA . PHE A 1 479 ? 11.408 -20.656 -11.173 1.00 62.97 479 PHE A CA 1
ATOM 3680 C C . PHE A 1 479 ? 11.536 -21.901 -10.308 1.00 62.97 479 PHE A C 1
ATOM 3682 O O . PHE A 1 479 ? 12.415 -22.734 -10.525 1.00 62.97 479 PHE A O 1
ATOM 3689 N N . PHE A 1 480 ? 10.751 -21.951 -9.237 1.00 60.94 480 PHE A N 1
ATOM 3690 C CA . PHE A 1 480 ? 10.813 -23.074 -8.325 1.00 60.94 480 PHE A CA 1
ATOM 3691 C C . PHE A 1 480 ? 10.374 -24.327 -9.084 1.00 60.94 480 PHE A C 1
ATOM 3693 O O . PHE A 1 480 ? 9.269 -24.364 -9.615 1.00 60.94 480 PHE A O 1
ATOM 3700 N N . ASP A 1 481 ? 11.247 -25.322 -9.140 1.00 56.38 481 ASP A N 1
ATOM 3701 C CA . ASP A 1 481 ? 10.955 -26.663 -9.629 1.00 56.38 481 ASP A CA 1
ATOM 3702 C C . ASP A 1 481 ? 11.543 -27.619 -8.577 1.00 56.38 481 ASP A C 1
ATOM 3704 O O . ASP A 1 481 ? 12.726 -27.484 -8.234 1.00 56.38 481 ASP A O 1
ATOM 3708 N N . PRO A 1 482 ? 10.744 -28.472 -7.914 1.00 49.97 482 PRO A N 1
ATOM 3709 C CA . PRO A 1 482 ? 11.247 -29.271 -6.811 1.00 49.97 482 PRO A CA 1
ATOM 3710 C C . PRO A 1 482 ? 12.247 -30.309 -7.318 1.00 49.97 482 PRO A C 1
ATOM 3712 O O . PRO A 1 482 ? 11.931 -31.139 -8.161 1.00 49.97 482 PRO A O 1
ATOM 3715 N N . ALA A 1 483 ? 13.436 -30.329 -6.716 1.00 46.09 483 ALA A N 1
ATOM 3716 C CA . ALA A 1 483 ? 14.477 -31.322 -6.994 1.00 46.09 483 ALA A CA 1
ATOM 3717 C C . ALA A 1 483 ? 14.075 -32.778 -6.650 1.00 46.09 483 ALA A C 1
ATOM 3719 O O . ALA A 1 483 ? 14.845 -33.700 -6.898 1.00 46.09 483 ALA A O 1
ATOM 3720 N N . GLU A 1 484 ? 12.894 -32.990 -6.061 1.00 47.84 484 GLU A N 1
ATOM 3721 C CA . GLU A 1 484 ? 12.381 -34.282 -5.577 1.00 47.84 484 GLU A CA 1
ATOM 3722 C C . GLU A 1 484 ? 11.574 -35.066 -6.626 1.00 47.84 484 GLU A C 1
ATOM 3724 O O . GLU A 1 484 ? 11.035 -36.131 -6.330 1.00 47.84 484 GLU A O 1
ATOM 3729 N N . VAL A 1 485 ? 11.467 -34.553 -7.849 1.00 45.78 485 VAL A N 1
ATOM 3730 C CA . VAL A 1 485 ? 10.591 -35.100 -8.886 1.00 45.78 485 VAL A CA 1
ATOM 3731 C C . VAL A 1 485 ? 11.398 -35.961 -9.858 1.00 45.78 485 VAL A C 1
ATOM 3733 O O . VAL A 1 485 ? 12.400 -35.513 -10.417 1.00 45.78 485 VAL A O 1
ATOM 3736 N N . ARG A 1 486 ? 10.977 -37.216 -10.069 1.00 42.09 486 ARG A N 1
ATOM 3737 C CA . ARG A 1 486 ? 11.553 -38.077 -11.115 1.00 42.09 486 ARG A CA 1
ATOM 3738 C C . ARG A 1 486 ? 11.345 -37.408 -12.477 1.00 42.09 486 ARG A C 1
ATOM 3740 O O . ARG A 1 486 ? 10.293 -36.825 -12.724 1.00 42.09 486 ARG A O 1
ATOM 3747 N N . LEU A 1 487 ? 12.336 -37.503 -13.367 1.00 37.31 487 LEU A N 1
ATOM 3748 C CA . LEU A 1 487 ? 12.233 -37.040 -14.758 1.00 37.31 487 LEU A CA 1
ATOM 3749 C C . LEU A 1 487 ? 10.913 -37.537 -15.387 1.00 37.31 487 LEU A C 1
ATOM 3751 O O . LEU A 1 487 ? 10.785 -38.729 -15.653 1.00 37.31 487 LEU A O 1
ATOM 3755 N N . GLY A 1 488 ? 9.951 -36.626 -15.593 1.00 42.06 488 GLY A N 1
ATOM 3756 C CA . GLY A 1 488 ? 8.633 -36.909 -16.185 1.00 42.06 488 GLY A CA 1
ATOM 3757 C C . GLY A 1 488 ? 7.399 -36.462 -15.380 1.00 42.06 488 GLY A C 1
ATOM 3758 O O . GLY A 1 488 ? 6.316 -36.446 -15.950 1.00 42.06 488 GLY A O 1
ATOM 3759 N N . GLU A 1 489 ? 7.534 -36.062 -14.108 1.00 47.28 489 GLU A N 1
ATOM 3760 C CA . GLU A 1 489 ? 6.392 -35.799 -13.198 1.00 47.28 489 GLU A CA 1
ATOM 3761 C C . GLU A 1 489 ? 6.371 -34.366 -12.612 1.00 47.28 489 GLU A C 1
ATOM 3763 O O . GLU A 1 489 ? 6.168 -34.184 -11.410 1.00 47.28 489 GLU A O 1
ATOM 3768 N N . ALA A 1 490 ? 6.638 -33.323 -13.412 1.00 52.41 490 ALA A N 1
ATOM 3769 C CA . ALA A 1 490 ? 6.632 -31.938 -12.913 1.00 52.41 490 ALA A CA 1
ATOM 3770 C C . ALA A 1 490 ? 5.329 -31.632 -12.128 1.00 52.41 490 ALA A C 1
ATOM 3772 O O . ALA A 1 490 ? 4.244 -31.954 -12.608 1.00 52.41 490 ALA A O 1
ATOM 3773 N N . PRO A 1 491 ? 5.398 -31.016 -10.927 1.00 57.22 491 PRO A N 1
ATOM 3774 C CA . PRO A 1 491 ? 4.253 -30.902 -10.011 1.00 57.22 491 PRO A CA 1
ATOM 3775 C C . PRO A 1 491 ? 3.153 -29.962 -10.522 1.00 57.22 491 PRO A C 1
ATOM 3777 O O . PRO A 1 491 ? 2.084 -29.883 -9.935 1.00 57.22 491 PRO A O 1
ATOM 3780 N N . TYR A 1 492 ? 3.440 -29.181 -11.555 1.00 70.81 492 TYR A N 1
ATOM 3781 C CA . TYR A 1 492 ? 2.514 -28.282 -12.222 1.00 70.81 492 TYR A CA 1
ATOM 3782 C C . TYR A 1 492 ? 3.047 -27.970 -13.618 1.00 70.81 492 TYR A C 1
ATOM 3784 O O . TYR A 1 492 ? 4.256 -27.995 -13.859 1.00 70.81 492 TYR A O 1
ATOM 3792 N N . THR A 1 493 ? 2.148 -27.632 -14.533 1.00 78.38 493 THR A N 1
ATOM 3793 C CA . THR A 1 493 ? 2.496 -27.254 -15.905 1.00 78.38 493 THR A CA 1
ATOM 3794 C C . THR A 1 493 ? 3.008 -25.816 -15.927 1.00 78.38 493 THR A C 1
ATOM 3796 O O . THR A 1 493 ? 2.335 -24.924 -15.416 1.00 78.38 493 THR A O 1
ATOM 3799 N N . ARG A 1 494 ? 4.169 -25.543 -16.535 1.00 81.94 494 ARG A N 1
ATOM 3800 C CA . ARG A 1 494 ? 4.650 -24.167 -16.766 1.00 81.94 494 ARG A CA 1
ATOM 3801 C C . ARG A 1 494 ? 4.433 -23.758 -18.221 1.00 81.94 494 ARG A C 1
ATOM 3803 O O . ARG A 1 494 ? 5.009 -24.368 -19.116 1.00 81.94 494 ARG A O 1
ATOM 3810 N N . ILE A 1 495 ? 3.693 -22.674 -18.441 1.00 80.25 495 ILE A N 1
ATOM 3811 C CA . ILE A 1 495 ? 3.525 -22.034 -19.750 1.00 80.25 495 ILE A CA 1
ATOM 3812 C C . ILE A 1 495 ? 4.285 -20.708 -19.749 1.00 80.25 495 ILE A C 1
ATOM 3814 O O . ILE A 1 495 ? 3.976 -19.792 -18.987 1.00 80.25 495 ILE A O 1
ATOM 3818 N N . VAL A 1 496 ? 5.274 -20.604 -20.633 1.00 80.31 496 VAL A N 1
ATOM 3819 C CA . VAL A 1 496 ? 6.137 -19.428 -20.752 1.00 80.31 496 VAL A CA 1
ATOM 3820 C C . VAL A 1 496 ? 5.676 -18.572 -21.925 1.00 80.31 496 VAL A C 1
ATOM 3822 O O . VAL A 1 496 ? 5.921 -18.908 -23.082 1.00 80.31 496 VAL A O 1
ATOM 3825 N N . THR A 1 497 ? 5.020 -17.451 -21.640 1.00 79.69 497 THR A N 1
ATOM 3826 C CA . THR A 1 497 ? 4.445 -16.573 -22.668 1.00 79.69 497 THR A CA 1
ATOM 3827 C C . THR A 1 497 ? 4.142 -15.174 -22.128 1.00 79.69 497 THR A C 1
ATOM 3829 O O . THR A 1 497 ? 3.979 -14.979 -20.924 1.00 79.69 497 THR A O 1
AT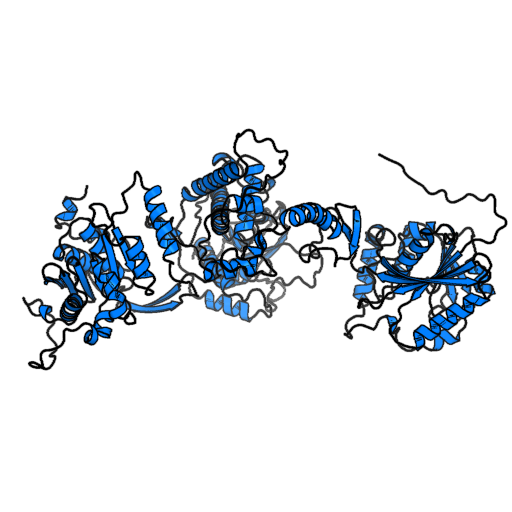OM 3832 N N . ASP A 1 498 ? 4.042 -14.174 -23.009 1.00 81.88 498 ASP A N 1
ATOM 3833 C CA . ASP A 1 498 ? 3.508 -12.863 -22.621 1.00 81.88 498 ASP A CA 1
ATOM 3834 C C . ASP A 1 498 ? 1.980 -12.940 -22.565 1.00 81.88 498 ASP A C 1
ATOM 3836 O O . ASP A 1 498 ? 1.327 -13.180 -23.579 1.00 81.88 498 ASP A O 1
ATOM 3840 N N . LEU A 1 499 ? 1.409 -12.677 -21.386 1.00 81.12 499 LEU A N 1
ATOM 3841 C CA . LEU A 1 499 ? -0.038 -12.630 -21.134 1.00 81.12 499 LEU A CA 1
ATOM 3842 C C . LEU A 1 499 ? -0.813 -11.740 -22.120 1.00 81.12 499 LEU A C 1
ATOM 3844 O O . LEU A 1 499 ? -2.014 -11.924 -22.290 1.00 81.12 499 LEU A O 1
ATOM 3848 N N . ARG A 1 500 ? -0.152 -10.769 -22.766 1.00 81.50 500 ARG A N 1
ATOM 3849 C CA . ARG A 1 500 ? -0.759 -9.898 -23.790 1.00 81.50 500 ARG A CA 1
ATOM 3850 C C . ARG A 1 500 ? -0.990 -10.580 -25.132 1.00 81.50 500 ARG A C 1
ATOM 3852 O O . ARG A 1 500 ? -1.695 -10.029 -25.972 1.00 81.50 500 ARG A O 1
ATOM 3859 N N . THR A 1 501 ? -0.355 -11.718 -25.360 1.00 82.50 501 THR A N 1
ATOM 3860 C CA . THR A 1 501 ? -0.441 -12.458 -26.615 1.00 82.50 501 THR A CA 1
ATOM 3861 C C . THR A 1 501 ? -1.629 -13.426 -26.554 1.00 82.50 501 THR A C 1
ATOM 3863 O O . THR A 1 501 ? -1.868 -13.988 -25.491 1.00 82.50 501 THR A O 1
ATOM 3866 N N . PRO A 1 502 ? -2.424 -13.602 -27.622 1.00 80.75 502 PRO A N 1
ATOM 3867 C CA . PRO A 1 502 ? -3.605 -14.471 -27.577 1.00 80.75 502 PRO A CA 1
ATOM 3868 C C . PRO A 1 502 ? -3.280 -15.971 -27.665 1.00 80.75 502 PRO A C 1
ATOM 3870 O O . PRO A 1 502 ? -4.092 -16.800 -27.295 1.00 80.75 502 PRO A O 1
ATOM 3873 N N . GLN A 1 503 ? -2.090 -16.357 -28.126 1.00 81.31 503 GLN A N 1
ATOM 3874 C CA . GLN A 1 503 ? -1.794 -17.745 -28.511 1.00 81.31 503 GLN A CA 1
ATOM 3875 C C . GLN A 1 503 ? -1.839 -18.744 -27.349 1.00 81.31 503 GLN A C 1
ATOM 3877 O O . GLN A 1 503 ? -2.004 -19.938 -27.570 1.00 81.31 503 GLN A O 1
ATOM 3882 N N . TRP A 1 504 ? -1.654 -18.286 -26.112 1.00 84.50 504 TRP A N 1
ATOM 3883 C CA . TRP A 1 504 ? -1.548 -19.196 -24.977 1.00 84.50 504 TRP A CA 1
ATOM 3884 C C . TRP A 1 504 ? -2.893 -19.735 -24.501 1.00 84.50 504 TRP A C 1
ATOM 3886 O O . TRP A 1 504 ? -2.896 -20.789 -23.880 1.00 84.50 504 TRP A O 1
ATOM 389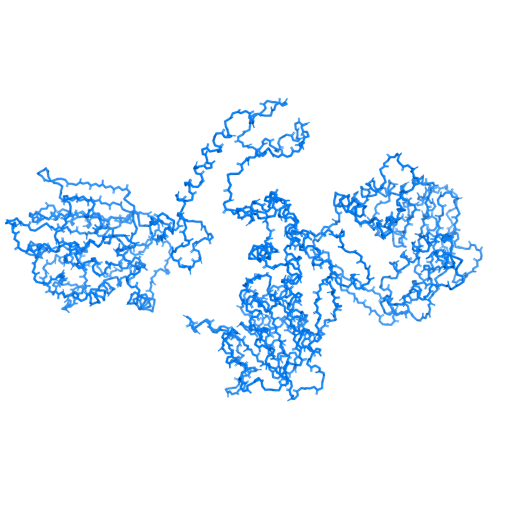6 N N . VAL A 1 505 ? -4.016 -19.070 -24.803 1.00 86.62 505 VAL A N 1
ATOM 3897 C CA . VAL A 1 505 ? -5.348 -19.558 -24.396 1.00 86.62 505 VAL A CA 1
ATOM 3898 C C . VAL A 1 505 ? -5.807 -20.780 -25.194 1.00 86.62 505 VAL A C 1
ATOM 3900 O O . VAL A 1 505 ? -6.706 -21.490 -24.762 1.00 86.62 505 VAL A O 1
ATOM 3903 N N . GLU A 1 506 ? -5.157 -21.063 -26.324 1.00 84.31 506 GLU A N 1
ATOM 3904 C CA . GLU A 1 506 ? -5.400 -22.249 -27.155 1.00 84.31 506 GLU A CA 1
ATOM 3905 C C . GLU A 1 506 ? -4.532 -23.453 -26.733 1.00 84.31 506 GLU A C 1
ATOM 3907 O O . GLU A 1 506 ? -4.549 -24.502 -27.383 1.00 84.31 506 GLU A O 1
ATOM 3912 N N . GLY A 1 507 ? -3.752 -23.310 -25.654 1.00 81.31 507 GLY A N 1
ATOM 3913 C CA . GLY A 1 507 ? -2.854 -24.347 -25.153 1.00 81.31 507 GLY A CA 1
ATOM 3914 C C . GLY A 1 507 ? -3.601 -25.634 -24.774 1.00 81.31 507 GLY A C 1
ATOM 3915 O O . GLY A 1 507 ? -4.670 -25.569 -24.159 1.00 81.31 507 GLY A O 1
ATOM 3916 N N . PRO A 1 508 ? 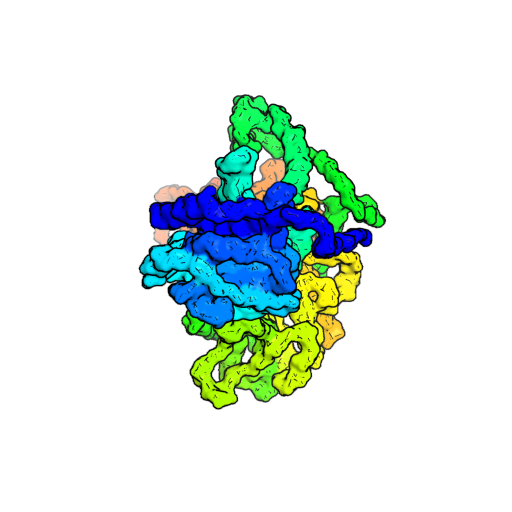-3.065 -26.823 -25.107 1.00 77.00 508 PRO A N 1
ATOM 3917 C CA . PRO A 1 508 ? -3.727 -28.093 -24.819 1.00 77.00 508 PRO A CA 1
ATOM 3918 C C . PRO A 1 508 ? -3.946 -28.340 -23.320 1.00 77.00 508 PRO A C 1
ATOM 3920 O O . PRO A 1 508 ? -4.837 -29.111 -22.970 1.00 77.00 508 PRO A O 1
ATOM 3923 N N . GLU A 1 509 ? -3.171 -27.684 -22.453 1.00 78.31 509 GLU A N 1
ATOM 3924 C CA . GLU A 1 509 ? -3.252 -27.795 -20.996 1.00 78.31 509 GLU A CA 1
ATOM 3925 C C . GLU A 1 509 ? -4.380 -26.948 -20.385 1.00 78.31 509 GLU A C 1
ATOM 3927 O O . GLU A 1 509 ? -4.684 -27.102 -19.209 1.00 78.31 509 GLU A O 1
ATOM 3932 N N . LEU A 1 510 ? -5.024 -26.074 -21.168 1.00 83.00 510 LEU A N 1
ATOM 3933 C CA . LEU A 1 510 ? -6.094 -25.170 -20.723 1.00 83.00 510 LEU A CA 1
ATOM 3934 C C . LEU A 1 510 ? -7.490 -25.634 -21.174 1.00 83.00 510 LEU A C 1
ATOM 3936 O O . LEU A 1 510 ? -8.380 -24.821 -21.426 1.00 83.00 510 LEU A O 1
ATOM 3940 N N . LYS A 1 511 ? -7.684 -26.950 -21.295 1.00 76.75 511 LYS A N 1
ATOM 3941 C CA . LYS A 1 511 ? -8.972 -27.558 -21.649 1.00 76.75 511 LYS A CA 1
ATOM 3942 C C . LYS A 1 511 ? -9.793 -27.865 -20.395 1.00 76.75 511 LYS A C 1
ATOM 3944 O O . LYS A 1 511 ? -9.253 -28.372 -19.419 1.00 76.75 511 LYS A O 1
ATOM 3949 N N . GLY A 1 512 ? -11.102 -27.622 -20.463 1.00 84.25 512 GLY A N 1
ATOM 3950 C CA . GLY A 1 512 ? -12.042 -27.891 -19.370 1.00 84.25 512 GLY A CA 1
ATOM 3951 C C . GLY A 1 512 ? -12.198 -26.728 -18.378 1.00 84.25 512 GLY A C 1
ATOM 3952 O O . GLY A 1 512 ? -11.704 -25.627 -18.634 1.00 84.25 512 GLY A O 1
ATOM 3953 N N . PRO A 1 513 ? -12.918 -26.942 -17.261 1.00 89.06 513 PRO A N 1
ATOM 3954 C CA . PRO A 1 513 ? -13.193 -25.911 -16.263 1.00 89.06 513 PRO A CA 1
ATOM 3955 C C . PRO A 1 513 ? -11.919 -25.361 -15.600 1.00 89.06 513 PRO A C 1
ATOM 3957 O O . PRO A 1 513 ? -11.131 -26.105 -15.016 1.00 89.06 513 PRO A O 1
ATOM 3960 N N . ILE A 1 514 ? -11.734 -24.038 -15.633 1.00 90.56 514 ILE A N 1
ATOM 3961 C CA . ILE A 1 514 ? -10.547 -23.371 -15.073 1.00 90.56 514 ILE A CA 1
ATOM 3962 C C . ILE A 1 514 ? -10.913 -22.429 -13.928 1.00 90.56 514 ILE A C 1
ATOM 3964 O O . ILE A 1 514 ? -11.789 -21.573 -14.062 1.00 90.56 514 ILE A O 1
ATOM 3968 N N . VAL A 1 515 ? -10.174 -22.522 -12.821 1.00 91.94 515 VAL A N 1
ATOM 3969 C CA . VAL A 1 515 ? -10.130 -21.483 -11.786 1.00 91.94 515 VAL A CA 1
ATOM 3970 C C . VAL A 1 515 ? -8.851 -20.670 -11.957 1.00 91.94 515 VAL A C 1
ATOM 3972 O O . VAL A 1 515 ? -7.748 -21.141 -11.685 1.00 91.94 515 VAL A O 1
ATOM 3975 N N . ALA A 1 516 ? -8.984 -19.431 -12.416 1.00 91.88 516 ALA A N 1
ATOM 3976 C CA . ALA A 1 516 ? -7.846 -18.541 -12.605 1.00 91.88 516 ALA A CA 1
ATOM 3977 C C . ALA A 1 516 ? -7.554 -17.734 -11.333 1.00 91.88 516 ALA A C 1
ATOM 3979 O O . ALA A 1 516 ? -8.459 -17.250 -10.650 1.00 91.88 516 ALA A O 1
ATOM 3980 N N . VAL A 1 517 ? -6.275 -17.539 -11.025 1.00 91.25 517 VAL A N 1
ATOM 3981 C CA . VAL A 1 517 ? -5.829 -16.754 -9.877 1.00 91.25 517 VAL A CA 1
ATOM 3982 C C . VAL A 1 517 ? -4.663 -15.848 -10.239 1.00 91.25 517 VAL A C 1
ATOM 3984 O O . VAL A 1 517 ? -3.837 -16.177 -11.084 1.00 91.25 517 VAL A O 1
ATOM 3987 N N . THR A 1 518 ? -4.578 -14.678 -9.607 1.00 86.69 518 THR A N 1
ATOM 3988 C CA . THR A 1 518 ? -3.401 -13.817 -9.751 1.00 86.69 518 THR A CA 1
ATOM 3989 C C . THR A 1 518 ? -3.044 -13.061 -8.480 1.00 86.69 518 THR A C 1
ATOM 3991 O O . THR A 1 518 ? -3.916 -12.592 -7.742 1.00 86.69 518 THR A O 1
ATOM 3994 N N . LYS A 1 519 ? -1.736 -12.872 -8.258 1.00 82.38 519 LYS A N 1
ATOM 3995 C CA . LYS A 1 519 ? -1.183 -12.083 -7.153 1.00 82.38 519 LYS A CA 1
ATOM 3996 C C . LYS A 1 519 ? -0.183 -11.045 -7.662 1.00 82.38 519 LYS A C 1
ATOM 3998 O O . LYS A 1 519 ? 0.845 -11.379 -8.236 1.00 82.38 519 LYS A O 1
ATOM 4003 N N . HIS A 1 520 ? -0.435 -9.773 -7.360 1.00 73.50 520 HIS A N 1
ATOM 4004 C CA . HIS A 1 520 ? 0.415 -8.625 -7.703 1.00 73.50 520 HIS A CA 1
ATOM 4005 C C . HIS A 1 520 ? 0.638 -8.375 -9.201 1.00 73.50 520 HIS A C 1
ATOM 4007 O O . HIS A 1 520 ? 1.613 -7.712 -9.575 1.00 73.50 520 HIS A O 1
ATOM 4013 N N . LEU A 1 521 ? -0.274 -8.813 -10.064 1.00 78.19 521 LEU A N 1
ATOM 4014 C CA . LEU A 1 521 ? -0.206 -8.475 -11.482 1.00 78.19 521 LEU A CA 1
ATOM 4015 C C . LEU A 1 521 ? -0.414 -6.962 -11.677 1.00 78.19 521 LEU A C 1
ATOM 4017 O O . LEU A 1 521 ? -1.290 -6.355 -11.059 1.00 78.19 521 LEU A O 1
ATOM 4021 N N . CYS A 1 522 ? 0.470 -6.317 -12.442 1.00 77.44 522 CYS A N 1
ATOM 4022 C CA . CYS A 1 522 ? 0.427 -4.868 -12.674 1.00 77.44 522 CYS A CA 1
ATOM 4023 C C . CYS A 1 522 ? -0.719 -4.492 -13.620 1.00 77.44 522 CYS A C 1
ATOM 4025 O O . CYS A 1 522 ? -0.947 -5.225 -14.570 1.00 77.44 522 CYS A O 1
ATOM 4027 N N . GLY A 1 523 ? -1.308 -3.300 -13.451 1.00 76.25 523 GLY A N 1
ATOM 4028 C CA . GLY A 1 523 ? -2.481 -2.811 -14.201 1.00 76.25 523 GLY A CA 1
ATOM 4029 C C . GLY A 1 523 ? -2.612 -3.291 -15.652 1.00 76.25 523 GLY A C 1
ATOM 4030 O O . GLY A 1 523 ? -3.429 -4.159 -15.913 1.00 76.25 523 GLY A O 1
ATOM 4031 N N . GLY A 1 524 ? -1.773 -2.820 -16.584 1.00 80.00 524 GLY A N 1
ATOM 4032 C CA . GLY A 1 524 ? -1.887 -3.246 -17.992 1.00 80.00 524 GLY A CA 1
ATOM 4033 C C . GLY A 1 524 ? -1.751 -4.761 -18.231 1.00 80.00 524 GLY A C 1
ATOM 4034 O O . GLY A 1 524 ? -2.386 -5.306 -19.124 1.00 80.00 524 GLY A O 1
ATOM 4035 N N . ALA A 1 525 ? -0.977 -5.476 -17.405 1.00 78.62 525 ALA A N 1
ATOM 4036 C CA . ALA A 1 525 ? -0.918 -6.939 -17.464 1.00 78.62 525 ALA A CA 1
ATOM 4037 C C . ALA A 1 525 ? -2.183 -7.595 -16.883 1.00 78.62 525 ALA A C 1
ATOM 4039 O O . ALA A 1 525 ? -2.617 -8.614 -17.402 1.00 78.62 525 ALA A O 1
ATOM 4040 N N . THR A 1 526 ? -2.785 -7.006 -15.844 1.00 86.00 526 THR A N 1
ATOM 4041 C CA . THR A 1 526 ? -4.079 -7.421 -15.286 1.00 86.00 526 THR A CA 1
ATOM 4042 C C . THR A 1 526 ? -5.180 -7.309 -16.330 1.00 86.00 526 THR A C 1
ATOM 4044 O O . THR A 1 526 ? -5.924 -8.261 -16.528 1.00 86.00 526 THR A O 1
ATOM 4047 N N . ASP A 1 527 ? -5.260 -6.169 -17.016 1.00 88.88 527 ASP A N 1
ATOM 4048 C CA . ASP A 1 527 ? -6.286 -5.920 -18.028 1.00 88.88 527 ASP A CA 1
ATOM 4049 C C . ASP A 1 527 ? -6.097 -6.815 -19.261 1.00 88.88 527 ASP A C 1
ATOM 4051 O O . ASP A 1 527 ? -7.058 -7.411 -19.741 1.00 88.88 527 ASP A O 1
ATOM 4055 N N . ALA A 1 528 ? -4.855 -6.997 -19.720 1.00 85.06 528 ALA A N 1
ATOM 4056 C CA . ALA A 1 528 ? -4.552 -7.937 -20.794 1.00 85.06 528 ALA A CA 1
ATOM 4057 C C . ALA A 1 528 ? -4.907 -9.384 -20.418 1.00 85.06 528 ALA A C 1
ATOM 4059 O O . ALA A 1 528 ? -5.549 -10.075 -21.204 1.00 85.06 528 ALA A O 1
ATOM 4060 N N . ALA A 1 529 ? -4.545 -9.822 -19.207 1.00 86.06 529 ALA A N 1
ATOM 4061 C CA . ALA A 1 529 ? -4.889 -11.152 -18.718 1.00 86.06 529 ALA A CA 1
ATOM 4062 C C . ALA A 1 529 ? -6.409 -11.341 -18.635 1.00 86.06 529 ALA A C 1
ATOM 4064 O O . ALA A 1 529 ? -6.902 -12.355 -19.104 1.00 86.06 529 ALA A O 1
ATOM 4065 N N . LEU A 1 530 ? -7.166 -10.361 -18.127 1.00 88.69 530 LEU A N 1
ATOM 4066 C CA . LEU A 1 530 ? -8.633 -10.423 -18.081 1.00 88.69 530 LEU A CA 1
ATOM 4067 C C . LEU A 1 530 ? -9.256 -10.659 -19.462 1.00 88.69 530 LEU A C 1
ATOM 4069 O O . LEU A 1 530 ? -10.134 -11.507 -19.600 1.00 88.69 530 LEU A O 1
ATOM 4073 N N . VAL A 1 531 ? -8.788 -9.939 -20.485 1.00 89.06 531 VAL A N 1
ATOM 4074 C CA . VAL A 1 531 ? -9.280 -10.087 -21.865 1.00 89.06 531 VAL A CA 1
ATOM 4075 C C . VAL A 1 531 ? -9.017 -11.491 -22.414 1.00 89.06 531 VAL A C 1
ATOM 4077 O O . VAL A 1 531 ? -9.887 -12.051 -23.078 1.00 89.06 531 VAL A O 1
ATOM 4080 N N . GLN A 1 532 ? -7.842 -12.063 -22.144 1.00 89.56 532 GLN A N 1
ATOM 4081 C CA . GLN A 1 532 ? -7.499 -13.407 -22.616 1.00 89.56 532 GLN A CA 1
ATOM 4082 C C . GLN A 1 532 ? -8.221 -14.500 -21.821 1.00 89.56 532 GLN A C 1
ATOM 4084 O O . GLN A 1 532 ? -8.822 -15.395 -22.398 1.00 89.56 532 GLN A O 1
ATOM 4089 N N . VAL A 1 533 ? -8.237 -14.402 -20.494 1.00 88.38 533 VAL A N 1
ATOM 4090 C CA . VAL A 1 533 ? -8.801 -15.423 -19.601 1.00 88.38 533 VAL A CA 1
ATOM 4091 C C . VAL A 1 533 ? -10.311 -15.587 -19.802 1.00 88.38 533 VAL A C 1
ATOM 4093 O O . VAL A 1 533 ? -10.815 -16.695 -19.682 1.00 88.38 533 VAL A O 1
ATOM 4096 N N . CYS A 1 534 ? -11.025 -14.528 -20.204 1.00 88.12 534 CYS A N 1
ATOM 4097 C CA . CYS A 1 534 ? -12.443 -14.615 -20.583 1.00 88.12 534 CYS A CA 1
ATOM 4098 C C . CYS A 1 534 ? -12.715 -15.469 -21.838 1.00 88.12 534 CYS A C 1
ATOM 4100 O O . CYS A 1 534 ? -13.876 -15.706 -22.152 1.00 88.12 534 CYS A O 1
ATOM 4102 N N . GLN A 1 535 ? -11.684 -15.883 -22.578 1.00 88.25 535 GLN A N 1
ATOM 4103 C CA . GLN A 1 535 ? -11.809 -16.796 -23.721 1.00 88.25 535 GLN A CA 1
ATOM 4104 C C . GLN A 1 535 ? -11.742 -18.272 -23.290 1.00 88.25 535 GLN A C 1
ATOM 4106 O O . GLN A 1 535 ? -12.025 -19.155 -24.093 1.00 88.25 535 GLN A O 1
ATOM 4111 N N . LEU A 1 536 ? -11.378 -18.542 -22.031 1.00 88.81 536 LEU A N 1
ATOM 4112 C CA . LEU A 1 536 ? -11.318 -19.881 -21.448 1.00 88.81 536 LEU A CA 1
ATOM 4113 C C . LEU A 1 536 ? -12.665 -20.279 -20.828 1.00 88.81 536 LEU A C 1
ATOM 4115 O O . LEU A 1 536 ? -13.488 -19.428 -20.488 1.00 88.81 536 LEU A O 1
ATOM 4119 N N . GLN A 1 537 ? -12.861 -21.579 -20.593 1.00 88.00 537 GLN A N 1
ATOM 4120 C CA . GLN A 1 537 ? -14.007 -22.099 -19.842 1.00 88.00 537 GLN A CA 1
ATOM 4121 C C . GLN A 1 537 ? -13.813 -21.861 -18.332 1.00 88.00 537 GLN A C 1
ATOM 4123 O O . GLN A 1 537 ? -13.480 -22.761 -17.561 1.00 88.00 537 GLN A O 1
ATOM 4128 N N . LEU A 1 538 ? -13.977 -20.612 -17.900 1.00 88.56 538 LEU A N 1
ATOM 4129 C CA . LEU A 1 538 ? -13.794 -20.223 -16.505 1.00 88.56 538 LEU A CA 1
ATOM 4130 C C . LEU A 1 538 ? -14.911 -20.745 -15.601 1.00 88.56 538 LEU A C 1
ATOM 4132 O O . LEU A 1 538 ? -16.071 -20.367 -15.745 1.00 88.56 538 LEU A O 1
ATOM 4136 N N . LYS A 1 539 ? -14.518 -21.529 -14.598 1.00 87.38 539 LYS A N 1
ATOM 4137 C CA . LYS A 1 539 ? -15.330 -21.868 -13.424 1.00 87.38 539 LYS A CA 1
ATOM 4138 C C . LYS A 1 539 ? -15.278 -20.766 -12.365 1.00 87.38 539 LYS A C 1
ATOM 4140 O O . LYS A 1 539 ? -16.265 -20.505 -11.691 1.00 87.38 539 LYS A O 1
ATOM 4145 N N . GLY A 1 540 ? -14.122 -20.119 -12.211 1.00 87.31 540 GLY A N 1
ATOM 4146 C CA . GLY A 1 540 ? -13.924 -19.087 -11.198 1.00 87.31 540 GLY A CA 1
ATOM 4147 C C . GLY A 1 540 ? -12.694 -18.225 -11.452 1.00 87.31 540 GLY A C 1
ATOM 4148 O O . GLY A 1 540 ? -11.771 -18.615 -12.167 1.00 87.31 540 GLY A O 1
ATOM 4149 N N . LEU A 1 541 ? -12.673 -17.038 -10.850 1.00 87.62 541 LEU A N 1
ATOM 4150 C CA . LEU A 1 541 ? -11.574 -16.085 -10.980 1.00 87.62 541 LEU A CA 1
ATOM 4151 C C . LEU A 1 541 ? -11.326 -15.376 -9.644 1.00 87.62 541 LEU A C 1
ATOM 4153 O O . LEU A 1 541 ? -12.228 -14.756 -9.088 1.00 87.62 541 LEU A O 1
ATOM 4157 N N . CYS A 1 542 ? -10.090 -15.420 -9.145 1.00 85.69 542 CYS A N 1
ATOM 4158 C CA . CYS A 1 542 ? -9.688 -14.730 -7.919 1.00 85.69 542 CYS A CA 1
ATOM 4159 C C . CYS A 1 542 ? -8.479 -13.817 -8.167 1.00 85.69 542 CYS A C 1
ATOM 4161 O O . CYS A 1 542 ? -7.408 -14.268 -8.571 1.00 85.69 542 CYS A O 1
ATOM 4163 N N . MET A 1 543 ? -8.615 -12.511 -7.925 1.00 81.69 543 MET A N 1
ATOM 4164 C CA . MET A 1 543 ? -7.586 -11.542 -8.313 1.00 81.69 543 MET A CA 1
ATOM 4165 C C . MET A 1 543 ? -7.142 -10.645 -7.164 1.00 81.69 543 MET A C 1
ATOM 4167 O O . MET A 1 543 ? -7.950 -9.970 -6.535 1.00 81.69 543 MET A O 1
ATOM 4171 N N . ALA A 1 544 ? -5.824 -10.532 -6.985 1.00 78.81 544 ALA A N 1
ATOM 4172 C CA . ALA A 1 544 ? -5.199 -9.500 -6.165 1.00 78.81 544 ALA A CA 1
ATOM 4173 C C . ALA A 1 544 ? -4.256 -8.618 -7.010 1.00 78.81 544 ALA A C 1
ATOM 4175 O O . ALA A 1 544 ? -3.039 -8.844 -7.020 1.00 78.81 544 ALA A O 1
ATOM 4176 N N . PRO A 1 545 ? -4.774 -7.594 -7.718 1.00 75.38 545 PRO A N 1
ATOM 4177 C CA . PRO A 1 545 ? -3.962 -6.694 -8.537 1.00 75.38 545 PRO A CA 1
ATOM 4178 C C . PRO A 1 545 ? -2.886 -5.944 -7.729 1.00 75.38 545 PRO A C 1
ATOM 4180 O O . PRO A 1 545 ? -3.042 -5.652 -6.539 1.00 75.38 545 PRO A O 1
ATOM 4183 N N . CYS A 1 546 ? -1.775 -5.587 -8.379 1.00 72.81 546 CYS A N 1
ATOM 4184 C CA . CYS A 1 546 ? -0.644 -4.894 -7.755 1.00 72.81 546 CYS A CA 1
ATOM 4185 C C . CYS A 1 546 ? -1.046 -3.539 -7.152 1.00 72.81 546 CYS A C 1
ATOM 4187 O O . CYS A 1 546 ? -1.909 -2.846 -7.686 1.00 72.81 546 CYS A O 1
ATOM 4189 N N . CYS A 1 547 ? -0.364 -3.096 -6.091 1.00 64.12 547 CYS A N 1
ATOM 4190 C CA . CYS A 1 547 ? -0.468 -1.704 -5.648 1.00 64.12 547 CYS A CA 1
ATOM 4191 C C . CYS A 1 547 ? 0.063 -0.739 -6.722 1.00 64.12 547 CYS A C 1
ATOM 4193 O O . CYS A 1 547 ? -0.572 0.267 -7.012 1.00 64.12 547 CYS A O 1
ATOM 4195 N N . HIS A 1 548 ? 1.155 -1.089 -7.407 1.00 66.62 548 HIS A N 1
ATOM 4196 C CA . HIS A 1 548 ? 1.723 -0.292 -8.494 1.00 66.62 548 HIS A CA 1
ATOM 4197 C C . HIS A 1 548 ? 0.943 -0.473 -9.805 1.00 66.62 548 HIS A C 1
ATOM 4199 O O . HIS A 1 548 ? 1.400 -1.127 -10.747 1.00 66.62 548 HIS A O 1
ATOM 4205 N N . GLN A 1 549 ? -0.248 0.120 -9.872 1.00 66.12 549 GLN A N 1
ATOM 4206 C CA . GLN A 1 549 ? -1.110 0.108 -11.053 1.00 66.12 549 GLN A CA 1
ATOM 4207 C C . GLN A 1 549 ? -0.471 0.920 -12.195 1.00 66.12 549 GLN A C 1
ATOM 4209 O O . GLN A 1 549 ? -0.677 2.123 -12.342 1.00 66.12 549 GLN A O 1
ATOM 4214 N N . LYS A 1 550 ? 0.333 0.250 -13.029 1.00 70.88 550 LYS A N 1
ATOM 4215 C CA . LYS A 1 550 ? 0.816 0.762 -14.323 1.00 70.88 550 LYS A CA 1
ATOM 4216 C C . LYS A 1 550 ? -0.288 0.625 -15.371 1.00 70.88 550 LYS A C 1
ATOM 4218 O O . LYS A 1 550 ? -0.169 -0.159 -16.309 1.00 70.88 550 LYS A O 1
ATOM 4223 N N . LEU A 1 551 ? -1.399 1.309 -15.133 1.00 74.50 551 LEU A N 1
ATOM 4224 C CA . LEU A 1 551 ? -2.552 1.285 -16.017 1.00 74.50 551 LEU A CA 1
ATOM 4225 C C . LEU A 1 551 ? -2.205 2.013 -17.331 1.00 74.50 551 LEU A C 1
ATOM 4227 O O . LEU A 1 551 ? -1.528 3.044 -17.327 1.00 74.50 551 LEU A O 1
ATOM 4231 N N . ASN A 1 552 ? -2.640 1.456 -18.457 1.00 76.69 552 ASN A N 1
ATOM 4232 C CA . ASN A 1 552 ? -2.534 2.072 -19.773 1.00 76.69 552 ASN A CA 1
ATOM 4233 C C . ASN A 1 552 ? -3.948 2.214 -20.326 1.00 76.69 552 ASN A C 1
ATOM 4235 O O . ASN A 1 552 ? -4.688 1.234 -20.366 1.00 76.69 552 ASN A O 1
ATOM 4239 N N . LEU A 1 553 ? -4.310 3.424 -20.758 1.00 77.31 553 LEU A N 1
ATOM 4240 C CA . LEU A 1 553 ? -5.627 3.678 -21.318 1.00 77.31 553 LEU A CA 1
ATOM 4241 C C . LEU A 1 553 ? -5.930 2.718 -22.466 1.00 77.31 553 LEU A C 1
ATOM 4243 O O . LEU A 1 553 ? -7.014 2.161 -22.487 1.00 77.31 553 LEU A O 1
ATOM 4247 N N . THR A 1 554 ? -4.991 2.466 -23.383 1.00 76.25 554 THR A N 1
ATOM 4248 C CA . THR A 1 554 ? -5.256 1.603 -24.545 1.00 76.25 554 THR A CA 1
ATOM 4249 C C . THR A 1 554 ? -5.500 0.145 -24.167 1.00 76.25 554 THR A C 1
ATOM 4251 O O . THR A 1 554 ? -6.243 -0.519 -24.883 1.00 76.25 554 THR A O 1
ATOM 4254 N N . GLU A 1 555 ? -4.921 -0.317 -23.057 1.00 79.69 555 GLU A N 1
ATOM 4255 C CA . GLU A 1 555 ? -4.991 -1.704 -22.572 1.00 79.69 555 GLU A CA 1
ATOM 4256 C C . GLU A 1 555 ? -6.128 -1.935 -21.570 1.00 79.69 555 GLU A C 1
ATOM 4258 O O . GLU A 1 555 ? -6.510 -3.080 -21.364 1.00 79.69 555 GLU A O 1
ATOM 4263 N N . TYR A 1 556 ? -6.671 -0.883 -20.946 1.00 88.38 556 TYR A N 1
ATOM 4264 C CA . TYR A 1 556 ? -7.738 -1.029 -19.958 1.00 88.38 556 TYR A CA 1
ATOM 4265 C C . TYR A 1 556 ? -8.976 -1.697 -20.567 1.00 88.38 556 TYR A C 1
ATOM 4267 O O . TYR A 1 556 ? -9.485 -1.247 -21.598 1.00 88.38 556 TYR A O 1
ATOM 4275 N N . CYS A 1 557 ? -9.459 -2.753 -19.911 1.00 88.69 557 CYS A N 1
ATOM 4276 C CA . CYS A 1 557 ? -10.488 -3.631 -20.463 1.00 88.69 557 CYS A CA 1
ATOM 4277 C C . CYS A 1 557 ? -11.883 -2.983 -20.538 1.00 88.69 557 CYS A C 1
ATOM 4279 O O . CYS A 1 557 ? -12.663 -3.359 -21.409 1.00 88.69 557 CYS A O 1
ATOM 4281 N N . ASN A 1 558 ? -12.188 -1.977 -19.702 1.00 91.12 558 ASN A N 1
ATOM 4282 C CA . ASN A 1 558 ? -13.519 -1.354 -19.646 1.00 91.12 558 ASN A CA 1
ATOM 4283 C C . ASN A 1 558 ? -13.528 0.172 -19.807 1.00 91.12 558 ASN A C 1
ATOM 4285 O O . ASN A 1 558 ? -13.955 0.921 -18.928 1.00 91.12 558 ASN A O 1
ATOM 4289 N N . LYS A 1 559 ? -13.044 0.658 -20.950 1.00 89.50 559 LYS A N 1
ATOM 4290 C CA . LYS A 1 559 ? -13.071 2.097 -21.267 1.00 89.50 559 LYS A CA 1
ATOM 4291 C C . LYS A 1 559 ? -14.487 2.677 -21.250 1.00 89.50 559 LYS A C 1
ATOM 4293 O O . LYS A 1 559 ? -14.666 3.767 -20.718 1.00 89.50 559 LYS A O 1
ATOM 4298 N N . ALA A 1 560 ? -15.459 1.925 -21.771 1.00 89.62 560 ALA A N 1
ATOM 4299 C CA . ALA A 1 560 ? -16.858 2.338 -21.854 1.00 89.62 560 ALA A CA 1
ATOM 4300 C C . ALA A 1 560 ? -17.435 2.679 -20.474 1.00 89.62 560 ALA A C 1
ATOM 4302 O O . ALA A 1 560 ? -18.048 3.729 -20.316 1.00 89.62 560 ALA A O 1
ATOM 4303 N N . TYR A 1 561 ? -17.150 1.864 -19.451 1.00 91.19 561 TYR A N 1
ATOM 4304 C CA . TYR A 1 561 ? -17.538 2.179 -18.076 1.00 91.19 561 TYR A CA 1
ATOM 4305 C C . TYR A 1 561 ? -16.955 3.514 -17.601 1.00 91.19 561 TYR A C 1
ATOM 4307 O O . TYR A 1 561 ? -17.684 4.340 -17.064 1.00 91.19 561 TYR A O 1
ATOM 4315 N N . LEU A 1 562 ? -15.653 3.755 -17.806 1.00 89.12 562 LEU A N 1
ATOM 4316 C CA . LEU A 1 562 ? -15.032 5.013 -17.375 1.00 89.12 562 LEU A CA 1
ATOM 4317 C C . LEU A 1 562 ? -15.639 6.220 -18.099 1.00 89.12 562 LEU A C 1
ATOM 4319 O O . LEU A 1 562 ? -15.831 7.256 -17.468 1.00 89.12 562 LEU A O 1
ATOM 4323 N N . GLU A 1 563 ? -15.976 6.082 -19.379 1.00 89.44 563 GLU A N 1
ATOM 4324 C CA . GLU A 1 563 ? -16.690 7.104 -20.149 1.00 89.44 563 GLU A CA 1
ATOM 4325 C C . GLU A 1 563 ? -18.104 7.355 -19.597 1.00 89.44 563 GLU A C 1
ATOM 4327 O O . GLU A 1 563 ? -18.472 8.514 -19.403 1.00 89.44 563 GLU A O 1
ATOM 4332 N N . GLU A 1 564 ? -18.849 6.297 -19.260 1.00 89.12 564 GLU A N 1
ATOM 4333 C CA . GLU A 1 564 ? -20.205 6.344 -18.689 1.00 89.12 564 GLU A CA 1
ATOM 4334 C C . GLU A 1 564 ? -20.254 7.110 -17.362 1.00 89.12 564 GLU A C 1
ATOM 4336 O O . GLU A 1 564 ? -21.074 8.009 -17.190 1.00 89.12 564 GLU A O 1
ATOM 4341 N N . ILE A 1 565 ? -19.324 6.837 -16.440 1.00 86.12 565 ILE A N 1
ATOM 4342 C CA . ILE A 1 565 ? -19.225 7.565 -15.159 1.00 86.12 565 ILE A CA 1
ATOM 4343 C C . ILE A 1 565 ? -18.501 8.922 -15.298 1.00 86.12 565 ILE A C 1
ATOM 4345 O O . ILE A 1 565 ? -18.107 9.562 -14.317 1.00 86.12 565 ILE A O 1
ATOM 4349 N N . GLY A 1 566 ? -18.314 9.378 -16.538 1.00 84.31 566 GLY A N 1
ATOM 4350 C CA . GLY A 1 566 ? -17.901 10.724 -16.899 1.00 84.31 566 GLY A CA 1
ATOM 4351 C C . GLY A 1 566 ? -16.404 10.919 -17.130 1.00 84.31 566 GLY A C 1
ATOM 4352 O O . GLY A 1 566 ? -16.010 12.022 -17.501 1.00 84.31 566 GLY A O 1
ATOM 4353 N N . PHE A 1 567 ? -15.533 9.928 -16.940 1.00 87.69 567 PHE A N 1
ATOM 4354 C CA . PHE A 1 567 ? -14.087 10.014 -17.218 1.00 87.69 567 PHE A CA 1
ATOM 4355 C C . PHE A 1 567 ? -13.771 9.782 -18.705 1.00 87.69 567 PHE A C 1
ATOM 4357 O O . PHE A 1 567 ? -13.022 8.879 -19.052 1.00 87.69 567 PHE A O 1
ATOM 4364 N N . ALA A 1 568 ? -14.320 10.617 -19.588 1.00 78.44 568 ALA A N 1
ATOM 4365 C CA . ALA A 1 568 ? -14.237 10.416 -21.036 1.00 78.44 568 ALA A CA 1
ATOM 4366 C C . ALA A 1 568 ? -13.048 11.114 -21.728 1.00 78.44 568 ALA A C 1
ATOM 4368 O O . ALA A 1 568 ? -12.766 10.860 -22.898 1.00 78.44 568 ALA A O 1
ATOM 4369 N N . THR A 1 569 ? -12.326 12.019 -21.054 1.00 80.00 569 THR A N 1
ATOM 4370 C CA . THR A 1 569 ? -11.267 12.809 -21.709 1.00 80.00 569 THR A CA 1
ATOM 4371 C C . THR A 1 569 ? -9.862 12.258 -21.459 1.00 80.00 569 THR A C 1
ATOM 4373 O O . THR A 1 569 ? -9.539 11.768 -20.379 1.00 80.00 569 THR A O 1
ATOM 4376 N N . ALA A 1 570 ? -8.934 12.449 -22.407 1.00 73.94 570 ALA A N 1
ATOM 4377 C CA . ALA A 1 570 ? -7.515 12.107 -22.211 1.00 73.94 570 ALA A CA 1
ATOM 4378 C C . ALA A 1 570 ? -6.885 12.799 -20.981 1.00 73.94 570 ALA A C 1
ATOM 4380 O O . ALA A 1 570 ? -5.904 12.310 -20.410 1.00 73.94 570 ALA A O 1
ATOM 4381 N N . ARG A 1 571 ? -7.444 13.946 -20.568 1.00 79.81 571 ARG A N 1
ATOM 4382 C CA . ARG A 1 571 ? -7.075 14.647 -19.336 1.00 79.81 571 ARG A CA 1
ATOM 4383 C C . ARG A 1 571 ? -7.574 13.881 -18.111 1.00 79.81 571 ARG A C 1
ATOM 4385 O O . ARG A 1 571 ? -6.759 13.638 -17.227 1.00 79.81 571 ARG A O 1
ATOM 4392 N N . ASP A 1 572 ? -8.836 13.453 -18.089 1.00 82.12 572 ASP A N 1
ATOM 4393 C CA . ASP A 1 572 ? -9.401 12.627 -17.014 1.00 82.12 572 ASP A CA 1
ATOM 4394 C C . ASP A 1 572 ? -8.560 11.366 -16.783 1.00 82.12 572 ASP A C 1
ATOM 4396 O O . ASP A 1 572 ? -8.093 11.123 -15.672 1.00 82.12 572 ASP A O 1
ATOM 4400 N N . PHE A 1 573 ? -8.262 10.616 -17.848 1.00 80.25 573 PHE A N 1
ATOM 4401 C CA . PHE A 1 573 ? -7.457 9.397 -17.752 1.00 80.25 573 PHE A CA 1
ATOM 4402 C C . PHE A 1 573 ? -6.038 9.663 -17.249 1.00 80.25 573 PHE A C 1
ATOM 4404 O O . PHE A 1 573 ? -5.541 8.952 -16.377 1.00 80.25 573 PHE A O 1
ATOM 4411 N N . ARG A 1 574 ? -5.372 10.717 -17.741 1.00 80.19 574 ARG A N 1
ATOM 4412 C CA . ARG A 1 574 ? -4.031 11.094 -17.262 1.00 80.19 574 ARG A CA 1
ATOM 4413 C C . ARG A 1 574 ? -4.037 11.403 -15.765 1.00 80.19 574 ARG A C 1
ATOM 4415 O O . ARG A 1 574 ? -3.071 11.089 -15.073 1.00 80.19 574 ARG A O 1
ATOM 4422 N N . TRP A 1 575 ? -5.105 12.022 -15.279 1.00 81.69 575 TRP A N 1
ATOM 4423 C CA . TRP A 1 575 ? -5.266 12.371 -13.875 1.00 81.69 575 TRP A CA 1
ATOM 4424 C C . TRP A 1 575 ? -5.647 11.175 -13.001 1.00 81.69 575 TRP A C 1
ATOM 4426 O O . TRP A 1 575 ? -5.088 11.032 -11.916 1.00 81.69 575 TRP A O 1
ATOM 4436 N N . LEU A 1 576 ? -6.476 10.261 -13.504 1.00 82.44 576 LEU A N 1
ATOM 4437 C CA . LEU A 1 576 ? -6.762 8.979 -12.861 1.00 82.44 576 LEU A CA 1
ATOM 4438 C C . LEU A 1 576 ? -5.472 8.161 -12.676 1.00 82.44 576 LEU A C 1
ATOM 4440 O O . LEU A 1 576 ? -5.159 7.735 -11.567 1.00 82.44 576 LEU A O 1
ATOM 4444 N N . LEU A 1 577 ? -4.648 8.047 -13.727 1.00 77.44 577 LEU A N 1
ATOM 4445 C CA . LEU A 1 577 ? -3.325 7.406 -13.672 1.00 77.44 577 LEU A CA 1
ATOM 4446 C C . LEU A 1 577 ? -2.397 8.056 -12.649 1.00 77.44 577 LEU A C 1
ATOM 4448 O O . LEU A 1 577 ? -1.681 7.369 -11.919 1.00 77.44 577 LEU A O 1
ATOM 4452 N N . LYS A 1 578 ? -2.411 9.389 -12.600 1.00 77.19 578 LYS A N 1
ATOM 4453 C CA . LYS A 1 578 ? -1.607 10.164 -11.661 1.00 77.19 578 LYS A CA 1
ATOM 4454 C C . LYS A 1 578 ? -2.015 9.856 -10.219 1.00 77.19 578 LYS A C 1
ATOM 4456 O O . LYS A 1 578 ? -1.143 9.561 -9.413 1.00 77.19 578 LYS A O 1
ATOM 4461 N N . LEU A 1 579 ? -3.311 9.833 -9.907 1.00 78.88 579 LEU A N 1
ATOM 4462 C CA . LEU A 1 579 ? -3.826 9.504 -8.571 1.00 78.88 579 LEU A CA 1
ATOM 4463 C C . LEU A 1 579 ? -3.555 8.050 -8.161 1.00 78.88 579 LEU A C 1
ATOM 4465 O O . LEU A 1 579 ? -3.133 7.807 -7.031 1.00 78.88 579 LEU A O 1
ATOM 4469 N N . LEU A 1 580 ? -3.700 7.091 -9.080 1.00 75.94 580 LEU A N 1
ATOM 4470 C CA . LEU A 1 580 ? -3.359 5.684 -8.828 1.00 75.94 580 LEU A CA 1
ATOM 4471 C C . LEU A 1 580 ? -1.893 5.519 -8.415 1.00 75.94 580 LEU A C 1
ATOM 4473 O O . LEU A 1 580 ? -1.599 4.806 -7.458 1.00 75.94 580 LEU A O 1
ATOM 4477 N N . GLN A 1 581 ? -0.975 6.217 -9.087 1.00 72.00 581 GLN A N 1
ATOM 4478 C CA . GLN A 1 581 ? 0.444 6.221 -8.717 1.00 72.00 581 GLN A CA 1
ATOM 4479 C C . GLN A 1 581 ? 0.683 6.888 -7.354 1.00 72.00 581 GLN A C 1
ATOM 4481 O O . GLN A 1 581 ? 1.560 6.452 -6.609 1.00 72.00 581 GLN A O 1
ATOM 4486 N N . ILE A 1 582 ? -0.117 7.902 -7.004 1.00 70.25 582 ILE A N 1
ATOM 4487 C CA . ILE A 1 582 ? 0.002 8.631 -5.735 1.00 70.25 582 ILE A CA 1
ATOM 4488 C C . ILE A 1 582 ? -0.403 7.781 -4.531 1.00 70.25 582 ILE A C 1
ATOM 4490 O O . ILE A 1 582 ? 0.266 7.859 -3.503 1.00 70.25 582 ILE A O 1
ATOM 4494 N N . SER A 1 583 ? -1.398 6.900 -4.680 1.00 63.84 583 SER A N 1
ATOM 4495 C CA . SER A 1 583 ? -1.842 5.985 -3.611 1.00 63.84 583 SER A CA 1
ATOM 4496 C C . SER A 1 583 ? -0.733 5.089 -3.029 1.00 63.84 583 SER A C 1
ATOM 4498 O O . SER A 1 583 ? -0.895 4.528 -1.951 1.00 63.84 583 SER A O 1
ATOM 4500 N N . CYS A 1 584 ? 0.398 4.944 -3.730 1.00 61.75 584 CYS A N 1
ATOM 4501 C CA . CYS A 1 584 ? 1.515 4.079 -3.340 1.00 61.75 584 CYS A CA 1
ATOM 4502 C C . CYS A 1 584 ? 2.700 4.823 -2.701 1.00 61.75 584 CYS A C 1
ATOM 4504 O O . CYS A 1 584 ? 3.668 4.176 -2.293 1.00 61.75 584 CYS A O 1
ATOM 4506 N N . HIS A 1 585 ? 2.669 6.159 -2.646 1.00 62.31 585 HIS A N 1
ATOM 4507 C CA . HIS A 1 585 ? 3.755 6.962 -2.080 1.00 62.31 585 HIS A CA 1
ATOM 4508 C C . HIS A 1 585 ? 3.665 7.046 -0.556 1.00 62.31 585 HIS A C 1
ATOM 4510 O O . HIS A 1 585 ? 2.603 7.312 0.005 1.00 62.31 585 HIS A O 1
ATOM 4516 N N . LYS A 1 586 ? 4.806 6.857 0.119 1.00 54.41 586 LYS A N 1
ATOM 4517 C CA . LYS A 1 586 ? 4.850 6.767 1.586 1.00 54.41 586 LYS A CA 1
ATOM 4518 C C . LYS A 1 586 ? 5.016 8.120 2.272 1.00 54.41 586 LYS A C 1
ATOM 4520 O O . LYS A 1 586 ? 4.563 8.278 3.396 1.00 54.41 586 LYS A O 1
ATOM 4525 N N . THR A 1 587 ? 5.658 9.096 1.624 1.00 54.97 587 THR A N 1
ATOM 4526 C CA . THR A 1 587 ? 5.979 10.393 2.252 1.00 54.97 587 THR A CA 1
ATOM 4527 C C . THR A 1 587 ? 5.782 11.579 1.309 1.00 54.97 587 THR A C 1
ATOM 4529 O O . THR A 1 587 ? 5.928 11.450 0.092 1.00 54.97 587 THR A O 1
ATOM 4532 N N . LEU A 1 588 ? 5.528 12.758 1.888 1.00 48.38 588 LEU A N 1
ATOM 4533 C CA . LEU A 1 588 ? 5.418 14.041 1.179 1.00 48.38 588 LEU A CA 1
ATOM 4534 C C . LEU A 1 588 ? 6.701 14.383 0.393 1.00 48.38 588 LEU A C 1
ATOM 4536 O O . LEU A 1 588 ? 6.649 14.864 -0.739 1.00 48.38 588 LEU A O 1
ATOM 4540 N N . LYS A 1 589 ? 7.864 14.016 0.947 1.00 50.62 589 LYS A N 1
ATOM 4541 C CA . LYS A 1 589 ? 9.193 14.213 0.343 1.00 50.62 589 LYS A CA 1
ATOM 4542 C C . LYS A 1 589 ? 9.378 13.451 -0.977 1.00 50.62 589 LYS A C 1
ATOM 4544 O O . LYS A 1 589 ? 10.120 13.890 -1.852 1.00 50.62 589 LYS A O 1
ATOM 4549 N N . GLU A 1 590 ? 8.699 12.316 -1.160 1.00 52.31 590 GLU A N 1
ATOM 4550 C CA . GLU A 1 590 ? 8.700 11.579 -2.434 1.00 52.31 590 GLU A CA 1
ATOM 4551 C C . GLU A 1 590 ? 7.775 12.203 -3.493 1.00 52.31 590 GLU A C 1
ATOM 4553 O O . GLU A 1 590 ? 7.907 11.869 -4.678 1.00 52.31 590 GLU A O 1
ATOM 4558 N N . PHE A 1 591 ? 6.873 13.096 -3.066 1.00 55.31 591 PHE A N 1
ATOM 4559 C CA . PHE A 1 591 ? 5.699 13.574 -3.795 1.00 55.31 591 PHE A CA 1
ATOM 4560 C C . PHE A 1 591 ? 5.832 15.010 -4.344 1.00 55.31 591 PHE A C 1
ATOM 4562 O O . PHE A 1 591 ? 5.382 15.263 -5.469 1.00 55.31 591 PHE A O 1
ATOM 4569 N N . GLU A 1 592 ? 6.483 15.925 -3.614 1.00 52.59 592 GLU A N 1
ATOM 4570 C CA . GLU A 1 592 ? 6.488 17.376 -3.896 1.00 52.59 592 GLU A CA 1
ATOM 4571 C C . GLU A 1 592 ? 7.014 17.764 -5.289 1.00 52.59 592 GLU A C 1
ATOM 4573 O O . GLU A 1 592 ? 6.412 18.596 -5.966 1.00 52.59 592 GLU A O 1
ATOM 4578 N N . TYR A 1 593 ? 8.082 17.127 -5.783 1.00 43.34 593 TYR A N 1
ATOM 4579 C CA . TYR A 1 593 ? 8.800 17.612 -6.975 1.00 43.34 593 TYR A CA 1
ATOM 4580 C C . TYR A 1 593 ? 8.017 17.504 -8.305 1.00 43.34 593 TYR A C 1
ATOM 4582 O O . TYR A 1 593 ? 8.336 18.199 -9.265 1.00 43.34 593 TYR A O 1
ATOM 4590 N N . ARG A 1 594 ? 6.989 16.644 -8.410 1.00 45.69 594 ARG A N 1
ATOM 4591 C CA . ARG A 1 594 ? 6.227 16.425 -9.670 1.00 45.69 594 ARG A CA 1
ATOM 4592 C C . ARG A 1 594 ? 4.732 16.742 -9.581 1.00 45.69 594 ARG A C 1
ATOM 4594 O O . ARG A 1 594 ? 4.022 16.655 -10.588 1.00 45.69 594 ARG A O 1
ATOM 4601 N N . ASN A 1 595 ? 4.235 17.093 -8.395 1.00 61.56 595 ASN A N 1
ATOM 4602 C CA . ASN A 1 595 ? 2.798 17.159 -8.118 1.00 61.56 595 ASN A CA 1
ATOM 4603 C C . ASN A 1 595 ? 2.351 18.452 -7.423 1.00 61.56 595 ASN A C 1
ATOM 4605 O O . ASN A 1 595 ? 1.224 18.506 -6.939 1.00 61.56 595 ASN A O 1
ATOM 4609 N N . GLN A 1 596 ? 3.174 19.507 -7.440 1.00 62.16 596 GLN A N 1
ATOM 4610 C CA . GLN A 1 596 ? 2.855 20.807 -6.833 1.00 62.16 596 GLN A CA 1
ATOM 4611 C C . GLN A 1 596 ? 1.475 21.352 -7.215 1.00 62.16 596 GLN A C 1
ATOM 4613 O O . GLN A 1 596 ? 0.751 21.789 -6.338 1.00 62.16 596 GLN A O 1
ATOM 4618 N N . ALA A 1 597 ? 1.060 21.263 -8.483 1.00 61.94 597 ALA A N 1
ATOM 4619 C CA . ALA A 1 597 ? -0.260 21.751 -8.900 1.00 61.94 597 ALA A CA 1
ATOM 4620 C C . ALA A 1 597 ? -1.431 21.050 -8.176 1.00 61.94 597 ALA A C 1
ATOM 4622 O O . ALA A 1 597 ? -2.463 21.668 -7.949 1.00 61.94 597 ALA A O 1
ATOM 4623 N N . ILE A 1 598 ? -1.269 19.772 -7.806 1.00 67.06 598 ILE A N 1
ATOM 4624 C CA . ILE A 1 598 ? -2.242 19.025 -6.994 1.00 67.06 598 ILE A CA 1
ATOM 4625 C C . ILE A 1 598 ? -2.156 19.448 -5.532 1.00 67.06 598 ILE A C 1
ATOM 4627 O O . ILE A 1 598 ? -3.184 19.712 -4.926 1.00 67.06 598 ILE A O 1
ATOM 4631 N N . LEU A 1 599 ? -0.940 19.541 -4.993 1.00 66.81 599 LEU A N 1
ATOM 4632 C CA . LEU A 1 599 ? -0.688 19.941 -3.606 1.00 66.81 599 LEU A CA 1
ATOM 4633 C C . LEU A 1 599 ? -1.127 21.373 -3.292 1.00 66.81 599 LEU A C 1
ATOM 4635 O O . LEU A 1 599 ? -1.490 21.676 -2.167 1.00 66.81 599 LEU A O 1
ATOM 4639 N N . GLN A 1 600 ? -1.110 22.247 -4.297 1.00 68.12 600 GLN A N 1
ATOM 4640 C CA . GLN A 1 600 ? -1.636 23.609 -4.220 1.00 68.12 600 GLN A CA 1
ATOM 4641 C C . GLN A 1 600 ? -3.168 23.651 -4.208 1.00 68.12 600 GLN A C 1
ATOM 4643 O O . GLN A 1 600 ? -3.741 24.682 -3.880 1.00 68.12 600 GLN A O 1
ATOM 4648 N N . ALA A 1 601 ? -3.832 22.570 -4.624 1.00 63.78 601 ALA A N 1
ATOM 4649 C CA . ALA A 1 601 ? -5.286 22.482 -4.667 1.00 63.78 601 ALA A CA 1
ATOM 4650 C C . ALA A 1 601 ? -5.861 21.617 -3.533 1.00 63.78 601 ALA A C 1
ATOM 4652 O O . ALA A 1 601 ? -7.002 21.848 -3.136 1.00 63.78 601 ALA A O 1
ATOM 4653 N N . LEU A 1 602 ? -5.107 20.617 -3.058 1.00 63.41 602 LEU A N 1
ATOM 4654 C CA . LEU A 1 602 ? -5.537 19.594 -2.104 1.00 63.41 602 LEU A CA 1
ATOM 4655 C C . LEU A 1 602 ? -4.368 19.147 -1.201 1.00 63.41 602 LEU A C 1
ATOM 4657 O O . LEU A 1 602 ? -3.265 18.927 -1.712 1.00 63.41 602 LEU A O 1
ATOM 4661 N N . PRO A 1 603 ? -4.598 18.927 0.108 1.00 66.12 603 PRO A N 1
ATOM 4662 C CA . PRO A 1 603 ? -3.570 18.430 1.021 1.00 66.12 603 PRO A CA 1
ATOM 4663 C C . PRO A 1 603 ? -3.142 16.999 0.662 1.00 66.12 603 PRO A C 1
ATOM 4665 O O . PRO A 1 603 ? -3.917 16.221 0.108 1.00 66.12 603 PRO A O 1
ATOM 4668 N N . PHE A 1 604 ? -1.902 16.627 0.993 1.00 62.94 604 PHE A N 1
ATOM 4669 C CA . PHE A 1 604 ? -1.305 15.338 0.608 1.00 62.94 604 PHE A CA 1
ATOM 4670 C C . PHE A 1 604 ? -2.157 14.117 0.975 1.00 62.94 604 PHE A C 1
ATOM 4672 O O . PHE A 1 604 ? -2.323 13.217 0.149 1.00 62.94 604 PHE A O 1
ATOM 4679 N N . GLU A 1 605 ? -2.735 14.109 2.175 1.00 60.81 605 GLU A N 1
ATOM 4680 C CA . GLU A 1 605 ? -3.584 13.010 2.641 1.00 60.81 605 GLU A CA 1
ATOM 4681 C C . GLU A 1 605 ? -4.884 12.896 1.829 1.00 60.81 605 GLU A C 1
ATOM 4683 O O . GLU A 1 605 ? -5.254 11.794 1.418 1.00 60.81 605 GLU A O 1
ATOM 4688 N N . ALA A 1 606 ? -5.505 14.020 1.447 1.00 62.00 606 ALA A N 1
ATOM 4689 C CA . ALA A 1 606 ? -6.657 14.011 0.542 1.00 62.00 606 ALA A CA 1
ATOM 4690 C C . ALA A 1 606 ? -6.294 13.431 -0.836 1.00 62.00 606 ALA A C 1
ATOM 4692 O O . ALA A 1 606 ? -7.074 12.702 -1.446 1.00 62.00 606 ALA A O 1
ATOM 4693 N N . VAL A 1 607 ? -5.080 13.684 -1.330 1.00 69.00 607 VAL A N 1
ATOM 4694 C CA . VAL A 1 607 ? -4.617 13.131 -2.611 1.00 69.00 607 VAL A CA 1
ATOM 4695 C C . VAL A 1 607 ? -4.370 11.621 -2.527 1.00 69.00 607 VAL A C 1
ATOM 4697 O O . VAL A 1 607 ? -4.684 10.901 -3.480 1.00 69.00 607 VAL A O 1
ATOM 4700 N N . LYS A 1 608 ? -3.853 11.108 -1.401 1.00 66.12 608 LYS A N 1
ATOM 4701 C CA . LYS A 1 608 ? -3.759 9.654 -1.167 1.00 66.12 608 LYS A CA 1
ATOM 4702 C C . LYS A 1 608 ? -5.144 9.007 -1.159 1.00 66.12 608 LYS A C 1
ATOM 4704 O O . LYS A 1 608 ? -5.328 7.985 -1.825 1.00 66.12 608 LYS A O 1
ATOM 4709 N N . GLN A 1 609 ? -6.113 9.627 -0.483 1.00 66.00 609 GLN A N 1
ATOM 4710 C CA . GLN A 1 609 ? -7.498 9.150 -0.441 1.00 66.00 609 GLN A CA 1
ATOM 4711 C C . GLN A 1 609 ? -8.129 9.119 -1.831 1.00 66.00 609 GLN A C 1
ATOM 4713 O O . GLN A 1 609 ? -8.723 8.117 -2.230 1.00 66.00 609 GLN A O 1
ATOM 4718 N N . LEU A 1 610 ? -7.907 10.163 -2.628 1.00 72.25 610 LEU A N 1
ATOM 4719 C CA . LEU A 1 610 ? -8.319 10.193 -4.029 1.00 72.25 610 LEU A CA 1
ATOM 4720 C C . LEU A 1 610 ? -7.648 9.100 -4.865 1.00 72.25 610 LEU A C 1
ATOM 4722 O O . LEU A 1 610 ? -8.280 8.543 -5.757 1.00 72.25 610 LEU A O 1
ATOM 4726 N N . GLY A 1 611 ? -6.397 8.748 -4.568 1.00 75.50 611 GLY A N 1
ATOM 4727 C CA . GLY A 1 611 ? -5.716 7.607 -5.177 1.00 75.50 611 GLY A CA 1
ATOM 4728 C C . GLY A 1 611 ? -6.378 6.261 -4.863 1.00 75.50 611 GLY A C 1
ATOM 4729 O O . GLY A 1 611 ? -6.496 5.416 -5.753 1.00 75.50 611 GLY A O 1
ATOM 4730 N N . ARG A 1 612 ? -6.860 6.065 -3.629 1.00 70.06 612 ARG A N 1
ATOM 4731 C CA . ARG A 1 612 ? -7.634 4.873 -3.233 1.00 70.06 612 ARG A CA 1
ATOM 4732 C C . ARG A 1 612 ? -9.012 4.841 -3.895 1.00 70.06 612 ARG A C 1
ATOM 4734 O O . ARG A 1 612 ? -9.393 3.804 -4.436 1.00 70.06 612 ARG A O 1
ATOM 4741 N N . CYS A 1 613 ? -9.706 5.977 -3.948 1.00 76.31 613 CYS A N 1
ATOM 4742 C CA . CYS A 1 613 ? -10.978 6.119 -4.662 1.00 76.31 613 CYS A CA 1
ATOM 4743 C C . CYS A 1 613 ? -10.811 5.819 -6.160 1.00 76.31 613 CYS A C 1
ATOM 4745 O O . CYS A 1 613 ? -11.547 5.012 -6.721 1.00 76.31 613 CYS A O 1
ATOM 4747 N N . ALA A 1 614 ? -9.773 6.379 -6.791 1.00 84.25 614 ALA A N 1
ATOM 4748 C CA . ALA A 1 614 ? -9.414 6.092 -8.177 1.00 84.25 614 ALA A CA 1
ATOM 4749 C C . ALA A 1 614 ? -9.159 4.594 -8.403 1.00 84.25 614 ALA A C 1
ATOM 4751 O O . ALA A 1 614 ? -9.574 4.043 -9.421 1.00 84.25 614 ALA A O 1
ATOM 4752 N N . ARG A 1 615 ? -8.515 3.915 -7.444 1.00 81.19 615 ARG A N 1
ATOM 4753 C CA . ARG A 1 615 ? -8.309 2.464 -7.504 1.00 81.19 615 ARG A CA 1
ATOM 4754 C C . ARG A 1 615 ? -9.629 1.709 -7.443 1.00 81.19 615 ARG A C 1
ATOM 4756 O O . ARG A 1 615 ? -9.849 0.854 -8.292 1.00 81.19 615 ARG A O 1
ATOM 4763 N N . ARG A 1 616 ? -10.523 2.052 -6.512 1.00 78.94 616 ARG A N 1
ATOM 4764 C CA . ARG A 1 616 ? -11.851 1.425 -6.413 1.00 78.94 616 ARG A CA 1
ATOM 4765 C C . ARG A 1 616 ? -12.649 1.568 -7.710 1.00 78.94 616 ARG A C 1
ATOM 4767 O O . ARG A 1 616 ? -13.231 0.580 -8.148 1.00 78.94 616 ARG A O 1
ATOM 4774 N N . VAL A 1 617 ? -12.622 2.754 -8.322 1.00 85.44 617 VAL A N 1
ATOM 4775 C CA . VAL A 1 617 ? -13.273 3.035 -9.611 1.00 85.44 617 VAL A CA 1
ATOM 4776 C C . VAL A 1 617 ? -12.709 2.144 -10.722 1.00 85.44 617 VAL A C 1
ATOM 4778 O O . VAL A 1 617 ? -13.472 1.538 -11.467 1.00 85.44 617 VAL A O 1
ATOM 4781 N N . VAL A 1 618 ? -11.384 2.004 -10.819 1.00 87.56 618 VAL A N 1
ATOM 4782 C CA . VAL A 1 618 ? -10.748 1.159 -11.845 1.00 87.56 618 VAL A CA 1
ATOM 4783 C C . VAL A 1 618 ? -11.047 -0.326 -11.647 1.00 87.56 618 VAL A C 1
ATOM 4785 O O . VAL A 1 618 ? -11.328 -1.015 -12.630 1.00 87.56 618 VAL A O 1
ATOM 4788 N N . GLU A 1 619 ? -11.002 -0.823 -10.407 1.00 85.69 619 GLU A N 1
ATOM 4789 C CA . GLU A 1 619 ? -11.340 -2.223 -10.123 1.00 85.69 619 GLU A CA 1
ATOM 4790 C C . GLU A 1 619 ? -12.834 -2.501 -10.352 1.00 85.69 619 GLU A C 1
ATOM 4792 O O . GLU A 1 619 ? -13.182 -3.586 -10.805 1.00 85.69 619 GLU A O 1
ATOM 4797 N N . GLU A 1 620 ? -13.719 -1.519 -10.142 1.00 86.25 620 GLU A N 1
ATOM 4798 C CA . GLU A 1 620 ? -15.133 -1.673 -10.498 1.00 86.25 620 GLU A CA 1
ATOM 4799 C C . GLU A 1 620 ? -15.347 -1.814 -11.996 1.00 86.25 620 GLU A C 1
ATOM 4801 O O . GLU A 1 620 ? -16.129 -2.657 -12.416 1.00 86.25 620 GLU A O 1
ATOM 4806 N N . GLY A 1 621 ? -14.639 -1.042 -12.820 1.00 88.88 621 GLY A N 1
ATOM 4807 C CA . GLY A 1 621 ? -14.769 -1.207 -14.265 1.00 88.88 621 GLY A CA 1
ATOM 4808 C C . GLY A 1 621 ? -14.317 -2.594 -14.729 1.00 88.88 621 GLY A C 1
ATOM 4809 O O . GLY A 1 621 ? -14.943 -3.168 -15.618 1.00 88.88 621 GLY A O 1
ATOM 4810 N N . ARG A 1 622 ? -13.307 -3.192 -14.079 1.00 89.19 622 ARG A N 1
ATOM 4811 C CA . ARG A 1 622 ? -12.930 -4.600 -14.312 1.00 89.19 622 ARG A CA 1
ATOM 4812 C C . ARG A 1 622 ? -14.016 -5.565 -13.840 1.00 89.19 622 ARG A C 1
ATOM 4814 O O . ARG A 1 622 ? -14.326 -6.517 -14.549 1.00 89.19 622 ARG A O 1
ATOM 4821 N N . ALA A 1 623 ? -14.621 -5.306 -12.682 1.00 84.62 623 ALA A N 1
ATOM 4822 C CA . ALA A 1 623 ? -15.723 -6.115 -12.175 1.00 84.62 623 ALA A CA 1
ATOM 4823 C C . ALA A 1 623 ? -16.938 -6.064 -13.110 1.00 84.62 623 ALA A C 1
ATOM 4825 O O . ALA A 1 623 ? -17.451 -7.105 -13.503 1.00 84.62 623 ALA A O 1
ATOM 4826 N N . ARG A 1 624 ? -17.347 -4.871 -13.554 1.00 86.06 624 ARG A N 1
ATOM 4827 C CA . ARG A 1 624 ? -18.438 -4.690 -14.517 1.00 86.06 624 ARG A CA 1
ATOM 4828 C C . ARG A 1 624 ? -18.131 -5.346 -15.860 1.00 86.06 624 ARG A C 1
ATOM 4830 O O . ARG A 1 624 ? -18.990 -6.027 -16.391 1.00 86.06 624 ARG A O 1
ATOM 4837 N N . TYR A 1 625 ? -16.891 -5.260 -16.346 1.00 90.25 625 TYR A N 1
ATOM 4838 C CA . TYR A 1 625 ? -16.469 -5.945 -17.577 1.00 90.25 625 TYR A CA 1
ATOM 4839 C C . TYR A 1 625 ? -16.706 -7.459 -17.535 1.00 90.25 625 TYR A C 1
ATOM 4841 O O . TYR A 1 625 ? -17.058 -8.062 -18.551 1.00 90.25 625 TYR A O 1
ATOM 4849 N N . LEU A 1 626 ? -16.492 -8.061 -16.364 1.00 86.44 626 LEU A N 1
ATOM 4850 C CA . LEU A 1 626 ? -16.755 -9.471 -16.106 1.00 86.44 626 LEU A CA 1
ATOM 4851 C C . LEU A 1 626 ? -18.261 -9.740 -15.922 1.00 86.44 626 LEU A C 1
ATOM 4853 O O . LEU A 1 626 ? -18.775 -10.680 -16.521 1.00 86.44 626 LEU A O 1
ATOM 4857 N N . ARG A 1 627 ? -18.998 -8.899 -15.182 1.00 86.19 627 ARG A N 1
ATOM 4858 C CA . ARG A 1 627 ? -20.463 -9.042 -15.035 1.00 86.19 627 ARG A CA 1
ATOM 4859 C C . ARG A 1 627 ? -21.204 -8.943 -16.365 1.00 86.19 627 ARG A C 1
ATOM 4861 O O . ARG A 1 627 ? -22.080 -9.756 -16.633 1.00 86.19 627 ARG A O 1
ATOM 4868 N N . ASP A 1 628 ? -20.783 -8.032 -17.241 1.00 86.50 628 ASP A N 1
ATOM 4869 C CA . ASP A 1 628 ? -21.318 -7.880 -18.602 1.00 86.50 628 ASP A CA 1
ATOM 4870 C C . ASP A 1 628 ? -21.102 -9.146 -19.463 1.00 86.50 628 ASP A C 1
ATOM 4872 O O . ASP A 1 628 ? -21.700 -9.292 -20.526 1.00 86.50 628 ASP A O 1
ATOM 4876 N N . ARG A 1 629 ? -20.245 -10.073 -19.012 1.00 86.25 629 ARG A N 1
ATOM 4877 C CA . ARG A 1 629 ? -19.971 -11.382 -19.628 1.00 86.25 629 ARG A CA 1
ATOM 4878 C C . ARG A 1 629 ? -20.582 -12.554 -18.854 1.00 86.25 629 ARG A C 1
ATOM 4880 O O . ARG A 1 629 ? -20.257 -13.699 -19.146 1.00 86.25 629 ARG A O 1
ATOM 4887 N N . GLY A 1 630 ? -21.468 -12.279 -17.898 1.00 80.81 630 GLY A N 1
ATOM 4888 C CA . GLY A 1 630 ? -22.237 -13.290 -17.171 1.00 80.81 630 GLY A CA 1
ATOM 4889 C C . GLY A 1 630 ? -21.566 -13.850 -15.916 1.00 80.81 630 GLY A C 1
ATOM 4890 O O . GLY A 1 630 ? -22.087 -14.800 -15.342 1.00 80.81 630 GLY A O 1
ATOM 4891 N N . PHE A 1 631 ? -20.440 -13.284 -15.467 1.00 80.62 631 PHE A N 1
ATOM 4892 C CA . PHE A 1 631 ? -19.824 -13.682 -14.198 1.00 80.62 631 PHE A CA 1
ATOM 4893 C C . PHE A 1 631 ? -20.502 -12.991 -13.009 1.00 80.62 631 PHE A C 1
ATOM 4895 O O . PHE A 1 631 ? -20.776 -11.791 -13.062 1.00 80.62 631 PHE A O 1
ATOM 4902 N N . ASP A 1 632 ? -20.691 -13.714 -11.905 1.00 77.62 632 ASP A N 1
ATOM 4903 C CA . ASP A 1 632 ? -20.967 -13.090 -10.609 1.00 77.62 632 ASP A CA 1
ATOM 4904 C C . ASP A 1 632 ? -19.650 -12.581 -10.004 1.00 77.62 632 ASP A C 1
ATOM 4906 O O . ASP A 1 632 ? -18.663 -13.316 -9.922 1.00 77.62 632 ASP A O 1
ATOM 4910 N N . VAL A 1 633 ? -19.591 -11.292 -9.659 1.00 74.81 633 VAL A N 1
ATOM 4911 C CA . VAL A 1 633 ? -18.330 -10.625 -9.306 1.00 74.81 633 VAL A CA 1
ATOM 4912 C C . VAL A 1 633 ? -18.487 -9.721 -8.100 1.00 74.81 633 VAL A C 1
ATOM 4914 O O . VAL A 1 633 ? -19.252 -8.749 -8.106 1.00 74.81 633 VAL A O 1
ATOM 4917 N N . THR A 1 634 ? -17.627 -9.962 -7.115 1.00 67.62 634 THR A N 1
ATOM 4918 C CA . THR A 1 634 ? -17.549 -9.215 -5.862 1.00 67.62 634 THR A CA 1
ATOM 4919 C C . THR A 1 634 ? -16.188 -8.532 -5.704 1.00 67.62 634 THR A C 1
ATOM 4921 O O . THR A 1 634 ? -15.144 -9.143 -5.924 1.00 67.62 634 THR A O 1
ATOM 4924 N N . VAL A 1 635 ? -16.179 -7.264 -5.276 1.00 59.28 635 VAL A N 1
ATOM 4925 C CA . VAL A 1 635 ? -14.956 -6.518 -4.915 1.00 59.28 635 VAL A CA 1
ATOM 4926 C C . VAL A 1 635 ? -14.922 -6.320 -3.394 1.00 59.28 635 VAL A C 1
ATOM 4928 O O . VAL A 1 635 ? -15.872 -5.785 -2.825 1.00 59.28 635 VAL A O 1
ATOM 4931 N N . MET A 1 636 ? -13.835 -6.738 -2.733 1.00 58.66 636 MET A N 1
ATOM 4932 C CA . MET A 1 636 ? -13.718 -6.791 -1.262 1.00 58.66 636 MET A CA 1
ATOM 4933 C C . MET A 1 636 ? -12.756 -5.720 -0.696 1.00 58.66 636 MET A C 1
ATOM 4935 O O . MET A 1 636 ? -11.695 -5.470 -1.273 1.00 58.66 636 MET A O 1
ATOM 4939 N N . PHE A 1 637 ? -13.084 -5.113 0.459 1.00 54.00 637 PHE A N 1
ATOM 4940 C CA . PHE A 1 637 ? -12.230 -4.151 1.197 1.00 54.00 637 PHE A CA 1
ATOM 4941 C C . PHE A 1 637 ? -12.434 -4.253 2.726 1.00 54.00 637 PHE A C 1
ATOM 4943 O O . PHE A 1 637 ? -13.507 -4.639 3.153 1.00 54.00 637 PHE A O 1
ATOM 4950 N N . ALA A 1 638 ? -11.475 -3.894 3.589 1.00 49.38 638 ALA A N 1
ATOM 4951 C CA . ALA A 1 638 ? -11.603 -4.102 5.051 1.00 49.38 638 ALA A CA 1
ATOM 4952 C C . ALA A 1 638 ? -12.805 -3.377 5.704 1.00 49.38 638 ALA A C 1
ATOM 4954 O O . ALA A 1 638 ? -13.440 -3.921 6.598 1.00 49.38 638 ALA A O 1
ATOM 4955 N N . LEU A 1 639 ? -13.167 -2.188 5.212 1.00 56.03 639 LEU A N 1
ATOM 4956 C CA . LEU A 1 639 ? -14.357 -1.441 5.655 1.00 56.03 639 LEU A CA 1
ATOM 4957 C C . LEU A 1 639 ? -15.676 -1.986 5.074 1.00 56.03 639 LEU A C 1
ATOM 4959 O O . LEU A 1 639 ? -16.742 -1.468 5.393 1.00 56.03 639 LEU A O 1
ATOM 4963 N N . SER A 1 640 ? -15.621 -3.002 4.203 1.00 55.50 640 SER A N 1
ATOM 4964 C CA . SER A 1 640 ? -16.810 -3.559 3.542 1.00 55.50 640 SER A CA 1
ATOM 4965 C C . SER A 1 640 ? -17.773 -4.210 4.521 1.00 55.50 640 SER A C 1
ATOM 4967 O O . SER A 1 640 ? -18.965 -4.016 4.359 1.00 55.50 640 SER A O 1
ATOM 4969 N N . ALA A 1 641 ? -17.282 -4.896 5.558 1.00 54.09 641 ALA A N 1
ATOM 4970 C CA . ALA A 1 641 ? -18.146 -5.523 6.557 1.00 54.09 641 ALA A CA 1
ATOM 4971 C C . ALA A 1 641 ? -18.972 -4.479 7.330 1.00 54.09 641 ALA A C 1
ATOM 4973 O O . ALA A 1 641 ? -20.159 -4.677 7.567 1.00 54.09 641 ALA A O 1
ATOM 4974 N N . LEU A 1 642 ? -18.367 -3.330 7.656 1.00 61.88 642 LEU A N 1
ATOM 4975 C CA . LEU A 1 642 ? -19.066 -2.216 8.303 1.00 61.88 642 LEU A CA 1
ATOM 4976 C C . LEU A 1 642 ? -20.105 -1.597 7.358 1.00 61.88 642 LEU A C 1
ATOM 4978 O O . LEU A 1 642 ? -21.263 -1.440 7.730 1.00 61.88 642 LEU A O 1
ATOM 4982 N N . ARG A 1 643 ? -19.724 -1.330 6.104 1.00 65.69 643 ARG A N 1
ATOM 4983 C CA . ARG A 1 643 ? -20.642 -0.782 5.090 1.00 65.69 643 ARG A CA 1
ATOM 4984 C C . ARG A 1 643 ? -21.784 -1.739 4.746 1.00 65.69 643 ARG A C 1
ATOM 4986 O O . ARG A 1 643 ? -22.906 -1.290 4.554 1.00 65.69 643 ARG A O 1
ATOM 4993 N N . GLY A 1 644 ? -21.507 -3.041 4.683 1.00 53.88 644 GLY A N 1
ATOM 4994 C CA . GLY A 1 644 ? -22.496 -4.098 4.463 1.00 53.88 644 GLY A CA 1
ATOM 4995 C C . GLY A 1 644 ? -23.511 -4.186 5.602 1.00 53.88 644 GLY A C 1
ATOM 4996 O O . GLY A 1 644 ? -24.682 -4.448 5.355 1.00 53.88 644 GLY A O 1
ATOM 4997 N N . ALA A 1 645 ? -23.094 -3.855 6.827 1.00 63.81 645 ALA A N 1
ATOM 4998 C CA . ALA A 1 645 ? -23.974 -3.691 7.982 1.00 63.81 645 ALA A CA 1
ATOM 4999 C C . ALA A 1 645 ? -24.672 -2.313 8.048 1.00 63.81 645 ALA A C 1
ATOM 5001 O O . ALA A 1 645 ? -25.321 -2.006 9.044 1.00 63.81 645 ALA A O 1
ATOM 5002 N N . GLY A 1 646 ? -24.541 -1.471 7.015 1.00 70.69 646 GLY A N 1
ATOM 5003 C CA . GLY A 1 646 ? -25.154 -0.141 6.960 1.00 70.69 646 GLY A CA 1
ATOM 5004 C C . GLY A 1 646 ? -24.434 0.939 7.776 1.00 70.69 646 GLY A C 1
ATOM 5005 O O . GLY A 1 646 ? -24.985 2.023 7.949 1.00 70.69 646 GLY A O 1
ATOM 5006 N N . VAL A 1 647 ? -23.218 0.676 8.267 1.00 77.75 647 VAL A N 1
ATOM 5007 C CA . VAL A 1 647 ? -22.422 1.648 9.032 1.00 77.75 647 VAL A CA 1
ATOM 5008 C C . VAL A 1 647 ? -21.744 2.632 8.081 1.00 77.75 647 VAL A C 1
ATOM 5010 O O . VAL A 1 647 ? -20.999 2.230 7.176 1.00 77.75 647 VAL A O 1
ATOM 5013 N N . ASP A 1 648 ? -21.964 3.928 8.307 1.00 74.69 648 ASP A N 1
ATOM 5014 C CA . ASP A 1 648 ? -21.233 4.970 7.594 1.00 74.69 648 ASP A CA 1
ATOM 5015 C C . ASP A 1 648 ? -19.755 4.983 8.026 1.00 74.69 648 ASP A C 1
ATOM 5017 O O . ASP A 1 648 ? -19.411 4.902 9.202 1.00 74.69 648 ASP A O 1
ATOM 5021 N N . THR A 1 649 ? -18.860 5.056 7.045 1.00 73.31 649 THR A N 1
ATOM 5022 C CA . THR A 1 649 ? -17.400 5.041 7.233 1.00 73.31 649 THR A CA 1
ATOM 5023 C C . THR A 1 649 ? -16.723 6.249 6.583 1.00 73.31 649 THR A C 1
ATOM 5025 O O . THR A 1 649 ? -15.506 6.240 6.393 1.00 73.31 649 THR A O 1
ATOM 5028 N N . THR A 1 650 ? -17.495 7.267 6.195 1.00 69.81 650 THR A N 1
ATOM 5029 C CA . THR A 1 650 ? -16.999 8.533 5.628 1.00 69.81 650 THR A CA 1
ATOM 5030 C C . THR A 1 650 ? -16.105 9.294 6.608 1.00 69.81 650 THR A C 1
ATOM 5032 O O . THR A 1 650 ? -15.107 9.870 6.183 1.00 69.81 650 THR A O 1
ATOM 5035 N N . LEU A 1 651 ? -16.399 9.200 7.908 1.00 73.94 651 LEU A N 1
ATOM 5036 C CA . LEU A 1 651 ? -15.723 9.921 8.994 1.00 73.94 651 LEU A CA 1
ATOM 5037 C C . LEU A 1 651 ? -14.479 9.208 9.564 1.00 73.94 651 LEU A C 1
ATOM 5039 O O . LEU A 1 651 ? -13.958 9.600 10.604 1.00 73.94 651 LEU A O 1
ATOM 5043 N N . VAL A 1 652 ? -14.013 8.121 8.941 1.00 78.94 652 VAL A N 1
ATOM 5044 C CA . VAL A 1 652 ? -12.876 7.336 9.455 1.00 78.94 652 VAL A CA 1
ATOM 5045 C C . VAL A 1 652 ? -11.544 8.058 9.223 1.00 78.94 652 VAL A C 1
ATOM 5047 O O . VAL A 1 652 ? -11.208 8.417 8.092 1.00 78.94 652 VAL A O 1
ATOM 5050 N N . GLU A 1 653 ? -10.723 8.150 10.274 1.00 74.25 653 GLU A N 1
ATOM 5051 C CA . GLU A 1 653 ? -9.336 8.602 10.164 1.00 74.25 653 GLU A CA 1
ATOM 5052 C C . GLU A 1 653 ? -8.443 7.533 9.521 1.00 74.25 653 GLU A C 1
ATOM 5054 O O . GLU A 1 653 ? -8.304 6.421 10.037 1.00 74.25 653 GLU A O 1
ATOM 5059 N N . GLU A 1 654 ? -7.759 7.871 8.425 1.00 69.69 654 GLU A N 1
ATOM 5060 C CA . GLU A 1 654 ? -6.746 6.985 7.849 1.00 69.69 654 GLU A CA 1
ATOM 5061 C C . GLU A 1 654 ? -5.327 7.396 8.261 1.00 69.69 654 GLU A C 1
ATOM 5063 O O . GLU A 1 654 ? -4.771 8.385 7.782 1.00 69.69 654 GLU A O 1
ATOM 5068 N N . VAL A 1 655 ? -4.706 6.582 9.117 1.00 59.06 655 VAL A N 1
ATOM 5069 C CA . VAL A 1 655 ? -3.330 6.776 9.594 1.00 59.06 655 VAL A CA 1
ATOM 5070 C C . VAL A 1 655 ? -2.339 6.145 8.607 1.00 59.06 655 VAL A C 1
ATOM 5072 O O . VAL A 1 655 ? -2.435 4.965 8.272 1.00 59.06 655 VAL A O 1
ATOM 5075 N N . THR A 1 656 ? -1.362 6.923 8.125 1.00 54.56 656 THR A N 1
ATOM 5076 C CA . THR A 1 656 ? -0.424 6.492 7.062 1.00 54.56 656 THR A CA 1
ATOM 5077 C C . THR A 1 656 ? 1.021 6.276 7.526 1.00 54.56 656 THR A C 1
ATOM 5079 O O . THR A 1 656 ? 1.937 6.195 6.705 1.00 54.56 656 THR A O 1
ATOM 5082 N N . ASP A 1 657 ? 1.234 6.125 8.833 1.00 53.66 657 ASP A N 1
ATOM 5083 C CA . ASP A 1 657 ? 2.550 5.921 9.460 1.00 53.66 657 ASP A CA 1
ATOM 5084 C C . ASP A 1 657 ? 3.116 4.491 9.301 1.00 53.66 657 ASP A C 1
ATOM 5086 O O . ASP A 1 657 ? 4.253 4.215 9.685 1.00 53.66 657 ASP A O 1
ATOM 5090 N N . GLY A 1 658 ? 2.359 3.590 8.667 1.00 45.62 658 GLY A N 1
ATOM 5091 C CA . GLY A 1 658 ? 2.744 2.195 8.443 1.00 45.62 658 GLY A CA 1
ATOM 5092 C C . GLY A 1 658 ? 2.291 1.233 9.542 1.00 45.62 658 GLY A C 1
ATOM 5093 O O . GLY A 1 658 ? 2.587 0.039 9.438 1.00 45.62 658 GLY A O 1
ATOM 5094 N N . SER A 1 659 ? 1.560 1.722 10.543 1.00 55.50 659 SER A N 1
ATOM 5095 C CA . SER A 1 659 ? 0.879 0.899 11.538 1.00 55.50 659 SER A CA 1
ATOM 5096 C C . SER A 1 659 ? -0.173 -0.006 10.894 1.00 55.50 659 SER A C 1
ATOM 5098 O O . SER A 1 659 ? -0.813 0.346 9.901 1.00 55.50 659 SER A O 1
ATOM 5100 N N . GLY A 1 660 ? -0.334 -1.214 11.433 1.00 51.91 660 GLY A N 1
ATOM 5101 C CA . GLY A 1 660 ? -1.380 -2.137 10.988 1.00 51.91 660 GLY A CA 1
ATOM 5102 C C . GLY A 1 660 ? -2.701 -1.871 11.705 1.00 51.91 660 GLY A C 1
ATOM 5103 O O . GLY A 1 660 ? -2.697 -1.375 12.826 1.00 51.91 660 GLY A O 1
ATOM 5104 N N . LEU A 1 661 ? -3.829 -2.265 11.104 1.00 64.25 661 LEU A N 1
ATOM 5105 C CA . LEU A 1 661 ? -5.099 -2.297 11.834 1.00 64.25 661 LEU A CA 1
ATOM 5106 C C . LEU A 1 661 ? -4.999 -3.261 13.031 1.00 64.25 661 LEU A C 1
ATOM 5108 O O . LEU A 1 661 ? -4.377 -4.325 12.889 1.00 64.25 661 LEU A O 1
ATOM 5112 N N . PRO A 1 662 ? -5.607 -2.926 14.183 1.00 65.00 662 PRO A N 1
ATOM 5113 C CA . PRO A 1 662 ? -5.710 -3.837 15.307 1.00 65.00 662 PRO A CA 1
ATOM 5114 C C . PRO A 1 662 ? -6.296 -5.179 14.869 1.00 65.00 662 PRO A C 1
ATOM 5116 O O . PRO A 1 662 ? -7.225 -5.243 14.066 1.00 65.00 662 PRO A O 1
ATOM 5119 N N . SER A 1 663 ? -5.726 -6.263 15.379 1.00 68.69 663 SER A N 1
ATOM 5120 C CA . SER A 1 663 ? -6.174 -7.621 15.078 1.00 68.69 663 SER A CA 1
ATOM 5121 C C . SER A 1 663 ? -6.141 -8.459 16.340 1.00 68.69 663 SER A C 1
ATOM 5123 O O . SER A 1 663 ? -5.148 -8.395 17.072 1.00 68.69 663 SER A O 1
ATOM 5125 N N . SER A 1 664 ? -7.150 -9.296 16.534 1.00 60.41 664 SER A N 1
ATOM 5126 C CA . SER A 1 664 ? -7.237 -10.187 17.687 1.00 60.41 664 SER A CA 1
ATOM 5127 C C . SER A 1 664 ? -7.408 -11.632 17.239 1.00 60.41 664 SER A C 1
ATOM 5129 O O . SER A 1 664 ? -8.147 -11.911 16.297 1.00 60.41 664 SER A O 1
ATOM 5131 N N . LEU A 1 665 ? -6.716 -12.546 17.916 1.00 62.62 665 LEU A N 1
ATOM 5132 C CA . LEU A 1 665 ? -7.034 -13.967 17.898 1.00 62.62 665 LEU A CA 1
ATOM 5133 C C . LEU A 1 665 ? -8.020 -14.219 19.037 1.00 62.62 665 LEU A C 1
ATOM 5135 O O . LEU A 1 665 ? -7.703 -13.934 20.192 1.00 62.62 665 LEU A O 1
ATOM 5139 N N . VAL A 1 666 ? -9.202 -14.731 18.709 1.00 67.44 666 VAL A N 1
ATOM 5140 C CA . VAL A 1 666 ? -10.213 -15.096 19.702 1.00 67.44 666 VAL A CA 1
ATOM 5141 C C . VAL A 1 666 ? -10.320 -16.610 19.748 1.00 67.44 666 VAL A C 1
ATOM 5143 O O . VAL A 1 666 ? -10.606 -17.242 18.736 1.00 67.44 666 VAL A O 1
ATOM 5146 N N . VAL A 1 667 ? -10.091 -17.179 20.928 1.00 75.44 667 VAL A N 1
ATOM 5147 C CA . VAL A 1 667 ? -10.350 -18.591 21.212 1.00 75.44 667 VAL A CA 1
ATOM 5148 C C . VAL A 1 667 ? -11.664 -18.666 21.978 1.00 75.44 667 VAL A C 1
ATOM 5150 O O . VAL A 1 667 ? -11.769 -18.098 23.065 1.00 75.44 667 VAL A O 1
ATOM 5153 N N . LEU A 1 668 ? -12.657 -19.334 21.395 1.00 76.06 668 LEU A N 1
ATOM 5154 C CA . LEU A 1 668 ? -13.962 -19.580 22.007 1.00 76.06 668 LEU A CA 1
ATOM 5155 C C . LEU A 1 668 ? -14.019 -21.023 22.514 1.00 76.06 668 LEU A C 1
ATOM 5157 O O . LEU A 1 668 ? -13.755 -21.956 21.758 1.00 76.06 668 LEU A O 1
ATOM 5161 N N . SER A 1 669 ? -14.351 -21.200 23.791 1.00 79.94 669 SER A N 1
ATOM 5162 C CA . SER A 1 669 ? -14.618 -22.514 24.377 1.00 79.94 669 SER A CA 1
ATOM 5163 C C . SER A 1 669 ? -16.048 -22.924 24.046 1.00 79.94 669 SER A C 1
ATOM 5165 O O . SER A 1 669 ? -16.983 -22.234 24.441 1.00 79.94 669 SER A O 1
ATOM 5167 N N . GLN A 1 670 ? -16.217 -24.052 23.356 1.00 73.75 670 GLN A N 1
ATOM 5168 C CA . GLN A 1 670 ? -17.546 -24.594 23.054 1.00 73.75 670 GLN A CA 1
ATOM 5169 C C . GLN A 1 670 ? -18.268 -25.088 24.315 1.00 73.75 670 GLN A C 1
ATOM 5171 O O . GLN A 1 670 ? -19.475 -24.926 24.412 1.00 73.75 670 GLN A O 1
ATOM 5176 N N . ASP A 1 671 ? -17.527 -25.598 25.304 1.00 77.31 671 ASP A N 1
ATOM 5177 C CA . ASP A 1 671 ? -18.103 -26.162 26.535 1.00 77.31 671 ASP A CA 1
ATOM 5178 C C . ASP A 1 671 ? -18.674 -25.101 27.486 1.00 77.31 671 ASP A C 1
ATOM 5180 O O . ASP A 1 671 ? -19.544 -25.387 28.302 1.00 77.31 671 ASP A O 1
ATOM 5184 N N . THR A 1 672 ? -18.132 -23.881 27.443 1.00 78.94 672 THR A N 1
ATOM 5185 C CA . THR A 1 672 ? -18.464 -22.820 28.414 1.00 78.94 672 THR A CA 1
ATOM 5186 C C . THR A 1 672 ? -18.968 -21.530 27.769 1.00 78.94 672 THR A C 1
ATOM 5188 O O . THR A 1 672 ? -19.331 -20.595 28.481 1.00 78.94 672 THR A O 1
ATOM 5191 N N . GLY A 1 673 ? -18.891 -21.413 26.439 1.00 71.19 673 GLY A N 1
ATOM 5192 C CA . GLY A 1 673 ? -19.108 -20.166 25.692 1.00 71.19 673 GLY A CA 1
ATOM 5193 C C . GLY A 1 673 ? -18.129 -19.034 26.050 1.00 71.19 673 GLY A C 1
ATOM 5194 O O . GLY A 1 673 ? -18.290 -17.882 25.617 1.00 71.19 673 GLY A O 1
ATOM 5195 N N . SER A 1 674 ? -17.111 -19.329 26.870 1.00 78.19 674 SER A N 1
ATOM 5196 C CA . SER A 1 674 ? -16.103 -18.362 27.294 1.00 78.19 674 SER A CA 1
ATOM 5197 C C . SER A 1 674 ? -15.157 -18.018 26.146 1.00 78.19 674 SER A C 1
ATOM 5199 O O . SER A 1 674 ? -14.979 -18.774 25.190 1.00 78.19 674 SER A O 1
ATOM 5201 N N . ARG A 1 675 ? -14.541 -16.840 26.240 1.00 81.50 675 ARG A N 1
ATOM 5202 C CA . ARG A 1 675 ? -13.647 -16.298 25.217 1.00 81.50 675 ARG A CA 1
ATOM 5203 C C . ARG A 1 675 ? -12.318 -15.902 25.834 1.00 81.50 675 ARG A C 1
ATOM 5205 O O . ARG A 1 675 ? -12.283 -15.258 26.879 1.00 81.50 675 ARG A O 1
ATOM 5212 N N . THR A 1 676 ? -11.234 -16.214 25.141 1.00 80.25 676 THR A N 1
ATOM 5213 C CA . THR A 1 676 ? -9.904 -15.677 25.428 1.00 80.25 676 THR A CA 1
ATOM 5214 C C . THR A 1 676 ? -9.451 -14.867 24.224 1.00 80.25 676 THR A C 1
ATOM 5216 O O . THR A 1 676 ? -9.415 -15.379 23.105 1.00 80.25 676 THR A O 1
ATOM 5219 N N . ILE A 1 677 ? -9.133 -13.591 24.443 1.00 71.69 677 ILE A N 1
ATOM 5220 C CA . ILE A 1 677 ? -8.787 -12.650 23.376 1.00 71.69 677 ILE A CA 1
ATOM 5221 C C . ILE A 1 677 ? -7.299 -12.307 23.480 1.00 71.69 677 ILE A C 1
ATOM 5223 O O . ILE A 1 677 ? -6.856 -11.728 24.468 1.00 71.69 677 ILE A O 1
ATOM 5227 N N . ILE A 1 678 ? -6.535 -12.623 22.434 1.00 75.19 678 ILE A N 1
ATOM 5228 C CA . ILE A 1 678 ? -5.132 -12.223 22.282 1.00 75.19 678 ILE A CA 1
ATOM 5229 C C . ILE A 1 678 ? -5.080 -11.112 21.232 1.00 75.19 678 ILE A C 1
ATOM 5231 O O . ILE A 1 678 ? -5.152 -11.365 20.028 1.00 75.19 678 ILE A O 1
ATOM 5235 N N . SER A 1 679 ? -4.979 -9.867 21.694 1.00 68.12 679 SER A N 1
ATOM 5236 C CA . SER A 1 679 ? -5.060 -8.671 20.849 1.00 68.12 679 SER A CA 1
ATOM 5237 C C . SER A 1 679 ? -3.685 -8.099 20.501 1.00 68.12 679 SER A C 1
ATOM 5239 O O . SER A 1 679 ? -2.798 -8.007 21.345 1.00 68.12 679 SER A O 1
ATOM 5241 N N . SER A 1 680 ? -3.526 -7.623 19.265 1.00 74.44 680 SER A N 1
ATOM 5242 C CA . SER A 1 680 ? -2.380 -6.824 18.826 1.00 74.44 680 SER A CA 1
ATOM 5243 C C . SER A 1 680 ? -2.853 -5.504 18.234 1.00 74.44 680 SER A C 1
ATOM 5245 O O . SER A 1 680 ? -3.618 -5.486 17.272 1.00 74.44 680 SER A O 1
ATOM 5247 N N . ARG A 1 681 ? -2.350 -4.388 18.774 1.00 67.06 681 ARG A N 1
ATOM 5248 C CA . ARG A 1 681 ? -2.645 -3.030 18.279 1.00 67.06 681 ARG A CA 1
ATOM 5249 C C . ARG A 1 681 ? -1.861 -2.643 17.027 1.00 67.06 681 ARG A C 1
ATOM 5251 O O . ARG A 1 681 ? -2.167 -1.633 16.411 1.00 67.06 681 ARG A O 1
ATOM 5258 N N . ARG A 1 682 ? -0.821 -3.413 16.684 1.00 67.38 682 ARG A N 1
ATOM 5259 C CA . ARG A 1 682 ? 0.048 -3.195 15.513 1.00 67.38 682 ARG A CA 1
ATOM 5260 C C . ARG A 1 682 ? 0.541 -1.747 15.326 1.00 67.38 682 ARG A C 1
ATOM 5262 O O . ARG A 1 682 ? 0.758 -1.318 14.196 1.00 67.38 682 ARG A O 1
ATOM 5269 N N . GLY A 1 683 ? 0.750 -1.031 16.432 1.00 71.44 683 GLY A N 1
ATOM 5270 C CA . GLY A 1 683 ? 1.289 0.331 16.447 1.00 71.44 683 GLY A CA 1
ATOM 5271 C C . GLY A 1 683 ? 0.293 1.445 16.119 1.00 71.44 683 GLY A C 1
ATOM 5272 O O . GLY A 1 683 ? 0.694 2.600 16.186 1.00 71.44 683 GLY A O 1
ATOM 5273 N N . LEU A 1 684 ? -0.975 1.136 15.807 1.00 77.62 684 LEU A N 1
ATOM 5274 C CA . LEU A 1 684 ? -1.948 2.160 15.420 1.00 77.62 684 LEU A CA 1
ATOM 5275 C C . LEU A 1 684 ? -2.252 3.088 16.601 1.00 77.62 684 LEU A C 1
ATOM 5277 O O . LEU A 1 684 ? -2.602 2.615 17.689 1.00 77.62 684 LEU A O 1
ATOM 5281 N N . ARG A 1 685 ? -2.112 4.398 16.377 1.00 84.50 685 ARG A N 1
ATOM 5282 C CA . ARG A 1 685 ? -2.472 5.417 17.368 1.00 84.50 685 ARG A CA 1
ATOM 5283 C C . ARG A 1 685 ? -3.987 5.519 17.551 1.00 84.50 685 ARG A C 1
ATOM 5285 O O . ARG A 1 685 ? -4.748 5.149 16.662 1.00 84.50 685 ARG A O 1
ATOM 5292 N N . GLU A 1 686 ? -4.400 6.046 18.699 1.00 85.44 686 GLU A N 1
ATOM 5293 C CA . GLU A 1 686 ? -5.797 6.419 18.928 1.00 85.44 686 GLU A CA 1
ATOM 5294 C C . GLU A 1 686 ? -6.194 7.627 18.062 1.00 85.44 686 GLU A C 1
ATOM 5296 O O . GLU A 1 686 ? -5.333 8.349 17.536 1.00 85.44 686 GLU A O 1
ATOM 5301 N N . MET A 1 687 ? -7.507 7.821 17.906 1.00 85.81 687 MET A N 1
ATOM 5302 C CA . MET A 1 687 ? -8.072 8.971 17.200 1.00 85.81 687 MET A CA 1
ATOM 5303 C C . MET A 1 687 ? -7.648 10.274 17.878 1.00 85.81 687 MET A C 1
ATOM 5305 O O . MET A 1 687 ? -7.667 10.389 19.107 1.00 85.81 687 MET A O 1
ATOM 5309 N N . ASP A 1 688 ? -7.258 11.242 17.056 1.00 84.44 688 ASP A N 1
ATOM 5310 C CA . ASP A 1 688 ? -6.815 12.548 17.521 1.00 84.44 688 ASP A CA 1
ATOM 5311 C C . ASP A 1 688 ? -8.004 13.525 17.675 1.00 84.44 688 ASP A C 1
ATOM 5313 O O . ASP A 1 688 ? -8.893 13.523 16.816 1.00 84.44 688 ASP A O 1
ATOM 5317 N N . PRO A 1 689 ? -8.048 14.366 18.731 1.00 90.31 689 PRO A N 1
ATOM 5318 C CA . PRO A 1 689 ? -9.122 15.342 18.918 1.00 90.31 689 PRO A CA 1
ATOM 5319 C C . PRO A 1 689 ? -9.294 16.326 17.755 1.00 90.31 689 PRO A C 1
ATOM 5321 O O . PRO A 1 689 ? -10.428 16.687 17.447 1.00 90.31 689 PRO A O 1
ATOM 5324 N N . ASP A 1 690 ? -8.215 16.720 17.075 1.00 86.69 690 ASP A N 1
ATOM 5325 C CA . ASP A 1 690 ? -8.298 17.640 15.937 1.00 86.69 690 ASP A CA 1
ATOM 5326 C C . ASP A 1 690 ? -9.024 16.963 14.768 1.00 86.69 690 ASP A C 1
ATOM 5328 O O . ASP A 1 690 ? -9.886 17.559 14.119 1.00 86.69 690 ASP A O 1
ATOM 5332 N N . HIS A 1 691 ? -8.731 15.679 14.531 1.00 85.94 691 HIS A N 1
ATOM 5333 C CA . HIS A 1 691 ? -9.452 14.895 13.532 1.00 85.94 691 HIS A CA 1
ATOM 5334 C C . HIS A 1 691 ? -10.933 14.742 13.893 1.00 85.94 691 HIS A C 1
ATOM 5336 O O . HIS A 1 691 ? -11.788 14.890 13.022 1.00 85.94 691 HIS A O 1
ATOM 5342 N N . PHE A 1 692 ? -11.242 14.480 15.166 1.00 89.81 692 PHE A N 1
ATOM 5343 C CA . PHE A 1 692 ? -12.620 14.382 15.644 1.00 89.81 692 PHE A CA 1
ATOM 5344 C C . PHE A 1 692 ? -13.413 15.673 15.390 1.00 89.81 692 PHE A C 1
ATOM 5346 O O . PHE A 1 692 ? -14.548 15.604 14.923 1.00 89.81 692 PHE A O 1
ATOM 5353 N N . GLY A 1 693 ? -12.809 16.846 15.620 1.00 84.75 693 GLY A N 1
ATOM 5354 C CA . GLY A 1 693 ? -13.435 18.135 15.308 1.00 84.75 693 GLY A CA 1
ATOM 5355 C C . GLY A 1 693 ? -13.776 18.284 13.824 1.00 84.75 693 GLY A C 1
ATOM 5356 O O . GLY A 1 693 ? -14.914 18.595 13.479 1.00 84.75 693 GLY A O 1
ATOM 5357 N N . VAL A 1 694 ? -12.833 17.953 12.938 1.00 78.56 694 VAL A N 1
ATOM 5358 C CA . VAL A 1 694 ? -13.065 17.973 11.482 1.00 78.56 694 VAL A CA 1
ATOM 5359 C C . VAL A 1 694 ? -14.160 16.985 11.067 1.00 78.56 694 VAL A C 1
ATOM 5361 O O . VAL A 1 694 ? -14.992 17.302 10.218 1.00 78.56 694 VAL A O 1
ATOM 5364 N N . ALA A 1 695 ? -14.176 15.786 11.651 1.00 80.81 695 ALA A N 1
ATOM 5365 C CA . ALA A 1 695 ? -15.193 14.777 11.369 1.00 80.81 695 ALA A CA 1
ATOM 5366 C C . ALA A 1 695 ? -16.594 15.242 11.803 1.00 80.81 695 ALA A C 1
ATOM 5368 O O . ALA A 1 695 ? -17.570 15.008 11.092 1.00 80.81 695 ALA A O 1
ATOM 5369 N N . LEU A 1 696 ? -16.693 15.947 12.932 1.00 78.25 696 LEU A N 1
ATOM 5370 C CA . LEU A 1 696 ? -17.946 16.517 13.418 1.00 78.25 696 LEU A CA 1
ATOM 5371 C C . LEU A 1 696 ? -18.481 17.605 12.472 1.00 78.25 696 LEU A C 1
ATOM 5373 O O . LEU A 1 696 ? -19.663 17.588 12.133 1.00 78.25 696 LEU A O 1
ATOM 5377 N N . GLU A 1 697 ? -17.619 18.504 11.991 1.00 74.00 697 GLU A N 1
ATOM 5378 C CA . GLU A 1 697 ? -17.990 19.517 10.991 1.00 74.00 697 GLU A CA 1
ATOM 5379 C C . GLU A 1 697 ? -18.471 18.876 9.680 1.00 74.00 697 GLU A C 1
ATOM 5381 O O . GLU A 1 697 ? -19.474 19.296 9.103 1.00 74.00 697 GLU A O 1
ATOM 5386 N N . GLN A 1 698 ? -17.793 17.820 9.217 1.00 68.38 698 GLN A N 1
ATOM 5387 C CA . GLN A 1 698 ? -18.194 17.071 8.020 1.00 68.38 698 GLN A CA 1
ATOM 5388 C C . GLN A 1 698 ? -19.559 16.402 8.194 1.00 68.38 698 GLN A C 1
ATOM 5390 O O . GLN A 1 698 ? -20.413 16.520 7.314 1.00 68.38 698 GLN A O 1
ATOM 5395 N N . ALA A 1 699 ? -19.793 15.765 9.345 1.00 67.06 699 ALA A N 1
ATOM 5396 C CA . ALA A 1 699 ? -21.081 15.168 9.679 1.00 67.06 699 ALA A CA 1
ATOM 5397 C C . ALA A 1 699 ? -22.215 16.210 9.688 1.00 67.06 699 ALA A C 1
ATOM 5399 O O . ALA A 1 699 ? -23.327 15.915 9.268 1.00 67.06 699 ALA A O 1
ATOM 5400 N N . GLN A 1 700 ? -21.942 17.445 10.116 1.00 65.75 700 GLN A N 1
ATOM 5401 C CA . GLN A 1 700 ? -22.930 18.529 10.109 1.00 65.75 700 GLN A CA 1
ATOM 5402 C C . GLN A 1 700 ? -23.198 19.094 8.701 1.00 65.75 700 GLN A C 1
ATOM 5404 O O . GLN A 1 700 ? -24.319 19.505 8.409 1.00 65.75 700 GLN A O 1
ATOM 5409 N N . LEU A 1 701 ? -22.199 19.104 7.810 1.00 54.81 701 LEU A N 1
ATOM 5410 C CA . LEU A 1 701 ? -22.316 19.636 6.444 1.00 54.81 701 LEU A CA 1
ATOM 5411 C C . LEU A 1 701 ? -22.975 18.661 5.451 1.00 54.81 701 LEU A C 1
ATOM 5413 O O . LEU A 1 701 ? -23.665 19.100 4.529 1.00 54.81 701 LEU A O 1
ATOM 5417 N N . GLU A 1 702 ? -22.752 17.353 5.600 1.00 51.69 702 GLU A N 1
ATOM 5418 C CA . GLU A 1 702 ? -23.229 16.332 4.651 1.00 51.69 702 GLU A CA 1
ATOM 5419 C C . GLU A 1 702 ? -24.637 15.792 4.965 1.00 51.69 702 GLU A C 1
ATOM 5421 O O . GLU A 1 702 ? -25.237 15.116 4.125 1.00 51.69 702 GLU A O 1
ATOM 5426 N N . VAL A 1 703 ? -25.223 16.158 6.114 1.00 48.72 703 VAL A N 1
ATOM 5427 C CA . VAL A 1 703 ? -26.513 15.626 6.584 1.00 48.72 703 VAL A CA 1
ATOM 5428 C C . VAL A 1 703 ? -27.675 16.653 6.602 1.00 48.72 703 VAL A C 1
ATOM 5430 O O . VAL A 1 703 ? -28.347 16.793 7.618 1.00 48.72 703 VAL A O 1
ATOM 5433 N N . PRO A 1 704 ? -28.041 17.347 5.497 1.00 41.78 704 PRO A N 1
ATOM 5434 C CA . PRO A 1 704 ? -29.271 18.155 5.494 1.00 41.78 704 PRO A CA 1
ATOM 5435 C C . PRO A 1 704 ? -30.569 17.343 5.323 1.00 41.78 704 PRO A C 1
ATOM 5437 O O . PRO A 1 704 ? -31.652 17.905 5.438 1.00 41.78 704 PRO A O 1
ATOM 5440 N N . THR A 1 705 ? -30.505 16.050 4.965 1.00 45.69 705 THR A N 1
ATOM 5441 C CA . THR A 1 705 ? -31.708 15.265 4.580 1.00 45.69 705 THR A CA 1
ATOM 5442 C C . THR A 1 705 ? -31.780 13.832 5.125 1.00 45.69 705 THR A C 1
ATOM 5444 O O . THR A 1 705 ? -32.747 13.129 4.838 1.00 45.69 705 THR A O 1
ATOM 5447 N N . LYS A 1 706 ? -30.820 13.378 5.946 1.00 42.56 706 LYS A N 1
ATOM 5448 C CA . LYS A 1 706 ? -30.848 12.031 6.553 1.00 42.56 706 LYS A CA 1
ATOM 5449 C C . LYS A 1 706 ? -30.378 12.036 8.019 1.00 42.56 706 LYS A C 1
ATOM 5451 O O . LYS A 1 706 ? -29.379 11.419 8.350 1.00 42.56 706 LYS A O 1
ATOM 5456 N N . GLY A 1 707 ? -31.144 12.726 8.868 1.00 52.72 707 GLY A N 1
ATOM 5457 C CA . GLY A 1 707 ? -31.068 12.668 10.336 1.00 52.72 707 GLY A CA 1
ATOM 5458 C C . GLY A 1 707 ? -29.931 13.487 10.942 1.00 52.72 707 GLY A C 1
ATOM 5459 O O . GLY A 1 707 ? -28.781 13.078 10.885 1.00 52.72 707 GLY A O 1
ATOM 5460 N N . GLU A 1 708 ? -30.250 14.632 11.547 1.00 61.25 708 GLU A N 1
ATOM 5461 C CA . GLU A 1 708 ? -29.293 15.421 12.333 1.00 61.25 708 GLU A CA 1
ATOM 5462 C C . GLU A 1 708 ? -28.550 14.528 13.343 1.00 61.25 708 GLU A C 1
ATOM 5464 O O . GLU A 1 708 ? -29.138 13.615 13.934 1.00 61.25 708 GLU A O 1
ATOM 5469 N N . LEU A 1 709 ? -27.250 14.778 13.543 1.00 66.56 709 LEU A N 1
ATOM 5470 C CA . LEU A 1 709 ? -26.464 14.070 14.551 1.00 66.56 709 LEU A CA 1
ATOM 5471 C C . LEU A 1 709 ? -27.105 14.290 15.928 1.00 66.56 709 LEU A C 1
ATOM 5473 O O . LEU A 1 709 ? -26.983 15.361 16.512 1.00 66.56 709 LEU A O 1
ATOM 5477 N N . CYS A 1 710 ? -27.775 13.267 16.449 1.00 77.50 710 CYS A N 1
ATOM 5478 C CA . CYS A 1 710 ? -28.522 13.345 17.705 1.00 77.50 710 CYS A CA 1
ATOM 5479 C C . CYS A 1 710 ? -27.803 12.671 18.879 1.00 77.50 710 CYS A C 1
ATOM 5481 O O . CYS A 1 710 ? -28.114 12.967 20.030 1.00 77.50 710 CYS A O 1
ATOM 5483 N N . TRP A 1 711 ? -26.826 11.798 18.609 1.00 88.06 711 TRP A N 1
ATOM 5484 C CA . TRP A 1 711 ? -26.121 11.019 19.628 1.00 88.06 711 TRP A CA 1
ATOM 5485 C C . TRP A 1 711 ? -24.662 10.766 19.233 1.00 88.06 711 TRP A C 1
ATOM 5487 O O . TRP A 1 711 ? -24.368 10.441 18.085 1.00 88.06 711 TRP A O 1
ATOM 5497 N N . CYS A 1 712 ? -23.747 10.871 20.194 1.00 91.00 712 CYS A N 1
ATOM 5498 C CA . CYS A 1 712 ? -22.335 10.530 20.062 1.00 91.00 712 CYS A CA 1
ATOM 5499 C C . CYS A 1 712 ? -21.911 9.597 21.206 1.00 91.00 712 CYS A C 1
ATOM 5501 O O . CYS A 1 712 ? -22.220 9.838 22.377 1.00 91.00 712 CYS A O 1
ATOM 5503 N N . HIS A 1 713 ? -21.219 8.511 20.871 1.00 94.44 713 HIS A N 1
ATOM 5504 C CA . HIS A 1 713 ? -20.695 7.548 21.835 1.00 94.44 713 HIS A CA 1
ATOM 5505 C C . HIS A 1 713 ? -19.167 7.493 21.765 1.00 94.44 713 HIS A C 1
ATOM 5507 O O . HIS A 1 713 ? -18.615 7.337 20.677 1.00 94.44 713 HIS A O 1
ATOM 5513 N N . LEU A 1 714 ? -18.489 7.600 22.912 1.00 94.06 714 LEU A N 1
ATOM 5514 C CA . LEU A 1 714 ? -17.027 7.568 23.007 1.00 94.06 714 LEU A CA 1
ATOM 5515 C C . LEU A 1 714 ? -16.540 6.441 23.934 1.00 94.06 714 LEU A C 1
ATOM 5517 O O . LEU A 1 714 ? -16.793 6.460 25.139 1.00 94.06 714 LEU A O 1
ATOM 5521 N N . GLU A 1 715 ? -15.756 5.503 23.397 1.00 94.62 715 GLU A N 1
ATOM 5522 C CA . GLU A 1 715 ? -15.005 4.528 24.202 1.00 94.62 715 GLU A CA 1
ATOM 5523 C C . GLU A 1 715 ? -13.813 5.229 24.885 1.00 94.62 715 GLU A C 1
ATOM 5525 O O . GLU A 1 715 ? -12.956 5.827 24.221 1.00 94.62 715 GLU A O 1
ATOM 5530 N N . CYS A 1 716 ? -13.703 5.147 26.215 1.00 93.69 716 CYS A N 1
ATOM 5531 C CA . CYS A 1 716 ? -12.609 5.762 26.969 1.00 93.69 716 CYS A CA 1
ATOM 5532 C C . CYS A 1 716 ? -11.305 4.976 26.787 1.00 93.69 716 CYS A C 1
ATOM 5534 O O . CYS A 1 716 ? -10.948 4.099 27.574 1.00 93.69 716 CYS A O 1
ATOM 5536 N N . ARG A 1 717 ? -10.557 5.302 25.729 1.00 87.31 717 ARG A N 1
ATOM 5537 C CA . ARG A 1 717 ? -9.313 4.599 25.393 1.00 87.31 717 ARG A CA 1
ATOM 5538 C C . ARG A 1 717 ? -8.066 5.247 25.968 1.00 87.31 717 ARG A C 1
ATOM 5540 O O . ARG A 1 717 ? -7.339 4.579 26.702 1.00 87.31 717 ARG A O 1
ATOM 5547 N N . GLN A 1 718 ? -7.805 6.503 25.607 1.00 87.38 718 GLN A N 1
ATOM 5548 C CA . GLN A 1 718 ? -6.631 7.257 26.044 1.00 87.38 718 GLN A CA 1
ATOM 5549 C C . GLN A 1 718 ? -7.039 8.646 26.541 1.00 87.38 718 GLN A C 1
ATOM 5551 O O . GLN A 1 718 ? -7.523 9.489 25.783 1.00 87.38 718 GLN A O 1
ATOM 5556 N N . MET A 1 719 ? -6.789 8.895 27.825 1.00 89.12 719 MET A N 1
ATOM 5557 C CA . MET A 1 719 ? -6.973 10.205 28.449 1.00 89.12 719 MET A CA 1
ATOM 5558 C C . MET A 1 719 ? -5.684 11.037 28.312 1.00 89.12 719 MET A C 1
ATOM 5560 O O . MET A 1 719 ? -4.592 10.465 28.371 1.00 89.12 719 MET A O 1
ATOM 5564 N N . PRO A 1 720 ? -5.764 12.368 28.107 1.00 91.19 720 PRO A N 1
ATOM 5565 C CA . PRO A 1 720 ? -6.966 13.209 28.062 1.00 91.19 720 PRO A CA 1
ATOM 5566 C C . PRO A 1 720 ? -7.563 13.383 26.648 1.00 91.19 720 PRO A C 1
ATOM 5568 O O . PRO A 1 720 ? -8.351 14.296 26.434 1.00 91.19 720 PRO A O 1
ATOM 5571 N N . GLY A 1 721 ? -7.194 12.563 25.657 1.00 92.00 721 GLY A N 1
ATOM 5572 C CA . GLY A 1 721 ? -7.684 12.721 24.278 1.00 92.00 721 GLY A CA 1
ATOM 5573 C C . GLY A 1 721 ? -9.212 12.650 24.177 1.00 92.00 721 GLY A C 1
ATOM 5574 O O . GLY A 1 721 ? -9.837 13.542 23.613 1.00 92.00 721 GLY A O 1
ATOM 5575 N N . VAL A 1 722 ? -9.820 11.643 24.810 1.00 92.81 722 VAL A N 1
ATOM 5576 C CA . VAL A 1 722 ? -11.287 11.470 24.836 1.00 92.81 722 VAL A CA 1
ATOM 5577 C C . VAL A 1 722 ? -11.997 12.634 25.536 1.00 92.81 722 VAL A C 1
ATOM 5579 O O . VAL A 1 722 ? -13.034 13.087 25.061 1.00 92.81 722 VAL A O 1
ATOM 5582 N N . GLN A 1 723 ? -11.402 13.179 26.604 1.00 92.94 723 GLN A N 1
ATOM 5583 C CA . GLN A 1 723 ? -11.900 14.387 27.276 1.00 92.94 723 GLN A CA 1
ATOM 5584 C C . GLN A 1 723 ? -12.018 15.559 26.298 1.00 92.94 723 GLN A C 1
ATOM 5586 O O . GLN A 1 723 ? -13.061 16.198 26.218 1.00 92.94 723 GLN A O 1
ATOM 5591 N N . ARG A 1 724 ? -10.962 15.809 25.517 1.00 93.19 724 ARG A N 1
ATOM 5592 C CA . ARG A 1 724 ? -10.943 16.904 24.539 1.00 93.19 724 ARG A CA 1
ATOM 5593 C C . ARG A 1 724 ? -11.968 16.698 23.426 1.00 93.19 724 ARG A C 1
ATOM 5595 O O . ARG A 1 724 ? -12.606 17.656 23.017 1.00 93.19 724 ARG A O 1
ATOM 5602 N N . MET A 1 725 ? -12.169 15.461 22.965 1.00 93.12 725 MET A N 1
ATOM 5603 C CA . MET A 1 725 ? -13.218 15.145 21.983 1.00 93.12 725 MET A CA 1
ATOM 5604 C C . MET A 1 725 ? -14.619 15.468 22.521 1.00 93.12 725 MET A C 1
ATOM 5606 O O . MET A 1 725 ? -15.427 16.079 21.825 1.00 93.12 725 MET A O 1
ATOM 5610 N N . ALA A 1 726 ? -14.892 15.131 23.783 1.00 91.19 726 ALA A N 1
ATOM 5611 C CA . ALA A 1 726 ? -16.148 15.489 24.435 1.00 91.19 726 ALA A CA 1
ATOM 5612 C C . ALA A 1 726 ? -16.326 17.011 24.593 1.00 91.19 726 ALA A C 1
ATOM 5614 O O . ALA A 1 726 ? -17.423 17.519 24.376 1.00 91.19 726 ALA A O 1
ATOM 5615 N N . GLU A 1 727 ? -15.257 17.746 24.911 1.00 90.00 727 GLU A N 1
ATOM 5616 C CA . GLU A 1 727 ? -15.259 19.217 24.995 1.00 90.00 727 GLU A CA 1
ATOM 5617 C C . GLU A 1 727 ? -15.465 19.889 23.627 1.00 90.00 727 GLU A C 1
ATOM 5619 O O . GLU A 1 727 ? -16.113 20.929 23.557 1.00 90.00 727 GLU A O 1
ATOM 5624 N N . ILE A 1 728 ? -14.972 19.291 22.536 1.00 88.69 728 ILE A N 1
ATOM 5625 C CA . ILE A 1 728 ? -15.247 19.748 21.162 1.00 88.69 728 ILE A CA 1
ATOM 5626 C C . ILE A 1 728 ? -16.730 19.567 20.822 1.00 88.69 728 ILE A C 1
ATOM 5628 O O . ILE A 1 728 ? -17.351 20.471 20.267 1.00 88.69 728 ILE A O 1
ATOM 5632 N N . LEU A 1 729 ? -17.313 18.418 21.179 1.00 85.38 729 LEU A N 1
ATOM 5633 C CA . LEU A 1 729 ? -18.741 18.159 20.976 1.00 85.38 729 LEU A CA 1
ATOM 5634 C C . LEU A 1 729 ? -19.618 19.085 21.835 1.00 85.38 729 LEU A C 1
ATOM 5636 O O . LEU A 1 729 ? -20.706 19.481 21.415 1.00 85.38 729 LEU A O 1
ATOM 5640 N N . ARG A 1 730 ? -19.158 19.404 23.050 1.00 80.06 730 ARG A N 1
ATOM 5641 C CA . ARG A 1 730 ? -19.874 20.216 24.041 1.00 80.06 730 ARG A CA 1
ATOM 5642 C C . ARG A 1 730 ? -18.972 21.306 24.629 1.00 80.06 730 ARG A C 1
ATOM 5644 O O . ARG A 1 730 ? -18.512 21.170 25.767 1.00 80.06 730 ARG A O 1
ATOM 5651 N N . PRO A 1 731 ? -18.750 22.412 23.897 1.00 68.81 731 PRO A N 1
ATOM 5652 C CA . PRO A 1 731 ? -17.954 23.522 24.399 1.00 68.81 731 PRO A CA 1
ATOM 5653 C C . PRO A 1 731 ? -18.592 24.123 25.656 1.00 68.81 731 PRO A C 1
ATOM 5655 O O . PRO A 1 731 ? -19.815 24.275 25.750 1.00 68.81 731 PRO A O 1
ATOM 5658 N N . ALA A 1 732 ? -17.763 24.479 26.637 1.00 58.94 732 ALA A N 1
ATOM 5659 C CA . ALA A 1 732 ? -18.230 25.024 27.906 1.00 58.94 732 ALA A CA 1
ATOM 5660 C C . ALA A 1 732 ? -19.094 26.286 27.702 1.00 58.94 732 ALA A C 1
ATOM 5662 O O . ALA A 1 732 ? -18.671 27.241 27.054 1.00 58.94 732 ALA A O 1
ATOM 5663 N N . GLY A 1 733 ? -20.298 26.301 28.289 1.00 55.00 733 GLY A N 1
ATOM 5664 C CA . GLY A 1 733 ? -21.208 27.456 28.271 1.00 55.00 733 GLY A CA 1
ATOM 5665 C C . GLY A 1 733 ? -22.400 27.360 27.310 1.00 55.00 733 GLY A C 1
ATOM 5666 O O . GLY A 1 733 ? -23.264 28.232 27.349 1.00 55.00 733 GLY A O 1
ATOM 5667 N N . LEU A 1 734 ? -22.506 26.300 26.501 1.00 48.84 734 LEU A N 1
ATOM 5668 C CA . LEU A 1 734 ? -23.664 26.039 25.638 1.00 48.84 734 LEU A CA 1
ATOM 5669 C C . LEU A 1 734 ? -24.527 24.910 26.224 1.00 48.84 734 LEU A C 1
ATOM 5671 O O . LEU A 1 734 ? -24.244 23.732 26.053 1.00 48.84 734 LEU A O 1
ATOM 5675 N N . SER A 1 735 ? -25.608 25.266 26.917 1.00 50.66 735 SER A N 1
ATOM 5676 C CA . SER A 1 735 ? -26.704 24.345 27.258 1.00 50.66 735 SER A CA 1
ATOM 5677 C C . SER A 1 735 ? -27.924 24.731 26.431 1.00 50.66 735 SER A C 1
ATOM 5679 O O . SER A 1 735 ? -28.851 25.353 26.942 1.00 50.66 735 SER A O 1
ATOM 5681 N N . SER A 1 736 ? -27.882 24.450 25.128 1.00 49.50 736 SER A N 1
ATOM 5682 C CA . SER A 1 736 ? -28.994 24.758 24.220 1.00 49.50 736 SER A CA 1
ATOM 5683 C C . SER A 1 736 ? -29.733 23.482 23.809 1.00 49.50 736 SER A C 1
ATOM 5685 O O . SER A 1 736 ? -29.083 22.452 23.612 1.00 49.50 736 SER A O 1
ATOM 5687 N N . PRO A 1 737 ? -31.069 23.522 23.649 1.00 54.38 737 PRO A N 1
ATOM 5688 C CA . PRO A 1 737 ? -31.793 22.464 22.951 1.00 54.38 737 PRO A CA 1
ATOM 5689 C C . PRO A 1 737 ? -31.227 22.326 21.527 1.00 54.38 737 PRO A C 1
ATOM 5691 O O . PRO A 1 737 ? -31.147 23.319 20.808 1.00 54.38 737 PRO A O 1
ATOM 5694 N N . GLY A 1 738 ? -30.787 21.118 21.157 1.00 60.94 738 GLY A N 1
ATOM 5695 C CA . GLY A 1 738 ? -30.206 20.817 19.839 1.00 60.94 738 GLY A CA 1
ATOM 5696 C C . GLY A 1 738 ? -28.771 20.268 19.838 1.00 60.94 738 GLY A C 1
ATOM 5697 O O . GLY A 1 738 ? -28.272 19.926 18.773 1.00 60.94 738 GLY A O 1
ATOM 5698 N N . LEU A 1 739 ? -28.095 20.156 20.991 1.00 71.00 739 LEU A N 1
ATOM 5699 C CA . LEU A 1 739 ? -26.799 19.461 21.063 1.00 71.00 739 LEU A CA 1
ATOM 5700 C C . LEU A 1 739 ? -26.972 17.928 21.075 1.00 71.00 739 LEU A C 1
ATOM 5702 O O . LEU A 1 739 ? -27.908 17.443 21.716 1.00 71.00 739 LEU A O 1
ATOM 5706 N N . PRO A 1 740 ? -26.053 17.154 20.457 1.00 81.81 740 PRO A N 1
ATOM 5707 C CA . PRO A 1 740 ? -26.105 15.694 20.489 1.00 81.81 740 PRO A CA 1
ATOM 5708 C C . PRO A 1 740 ? -25.973 15.149 21.916 1.00 81.81 740 PRO A C 1
ATOM 5710 O O . PRO A 1 740 ? -25.191 15.672 22.721 1.00 81.81 740 PRO A O 1
ATOM 5713 N N . VAL A 1 741 ? -26.688 14.065 22.221 1.00 88.25 741 VAL A N 1
ATOM 5714 C CA . VAL A 1 741 ? -26.518 13.288 23.457 1.00 88.25 741 VAL A CA 1
ATOM 5715 C C . VAL A 1 741 ? -25.108 12.695 23.484 1.00 88.25 741 VAL A C 1
ATOM 5717 O O . VAL A 1 741 ? -24.665 12.105 22.502 1.00 88.25 741 VAL A O 1
ATOM 5720 N N . LEU A 1 742 ? -24.386 12.857 24.591 1.00 92.12 742 LEU A N 1
ATOM 5721 C CA . LEU A 1 742 ? -23.035 12.336 24.775 1.00 92.12 742 LEU A CA 1
ATOM 5722 C C . LEU A 1 742 ? -23.065 11.140 25.724 1.00 92.12 742 LEU A C 1
ATOM 5724 O O . LEU A 1 742 ? -23.355 11.278 26.913 1.00 92.12 742 LEU A O 1
ATOM 5728 N N . SER A 1 743 ? -22.673 9.980 25.210 1.00 95.75 743 SER A N 1
ATOM 5729 C CA . SER A 1 743 ? -22.455 8.777 26.011 1.00 95.75 743 SER A CA 1
ATOM 5730 C C . SER A 1 743 ? -20.987 8.364 26.011 1.00 95.75 743 SER A C 1
ATOM 5732 O O . SER A 1 743 ? -20.294 8.526 25.007 1.00 95.75 743 SER A O 1
ATOM 5734 N N . VAL A 1 744 ? -20.511 7.818 27.126 1.00 96.62 744 VAL A N 1
ATOM 5735 C CA . VAL A 1 744 ? -19.125 7.357 27.272 1.00 96.62 744 VAL A CA 1
ATOM 5736 C C . VAL A 1 744 ? -19.073 5.945 27.838 1.00 96.62 744 VAL A C 1
ATOM 5738 O O . VAL A 1 744 ? -19.893 5.584 28.678 1.00 96.62 744 VAL A O 1
ATOM 5741 N N . GLU A 1 745 ? -18.103 5.148 27.401 1.00 98.00 745 GLU A N 1
ATOM 5742 C CA . GLU A 1 745 ? -17.822 3.827 27.972 1.00 98.00 745 GLU A CA 1
ATOM 5743 C C . GLU A 1 745 ? -16.493 3.827 28.736 1.00 98.00 745 GLU A C 1
ATOM 5745 O O . GLU A 1 745 ? -15.447 4.157 28.183 1.00 98.00 745 GLU A O 1
ATOM 5750 N N . VAL A 1 746 ? -16.527 3.409 30.000 1.00 97.00 746 VAL A N 1
ATOM 5751 C CA . VAL A 1 746 ? -15.390 3.247 30.910 1.00 97.00 746 VAL A CA 1
ATOM 5752 C C . VAL A 1 746 ? -15.165 1.750 31.143 1.00 97.00 746 VAL A C 1
ATOM 5754 O O . VAL A 1 746 ? -15.678 1.157 32.093 1.00 97.00 746 VAL A O 1
ATOM 5757 N N . GLU A 1 747 ? -14.411 1.123 30.236 1.00 92.88 747 GLU A N 1
ATOM 5758 C CA . GLU A 1 747 ? -14.233 -0.337 30.220 1.00 92.88 747 GLU A CA 1
ATOM 5759 C C . GLU A 1 747 ? -12.942 -0.818 30.896 1.00 92.88 747 GLU A C 1
ATOM 5761 O O . GLU A 1 747 ? -12.966 -1.795 31.646 1.00 92.88 747 GLU A O 1
ATOM 5766 N N . LYS A 1 748 ? -11.808 -0.145 30.674 1.00 91.44 748 LYS A N 1
ATOM 5767 C CA . LYS A 1 748 ? -10.500 -0.681 31.079 1.00 91.44 748 LYS A CA 1
ATOM 5768 C C . LYS A 1 748 ? -10.208 -0.470 32.567 1.00 91.44 748 LYS A C 1
ATOM 5770 O O . LYS A 1 748 ? -10.164 0.683 32.998 1.00 91.44 748 LYS A O 1
ATOM 5775 N N . PRO A 1 749 ? -9.805 -1.517 33.314 1.00 92.12 749 PRO A N 1
ATOM 5776 C CA . PRO A 1 749 ? -9.356 -1.398 34.710 1.00 92.12 749 PRO A CA 1
ATOM 5777 C C . PRO A 1 749 ? -8.218 -0.390 34.937 1.00 92.12 749 PRO A C 1
ATOM 5779 O O . PRO A 1 749 ? -8.085 0.195 36.010 1.00 92.12 749 PRO A O 1
ATOM 5782 N N . SER A 1 750 ? -7.389 -0.169 33.912 1.00 91.94 750 SER A N 1
ATOM 5783 C CA . SER A 1 750 ? -6.242 0.740 33.959 1.00 91.94 750 SER A CA 1
ATOM 5784 C C . SER A 1 750 ? -6.604 2.227 33.879 1.00 91.94 750 SER A C 1
ATOM 5786 O O . SER A 1 750 ? -5.704 3.053 33.964 1.00 91.94 750 SER A O 1
ATOM 5788 N N . LEU A 1 751 ? -7.869 2.594 33.652 1.00 93.31 751 LEU A N 1
ATOM 5789 C CA . LEU A 1 751 ? -8.283 3.999 33.674 1.00 93.31 751 LEU A CA 1
ATOM 5790 C C . LEU A 1 751 ? -8.244 4.533 35.109 1.00 93.31 751 LEU A C 1
ATOM 5792 O O . LEU A 1 751 ? -8.663 3.849 36.039 1.00 93.31 751 LEU A O 1
ATOM 5796 N N . GLU A 1 752 ? -7.752 5.758 35.282 1.00 94.12 752 GLU A N 1
ATOM 5797 C CA . GLU A 1 752 ? -7.675 6.404 36.593 1.00 94.12 752 GLU A CA 1
ATOM 5798 C C . GLU A 1 752 ? -8.954 7.217 36.864 1.00 94.12 752 GLU A C 1
ATOM 5800 O O . GLU A 1 752 ? -9.252 8.137 36.088 1.00 94.12 752 GLU A O 1
ATOM 5805 N N . PRO A 1 753 ? -9.690 6.966 37.968 1.00 94.44 753 PRO A N 1
ATOM 5806 C CA . PRO A 1 753 ? -10.913 7.704 38.298 1.00 94.44 753 PRO A CA 1
ATOM 5807 C C . PRO A 1 753 ? -10.728 9.229 38.322 1.00 94.44 753 PRO A C 1
ATOM 5809 O O . PRO A 1 753 ? -11.619 9.977 37.924 1.00 94.44 753 PRO A O 1
ATOM 5812 N N . ALA A 1 754 ? -9.560 9.733 38.722 1.00 92.62 754 ALA A N 1
ATOM 5813 C CA . ALA A 1 754 ? -9.296 11.172 38.733 1.00 92.62 754 ALA A CA 1
ATOM 5814 C C . ALA A 1 754 ? -9.340 11.815 37.329 1.00 92.62 754 ALA A C 1
ATOM 5816 O O . ALA A 1 754 ? -9.787 12.952 37.187 1.00 92.62 754 ALA A O 1
ATOM 5817 N N . GLN A 1 755 ? -8.917 11.098 36.280 1.00 93.31 755 GLN A N 1
ATOM 5818 C CA . GLN A 1 755 ? -8.867 11.624 34.907 1.00 93.31 755 GLN A CA 1
ATOM 5819 C C . GLN A 1 755 ? -10.245 11.691 34.237 1.00 93.31 755 GLN A C 1
ATOM 5821 O O . GLN A 1 755 ? -10.428 12.447 33.287 1.00 93.31 755 GLN A O 1
ATOM 5826 N N . LEU A 1 756 ? -11.209 10.908 34.725 1.00 93.69 756 LEU A N 1
ATOM 5827 C CA . LEU A 1 756 ? -12.553 10.797 34.156 1.00 93.69 756 LEU A CA 1
ATOM 5828 C C . LEU A 1 756 ? -13.529 11.842 34.720 1.00 93.69 756 LEU A C 1
ATOM 5830 O O . LEU A 1 756 ? -14.577 12.073 34.126 1.00 93.69 756 LEU A O 1
ATOM 5834 N N . VAL A 1 757 ? -13.199 12.508 35.836 1.00 92.38 757 VAL A N 1
ATOM 5835 C CA . VAL A 1 757 ? -14.103 13.449 36.530 1.00 92.38 757 VAL A CA 1
ATOM 5836 C C . VAL A 1 757 ? -14.639 14.532 35.593 1.00 92.38 757 VAL A C 1
ATOM 5838 O O . VAL A 1 757 ? -15.836 14.814 35.590 1.00 92.38 757 VAL A O 1
ATOM 5841 N N . ALA A 1 758 ? -13.764 15.146 34.796 1.00 90.50 758 ALA A N 1
ATOM 5842 C CA . ALA A 1 758 ? -14.160 16.216 33.886 1.00 90.50 758 ALA A CA 1
ATOM 5843 C C . ALA A 1 758 ? -15.054 15.706 32.739 1.00 90.50 758 ALA A C 1
ATOM 5845 O O . ALA A 1 758 ? -15.958 16.426 32.321 1.00 90.50 758 ALA A O 1
ATOM 5846 N N . LEU A 1 759 ? -14.855 14.461 32.292 1.00 92.31 759 LEU A N 1
ATOM 5847 C CA . LEU A 1 759 ? -15.626 13.829 31.214 1.00 92.31 759 LEU A CA 1
ATOM 5848 C C . LEU A 1 759 ? -17.032 13.504 31.693 1.00 92.31 759 LEU A C 1
ATOM 5850 O O . LEU A 1 759 ? -18.028 13.826 31.051 1.00 92.31 759 LEU A O 1
ATOM 5854 N N . LEU A 1 760 ? -17.097 12.884 32.869 1.00 92.88 760 LEU A N 1
ATOM 5855 C CA . LEU A 1 760 ? -18.342 12.426 33.458 1.00 92.88 760 LEU A CA 1
ATOM 5856 C C . LEU A 1 760 ? -19.281 13.595 33.760 1.00 92.88 760 LEU A C 1
ATOM 5858 O O . LEU A 1 760 ? -20.484 13.458 33.574 1.00 92.88 760 LEU A O 1
ATOM 5862 N N . ARG A 1 761 ? -18.741 14.768 34.123 1.00 90.12 761 ARG A N 1
ATOM 5863 C CA . ARG A 1 761 ? -19.524 15.997 34.356 1.00 90.12 761 ARG A CA 1
ATOM 5864 C C . ARG A 1 761 ? -20.292 16.505 33.139 1.00 90.12 761 ARG A C 1
ATOM 5866 O O . ARG A 1 761 ? -21.256 17.242 33.333 1.00 90.12 761 ARG A O 1
ATOM 5873 N N . ILE A 1 762 ? -19.850 16.174 31.926 1.00 87.56 762 ILE A N 1
ATOM 5874 C CA . ILE A 1 762 ? -20.424 16.705 30.680 1.00 87.56 762 ILE A CA 1
ATOM 5875 C C . ILE A 1 762 ? -21.152 15.648 29.838 1.00 87.56 762 ILE A C 1
ATOM 5877 O O . ILE A 1 762 ? -21.842 16.012 28.883 1.00 87.56 762 ILE A O 1
ATOM 5881 N N . CYS A 1 763 ? -21.016 14.361 30.172 1.00 91.31 763 CYS A N 1
ATOM 5882 C CA . CYS A 1 763 ? -21.760 13.276 29.529 1.00 91.31 763 CYS A CA 1
ATOM 5883 C C . CYS A 1 763 ? -23.190 13.155 30.084 1.00 91.31 763 CYS A C 1
ATOM 5885 O O . CYS A 1 763 ? -23.445 13.516 31.232 1.00 91.31 763 CYS A O 1
ATOM 5887 N N . ASP A 1 764 ? -24.108 12.610 29.283 1.00 92.25 764 ASP A N 1
ATOM 5888 C CA . ASP A 1 764 ? -25.478 12.287 29.710 1.00 92.25 764 ASP A CA 1
ATOM 5889 C C . ASP A 1 764 ? -25.621 10.815 30.104 1.00 92.25 764 ASP A C 1
ATOM 5891 O O . ASP A 1 764 ? -26.489 10.464 30.898 1.00 92.25 764 ASP A O 1
ATOM 5895 N N . VAL A 1 765 ? -24.783 9.936 29.547 1.00 95.88 765 VAL A N 1
ATOM 5896 C CA . VAL A 1 765 ? -24.794 8.502 29.858 1.00 95.88 765 VAL A CA 1
ATOM 5897 C C . VAL A 1 765 ? -23.365 7.997 30.033 1.00 95.88 765 VAL A C 1
ATOM 5899 O O . VAL A 1 765 ? -22.518 8.226 29.171 1.00 95.88 765 VAL A O 1
ATOM 5902 N N . ALA A 1 766 ? -23.092 7.272 31.115 1.00 97.00 766 ALA A N 1
ATOM 5903 C CA . ALA A 1 766 ? -21.800 6.624 31.339 1.00 97.00 766 ALA A CA 1
ATOM 5904 C C . ALA A 1 766 ? -21.983 5.119 31.561 1.00 97.00 766 ALA A C 1
ATOM 5906 O O . ALA A 1 766 ? -22.735 4.703 32.438 1.00 97.00 766 ALA A O 1
ATOM 5907 N N . LEU A 1 767 ? -21.295 4.302 30.768 1.00 98.25 767 LEU A N 1
ATOM 5908 C CA . LEU A 1 767 ? -21.336 2.841 30.812 1.00 98.25 767 LEU A CA 1
ATOM 5909 C C . LEU A 1 767 ? -20.039 2.334 31.451 1.00 98.25 767 LEU A C 1
ATOM 5911 O O . LEU A 1 767 ? -18.969 2.519 30.885 1.00 98.25 767 LEU A O 1
ATOM 5915 N N . PHE A 1 768 ? -20.108 1.713 32.625 1.00 97.94 768 PHE A N 1
ATOM 5916 C CA . PHE A 1 768 ? -18.951 1.203 33.366 1.00 97.94 768 PHE A CA 1
ATOM 5917 C C . PHE A 1 768 ? -18.879 -0.319 33.280 1.00 97.94 768 PHE A C 1
ATOM 5919 O O . PHE A 1 768 ? -19.856 -1.002 33.588 1.00 97.94 768 PHE A O 1
ATOM 5926 N N . SER A 1 769 ? -17.718 -0.879 32.939 1.00 96.88 769 SER A N 1
ATOM 5927 C CA . SER A 1 769 ? -17.540 -2.334 33.007 1.00 96.88 769 SER A CA 1
ATOM 5928 C C . SER A 1 769 ? -17.452 -2.819 34.457 1.00 96.88 769 SER A C 1
ATOM 5930 O O . SER A 1 769 ? -16.948 -2.116 35.340 1.00 96.88 769 SER A O 1
ATOM 5932 N N . SER A 1 770 ? -17.873 -4.063 34.703 1.00 94.94 770 SER A N 1
ATOM 5933 C CA . SER A 1 770 ? -17.661 -4.712 36.001 1.00 94.94 770 SER A CA 1
ATOM 5934 C C . SER A 1 770 ? -16.175 -4.769 36.370 1.00 94.94 770 SER A C 1
ATOM 5936 O O . SER A 1 770 ? -15.821 -4.481 37.505 1.00 94.94 770 SER A O 1
ATOM 5938 N N . ALA A 1 771 ? -15.294 -5.030 35.399 1.00 93.56 771 ALA A N 1
ATOM 5939 C CA . ALA A 1 771 ? -13.852 -5.119 35.618 1.00 93.56 771 ALA A CA 1
ATOM 5940 C C . ALA A 1 771 ? -13.232 -3.790 36.090 1.00 93.56 771 ALA A C 1
ATOM 5942 O O . ALA A 1 771 ? -12.343 -3.791 36.942 1.00 93.56 771 ALA A O 1
ATOM 5943 N N . PHE A 1 772 ? -13.693 -2.650 35.562 1.00 96.31 772 PHE A N 1
ATOM 5944 C CA . PHE A 1 772 ? -13.262 -1.336 36.042 1.00 96.31 772 PHE A CA 1
ATOM 5945 C C . PHE A 1 772 ? -13.729 -1.092 37.478 1.00 96.31 772 PHE A C 1
ATOM 5947 O O . PHE A 1 772 ? -12.926 -0.693 38.322 1.00 96.31 772 PHE A O 1
ATOM 5954 N N . ILE A 1 773 ? -15.005 -1.367 37.766 1.00 96.75 773 ILE A N 1
ATOM 5955 C CA . ILE A 1 773 ? -15.558 -1.214 39.113 1.00 96.75 773 ILE A CA 1
ATOM 5956 C C . ILE A 1 773 ? -14.803 -2.092 40.112 1.00 96.75 773 ILE A C 1
ATOM 5958 O O . ILE A 1 773 ? -14.377 -1.591 41.146 1.00 96.75 773 ILE A O 1
ATOM 5962 N N . GLU A 1 774 ? -14.596 -3.372 39.807 1.00 94.94 774 GLU A N 1
ATOM 5963 C CA . GLU A 1 774 ? -13.875 -4.306 40.678 1.00 94.94 774 GLU A CA 1
ATOM 5964 C C . GLU A 1 774 ? -12.452 -3.825 40.967 1.00 94.94 774 GLU A C 1
ATOM 5966 O O . GLU A 1 774 ? -12.016 -3.832 42.117 1.00 94.94 774 GLU A O 1
ATOM 5971 N N . ALA A 1 775 ? -11.741 -3.344 39.944 1.00 94.75 775 ALA A N 1
ATOM 5972 C CA . ALA A 1 775 ? -10.372 -2.866 40.096 1.00 94.75 775 ALA A CA 1
ATOM 5973 C C . ALA A 1 775 ? -10.265 -1.546 40.875 1.00 94.75 775 ALA A C 1
ATOM 5975 O O . ALA A 1 775 ? -9.242 -1.301 41.513 1.00 94.75 775 ALA A O 1
ATOM 5976 N N . ARG A 1 776 ? -11.292 -0.687 40.816 1.00 95.12 776 ARG A N 1
ATOM 5977 C CA . ARG A 1 776 ? -11.252 0.682 41.359 1.00 95.12 776 ARG A CA 1
ATOM 5978 C C . ARG A 1 776 ? -12.196 0.924 42.531 1.00 95.12 776 ARG A C 1
ATOM 5980 O O . ARG A 1 776 ? -12.235 2.040 43.038 1.00 95.12 776 ARG A O 1
ATOM 5987 N N . ALA A 1 777 ? -12.916 -0.088 43.014 1.00 91.00 777 ALA A N 1
ATOM 5988 C CA . ALA A 1 777 ? -13.955 0.061 44.035 1.00 91.00 777 ALA A CA 1
ATOM 5989 C C . ALA A 1 777 ? -13.503 0.879 45.257 1.00 91.00 777 ALA A C 1
ATOM 5991 O O . ALA A 1 777 ? -14.232 1.762 45.705 1.00 91.00 777 ALA A O 1
ATOM 5992 N N . ALA A 1 778 ? -12.283 0.656 45.758 1.00 88.56 778 ALA A N 1
ATOM 5993 C CA . ALA A 1 778 ? -11.735 1.399 46.897 1.00 88.56 778 ALA A CA 1
ATOM 5994 C C . ALA A 1 778 ? -11.606 2.912 46.627 1.00 88.56 778 ALA A C 1
ATOM 5996 O O . ALA A 1 778 ? -11.896 3.727 47.499 1.00 88.56 778 ALA A O 1
ATOM 5997 N N . GLU A 1 779 ? -11.221 3.298 45.410 1.00 91.06 779 GLU A N 1
ATOM 5998 C CA . GLU A 1 779 ? -11.102 4.699 44.990 1.00 91.06 779 GLU A CA 1
ATOM 5999 C C . GLU A 1 779 ? -12.465 5.332 44.684 1.00 91.06 779 GLU A C 1
ATOM 6001 O O . GLU A 1 779 ? -12.635 6.545 44.827 1.00 91.06 779 GLU A O 1
ATOM 6006 N N . LEU A 1 780 ? -13.446 4.527 44.271 1.00 89.50 780 LEU A N 1
ATOM 6007 C CA . LEU A 1 780 ? -14.799 4.971 43.925 1.00 89.50 780 LEU A CA 1
ATOM 6008 C C . LEU A 1 780 ? -15.701 5.124 45.160 1.00 89.50 780 LEU A C 1
ATOM 6010 O O . LEU A 1 780 ? -16.567 5.993 45.179 1.00 89.50 780 LEU A O 1
ATOM 6014 N N . SER A 1 781 ? -15.464 4.328 46.204 1.00 80.31 781 SER A N 1
ATOM 6015 C CA . SER A 1 781 ? -16.254 4.300 47.444 1.00 80.31 781 SER A CA 1
ATOM 6016 C C . SER A 1 781 ? -16.300 5.653 48.162 1.00 80.31 781 SER A C 1
ATOM 6018 O O . SER A 1 781 ? -15.335 6.423 48.125 1.00 80.31 781 SER A O 1
ATOM 6020 N N . GLU A 1 782 ? -17.397 5.937 48.866 1.00 65.75 782 GLU A N 1
ATOM 6021 C CA . GLU A 1 782 ? -17.451 7.056 49.817 1.00 65.75 782 GLU A CA 1
ATOM 6022 C C . GLU A 1 782 ? -16.470 6.821 50.982 1.00 65.75 782 GLU A C 1
ATOM 6024 O O . GLU A 1 782 ? -16.170 5.664 51.302 1.00 65.75 782 GLU A O 1
ATOM 6029 N N . PRO A 1 783 ? -15.936 7.882 51.620 1.00 54.03 783 PRO A N 1
ATOM 6030 C CA . PRO A 1 783 ? -15.240 7.727 52.891 1.00 54.03 783 PRO A CA 1
ATOM 6031 C C . PRO A 1 783 ? -16.205 7.058 53.872 1.00 54.03 783 PRO A C 1
ATOM 6033 O O . PRO A 1 783 ? -17.289 7.582 54.114 1.00 54.03 783 PRO A O 1
ATOM 6036 N N . LYS A 1 784 ? -15.847 5.884 54.397 1.00 48.53 784 LYS A N 1
ATOM 6037 C CA . LYS A 1 784 ? -16.639 5.257 55.454 1.00 48.53 784 LYS A CA 1
ATOM 6038 C C . LYS A 1 784 ? -16.559 6.146 56.694 1.00 48.53 784 LYS A C 1
ATOM 6040 O O . LYS A 1 784 ? -15.454 6.387 57.177 1.00 48.53 784 LYS A O 1
ATOM 6045 N N . ASP A 1 785 ? -17.701 6.570 57.229 1.00 40.38 785 ASP A N 1
ATOM 6046 C CA . ASP A 1 785 ? -17.775 6.830 58.665 1.00 40.38 785 ASP A CA 1
ATOM 6047 C C . ASP A 1 785 ? -17.376 5.522 59.372 1.00 40.38 785 ASP A C 1
ATOM 6049 O O . ASP A 1 785 ? -17.806 4.438 58.977 1.00 40.38 785 ASP A O 1
ATOM 6053 N N . GLU A 1 786 ? -16.482 5.595 60.359 1.00 37.06 786 GLU A N 1
ATOM 6054 C CA . GLU A 1 786 ? -15.780 4.450 60.974 1.00 37.06 786 GLU A CA 1
ATOM 6055 C C . GLU A 1 786 ? -16.679 3.447 61.735 1.00 37.06 786 GLU A C 1
ATOM 6057 O O . GLU A 1 786 ? -16.185 2.583 62.459 1.00 37.06 786 GLU A O 1
ATOM 6062 N N . GLN A 1 787 ? -17.998 3.505 61.579 1.00 36.59 787 GLN A N 1
ATOM 6063 C CA . GLN A 1 787 ? -18.931 2.566 62.186 1.00 36.59 787 GLN A CA 1
ATOM 6064 C C . GLN A 1 787 ? -19.555 1.690 61.096 1.00 36.59 787 GLN A C 1
ATOM 6066 O O . GLN A 1 787 ? -20.184 2.192 60.178 1.00 36.59 787 GLN A O 1
ATOM 6071 N N . GLU A 1 788 ? -19.379 0.372 61.240 1.00 40.16 788 GLU A N 1
ATOM 6072 C CA . GLU A 1 788 ? -19.883 -0.722 60.384 1.00 40.16 788 GLU A CA 1
ATOM 6073 C C . GLU A 1 788 ? -18.899 -1.276 59.332 1.00 40.16 788 GLU A C 1
ATOM 6075 O O . GLU A 1 788 ? -19.129 -1.317 58.122 1.00 40.16 788 GLU A O 1
ATOM 6080 N N . ALA A 1 789 ? -17.791 -1.837 59.827 1.00 34.12 789 ALA A N 1
ATOM 6081 C CA . ALA A 1 789 ? -17.082 -2.921 59.148 1.00 34.12 789 ALA A CA 1
ATOM 6082 C C . ALA A 1 789 ? -17.704 -4.276 59.547 1.00 34.12 789 ALA A C 1
ATOM 6084 O O . ALA A 1 789 ? -17.197 -4.967 60.425 1.00 34.12 789 ALA A O 1
ATOM 6085 N N . GLY A 1 790 ? -18.833 -4.630 58.925 1.00 35.66 790 GLY A N 1
ATOM 6086 C CA . GLY A 1 790 ? -19.389 -5.988 58.956 1.00 35.66 790 GLY A CA 1
ATOM 6087 C C . GLY A 1 790 ? -18.861 -6.826 57.787 1.00 35.66 790 GLY A C 1
ATOM 6088 O O . GLY A 1 790 ? -18.763 -6.328 56.665 1.00 35.66 790 GLY A O 1
ATOM 6089 N N . GLU A 1 791 ? -18.491 -8.077 58.061 1.00 37.16 791 GLU A N 1
ATOM 6090 C CA . GLU A 1 791 ? -17.973 -9.064 57.103 1.00 37.16 791 GLU A CA 1
ATOM 6091 C C . GLU A 1 791 ? -18.850 -9.188 55.842 1.00 37.16 791 GLU A C 1
ATOM 6093 O O . GLU A 1 791 ? -20.070 -9.334 55.921 1.00 37.16 791 GLU A O 1
ATOM 6098 N N . GLN A 1 792 ? -18.222 -9.169 54.660 1.00 36.91 792 GLN A N 1
ATOM 6099 C CA . GLN A 1 792 ? -18.889 -9.432 53.383 1.00 36.91 792 GLN A CA 1
ATOM 6100 C C . GLN A 1 792 ? -19.297 -10.913 53.305 1.00 36.91 792 GLN A C 1
ATOM 6102 O O . GLN A 1 792 ? -18.474 -11.776 53.003 1.00 36.91 792 GLN A O 1
ATOM 6107 N N . GLN A 1 793 ? -20.569 -11.216 53.569 1.00 34.66 793 GLN A N 1
ATOM 6108 C CA . GLN A 1 793 ? -21.156 -12.524 53.267 1.00 34.66 793 GLN A CA 1
ATOM 6109 C C . GLN A 1 793 ? -21.507 -12.636 51.768 1.00 34.66 793 GLN A C 1
ATOM 6111 O O . GLN A 1 793 ? -21.967 -11.657 51.175 1.00 34.66 793 GLN A O 1
ATOM 6116 N N . PRO A 1 794 ? -21.359 -13.819 51.140 1.00 36.88 794 PRO A N 1
ATOM 6117 C CA . PRO A 1 794 ? -21.877 -14.060 49.797 1.00 36.88 794 PRO A CA 1
ATOM 6118 C C . PRO A 1 794 ? -23.412 -14.154 49.838 1.00 36.88 794 PRO A C 1
ATOM 6120 O O . PRO A 1 794 ? -23.955 -14.980 50.569 1.00 36.88 794 PRO A O 1
ATOM 6123 N N . MET A 1 795 ? -24.113 -13.327 49.053 1.00 45.06 795 MET A N 1
ATOM 6124 C CA . MET A 1 795 ? -25.584 -13.329 48.958 1.00 45.06 795 MET A CA 1
ATOM 6125 C C . MET A 1 795 ? -26.103 -14.108 47.727 1.00 45.06 795 MET A C 1
ATOM 6127 O O . MET A 1 795 ? -25.387 -14.227 46.730 1.00 45.06 795 MET A O 1
ATOM 6131 N N . PRO A 1 796 ? -27.327 -14.675 47.803 1.00 38.00 796 PRO A N 1
ATOM 6132 C CA . PRO A 1 796 ? -27.783 -15.800 46.991 1.00 38.00 796 PRO A CA 1
ATOM 6133 C C . PRO A 1 796 ? -28.355 -15.415 45.620 1.00 38.00 796 PRO A C 1
ATOM 6135 O O . PRO A 1 796 ? -28.706 -14.273 45.336 1.00 38.00 796 PRO A O 1
ATOM 6138 N N . SER A 1 797 ? -28.498 -16.438 44.780 1.00 39.38 797 SER A N 1
ATOM 6139 C CA . SER A 1 797 ? -28.897 -16.423 43.371 1.00 39.38 797 SER A CA 1
ATOM 6140 C C . SER A 1 797 ? -30.393 -16.174 43.093 1.00 39.38 797 SER A C 1
ATOM 6142 O O . SER A 1 797 ? -30.908 -16.694 42.105 1.00 39.38 797 SER A O 1
ATOM 6144 N N . SER A 1 798 ? -31.126 -15.433 43.933 1.00 39.84 798 SER A N 1
ATOM 6145 C CA . SER A 1 798 ? -32.574 -15.238 43.743 1.00 39.84 798 SER A CA 1
ATOM 6146 C C . SER A 1 798 ? -33.044 -13.792 43.898 1.00 39.84 798 SER A C 1
ATOM 6148 O O . SER A 1 798 ? -32.625 -13.052 44.784 1.00 39.84 798 SER A O 1
ATOM 6150 N N . SER A 1 799 ? -33.963 -13.435 43.004 1.00 41.44 799 SER A N 1
ATOM 6151 C CA . SER A 1 799 ? -34.616 -12.151 42.753 1.00 41.44 799 SER A CA 1
ATOM 6152 C C . SER A 1 799 ? -35.522 -11.651 43.890 1.00 41.44 799 SER A C 1
ATOM 6154 O O . SER A 1 799 ? -36.717 -11.465 43.666 1.00 41.44 799 SER A O 1
ATOM 6156 N N . ASP A 1 800 ? -34.980 -11.422 45.089 1.00 42.16 800 ASP A N 1
ATOM 6157 C CA . ASP A 1 800 ? -35.753 -10.869 46.210 1.00 42.16 800 ASP A CA 1
ATOM 6158 C C . ASP A 1 800 ? -35.485 -9.374 46.482 1.00 42.16 800 ASP A C 1
ATOM 6160 O O . ASP A 1 800 ? -34.369 -8.854 46.362 1.00 42.16 800 ASP A O 1
ATOM 6164 N N . ASN A 1 801 ? -36.575 -8.688 46.833 1.00 48.53 801 ASN A N 1
ATOM 6165 C CA . ASN A 1 801 ? -36.948 -7.284 46.579 1.00 48.53 801 ASN A CA 1
ATOM 6166 C C . ASN A 1 801 ? -36.108 -6.141 47.217 1.00 48.53 801 ASN A C 1
ATOM 6168 O O . ASN A 1 801 ? -36.619 -5.052 47.483 1.00 48.53 801 ASN A O 1
ATOM 6172 N N . GLY A 1 802 ? -34.802 -6.314 47.428 1.00 52.34 802 GLY A N 1
ATOM 6173 C CA . GLY A 1 802 ? -33.943 -5.226 47.927 1.00 52.34 802 GLY A CA 1
ATOM 6174 C C . GLY A 1 802 ? -32.450 -5.528 48.056 1.00 52.34 802 GLY A C 1
ATOM 6175 O O . GLY A 1 802 ? -31.666 -4.600 48.252 1.00 52.34 802 GLY A O 1
ATOM 6176 N N . SER A 1 803 ? -32.039 -6.791 47.898 1.00 67.06 803 SER A N 1
ATOM 6177 C CA . SER A 1 803 ?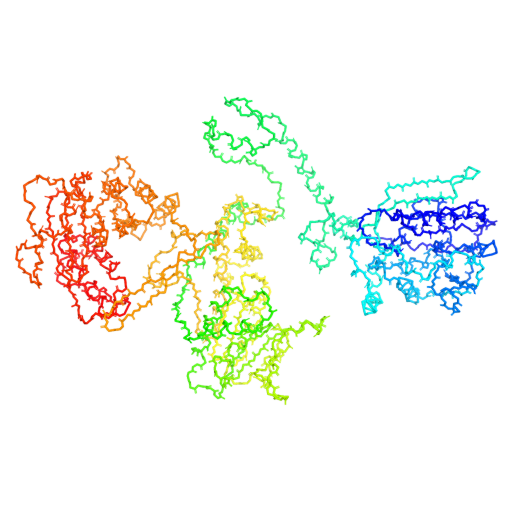 -30.658 -7.245 48.137 1.00 67.06 803 SER A CA 1
ATOM 6178 C C . SER A 1 803 ? -29.623 -6.652 47.173 1.00 67.06 803 SER A C 1
ATOM 6180 O O . SER A 1 803 ? -28.444 -6.557 47.506 1.00 67.06 803 SER A O 1
ATOM 6182 N N . TRP A 1 804 ? -30.035 -6.235 45.977 1.00 83.38 804 TRP A N 1
ATOM 6183 C CA . TRP A 1 804 ? -29.135 -5.712 44.946 1.00 83.38 804 TRP A CA 1
ATOM 6184 C C . TRP A 1 804 ? -28.672 -4.271 45.225 1.00 83.38 804 TRP A C 1
ATOM 6186 O O . TRP A 1 804 ? -27.657 -3.833 44.685 1.00 83.38 804 TRP A O 1
ATOM 6196 N N . LYS A 1 805 ? -29.361 -3.533 46.111 1.00 82.44 805 LYS A N 1
ATOM 6197 C CA . LYS A 1 805 ? -29.009 -2.141 46.453 1.00 82.44 805 LYS A CA 1
ATOM 6198 C C . LYS A 1 805 ? -27.667 -2.013 47.185 1.00 82.44 805 LYS A C 1
ATOM 6200 O O . LYS A 1 805 ? -27.070 -0.939 47.169 1.00 82.44 805 LYS A O 1
ATOM 6205 N N . GLY A 1 806 ? -27.204 -3.090 47.822 1.00 84.19 806 GLY A N 1
ATOM 6206 C CA . GLY A 1 806 ? -25.896 -3.172 48.476 1.00 84.19 806 GLY A CA 1
ATOM 6207 C C . GLY A 1 806 ? -24.775 -3.684 47.568 1.00 84.19 806 GLY A C 1
ATOM 6208 O O . GLY A 1 806 ? -23.663 -3.879 48.041 1.00 84.19 806 GLY A O 1
ATOM 6209 N N . HIS A 1 807 ? -25.043 -3.939 46.285 1.00 92.50 807 HIS A N 1
ATOM 6210 C CA . HIS A 1 807 ? -24.041 -4.496 45.384 1.00 92.50 807 HIS A CA 1
ATOM 6211 C C . HIS A 1 807 ? -22.912 -3.491 45.100 1.00 92.50 807 HIS A C 1
ATOM 6213 O O . HIS A 1 807 ? -23.164 -2.295 44.924 1.00 92.50 807 HIS A O 1
ATOM 6219 N N . ILE A 1 808 ? -21.675 -3.986 44.990 1.00 92.62 808 ILE A N 1
ATOM 6220 C CA . ILE A 1 808 ? -20.467 -3.165 44.801 1.00 92.62 808 ILE A CA 1
ATOM 6221 C C . ILE A 1 808 ? -20.553 -2.243 43.577 1.00 92.62 808 ILE A C 1
ATOM 6223 O O . ILE A 1 808 ? -20.077 -1.110 43.634 1.00 92.62 808 ILE A O 1
ATOM 6227 N N . ALA A 1 809 ? -21.224 -2.692 42.507 1.00 92.81 809 ALA A N 1
ATOM 6228 C CA . ALA A 1 809 ? -21.536 -1.870 41.337 1.00 92.81 809 ALA A CA 1
ATOM 6229 C C . ALA A 1 809 ? -22.257 -0.584 41.741 1.00 92.81 809 ALA A C 1
ATOM 6231 O O . ALA A 1 809 ? -21.743 0.511 41.531 1.00 92.81 809 ALA A O 1
ATOM 6232 N N . LEU A 1 810 ? -23.412 -0.708 42.396 1.00 93.00 810 LEU A N 1
ATOM 6233 C CA . LEU A 1 810 ? -24.219 0.447 42.765 1.00 93.00 810 LEU A CA 1
ATOM 6234 C C . LEU A 1 810 ? -23.547 1.307 43.846 1.00 93.00 810 LEU A C 1
ATOM 6236 O O . LEU A 1 810 ? -23.620 2.532 43.774 1.00 93.00 810 LEU A O 1
ATOM 6240 N N . GLN A 1 811 ? -22.866 0.691 44.818 1.00 92.69 811 GLN A N 1
ATOM 6241 C CA . GLN A 1 811 ? -22.105 1.417 45.843 1.00 92.69 811 GLN A CA 1
ATOM 6242 C C . GLN A 1 811 ? -20.994 2.278 45.225 1.00 92.69 811 GLN A C 1
ATOM 6244 O O . GLN A 1 811 ? -20.859 3.452 45.570 1.00 92.69 811 GLN A O 1
ATOM 6249 N N . SER A 1 812 ? -20.247 1.721 44.269 1.00 94.75 812 SER A N 1
ATOM 6250 C CA . SER A 1 812 ? -19.173 2.430 43.567 1.00 94.75 812 SER A CA 1
ATOM 6251 C C . SER A 1 812 ? -19.716 3.551 42.683 1.00 94.75 812 SER A C 1
ATOM 6253 O O . SER A 1 812 ? -19.165 4.649 42.695 1.00 94.75 812 SER A O 1
ATOM 6255 N N . LEU A 1 813 ? -20.819 3.312 41.959 1.00 94.19 813 LEU A N 1
ATOM 6256 C CA . LEU A 1 813 ? -21.478 4.351 41.158 1.00 94.19 813 LEU A CA 1
ATOM 6257 C C . LEU A 1 813 ? -21.948 5.518 42.035 1.00 94.19 813 LEU A C 1
ATOM 6259 O O . LEU A 1 813 ? -21.718 6.671 41.680 1.00 94.19 813 LEU A O 1
ATOM 6263 N N . ARG A 1 814 ? -22.554 5.236 43.196 1.00 93.00 814 ARG A N 1
ATOM 6264 C CA . ARG A 1 814 ? -22.988 6.271 44.148 1.00 93.00 814 ARG A CA 1
ATOM 6265 C C . ARG A 1 814 ? -21.816 7.074 44.685 1.00 93.00 814 ARG A C 1
ATOM 6267 O O . ARG A 1 814 ? -21.803 8.291 44.523 1.00 93.00 814 ARG A O 1
ATOM 6274 N N . GLY A 1 815 ? -20.814 6.400 45.250 1.00 91.62 815 GLY A N 1
ATOM 6275 C CA . GLY A 1 815 ? -19.673 7.094 45.841 1.00 91.62 815 GLY A CA 1
ATOM 6276 C C . GLY A 1 815 ? -18.892 7.913 44.826 1.00 91.62 815 GLY A C 1
ATOM 6277 O O . GLY A 1 815 ? -18.467 9.036 45.111 1.00 91.62 815 GLY A O 1
ATOM 6278 N N . TYR A 1 816 ? -18.782 7.415 43.597 1.00 93.19 816 TYR A N 1
ATOM 6279 C CA . TYR A 1 816 ? -18.109 8.154 42.551 1.00 93.19 816 TYR A CA 1
ATOM 6280 C C . TYR A 1 816 ? -18.955 9.316 42.021 1.00 93.19 816 TYR A C 1
ATOM 6282 O O . TYR A 1 816 ? -18.417 10.402 41.812 1.00 93.19 816 TYR A O 1
ATOM 6290 N N . SER A 1 817 ? -20.277 9.152 41.905 1.00 92.12 817 SER A N 1
ATOM 6291 C CA . SER A 1 817 ? -21.201 10.240 41.558 1.00 92.12 817 SER A CA 1
ATOM 6292 C C . SER A 1 817 ? -21.113 11.387 42.571 1.00 92.12 817 SER A C 1
ATOM 6294 O O . SER A 1 817 ? -20.978 12.545 42.164 1.00 92.12 817 SER A O 1
ATOM 6296 N N . SER A 1 818 ? -21.078 11.072 43.873 1.00 88.12 818 SER A N 1
ATOM 6297 C CA . SER A 1 818 ? -20.875 12.042 44.959 1.00 88.12 818 SER A CA 1
ATOM 6298 C C . SER A 1 818 ? -19.566 12.831 44.787 1.00 88.12 818 SER A C 1
ATOM 6300 O O . SER A 1 818 ? -19.562 14.056 44.905 1.00 88.12 818 SER A O 1
ATOM 6302 N N . LYS A 1 819 ? -18.457 12.159 44.437 1.00 87.94 819 LYS A N 1
ATOM 6303 C CA . LYS A 1 819 ? -17.142 12.799 44.209 1.00 87.94 819 LYS A CA 1
ATOM 6304 C C . LYS A 1 819 ? -17.099 13.654 42.944 1.00 87.94 819 LYS A C 1
ATOM 6306 O O . LYS A 1 819 ? -16.507 14.733 42.938 1.00 87.94 819 LYS A O 1
ATOM 6311 N N . VAL A 1 820 ? -17.691 13.170 41.855 1.00 88.44 820 VAL A N 1
ATOM 6312 C CA . VAL A 1 820 ? -17.694 13.876 40.568 1.00 88.44 820 VAL A CA 1
ATOM 6313 C C . VAL A 1 820 ? -18.603 15.106 40.636 1.00 88.44 820 VAL A C 1
ATOM 6315 O O . VAL A 1 820 ? -18.269 16.143 40.055 1.00 88.44 820 VAL A O 1
ATOM 6318 N N . GLY A 1 821 ? -19.715 15.026 41.371 1.00 81.50 821 GLY A N 1
ATOM 6319 C CA . GLY A 1 821 ? -20.726 16.081 41.447 1.00 81.50 821 GLY A CA 1
ATOM 6320 C C . GLY A 1 821 ? -21.595 16.165 40.187 1.00 81.50 821 GLY A C 1
ATOM 6321 O O . GLY A 1 821 ? -22.061 17.250 39.839 1.00 81.50 821 GLY A O 1
ATOM 6322 N N . CYS A 1 822 ? -21.776 15.044 39.479 1.00 69.44 822 CYS A N 1
ATOM 6323 C CA . CYS A 1 822 ? -22.680 14.957 38.329 1.00 69.44 822 CYS A CA 1
ATOM 6324 C C . CYS A 1 822 ? -24.128 15.172 38.759 1.00 69.44 822 CYS A C 1
ATOM 6326 O O . CYS A 1 822 ? -24.548 14.651 39.785 1.00 69.44 822 CYS A O 1
ATOM 6328 N N . ARG A 1 823 ? -24.905 15.920 37.968 1.00 64.75 823 ARG A N 1
ATOM 6329 C CA . ARG A 1 823 ? -26.302 16.245 38.312 1.00 64.75 823 ARG A CA 1
ATOM 6330 C C . ARG A 1 823 ? -27.335 15.857 37.259 1.00 64.75 823 ARG A C 1
ATOM 6332 O O . ARG A 1 823 ? -28.504 16.131 37.491 1.00 64.75 823 ARG A O 1
ATOM 6339 N N . ARG A 1 824 ? -26.939 15.297 36.106 1.00 75.81 824 ARG A N 1
ATOM 6340 C CA . ARG A 1 824 ? -27.849 15.021 34.971 1.00 75.81 824 ARG A CA 1
ATOM 6341 C C . ARG A 1 824 ? -27.387 13.863 34.067 1.00 75.81 824 ARG A C 1
ATOM 6343 O O . ARG A 1 824 ? -27.485 13.994 32.854 1.00 75.81 824 ARG A O 1
ATOM 6350 N N . ALA A 1 825 ? -26.860 12.772 34.628 1.00 88.19 825 ALA A N 1
ATOM 6351 C CA . ALA A 1 825 ? -26.409 11.625 33.839 1.00 88.19 825 ALA A CA 1
ATOM 6352 C C . ALA A 1 825 ? -27.024 10.301 34.319 1.00 88.19 825 ALA A C 1
ATOM 6354 O O . ALA A 1 825 ? -27.264 10.119 35.511 1.00 88.19 825 ALA A O 1
ATOM 6355 N N . LEU A 1 826 ? -27.222 9.356 33.398 1.00 96.56 826 LEU A N 1
ATOM 6356 C CA . LEU A 1 826 ? -27.544 7.964 33.706 1.00 96.56 826 LEU A CA 1
ATOM 6357 C C . LEU A 1 826 ? -26.263 7.127 33.674 1.00 96.56 826 LEU A C 1
ATOM 6359 O O . LEU A 1 826 ? -25.622 6.981 32.634 1.00 96.56 826 LEU A O 1
ATOM 6363 N N . TRP A 1 827 ? -25.872 6.570 34.813 1.00 97.25 827 TRP A N 1
ATOM 6364 C CA . TRP A 1 827 ? -24.701 5.707 34.918 1.00 97.25 827 TRP A CA 1
ATOM 6365 C C . TRP A 1 827 ? -25.133 4.251 34.963 1.00 97.25 827 TRP A C 1
ATOM 6367 O O . TRP A 1 827 ? -25.961 3.886 35.786 1.00 97.25 827 TRP A O 1
ATOM 6377 N N . VAL A 1 828 ? -24.576 3.412 34.098 1.00 98.25 828 VAL A N 1
ATOM 6378 C CA . VAL A 1 828 ? -24.991 2.021 33.896 1.00 98.25 828 VAL A CA 1
ATOM 6379 C C . VAL A 1 828 ? -23.789 1.098 34.066 1.00 98.25 828 VAL A C 1
ATOM 6381 O O . VAL A 1 828 ? -22.701 1.410 33.596 1.00 98.25 828 VAL A O 1
ATOM 6384 N N . CYS A 1 829 ? -23.971 -0.048 34.718 1.00 97.62 829 CYS A N 1
ATOM 6385 C CA . CYS A 1 829 ? -22.932 -1.053 34.917 1.00 97.62 829 CYS A CA 1
ATOM 6386 C C . CYS A 1 829 ? -23.486 -2.474 34.697 1.00 97.62 829 CYS A C 1
ATOM 6388 O O . CYS A 1 829 ? -24.161 -3.009 35.587 1.00 97.62 829 CYS A O 1
ATOM 6390 N N . PRO A 1 830 ? -23.244 -3.101 33.529 1.00 96.38 830 PRO A N 1
ATOM 6391 C CA . PRO A 1 830 ? -23.544 -4.514 33.323 1.00 96.38 830 PRO A CA 1
ATOM 6392 C C . PRO A 1 830 ? -22.594 -5.415 34.129 1.00 96.38 830 PRO A C 1
ATOM 6394 O O . PRO A 1 830 ? -21.401 -5.143 34.255 1.00 96.38 830 PRO A O 1
ATOM 6397 N N . TRP A 1 831 ? -23.124 -6.526 34.641 1.00 95.12 831 TRP A N 1
ATOM 6398 C CA . TRP A 1 831 ? -22.449 -7.463 35.546 1.00 95.12 831 TRP A CA 1
ATOM 6399 C C . TRP A 1 831 ? -22.607 -8.928 35.106 1.00 95.12 831 TRP A C 1
ATOM 6401 O O . TRP A 1 831 ? -22.949 -9.824 35.882 1.00 95.12 831 TRP A O 1
ATOM 6411 N N . GLY A 1 832 ? -22.383 -9.183 33.816 1.00 90.19 832 GLY A N 1
ATOM 6412 C CA . GLY A 1 832 ? -22.412 -10.532 33.247 1.00 90.19 832 GLY A CA 1
ATOM 6413 C C . GLY A 1 832 ? -23.742 -11.253 33.493 1.00 90.19 832 GLY A C 1
ATOM 6414 O O . GLY A 1 832 ? -24.808 -10.728 33.181 1.00 90.19 832 GLY A O 1
ATOM 6415 N N . ALA A 1 833 ? -23.679 -12.462 34.057 1.00 89.75 833 ALA A N 1
ATOM 6416 C CA . ALA A 1 833 ? -24.855 -13.301 34.303 1.00 89.75 833 ALA A CA 1
ATOM 6417 C C . ALA A 1 833 ? -25.808 -12.754 35.383 1.00 89.75 833 ALA A C 1
ATOM 6419 O O . ALA A 1 833 ? -26.941 -13.218 35.472 1.00 89.75 833 ALA A O 1
ATOM 6420 N N . LEU A 1 834 ? -25.380 -11.778 36.193 1.00 92.00 834 LEU A N 1
ATOM 6421 C CA . LEU A 1 834 ? -26.240 -11.180 37.216 1.00 92.00 834 LEU A CA 1
ATOM 6422 C C . LEU A 1 834 ? -27.261 -10.208 36.608 1.00 92.00 834 LEU A C 1
ATOM 6424 O O . LEU A 1 834 ? -28.367 -10.085 37.124 1.00 92.00 834 LEU A O 1
ATOM 6428 N N . GLY A 1 835 ? -26.915 -9.547 35.502 1.00 94.56 835 GLY A N 1
ATOM 6429 C CA . GLY A 1 835 ? -27.732 -8.506 34.883 1.00 94.56 835 GLY A CA 1
ATOM 6430 C C . GLY A 1 835 ? -27.003 -7.176 34.823 1.00 94.56 835 GLY A C 1
ATOM 6431 O O . GLY A 1 835 ? -25.794 -7.149 34.608 1.00 94.56 835 GLY A O 1
ATOM 6432 N N . ALA A 1 836 ? -27.720 -6.074 35.001 1.00 97.06 836 ALA A N 1
ATOM 6433 C CA . ALA A 1 836 ? -27.153 -4.736 34.949 1.00 97.06 836 ALA A CA 1
ATOM 6434 C C . ALA A 1 836 ? -27.766 -3.810 35.998 1.00 97.06 836 ALA A C 1
ATOM 6436 O O . ALA A 1 836 ? -28.945 -3.909 36.335 1.00 97.06 836 ALA A O 1
ATOM 6437 N N . PHE A 1 837 ? -26.940 -2.891 36.489 1.00 97.50 837 PHE A N 1
ATOM 6438 C CA . PHE A 1 837 ? -27.303 -1.856 37.450 1.00 97.50 837 PHE A CA 1
ATOM 6439 C C . PHE A 1 837 ? -27.306 -0.498 36.758 1.00 97.50 837 PHE A C 1
ATOM 6441 O O . PHE A 1 837 ? -26.500 -0.274 35.855 1.00 97.50 837 PHE A O 1
ATOM 6448 N N . ALA A 1 838 ? -28.142 0.428 37.213 1.00 97.12 838 ALA A N 1
ATOM 6449 C CA . ALA A 1 838 ? -28.016 1.829 36.835 1.00 97.12 838 ALA A CA 1
ATOM 6450 C C . ALA A 1 838 ? -28.283 2.778 38.006 1.00 97.12 838 ALA A C 1
ATOM 6452 O O . ALA A 1 838 ? -28.952 2.417 38.974 1.00 97.12 838 ALA A O 1
ATOM 6453 N N . LEU A 1 839 ? -27.750 3.990 37.903 1.00 96.12 839 LEU A N 1
ATOM 6454 C CA . LEU A 1 839 ? -27.940 5.105 38.819 1.00 96.12 839 LEU A CA 1
ATOM 6455 C C . LEU A 1 839 ? -28.240 6.354 37.992 1.00 96.12 839 LEU A C 1
ATOM 6457 O O . LEU A 1 839 ? -27.412 6.778 37.187 1.00 96.12 839 LEU A O 1
ATOM 6461 N N . ASP A 1 840 ? -29.397 6.959 38.214 1.00 95.25 840 ASP A N 1
ATOM 6462 C CA . ASP A 1 840 ? -29.656 8.320 37.764 1.00 95.25 840 ASP A CA 1
ATOM 6463 C C . ASP A 1 840 ? -28.987 9.284 38.753 1.00 95.25 840 ASP A C 1
ATOM 6465 O O . ASP A 1 840 ? -29.383 9.394 39.914 1.00 95.25 840 ASP A O 1
ATOM 6469 N N . THR A 1 841 ? -27.936 9.977 38.311 1.00 92.69 841 THR A N 1
ATOM 6470 C CA . THR A 1 841 ? -27.167 10.879 39.178 1.00 92.69 841 THR A CA 1
ATOM 6471 C C . THR A 1 841 ? -27.927 12.165 39.513 1.00 92.69 841 THR A C 1
ATOM 6473 O O . THR A 1 841 ? -27.488 12.917 40.379 1.00 92.69 841 THR A O 1
ATOM 6476 N N . ALA A 1 842 ? -29.017 12.476 38.803 1.00 87.44 842 ALA A N 1
ATOM 6477 C CA . ALA A 1 842 ? -29.846 13.650 39.065 1.00 87.44 842 ALA A CA 1
ATOM 6478 C C . ALA A 1 842 ? -30.807 13.410 40.229 1.00 87.44 842 ALA A C 1
ATOM 6480 O O . ALA A 1 842 ? -30.941 14.254 41.115 1.00 87.44 842 ALA A O 1
ATOM 6481 N N . THR A 1 843 ? -31.478 12.260 40.208 1.00 90.31 843 THR A N 1
ATOM 6482 C CA . THR A 1 843 ? -32.506 11.885 41.189 1.00 90.31 843 THR A CA 1
ATOM 6483 C C . THR A 1 843 ? -31.944 11.048 42.337 1.00 90.31 843 THR A C 1
ATOM 6485 O O . THR A 1 843 ? -32.541 10.994 43.411 1.00 90.31 843 THR A O 1
ATOM 6488 N N . GLY A 1 844 ? -30.796 10.395 42.131 1.00 89.62 844 GLY A N 1
ATOM 6489 C CA . GLY A 1 844 ? -30.257 9.373 43.027 1.00 89.62 844 GLY A CA 1
ATOM 6490 C C . GLY A 1 844 ? -30.992 8.030 42.930 1.00 89.62 844 GLY A C 1
ATOM 6491 O O . GLY A 1 844 ? -30.691 7.111 43.701 1.00 89.62 844 GLY A O 1
ATOM 6492 N N . GLU A 1 845 ? -31.953 7.903 42.008 1.00 93.31 845 GLU A N 1
ATOM 6493 C CA . GLU A 1 845 ? -32.712 6.677 41.794 1.00 93.31 845 GLU A CA 1
ATOM 6494 C C . GLU A 1 845 ? -31.817 5.588 41.193 1.00 93.31 845 GLU A C 1
ATOM 6496 O O . GLU A 1 845 ? -30.986 5.835 40.319 1.00 93.31 845 GLU A O 1
ATOM 6501 N N . ALA A 1 846 ? -31.969 4.366 41.698 1.00 94.25 846 ALA A N 1
ATOM 6502 C CA . ALA A 1 846 ? -31.186 3.218 41.276 1.00 94.25 846 ALA A CA 1
ATOM 6503 C C . ALA A 1 846 ? -32.085 2.164 40.638 1.00 94.25 846 ALA A C 1
ATOM 6505 O O . ALA A 1 846 ? -33.189 1.915 41.122 1.00 94.25 846 ALA A O 1
ATOM 6506 N N . PHE A 1 847 ? -31.559 1.493 39.621 1.00 95.56 847 PHE A N 1
ATOM 6507 C CA . PHE A 1 847 ? -32.263 0.493 38.829 1.00 95.56 847 PHE A CA 1
ATOM 6508 C C . PHE A 1 847 ? -31.450 -0.796 38.761 1.00 95.56 847 PHE A C 1
ATOM 6510 O O . PHE A 1 847 ? -30.216 -0.782 38.824 1.00 95.56 847 PHE A O 1
ATOM 6517 N N . PHE A 1 848 ? -32.152 -1.910 38.604 1.00 96.19 848 PHE A N 1
ATOM 6518 C CA . PHE A 1 848 ? -31.552 -3.212 38.363 1.00 96.19 848 PHE A CA 1
ATOM 6519 C C . PHE A 1 848 ? -32.433 -4.002 37.406 1.00 96.19 848 PHE A C 1
ATOM 6521 O O . PHE A 1 848 ? -33.657 -4.021 37.543 1.00 96.19 848 PHE A O 1
ATOM 6528 N N . GLU A 1 849 ? -31.807 -4.686 36.457 1.00 95.69 849 GLU A N 1
ATOM 6529 C CA . GLU A 1 849 ? -32.479 -5.664 35.614 1.00 95.69 849 GLU A CA 1
ATOM 6530 C C . GLU A 1 849 ? -31.632 -6.940 35.548 1.00 95.69 849 GLU A C 1
ATOM 6532 O O . GLU A 1 849 ? -30.456 -6.861 35.182 1.00 95.69 849 GLU A O 1
ATOM 6537 N N . PRO A 1 850 ? -32.204 -8.117 35.860 1.00 94.00 850 PRO A N 1
ATOM 6538 C CA . PRO A 1 850 ? -31.485 -9.383 35.773 1.00 94.00 850 PRO A CA 1
ATOM 6539 C C . PRO A 1 850 ? -31.130 -9.748 34.323 1.00 94.00 850 PRO A C 1
ATOM 6541 O O . PRO A 1 850 ? -31.809 -9.350 33.373 1.00 94.00 850 PRO A O 1
ATOM 6544 N N . ALA A 1 851 ? -30.078 -10.549 34.138 1.00 90.38 851 ALA A N 1
ATOM 6545 C CA . ALA A 1 851 ? -29.726 -11.066 32.816 1.00 90.38 851 ALA A CA 1
ATOM 6546 C C . ALA A 1 851 ? -30.821 -12.010 32.287 1.00 90.38 851 ALA A C 1
ATOM 6548 O O . ALA A 1 851 ? -31.412 -12.784 33.041 1.00 90.38 851 ALA A O 1
ATOM 6549 N N . ARG A 1 852 ? -31.076 -11.976 30.974 1.00 82.31 852 ARG A N 1
ATOM 6550 C CA . ARG A 1 852 ? -32.122 -12.774 30.312 1.00 82.31 852 ARG A CA 1
ATOM 6551 C C . ARG A 1 852 ? -31.525 -13.614 29.185 1.00 82.31 852 ARG A C 1
ATOM 6553 O O . ARG A 1 852 ? -31.690 -13.290 28.013 1.00 82.31 852 ARG A O 1
ATOM 6560 N N . ALA A 1 853 ? -30.792 -14.673 29.529 1.00 70.38 853 ALA A N 1
ATOM 6561 C CA . ALA A 1 853 ? -30.254 -15.588 28.521 1.00 70.38 853 ALA A CA 1
ATOM 6562 C C . ALA A 1 853 ? -31.399 -16.318 27.799 1.00 70.38 853 ALA A C 1
ATOM 6564 O O . ALA A 1 853 ? -32.253 -16.930 28.438 1.00 70.38 853 ALA A O 1
ATOM 6565 N N . ALA A 1 854 ? -31.417 -16.253 26.465 1.00 68.88 854 ALA A N 1
ATOM 6566 C CA . ALA A 1 854 ? -32.470 -16.863 25.644 1.00 68.88 854 ALA A CA 1
ATOM 6567 C C . ALA A 1 854 ? -32.268 -18.378 25.405 1.00 68.88 854 ALA A C 1
ATOM 6569 O O . ALA A 1 854 ? -33.076 -19.002 24.719 1.00 68.88 854 ALA A O 1
ATOM 6570 N N . GLY A 1 855 ? -31.184 -18.957 25.931 1.00 77.69 855 GLY A N 1
ATOM 6571 C CA . GLY A 1 855 ? -30.770 -20.346 25.735 1.00 77.69 855 GLY A CA 1
ATOM 6572 C C . GLY A 1 855 ? -29.396 -20.622 26.355 1.00 77.69 855 GLY A C 1
ATOM 6573 O O . GLY A 1 855 ? -28.914 -19.832 27.169 1.00 77.69 855 GLY A O 1
ATOM 6574 N N . GLU A 1 856 ? -28.770 -21.734 25.963 1.00 84.94 856 GLU A N 1
ATOM 6575 C CA . GLU A 1 856 ? -27.400 -22.087 26.362 1.00 84.94 856 GLU A CA 1
ATOM 6576 C C . GLU A 1 856 ? -26.395 -21.008 25.929 1.00 84.94 856 GLU A C 1
ATOM 6578 O O . GLU A 1 856 ? -26.572 -20.360 24.898 1.00 84.94 856 GLU A O 1
ATOM 6583 N N . VAL A 1 857 ? -25.348 -20.788 26.727 1.00 86.81 857 VAL A N 1
ATOM 6584 C CA . VAL A 1 857 ? -24.314 -19.791 26.427 1.00 86.81 857 VAL A CA 1
ATOM 6585 C C . VAL A 1 857 ? -23.331 -20.373 25.411 1.00 86.81 857 VAL A C 1
ATOM 6587 O O . VAL A 1 857 ? -22.533 -21.242 25.738 1.00 86.81 857 VAL A O 1
ATOM 6590 N N . VAL A 1 858 ? -23.376 -19.854 24.186 1.00 84.50 858 VAL A N 1
ATOM 6591 C CA . VAL A 1 858 ? -22.618 -20.343 23.025 1.00 84.50 858 VAL A CA 1
ATOM 6592 C C . VAL A 1 858 ? -21.433 -19.434 22.690 1.00 84.50 858 VAL A C 1
ATOM 6594 O O . VAL A 1 858 ? -20.340 -19.907 22.386 1.00 84.50 858 VAL A O 1
ATOM 6597 N N . ASP A 1 859 ? -21.622 -18.114 22.734 1.00 82.88 859 ASP A N 1
ATOM 6598 C CA . ASP A 1 859 ? -20.595 -17.145 22.341 1.00 82.88 859 ASP A CA 1
ATOM 6599 C C . ASP A 1 859 ? -20.746 -15.840 23.127 1.00 82.88 859 ASP A C 1
ATOM 6601 O O . ASP A 1 859 ? -21.651 -15.043 22.892 1.00 82.88 859 ASP A O 1
ATOM 6605 N N . THR A 1 860 ? -19.806 -15.556 24.028 1.00 85.50 860 THR A N 1
ATOM 6606 C CA . THR A 1 860 ? -19.815 -14.321 24.833 1.00 85.50 860 THR A CA 1
ATOM 6607 C C . THR A 1 860 ? -19.087 -13.124 24.194 1.00 85.50 860 THR A C 1
ATOM 6609 O O . THR A 1 860 ? -19.068 -12.038 24.776 1.00 85.50 860 THR A O 1
ATOM 6612 N N . LEU A 1 861 ? -18.489 -13.261 23.002 1.00 85.62 861 LEU A N 1
ATOM 6613 C CA . LEU A 1 861 ? -17.687 -12.211 22.350 1.00 85.62 861 LEU A CA 1
ATOM 6614 C C . LEU A 1 861 ? -18.523 -11.006 21.913 1.00 85.62 861 LEU A C 1
ATOM 6616 O O . LEU A 1 861 ? -19.350 -11.128 21.027 1.00 85.62 861 LEU A O 1
ATOM 6620 N N . GLY A 1 862 ? -18.296 -9.830 22.496 1.00 84.94 862 GLY A N 1
ATOM 6621 C CA . GLY A 1 862 ? -19.067 -8.623 22.164 1.00 84.94 862 GLY A CA 1
ATOM 6622 C C . GLY A 1 862 ? -20.440 -8.544 22.843 1.00 84.94 862 GLY A C 1
ATOM 6623 O O . GLY A 1 862 ? -21.296 -7.772 22.422 1.00 84.94 862 GLY A O 1
ATOM 6624 N N . ALA A 1 863 ? -20.685 -9.338 23.895 1.00 89.69 863 ALA A N 1
ATOM 6625 C CA . ALA A 1 863 ? -21.918 -9.243 24.687 1.00 89.69 863 ALA A CA 1
ATOM 6626 C C . ALA A 1 863 ? -22.057 -7.897 25.422 1.00 89.69 863 ALA A C 1
ATOM 6628 O O . ALA A 1 863 ? -23.160 -7.365 25.490 1.00 89.69 863 ALA A O 1
ATOM 6629 N N . GLY A 1 864 ? -20.946 -7.332 25.912 1.00 90.06 864 GLY A N 1
ATOM 6630 C CA . GLY A 1 864 ? -20.913 -5.983 26.493 1.00 90.06 864 GLY A CA 1
ATOM 6631 C C . GLY A 1 864 ? -21.241 -4.908 25.457 1.00 90.06 864 GLY A C 1
ATOM 6632 O O . GLY A 1 864 ? -22.162 -4.129 25.665 1.00 90.06 864 GLY A O 1
ATOM 6633 N N . ASP A 1 865 ? -20.592 -4.950 24.291 1.00 93.25 865 ASP A N 1
ATOM 6634 C CA . ASP A 1 865 ? -20.864 -4.016 23.186 1.00 93.25 865 ASP A CA 1
ATOM 6635 C C . ASP A 1 865 ? -22.328 -4.091 22.726 1.00 93.25 865 ASP A C 1
ATOM 6637 O O . ASP A 1 865 ? -22.976 -3.074 22.485 1.00 93.25 865 ASP A O 1
ATOM 6641 N N . THR A 1 866 ? -22.877 -5.308 22.665 1.00 93.00 866 THR A N 1
ATOM 6642 C CA . THR A 1 866 ? -24.291 -5.545 22.341 1.00 93.00 866 THR A CA 1
ATOM 6643 C C . THR A 1 866 ? -25.217 -4.939 23.395 1.00 93.00 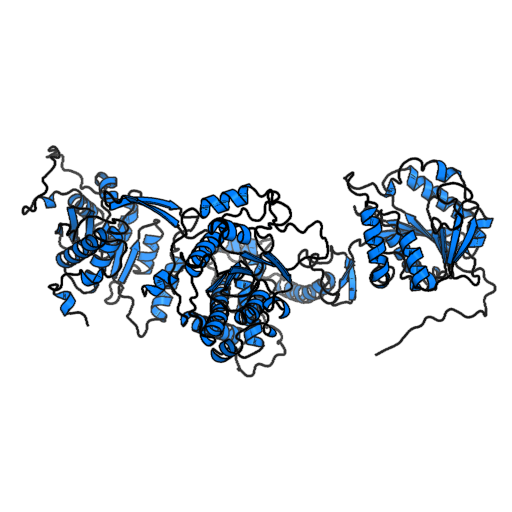866 THR A C 1
ATOM 6645 O O . THR A 1 866 ? -26.211 -4.306 23.043 1.00 93.00 866 THR A O 1
ATOM 6648 N N . PHE A 1 867 ? -24.895 -5.114 24.681 1.00 95.69 867 PHE A N 1
ATOM 6649 C CA . PHE A 1 867 ? -25.632 -4.501 25.783 1.00 95.69 867 PHE A CA 1
ATOM 6650 C C . PHE A 1 867 ? -25.602 -2.971 25.675 1.00 95.69 867 PHE A C 1
ATOM 6652 O O . PHE A 1 867 ? -26.655 -2.336 25.701 1.00 95.69 867 PHE A O 1
ATOM 6659 N N . ASN A 1 868 ? -24.415 -2.384 25.495 1.00 95.88 868 ASN A N 1
ATOM 6660 C CA . ASN A 1 868 ? -24.231 -0.941 25.372 1.00 95.88 868 ASN A CA 1
ATOM 6661 C C . ASN A 1 868 ? -25.056 -0.387 24.204 1.00 95.88 868 ASN A C 1
ATOM 6663 O O . ASN A 1 868 ? -25.854 0.528 24.395 1.00 95.88 868 ASN A O 1
ATOM 6667 N N . ALA A 1 869 ? -24.934 -0.986 23.016 1.00 93.62 869 ALA A N 1
ATOM 6668 C CA . ALA A 1 869 ? -25.665 -0.557 21.827 1.00 93.62 869 ALA A CA 1
ATOM 6669 C C . ALA A 1 869 ? -27.190 -0.637 22.016 1.00 93.62 869 ALA A C 1
ATOM 6671 O O . ALA A 1 869 ? -27.897 0.314 21.691 1.00 93.62 869 ALA A O 1
ATOM 6672 N N . ALA A 1 870 ? -27.705 -1.734 22.581 1.00 93.44 870 ALA A N 1
ATOM 6673 C CA . ALA A 1 870 ? -29.137 -1.906 22.826 1.00 93.44 870 ALA A CA 1
ATOM 6674 C C . ALA A 1 870 ? -29.680 -0.943 23.899 1.00 93.44 870 ALA A C 1
ATOM 6676 O O . ALA A 1 870 ? -30.799 -0.444 23.762 1.00 93.44 870 ALA A O 1
ATOM 6677 N N . CYS A 1 871 ? -28.885 -0.652 24.933 1.00 95.06 871 CYS A N 1
ATOM 6678 C CA . CYS A 1 871 ? -29.213 0.331 25.964 1.00 95.06 871 CYS A CA 1
ATOM 6679 C C . CYS A 1 871 ? -29.327 1.738 25.361 1.00 95.06 871 CYS A C 1
ATOM 6681 O O . CYS A 1 871 ? -30.364 2.388 25.490 1.00 95.06 871 CYS A O 1
ATOM 6683 N N . LEU A 1 872 ? -28.292 2.179 24.637 1.00 94.06 872 LEU A N 1
ATOM 6684 C CA . LEU A 1 872 ? -28.255 3.500 24.006 1.00 94.06 872 LEU A CA 1
ATOM 6685 C C . LEU A 1 872 ? -29.352 3.655 22.947 1.00 94.06 872 LEU A C 1
ATOM 6687 O O . LEU A 1 872 ? -29.995 4.696 22.890 1.00 94.06 872 LEU A O 1
ATOM 6691 N N . HIS A 1 873 ? -29.620 2.612 22.158 1.00 91.19 873 HIS A N 1
ATOM 6692 C CA . HIS A 1 873 ? -30.709 2.610 21.181 1.00 91.19 873 HIS A CA 1
ATOM 6693 C C . HIS A 1 873 ? -32.084 2.796 21.840 1.00 91.19 873 HIS A C 1
ATOM 6695 O O . HIS A 1 873 ? -32.878 3.608 21.376 1.00 91.19 873 HIS A O 1
ATOM 6701 N N . ALA A 1 874 ? -32.368 2.085 22.937 1.00 91.44 874 ALA A N 1
ATOM 6702 C CA . ALA A 1 874 ? -33.630 2.247 23.659 1.00 91.44 874 ALA A CA 1
ATOM 6703 C C . ALA A 1 874 ? -33.773 3.666 24.238 1.00 91.44 874 ALA A C 1
ATOM 6705 O O . ALA A 1 874 ? -34.816 4.295 24.072 1.00 91.44 874 ALA A O 1
ATOM 6706 N N . LEU A 1 875 ? -32.714 4.202 24.855 1.00 92.31 875 LEU A N 1
ATOM 6707 C CA . LEU A 1 875 ? -32.710 5.572 25.382 1.00 92.31 875 LEU A CA 1
ATOM 6708 C C . LEU A 1 875 ? -32.897 6.619 24.270 1.00 92.31 875 LEU A C 1
ATOM 6710 O O . LEU A 1 875 ? -33.635 7.583 24.459 1.00 92.31 875 LEU A O 1
ATOM 6714 N N . ALA A 1 876 ? -32.287 6.415 23.097 1.00 87.69 876 ALA A N 1
ATOM 6715 C CA . ALA A 1 876 ? -32.459 7.282 21.928 1.00 87.69 876 ALA A CA 1
ATOM 6716 C C . ALA A 1 876 ? -33.905 7.316 21.410 1.00 87.69 876 ALA A C 1
ATOM 6718 O O . ALA A 1 876 ? -34.332 8.327 20.859 1.00 87.69 876 ALA A O 1
ATOM 6719 N N . LEU A 1 877 ? -34.670 6.243 21.632 1.00 86.19 877 LEU A N 1
ATOM 6720 C CA . LEU A 1 877 ? -36.097 6.154 21.313 1.00 86.19 877 LEU A CA 1
ATOM 6721 C C . LEU A 1 877 ? -37.010 6.610 22.466 1.00 86.19 877 LEU A C 1
ATOM 6723 O O . LEU A 1 877 ? -38.223 6.432 22.396 1.00 86.19 877 LEU A O 1
ATOM 6727 N N . GLY A 1 878 ? -36.449 7.208 23.523 1.00 87.50 878 GLY A N 1
ATOM 6728 C CA . GLY A 1 878 ? -37.210 7.767 24.642 1.00 87.50 878 GLY A CA 1
ATOM 6729 C C . GLY A 1 878 ? -37.569 6.768 25.743 1.00 87.50 878 GLY A C 1
ATOM 6730 O O . GLY A 1 878 ? -38.416 7.079 26.580 1.00 87.50 878 GLY A O 1
ATOM 6731 N N . ALA A 1 879 ? -36.945 5.586 25.771 1.00 90.38 879 ALA A N 1
ATOM 6732 C CA . ALA A 1 879 ? -37.145 4.626 26.851 1.00 90.38 879 ALA A CA 1
ATOM 6733 C C . ALA A 1 879 ? -36.699 5.192 28.210 1.00 90.38 879 ALA A C 1
ATOM 6735 O O . ALA A 1 879 ? -35.703 5.911 28.318 1.00 90.38 879 ALA A O 1
ATOM 6736 N N . THR A 1 880 ? -37.394 4.794 29.274 1.00 93.12 880 THR A N 1
ATOM 6737 C CA . THR A 1 880 ? -36.937 5.010 30.653 1.00 93.12 880 THR A CA 1
ATOM 6738 C C . THR A 1 880 ? -35.683 4.182 30.959 1.00 93.12 880 THR A C 1
ATOM 6740 O O . THR A 1 880 ? -35.376 3.205 30.270 1.00 93.12 880 THR A O 1
ATOM 6743 N N . ALA A 1 881 ? -34.969 4.517 32.040 1.00 93.69 881 ALA A N 1
ATOM 6744 C CA . ALA A 1 881 ? -33.780 3.772 32.464 1.00 93.69 881 ALA A CA 1
ATOM 6745 C C . ALA A 1 881 ? -34.059 2.267 32.652 1.00 93.69 881 ALA A C 1
ATOM 6747 O O . ALA A 1 881 ? -33.296 1.430 32.167 1.00 93.69 881 ALA A O 1
ATOM 6748 N N . GLN A 1 882 ? -35.176 1.906 33.295 1.00 94.75 882 GLN A N 1
ATOM 6749 C CA . GLN A 1 882 ? -35.542 0.502 33.505 1.00 94.75 882 GLN A CA 1
ATOM 6750 C C . GLN A 1 882 ? -35.863 -0.219 32.185 1.00 94.75 882 GLN A C 1
ATOM 6752 O O . GLN A 1 882 ? -35.451 -1.362 31.989 1.00 94.75 882 GLN A O 1
ATOM 6757 N N . GLU A 1 883 ? -36.584 0.429 31.266 1.00 93.69 883 GLU A N 1
ATOM 6758 C CA . GLU A 1 883 ? -36.905 -0.147 29.953 1.00 93.69 883 GLU A CA 1
ATOM 6759 C C . GLU A 1 883 ? -35.648 -0.350 29.101 1.00 93.69 883 GLU A C 1
ATOM 6761 O O . GLU A 1 883 ? -35.502 -1.391 28.454 1.00 93.69 883 GLU A O 1
ATOM 6766 N N . ALA A 1 884 ? -34.712 0.603 29.145 1.00 94.81 884 ALA A N 1
ATOM 6767 C CA . ALA A 1 884 ? -33.431 0.499 28.460 1.00 94.81 884 ALA A CA 1
ATOM 6768 C C . ALA A 1 884 ? -32.591 -0.672 28.993 1.00 94.81 884 ALA A C 1
ATOM 6770 O O . ALA A 1 884 ? -32.091 -1.469 28.196 1.00 94.81 884 ALA A O 1
ATOM 6771 N N . LEU A 1 885 ? -32.507 -0.845 30.320 1.00 95.62 885 LEU A N 1
ATOM 6772 C CA . LEU A 1 885 ? -31.839 -2.001 30.930 1.00 95.62 885 LEU A CA 1
ATOM 6773 C C . LEU A 1 885 ? -32.495 -3.324 30.516 1.00 95.62 885 LEU A C 1
ATOM 6775 O O . LEU A 1 885 ? -31.796 -4.269 30.152 1.00 95.62 885 LEU A O 1
ATOM 6779 N N . ARG A 1 886 ? -33.832 -3.391 30.513 1.00 94.19 886 ARG A N 1
ATOM 6780 C CA . ARG A 1 886 ? -34.579 -4.580 30.071 1.00 94.19 886 ARG A CA 1
ATOM 6781 C C . ARG A 1 886 ? -34.312 -4.929 28.615 1.00 94.19 886 ARG A C 1
ATOM 6783 O O . ARG A 1 886 ? -34.060 -6.099 28.316 1.00 94.19 886 ARG A O 1
ATOM 6790 N N . SER A 1 887 ? -34.330 -3.943 27.725 1.00 93.19 887 SER A N 1
ATOM 6791 C CA . SER A 1 887 ? -33.962 -4.130 26.320 1.00 93.19 887 SER A CA 1
ATOM 6792 C C . SER A 1 887 ? -32.529 -4.656 26.199 1.00 93.19 887 SER A C 1
ATOM 6794 O O . SER A 1 887 ? -32.296 -5.715 25.616 1.00 93.19 887 SER A O 1
ATOM 6796 N N . ALA A 1 888 ? -31.577 -3.989 26.853 1.00 95.06 888 ALA A N 1
ATOM 6797 C CA . ALA A 1 888 ? -30.161 -4.321 26.786 1.00 95.06 888 ALA A CA 1
ATOM 6798 C C . ALA A 1 888 ? -29.838 -5.726 27.319 1.00 95.06 888 ALA A C 1
ATOM 6800 O O . ALA A 1 888 ? -29.161 -6.500 26.638 1.00 95.06 888 ALA A O 1
ATOM 6801 N N . CYS A 1 889 ? -30.374 -6.100 28.487 1.00 94.94 889 CYS A N 1
ATOM 6802 C CA . CYS A 1 889 ? -30.226 -7.441 29.060 1.00 94.94 889 CYS A CA 1
ATOM 6803 C C . CYS A 1 889 ? -30.831 -8.529 28.161 1.00 94.94 889 CYS A C 1
ATOM 6805 O O . CYS A 1 889 ? -30.273 -9.623 28.072 1.00 94.94 889 CYS A O 1
ATOM 6807 N N . THR A 1 890 ? -31.944 -8.239 27.481 1.00 93.19 890 THR A N 1
ATOM 6808 C CA . THR A 1 890 ? -32.601 -9.194 26.574 1.00 93.19 890 THR A CA 1
ATOM 6809 C C . THR A 1 890 ? -31.789 -9.398 25.296 1.00 93.19 890 THR A C 1
ATOM 6811 O O . THR A 1 890 ? -31.496 -10.534 24.927 1.00 93.19 890 THR A O 1
ATOM 6814 N N . VAL A 1 891 ? -31.358 -8.314 24.644 1.00 92.94 891 VAL A N 1
ATOM 6815 C CA . VAL A 1 891 ? -30.602 -8.389 23.383 1.00 92.94 891 VAL A CA 1
ATOM 6816 C C . VAL A 1 891 ? -29.216 -9.003 23.607 1.00 92.94 891 VAL A C 1
ATOM 6818 O O . VAL A 1 891 ? -28.801 -9.886 22.854 1.00 92.94 891 VAL A O 1
ATOM 6821 N N . ALA A 1 892 ? -28.516 -8.617 24.679 1.00 93.38 892 ALA A N 1
ATOM 6822 C CA . ALA A 1 892 ? -27.245 -9.238 25.053 1.00 93.38 892 ALA A CA 1
ATOM 6823 C C . ALA A 1 892 ? -27.425 -10.714 25.447 1.00 93.38 892 ALA A C 1
ATOM 6825 O O . ALA A 1 892 ? -26.618 -11.563 25.066 1.00 93.38 892 ALA A O 1
ATOM 6826 N N . GLY A 1 893 ? -28.515 -11.037 26.147 1.00 92.19 893 GLY A N 1
ATOM 6827 C CA . GLY A 1 893 ? -28.896 -12.402 26.495 1.00 92.19 893 GLY A CA 1
ATOM 6828 C C . GLY A 1 893 ? -29.199 -13.284 25.279 1.00 92.19 893 GLY A C 1
ATOM 6829 O O . GLY A 1 893 ? -28.819 -14.456 25.252 1.00 92.19 893 GLY A O 1
ATOM 6830 N N . LYS A 1 894 ? -29.805 -12.721 24.227 1.00 92.56 894 LYS A N 1
ATOM 6831 C CA . LYS A 1 894 ? -29.942 -13.399 22.934 1.00 92.56 894 LYS A CA 1
ATOM 6832 C C . LYS A 1 894 ? -28.586 -13.576 22.265 1.00 92.56 894 LYS A C 1
ATOM 6834 O O . LYS A 1 894 ? -28.287 -14.675 21.800 1.00 92.56 894 LYS A O 1
ATOM 6839 N N . LYS A 1 895 ? -27.748 -12.538 22.260 1.00 92.50 895 LYS A N 1
ATOM 6840 C CA . LYS A 1 895 ? -26.415 -12.583 21.655 1.00 92.50 895 LYS A CA 1
ATOM 6841 C C . LYS A 1 895 ? -25.548 -13.683 22.241 1.00 92.50 895 LYS A C 1
ATOM 6843 O O . LYS A 1 895 ? -24.883 -14.372 21.483 1.00 92.50 895 LYS A O 1
ATOM 6848 N N . VAL A 1 896 ? -25.553 -13.879 23.560 1.00 90.69 896 VAL A N 1
ATOM 6849 C CA . VAL A 1 896 ? -24.731 -14.941 24.165 1.00 90.69 896 VAL A CA 1
ATOM 6850 C C . VAL A 1 896 ? -25.190 -16.350 23.791 1.00 90.69 896 VAL A C 1
ATOM 6852 O O . VAL A 1 896 ? -24.391 -17.278 23.864 1.00 90.69 896 VAL A O 1
ATOM 6855 N N . SER A 1 897 ? -26.440 -16.504 23.344 1.00 88.88 897 SER A N 1
ATOM 6856 C CA . SER A 1 897 ? -27.029 -17.783 22.921 1.00 88.88 897 SER A CA 1
ATOM 6857 C C . SER A 1 897 ? -26.849 -18.121 21.435 1.00 88.88 897 SER A C 1
ATOM 6859 O O . SER A 1 897 ? -27.433 -19.085 20.944 1.00 88.88 897 SER A O 1
ATOM 6861 N N . GLN A 1 898 ? -26.078 -17.326 20.689 1.00 85.00 898 GLN A N 1
ATOM 6862 C CA . GLN A 1 898 ? -25.813 -17.553 19.267 1.00 85.00 898 GLN A CA 1
ATOM 6863 C C . GLN A 1 898 ? -24.416 -17.064 18.875 1.00 85.00 898 GLN A C 1
ATOM 6865 O O . GLN A 1 898 ? -23.844 -16.203 19.534 1.00 85.00 898 GLN A O 1
ATOM 6870 N N . HIS A 1 899 ? -23.887 -17.555 17.757 1.00 80.56 899 HIS A N 1
ATOM 6871 C CA . HIS A 1 899 ? -22.658 -17.008 17.185 1.00 80.56 899 HIS A CA 1
ATOM 6872 C C . HIS A 1 899 ? -22.915 -15.680 16.463 1.00 80.56 899 HIS A C 1
ATOM 6874 O O . HIS A 1 899 ? -23.832 -15.567 15.645 1.00 80.56 899 HIS A O 1
ATOM 6880 N N . GLY A 1 900 ? -22.056 -14.690 16.717 1.00 77.50 900 GLY A N 1
ATOM 6881 C CA . GLY A 1 900 ? -22.127 -13.390 16.048 1.00 77.50 900 GLY A CA 1
ATOM 6882 C C . GLY A 1 900 ? -23.377 -12.570 16.407 1.00 77.50 900 GLY A C 1
ATOM 6883 O O . GLY A 1 900 ? -24.031 -12.800 17.421 1.00 77.50 900 GLY A O 1
ATOM 6884 N N . ILE A 1 901 ? -23.692 -11.567 15.581 1.00 81.38 901 ILE A N 1
ATOM 6885 C CA . ILE A 1 901 ? -24.676 -10.510 15.906 1.00 81.38 901 ILE A CA 1
ATOM 6886 C C . ILE A 1 901 ? -25.880 -10.443 14.952 1.00 81.38 901 ILE A C 1
ATOM 6888 O O . ILE A 1 901 ? -26.646 -9.481 14.976 1.00 81.38 901 ILE A O 1
ATOM 6892 N N . ALA A 1 902 ? -26.060 -11.443 14.089 1.00 78.75 902 ALA A N 1
ATOM 6893 C CA . ALA A 1 902 ? -27.151 -11.443 13.118 1.00 78.75 902 ALA A CA 1
ATOM 6894 C C . ALA A 1 902 ? -28.531 -11.516 13.803 1.00 78.75 902 ALA A C 1
ATOM 6896 O O . ALA A 1 902 ? -28.714 -12.240 14.781 1.00 78.75 902 ALA A O 1
ATOM 6897 N N . SER A 1 903 ? -29.513 -10.784 13.266 1.00 80.62 903 SER A N 1
ATOM 6898 C CA . SER A 1 903 ? -30.932 -10.835 13.667 1.00 80.62 903 SER A CA 1
ATOM 6899 C C . SER A 1 903 ? -31.255 -10.481 15.128 1.00 80.62 903 SER A C 1
ATOM 6901 O O . SER A 1 903 ? -32.370 -10.737 15.586 1.00 80.62 903 SER A O 1
ATOM 6903 N N . LEU A 1 904 ? -30.338 -9.835 15.855 1.00 83.75 904 LEU A N 1
ATOM 6904 C CA . LEU A 1 904 ? -30.549 -9.474 17.263 1.00 83.75 904 LEU A CA 1
ATOM 6905 C C . LEU A 1 904 ? -31.700 -8.481 17.483 1.00 83.75 904 LEU A C 1
ATOM 6907 O O . LEU A 1 904 ? -32.364 -8.553 18.513 1.00 83.75 904 LEU A O 1
ATOM 6911 N N . GLY A 1 905 ? -32.002 -7.609 16.514 1.00 75.38 905 GLY A N 1
ATOM 6912 C CA . GLY A 1 905 ? -33.100 -6.636 16.631 1.00 75.38 905 GLY A CA 1
ATOM 6913 C C . GLY A 1 905 ? -34.478 -7.273 16.863 1.00 75.38 905 GLY A C 1
ATOM 6914 O O . GLY A 1 905 ? -35.314 -6.693 17.543 1.00 75.38 905 GLY A O 1
ATOM 6915 N N . SER A 1 906 ? -34.689 -8.507 16.392 1.00 77.94 906 SER A N 1
ATOM 6916 C CA . SER A 1 906 ? -35.936 -9.259 16.620 1.00 77.94 906 SER A CA 1
ATOM 6917 C C . SER A 1 906 ? -36.146 -9.710 18.072 1.00 77.94 906 SER A C 1
ATOM 6919 O O . SER A 1 906 ? -37.230 -10.166 18.419 1.00 77.94 906 SER A O 1
ATOM 6921 N N . SER A 1 907 ? -35.117 -9.600 18.919 1.00 80.00 907 SER A N 1
ATOM 6922 C CA . SER A 1 907 ? -35.170 -10.011 20.327 1.00 80.00 907 SER A CA 1
ATOM 6923 C C . SER A 1 907 ? -35.582 -8.898 21.287 1.00 80.00 907 SER A C 1
ATOM 6925 O O . SER A 1 907 ? -35.765 -9.165 22.473 1.00 80.00 907 SER A O 1
ATOM 6927 N N . VAL A 1 908 ? -35.742 -7.663 20.799 1.00 79.94 908 VAL A N 1
ATOM 6928 C CA . VAL A 1 908 ? -36.282 -6.578 21.622 1.00 79.94 908 VAL A CA 1
ATOM 6929 C C . VAL A 1 908 ? -37.724 -6.941 22.018 1.00 79.94 908 VAL A C 1
ATOM 6931 O O . VAL A 1 908 ? -38.506 -7.301 21.135 1.00 79.94 908 VAL A O 1
ATOM 6934 N N . PRO A 1 909 ? -38.100 -6.872 23.311 1.00 77.38 909 PRO A N 1
ATOM 6935 C CA . PRO A 1 909 ? -39.445 -7.244 23.746 1.00 77.38 909 PRO A CA 1
ATOM 6936 C C . PRO A 1 909 ? -40.530 -6.427 23.031 1.00 77.38 909 PRO A C 1
ATOM 6938 O O . PRO A 1 909 ? -40.476 -5.200 22.993 1.00 77.38 909 PRO A O 1
ATOM 6941 N N . SER A 1 910 ? -41.519 -7.108 22.448 1.00 72.69 910 SER A N 1
ATOM 6942 C CA . SER A 1 910 ? -42.562 -6.490 21.614 1.00 72.69 910 SER A CA 1
ATOM 6943 C C . SER A 1 910 ? -43.565 -5.632 22.394 1.00 72.69 910 SER A C 1
ATOM 6945 O O . SER A 1 910 ? -44.337 -4.887 21.797 1.00 72.69 910 SER A O 1
ATOM 6947 N N . ASP A 1 911 ? -43.588 -5.765 23.718 1.00 71.81 911 ASP A N 1
ATOM 6948 C CA . ASP A 1 911 ? -44.431 -5.018 24.653 1.00 71.81 911 ASP A CA 1
ATOM 6949 C C . ASP A 1 911 ? -43.819 -3.674 25.085 1.00 71.81 911 ASP A C 1
ATOM 6951 O O . ASP A 1 911 ? -44.402 -2.973 25.909 1.00 71.81 911 ASP A O 1
ATOM 6955 N N . MET A 1 912 ? -42.662 -3.291 24.531 1.00 76.44 912 MET A N 1
ATOM 6956 C CA . MET A 1 912 ? -41.995 -2.036 24.874 1.00 76.44 912 MET A CA 1
ATOM 6957 C C . MET A 1 912 ? -42.770 -0.812 24.354 1.00 76.44 912 MET A C 1
ATOM 6959 O O . MET A 1 912 ? -42.940 -0.675 23.138 1.00 76.44 912 MET A O 1
ATOM 6963 N N . PRO A 1 913 ? -43.181 0.127 25.230 1.00 64.94 913 PRO A N 1
ATOM 6964 C CA . PRO A 1 913 ? -43.997 1.284 24.844 1.00 64.94 913 PRO A CA 1
ATOM 6965 C C . PRO A 1 913 ? -43.360 2.183 23.775 1.00 64.94 913 PRO A C 1
ATOM 6967 O O . PRO A 1 913 ? -44.059 2.717 22.916 1.00 64.94 913 PRO A O 1
ATOM 6970 N N . TRP A 1 914 ? -42.032 2.312 23.784 1.00 67.62 914 TRP A N 1
ATOM 6971 C CA . TRP A 1 914 ? -41.272 3.146 22.847 1.00 67.62 914 TRP A CA 1
ATOM 6972 C C . TRP A 1 914 ? -41.130 2.532 21.444 1.00 67.62 914 TRP A C 1
ATOM 6974 O O . TRP A 1 914 ? -40.941 3.266 20.478 1.00 67.62 914 TRP A O 1
ATOM 6984 N N . LEU A 1 915 ? -41.297 1.212 21.279 1.00 63.56 915 LEU A N 1
ATOM 6985 C CA . LEU A 1 915 ? -41.326 0.585 19.946 1.00 63.56 915 LEU A CA 1
ATOM 6986 C C . LEU A 1 915 ? -42.583 0.969 19.152 1.00 63.56 915 LEU A C 1
ATOM 6988 O O . LEU A 1 915 ? -42.550 0.982 17.926 1.00 63.56 915 LEU A O 1
ATOM 6992 N N . GLN A 1 916 ? -43.687 1.279 19.841 1.00 57.53 916 GLN A N 1
ATOM 6993 C CA . GLN A 1 916 ? -44.951 1.695 19.218 1.00 57.53 916 GLN A CA 1
ATOM 6994 C C . GLN A 1 916 ? -44.999 3.198 18.902 1.00 57.53 916 GLN A C 1
ATOM 6996 O O . GLN A 1 916 ? -45.919 3.650 18.224 1.00 57.53 916 GLN A O 1
ATOM 7001 N N . GLN A 1 917 ? -44.025 3.967 19.402 1.00 48.34 917 GLN A N 1
ATOM 7002 C CA . GLN A 1 917 ? -43.915 5.421 19.236 1.00 48.34 917 GLN A CA 1
ATOM 7003 C C . GLN A 1 917 ? -42.812 5.834 18.249 1.00 48.34 917 GLN A C 1
ATOM 7005 O O . GLN A 1 917 ? -42.571 7.028 18.074 1.00 48.34 917 GLN A O 1
ATOM 7010 N N . ALA A 1 918 ? -42.146 4.874 17.601 1.00 36.31 918 ALA A N 1
ATOM 7011 C CA . ALA A 1 918 ? -41.167 5.169 16.564 1.00 36.31 918 ALA A CA 1
ATOM 7012 C C . ALA A 1 918 ? -41.861 5.824 15.345 1.00 36.31 918 ALA A C 1
ATOM 7014 O O . ALA A 1 918 ? -42.880 5.292 14.893 1.00 36.31 918 ALA A O 1
ATOM 7015 N N . PRO A 1 919 ? -41.361 6.965 14.832 1.00 35.78 919 PRO A N 1
ATOM 7016 C CA . PRO A 1 919 ? -41.866 7.565 13.598 1.00 35.78 919 PRO A CA 1
ATOM 7017 C C . PRO A 1 919 ? -41.588 6.713 12.354 1.00 35.78 919 PRO A C 1
ATOM 7019 O O . PRO A 1 919 ? -40.562 5.991 12.330 1.00 35.78 919 PRO A O 1
#

Foldseek 3Di:
DDDDDPPDPDDDDDDPAQFAEEEEEEEECPVDPVRVVLVVVQVVLCVPQADPNYAYEYEYEYPPLDFAFLQLSLLVSLVVLVVDPSSPGQKYKHAYSLWAFDNVQNSVLSDDDPAQKEAEAEVDAPRNDDPDLDGMMIGGSVLCVLLLTWFLQQGPASCRSVLSVLSSVVSVGDYYYDYTYTDPVSRVVVPDDDCSRPPHDDPPPYQDPVNSVVVSVVCNVCVVPGHSVQWDKDFPDWDFDDDPRDTRYIYTHIHGLSAWQQALPPRDTDRCVQFDPVQSPDPDPSNPTHGVVNVVVVVVVVVVVVVVVVPDDPQADPQPRDGDPDPVVVVVCCVVSPDDDDDDDDDDDDDDDPDDDPPPDDLLRVLVVLLVLLVVLLVPDAFDDDDDFDPPLLVLLVVLVVPDPDDPCPDPVNSVVLRSQLVVLDVLCDDPNLQFEAEEEQACPQVSSQVSNCVVSVLSHAYEYEHADPPPDPVPNNNDFDPPDDPPCTSHHYDHDQLLDQVCCPDPVQDGEYEYEYAAAAALSVLSNLVNCLVGNYSYYYYDYHLRHPHDQVRQNQLVLCVVSPCNDPVSVVVLNVLSNLLPDQDPVVPCPPQVSSCVNDPSVSSNVSNVSSVSSSVVSSQVSVVVSVDDGGDHDPCNVCVVVVHDPPLDDDDRNPFDDKDWDWDADQVALDIDIDIDRRPDDDDALVSLLVSLVVLQVVPPDPDDQAADEEECDDPPRSVSNLCSQPPPPDPDPPRHAYEYEAEDLPDDLVRCLSVLQRHAEYEYEPSNLVSCLVVLAAPDPPPDPDDDDDDDDDDDDPPCCPPSVNRSVVSSLVVSVHARHKYKYADPQQAIKIAGSNVRDIDTDGADAPDRQRHLPCLSVQLVVQLVVCVVLVDDNHLSSVRSSQLSNPPRVDPDRPPSVVRRDPPGPSVVVDD